Protein AF-0000000085629768 (afdb_homodimer)

InterPro domains:
  IPR001810 F-box domain [PF00646] (14-51)
  IPR006566 FBD domain [PF08387] (340-380)
  IPR032675 Leucine-rich repeat domain superfamily [G3DSA:3.80.10.10] (85-362)
  IPR036047 F-box-like domain superfamily [SSF81383] (11-54)
  IPR055411 F-box/LRR-repeat protein 15/At3g58940/PEG3-like, LRR domain [PF24758] (101-317)

Radius of gyration: 41.65 Å; Cα contacts (8 Å, |Δi|>4): 1794; chains: 2; bounding box: 80×129×80 Å

Secondary structure (DSSP, 8-state):
-----S-TTSGGGTS-S-HHHHHHHHHTS-HHHHHHHHTTHHHHGGGGGG-SEEEEEGGGS-HHHHTTHHHHHHHHHHH--S--SEEEEEESS-S-HHHHHHHHHHHTTTT-SEEEEEE-SSS-EEPPGGGGG-TT-SEEEEESEEE---TT----TT--EEEEES-EE-HHHHHHHHHT-TT--EEEEEEEB--SEEEEE-TT--EEEEEE--SEEEEE-TT--EEEEEE---SSS-----HHHHHHT--TT--EEEE-S-HHHHHHTSS-GGG-----TT--EEEEEEE-TT-HHHHHHHHHHHHH-TT--EEEEEEP-----TTHHHHHHHHHTT-S-----TT--EEEEEEE---HHHHHHHHHHHHT-TT--EEEEEE---TT--HHHHHHHHHTS--S-SS-EEEE----TT-----------------------/-------S----TTT-S-HHHHHHHHHTS-HHHHHHHHTTHHHHGGGGGG-SEEEEEGGGS-HHHHTTHHHHHHHHHHH--S--SEEEEEESS-S-HHHHHHHHHHHTTTT-SEEEEEE-SSS-EEPPGGGGG-TT-SEEEEESEEE---TT----TT--EEEEES-EE-HHHHHHHHHT-TT--EEEEEEEB--SEEEEE-TT--EEEEEE--SEEEEE-TT--EEEEEE---SSS-----HHHHHHT--TT--EEEE-S-HHHHHHTSS-GGG-----TT--EEEEEEE-TT-HHHHHHHHHHHHH-TT--EEEEEEP-----TTHHHHHHHHHTT-S-----TT--EEEEEEE---HHHHHHHHHHHHT-TT--EEEEEE---TT--HHHHHHHHHTS--S-SS-EEEE----TT-----------------------

Structure (mmCIF, N/CA/C/O backbone):
data_AF-0000000085629768-model_v1
#
loop_
_entity.id
_entity.type
_entity.pdbx_description
1 polymer 'F-box domain-containing protein'
#
loop_
_atom_site.group_PDB
_atom_site.id
_atom_site.type_symbol
_atom_site.label_atom_id
_atom_site.label_alt_id
_atom_site.label_comp_id
_atom_site.label_asym_id
_atom_site.label_entity_id
_atom_site.label_seq_id
_atom_site.pdbx_PDB_ins_code
_atom_site.Cartn_x
_atom_site.Cartn_y
_atom_site.Cartn_z
_atom_site.occupancy
_atom_site.B_iso_or_equiv
_atom_site.auth_seq_id
_atom_site.auth_comp_id
_atom_site.auth_asym_id
_atom_site.auth_atom_id
_atom_site.pdbx_PDB_model_num
ATOM 1 N N . MET A 1 1 ? 38.812 2.885 -24.844 1 21.67 1 MET A N 1
ATOM 2 C CA . MET A 1 1 ? 37.688 1.942 -24.672 1 21.67 1 MET A CA 1
ATOM 3 C C . MET A 1 1 ? 37.406 1.711 -23.188 1 21.67 1 MET A C 1
ATOM 5 O O . MET A 1 1 ? 38.125 0.947 -22.531 1 21.67 1 MET A O 1
ATOM 9 N N . GLU A 1 2 ? 37.031 2.654 -22.344 1 24.94 2 GLU A N 1
ATOM 10 C CA . GLU A 1 2 ? 37.094 2.916 -20.922 1 24.94 2 GLU A CA 1
ATOM 11 C C . GLU A 1 2 ? 36.156 2.008 -20.141 1 24.94 2 GLU A C 1
ATOM 13 O O . GLU A 1 2 ? 34.969 1.929 -20.438 1 24.94 2 GLU A O 1
ATOM 18 N N . THR A 1 3 ? 36.562 0.893 -19.438 1 26.8 3 THR A N 1
ATOM 19 C CA . THR A 1 3 ? 36.156 -0.334 -18.781 1 26.8 3 THR A CA 1
ATOM 20 C C . THR A 1 3 ? 35.344 -0.016 -17.531 1 26.8 3 THR A C 1
ATOM 22 O O . THR A 1 3 ? 35.906 0.409 -16.516 1 26.8 3 THR A O 1
ATOM 25 N N . GLY A 1 4 ? 34.188 0.743 -17.641 1 27.94 4 GLY A N 1
ATOM 26 C CA . GLY A 1 4 ? 33.438 1.354 -16.562 1 27.94 4 GLY A CA 1
ATOM 27 C C . GLY A 1 4 ? 33.094 0.384 -15.453 1 27.94 4 GLY A C 1
ATOM 28 O O . GLY A 1 4 ? 32.781 -0.782 -15.711 1 27.94 4 GLY A O 1
ATOM 29 N N . GLY A 1 5 ? 33.531 0.587 -14.148 1 30.45 5 GLY A N 1
ATOM 30 C CA . GLY A 1 5 ? 33.625 -0.192 -12.922 1 30.45 5 GLY A CA 1
ATOM 31 C C . GLY A 1 5 ? 32.281 -0.735 -12.445 1 30.45 5 GLY A C 1
ATOM 32 O O . GLY A 1 5 ? 31.234 -0.248 -12.859 1 30.45 5 GLY A O 1
ATOM 33 N N . PRO A 1 6 ? 32.25 -1.996 -11.93 1 32.75 6 PRO A N 1
ATOM 34 C CA . PRO A 1 6 ? 31.062 -2.758 -11.555 1 32.75 6 PRO A CA 1
ATOM 35 C C . PRO A 1 6 ? 30.156 -1.992 -10.602 1 32.75 6 PRO A C 1
ATOM 37 O O . PRO A 1 6 ? 30.562 -1.638 -9.492 1 32.75 6 PRO A O 1
ATOM 40 N N . SER A 1 7 ? 29.391 -0.903 -10.938 1 28.69 7 SER A N 1
ATOM 41 C CA . SER A 1 7 ? 28.703 0.225 -10.328 1 28.69 7 SER A CA 1
ATOM 42 C C . SER A 1 7 ? 27.859 -0.221 -9.133 1 28.69 7 SER A C 1
ATOM 44 O O . SER A 1 7 ? 27.594 -1.413 -8.961 1 28.69 7 SER A O 1
ATOM 46 N N . SER A 1 8 ? 27.219 0.762 -8.344 1 32.97 8 SER A N 1
ATOM 47 C CA . SER A 1 8 ? 26.391 1.025 -7.176 1 32.97 8 SER A CA 1
ATOM 48 C C . SER A 1 8 ? 25.203 0.069 -7.117 1 32.97 8 SER A C 1
ATOM 50 O O . SER A 1 8 ? 24.344 0.192 -6.242 1 32.97 8 SER A O 1
ATOM 52 N N . ALA A 1 9 ? 24.984 -0.779 -8.078 1 35.06 9 ALA A N 1
ATOM 53 C CA . ALA A 1 9 ? 23.828 -1.654 -8.258 1 35.06 9 ALA A CA 1
ATOM 54 C C . ALA A 1 9 ? 23.906 -2.854 -7.316 1 35.06 9 ALA A C 1
ATOM 56 O O . ALA A 1 9 ? 22.906 -3.564 -7.137 1 35.06 9 ALA A O 1
ATOM 57 N N . THR A 1 10 ? 25.078 -3.256 -6.852 1 34.59 10 THR A N 1
ATOM 58 C CA . THR A 1 10 ? 25.266 -4.5 -6.113 1 34.59 10 THR A CA 1
ATOM 59 C C . THR A 1 10 ? 24.781 -4.352 -4.672 1 34.59 10 THR A C 1
ATOM 61 O O . THR A 1 10 ? 24.266 -5.305 -4.082 1 34.59 10 THR A O 1
ATOM 64 N N . ILE A 1 11 ? 25.266 -3.289 -3.98 1 35.97 11 ILE A N 1
ATOM 65 C CA . ILE A 1 11 ? 25.062 -3.121 -2.545 1 35.97 11 ILE A CA 1
ATOM 66 C C . ILE A 1 11 ? 23.562 -3.07 -2.234 1 35.97 11 ILE A C 1
ATOM 68 O O . ILE A 1 11 ? 23.156 -3.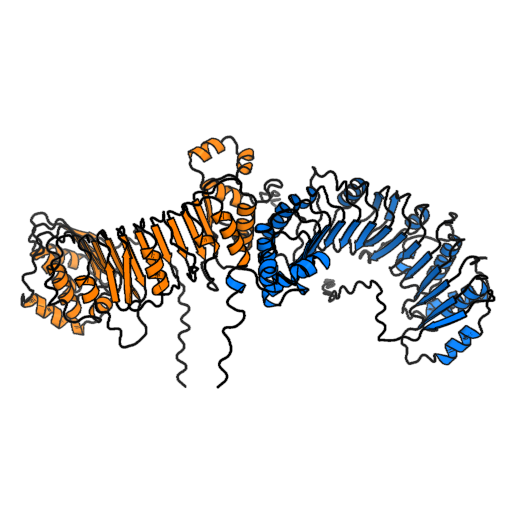344 -1.105 1 35.97 11 ILE A O 1
ATOM 72 N N . ASP A 1 12 ? 22.766 -2.457 -3.047 1 40.16 12 ASP A N 1
ATOM 73 C CA . ASP A 1 12 ? 21.359 -2.139 -2.801 1 40.16 12 ASP A CA 1
ATOM 74 C C . ASP A 1 12 ? 20.531 -3.408 -2.678 1 40.16 12 ASP A C 1
ATOM 76 O O . ASP A 1 12 ? 19.297 -3.342 -2.568 1 40.16 12 ASP A O 1
ATOM 80 N N . ARG A 1 13 ? 21.094 -4.52 -2.881 1 42.75 13 ARG A N 1
ATOM 81 C CA . ARG A 1 13 ? 20.375 -5.793 -2.891 1 42.75 13 ARG A CA 1
ATOM 82 C C . ARG A 1 13 ? 19.984 -6.211 -1.478 1 42.75 13 ARG A C 1
ATOM 84 O O . ARG A 1 13 ? 19.016 -6.957 -1.29 1 42.75 13 ARG A O 1
ATOM 91 N N . LEU A 1 14 ? 20.844 -5.832 -0.467 1 41.31 14 LEU A N 1
ATOM 92 C CA . LEU A 1 14 ? 20.562 -6.305 0.885 1 41.31 14 LEU A CA 1
ATOM 93 C C . LEU A 1 14 ? 19.422 -5.508 1.516 1 41.31 14 LEU A C 1
ATOM 95 O O . LEU A 1 14 ? 18.609 -6.062 2.25 1 41.31 14 LEU A O 1
ATOM 99 N N . SER A 1 15 ? 19.703 -4.105 1.646 1 49.53 15 SER A N 1
ATOM 100 C CA . SER A 1 15 ? 18.797 -3.297 2.447 1 49.53 15 SER A CA 1
ATOM 101 C C . SER A 1 15 ? 17.438 -3.17 1.774 1 49.53 15 SER A C 1
ATOM 103 O O . SER A 1 15 ? 16.453 -2.779 2.412 1 49.53 15 SER A O 1
ATOM 105 N N . SER A 1 16 ? 17.172 -3.863 0.751 1 63.62 16 SER A N 1
ATOM 106 C CA . SER A 1 16 ? 15.984 -3.949 -0.098 1 63.62 16 SER A CA 1
ATOM 107 C C . SER A 1 16 ? 15.375 -2.572 -0.332 1 63.62 16 SER A C 1
ATOM 109 O O . SER A 1 16 ? 14.297 -2.459 -0.917 1 63.62 16 SER A O 1
ATOM 111 N N . LEU A 1 17 ? 16.031 -1.364 0.492 1 73.06 17 LEU A N 1
ATOM 112 C CA . LEU A 1 17 ? 15.516 -0.035 0.178 1 73.06 17 LEU A CA 1
ATOM 113 C C . LEU A 1 17 ? 16.484 0.721 -0.728 1 73.06 17 LEU A C 1
ATOM 115 O O . LEU A 1 17 ? 17.688 0.512 -0.659 1 73.06 17 LEU A O 1
ATOM 119 N N . PRO A 1 18 ? 15.984 1.574 -1.559 1 74.31 18 PRO A N 1
ATOM 120 C CA . PRO A 1 18 ? 16.875 2.414 -2.367 1 74.31 18 PRO A CA 1
ATOM 121 C C . PRO A 1 18 ? 17.766 3.316 -1.519 1 74.31 18 PRO A C 1
ATOM 123 O O . PRO A 1 18 ? 17.344 3.781 -0.455 1 74.31 18 PRO A O 1
ATOM 126 N N . GLY A 1 19 ? 18.953 3.59 -1.929 1 72.12 19 GLY A N 1
ATOM 127 C CA . GLY A 1 19 ? 19.938 4.379 -1.211 1 72.12 19 GLY A CA 1
ATOM 128 C C . GLY A 1 19 ? 19.438 5.758 -0.828 1 72.12 19 GLY A C 1
ATOM 129 O O . GLY A 1 19 ? 19.688 6.227 0.287 1 72.12 19 GLY A O 1
ATOM 130 N N . ASN A 1 20 ? 18.75 6.434 -1.665 1 74.81 20 ASN A N 1
ATOM 131 C CA . ASN A 1 20 ? 18.25 7.773 -1.4 1 74.81 20 ASN A CA 1
ATOM 132 C C . ASN A 1 20 ? 17.266 7.781 -0.234 1 74.81 20 ASN A C 1
ATOM 134 O O . ASN A 1 20 ? 17.219 8.734 0.54 1 74.81 20 ASN A O 1
ATOM 138 N N . VAL A 1 21 ? 16.516 6.801 -0.115 1 78.19 21 VAL A N 1
ATOM 139 C CA . VAL A 1 21 ? 15.555 6.691 0.976 1 78.19 21 VAL A CA 1
ATOM 140 C C . VAL A 1 21 ? 16.297 6.477 2.297 1 78.19 21 VAL A C 1
ATOM 142 O O . VAL A 1 21 ? 15.969 7.109 3.303 1 78.19 21 VAL A O 1
ATOM 145 N N . ILE A 1 22 ? 17.281 5.641 2.186 1 76.75 22 ILE A N 1
ATOM 146 C CA . ILE A 1 22 ? 18.062 5.367 3.385 1 76.75 22 ILE A CA 1
ATOM 147 C C . ILE A 1 22 ? 18.766 6.645 3.846 1 76.75 22 ILE A C 1
ATOM 149 O O . ILE A 1 22 ? 18.781 6.957 5.039 1 76.75 22 ILE A O 1
ATOM 153 N N . ASP A 1 23 ? 19.234 7.344 2.887 1 74.31 23 ASP A N 1
ATOM 154 C CA . ASP A 1 23 ? 19.906 8.602 3.201 1 74.31 23 ASP A CA 1
ATOM 155 C C . ASP A 1 23 ? 18.938 9.578 3.869 1 74.31 23 ASP A C 1
ATOM 157 O O . ASP A 1 23 ? 19.312 10.297 4.801 1 74.31 23 ASP A O 1
ATOM 161 N N . ASN A 1 24 ? 17.781 9.633 3.412 1 75.56 24 ASN A N 1
ATOM 162 C CA . ASN A 1 24 ? 16.766 10.5 3.992 1 75.56 24 ASN A CA 1
ATOM 163 C C . ASN A 1 24 ? 16.438 10.102 5.426 1 75.56 24 ASN A C 1
ATOM 165 O O . ASN A 1 24 ? 16.281 10.961 6.297 1 75.56 24 ASN A O 1
ATOM 169 N N . ILE A 1 25 ? 16.359 8.836 5.656 1 76 25 ILE A N 1
ATOM 170 C CA . ILE A 1 25 ? 16.031 8.328 6.988 1 76 25 ILE A CA 1
ATOM 171 C C . ILE A 1 25 ? 17.172 8.672 7.949 1 76 25 ILE A C 1
ATOM 173 O O . ILE A 1 25 ? 16.938 9.102 9.078 1 76 25 ILE A O 1
ATOM 177 N N . LEU A 1 26 ? 18.344 8.578 7.383 1 72.94 26 LEU A N 1
ATOM 178 C CA . LEU A 1 26 ? 19.516 8.734 8.242 1 72.94 26 LEU A CA 1
ATOM 179 C C . LEU A 1 26 ? 19.859 10.211 8.422 1 72.94 26 LEU A C 1
ATOM 181 O O . LEU A 1 26 ? 20.594 10.578 9.352 1 72.94 26 LEU A O 1
ATOM 185 N N . SER A 1 27 ? 19.391 11.047 7.516 1 69.44 27 SER A N 1
ATOM 186 C CA . SER A 1 27 ? 19.656 12.477 7.609 1 69.44 27 SER A CA 1
ATOM 187 C C . SER A 1 27 ? 19 13.094 8.844 1 69.44 27 SER A C 1
ATOM 189 O O . SER A 1 27 ? 19.391 14.164 9.297 1 69.44 27 SER A O 1
ATOM 191 N N . CYS A 1 28 ? 17.969 12.438 9.273 1 64.25 28 CYS A N 1
ATOM 192 C CA . CYS A 1 28 ? 17.234 12.953 10.422 1 64.25 28 CYS A CA 1
ATOM 193 C C . CYS A 1 28 ? 17.969 12.625 11.727 1 64.25 28 CYS A C 1
ATOM 195 O O . CYS A 1 28 ? 17.547 13.055 12.797 1 64.25 28 CYS A O 1
ATOM 197 N N . LEU A 1 29 ? 19.031 11.852 11.516 1 60.78 29 LEU A N 1
ATOM 198 C CA . LEU A 1 29 ? 19.797 11.469 12.703 1 60.78 29 LEU A CA 1
ATOM 199 C C . LEU A 1 29 ? 20.609 12.648 13.227 1 60.78 29 LEU A C 1
ATOM 201 O O . LEU A 1 29 ? 21.031 13.508 12.453 1 60.78 29 LEU A O 1
ATOM 205 N N . SER A 1 30 ? 20.594 12.914 14.508 1 57.41 30 SER A N 1
ATOM 206 C CA . SER A 1 30 ? 21.422 13.945 15.117 1 57.41 30 SER A CA 1
ATOM 207 C C . SER A 1 30 ? 22.875 13.828 14.664 1 57.41 30 SER A C 1
ATOM 209 O O . SER A 1 30 ? 23.297 12.766 14.211 1 57.41 30 SER A O 1
ATOM 211 N N . THR A 1 31 ? 23.516 15.031 14.469 1 51.47 31 THR A N 1
ATOM 212 C CA . THR A 1 31 ? 24.938 15.117 14.102 1 51.47 31 THR A CA 1
ATOM 213 C C . THR A 1 31 ? 25.75 14.086 14.867 1 51.47 31 THR A C 1
ATOM 215 O O . THR A 1 31 ? 26.672 13.477 14.312 1 51.47 31 THR A O 1
ATOM 218 N N . LYS A 1 32 ? 25.453 13.977 16.047 1 51.62 32 LYS A N 1
ATOM 219 C CA . LYS A 1 32 ? 26.172 13.031 16.875 1 51.62 32 LYS A CA 1
ATOM 220 C C . LYS A 1 32 ? 25.969 11.594 16.391 1 51.62 32 LYS A C 1
ATOM 222 O O . LYS A 1 32 ? 26.906 10.812 16.328 1 51.62 32 LYS A O 1
ATOM 227 N N . GLU A 1 33 ? 24.734 11.32 16.125 1 55.28 33 GLU A N 1
ATOM 228 C CA . GLU A 1 33 ? 24.453 9.969 15.648 1 55.28 33 GLU A CA 1
ATOM 229 C C . GLU A 1 33 ? 25 9.75 14.234 1 55.28 33 GLU A C 1
ATOM 231 O O . GLU A 1 33 ? 25.5 8.672 13.922 1 55.28 33 GLU A O 1
ATOM 236 N N . ALA A 1 34 ? 24.906 10.898 13.484 1 55.19 34 ALA A N 1
ATOM 237 C CA . ALA A 1 34 ? 25.438 10.852 12.125 1 55.19 34 ALA A CA 1
ATOM 238 C C . ALA A 1 34 ? 26.953 10.695 12.133 1 55.19 34 ALA A C 1
ATOM 240 O O . ALA A 1 34 ? 27.516 9.969 11.312 1 55.19 34 ALA A O 1
ATOM 241 N N . ALA A 1 35 ? 27.609 11.602 12.961 1 52.59 35 ALA A N 1
ATOM 242 C CA . ALA A 1 35 ? 29.062 11.516 13.094 1 52.59 35 ALA A CA 1
ATOM 243 C C . ALA A 1 35 ? 29.5 10.102 13.477 1 52.59 35 ALA A C 1
ATOM 245 O O . ALA A 1 35 ? 30.516 9.609 13 1 52.59 35 ALA A O 1
ATOM 246 N N . ARG A 1 36 ? 28.875 9.555 14.336 1 48.56 36 ARG A N 1
ATOM 247 C CA . ARG A 1 36 ? 29.203 8.188 14.742 1 48.56 36 ARG A CA 1
ATOM 248 C C . ARG A 1 36 ? 29.016 7.219 13.578 1 48.56 36 ARG A C 1
ATOM 250 O O . ARG A 1 36 ? 29.688 6.184 13.523 1 48.56 36 ARG A O 1
ATOM 257 N N . THR A 1 37 ? 28.078 7.617 12.805 1 46.41 37 THR A N 1
ATOM 258 C CA . THR A 1 37 ? 27.719 6.762 11.68 1 46.41 37 THR A CA 1
ATOM 259 C C . THR A 1 37 ? 28.578 7.082 10.461 1 46.41 37 THR A C 1
ATOM 261 O O . THR A 1 37 ? 28.562 6.336 9.477 1 46.41 37 THR A O 1
ATOM 264 N N . SER A 1 38 ? 29.047 8.406 10.281 1 44.09 38 SER A N 1
ATOM 265 C CA . SER A 1 38 ? 29.906 8.719 9.141 1 44.09 38 SER A CA 1
ATOM 266 C C . SER A 1 38 ? 30.969 7.645 8.938 1 44.09 38 SER A C 1
ATOM 268 O O . SER A 1 38 ? 31.297 7.301 7.801 1 44.09 38 SER A O 1
ATOM 270 N N . CYS A 1 39 ? 31.953 7.465 9.867 1 42.19 39 CYS A N 1
ATOM 271 C CA . CYS A 1 39 ? 33.031 6.488 9.664 1 42.19 39 CYS A CA 1
ATOM 272 C C . CYS A 1 39 ? 32.469 5.152 9.195 1 42.19 39 CYS A C 1
ATOM 274 O O . CYS A 1 39 ? 33.188 4.328 8.641 1 42.19 39 CYS A O 1
ATOM 276 N N . LEU A 1 40 ? 31.312 4.629 9.602 1 41.88 40 LEU A N 1
ATOM 277 C CA . LEU A 1 40 ? 30.719 3.305 9.461 1 41.88 40 LEU A CA 1
ATOM 278 C C . LEU A 1 40 ? 29.734 3.266 8.297 1 41.88 40 LEU A C 1
ATOM 280 O O . LEU A 1 40 ? 28.812 2.447 8.273 1 41.88 40 LEU A O 1
ATOM 284 N N . SER A 1 41 ? 29.797 3.766 7.254 1 50.72 41 SER A N 1
ATOM 285 C CA . SER A 1 41 ? 28.953 4.051 6.102 1 50.72 41 SER A CA 1
ATOM 286 C C . SER A 1 41 ? 28.109 2.834 5.719 1 50.72 41 SER A C 1
ATOM 288 O O . SER A 1 41 ? 26.891 2.945 5.539 1 50.72 41 SER A O 1
ATOM 290 N N . LYS A 1 42 ? 28.875 1.724 5.355 1 55.66 42 LYS A N 1
ATOM 291 C CA . LYS A 1 42 ? 28.172 0.529 4.906 1 55.66 42 LYS A CA 1
ATOM 292 C C . LYS A 1 42 ? 27.312 -0.052 6.023 1 55.66 42 LYS A C 1
ATOM 294 O O . LYS A 1 42 ? 26.156 -0.439 5.789 1 55.66 42 LYS A O 1
ATOM 299 N N . HIS A 1 43 ? 27.906 0.06 7.289 1 56.16 43 HIS A N 1
ATOM 300 C CA . HIS A 1 43 ? 27.234 -0.548 8.438 1 56.16 43 HIS A CA 1
ATOM 301 C C . HIS A 1 43 ? 26.047 0.282 8.883 1 56.16 43 HIS A C 1
ATOM 303 O O . HIS A 1 43 ? 25.031 -0.267 9.328 1 56.16 43 HIS A O 1
ATOM 309 N N . TRP A 1 44 ? 26.219 1.466 8.633 1 56.06 44 TRP A N 1
ATOM 310 C CA . TRP A 1 44 ? 25.172 2.373 9.086 1 56.06 44 TRP A CA 1
ATOM 311 C C . TRP A 1 44 ? 23.906 2.203 8.258 1 56.06 44 TRP A C 1
ATOM 313 O O . TRP A 1 44 ? 22.797 2.215 8.797 1 56.06 44 TRP A O 1
ATOM 323 N N . LYS A 1 45 ? 24.234 2.084 7.105 1 64.19 45 LYS A N 1
ATOM 324 C CA . LYS A 1 45 ? 23.062 1.889 6.242 1 64.19 45 LYS A CA 1
ATOM 325 C C . LYS A 1 45 ? 22.281 0.642 6.648 1 64.19 45 LYS A C 1
ATOM 327 O O . LYS A 1 45 ? 21.078 0.557 6.414 1 64.19 45 LYS A O 1
ATOM 332 N N . GLU A 1 46 ? 23.016 -0.007 7.574 1 69.62 46 GLU A N 1
ATOM 333 C CA . GLU A 1 46 ? 22.344 -1.237 7.996 1 69.62 46 GLU A CA 1
ATOM 334 C C . GLU A 1 46 ? 21.5 -1.007 9.242 1 69.62 46 GLU A C 1
ATOM 336 O O . GLU A 1 46 ? 20.641 -1.822 9.57 1 69.62 46 GLU A O 1
ATOM 341 N N . LYS A 1 47 ? 21.625 0.234 9.852 1 75.25 47 LYS A N 1
ATOM 342 C CA . LYS A 1 47 ? 20.922 0.456 11.109 1 75.25 47 LYS A CA 1
ATOM 343 C C . LYS A 1 47 ? 19.703 1.341 10.906 1 75.25 47 LYS A C 1
ATOM 345 O O . LYS A 1 47 ? 19.125 1.861 11.867 1 75.25 47 LYS A O 1
ATOM 350 N N . TRP A 1 48 ? 19.297 1.506 9.766 1 79.31 48 TRP A N 1
ATOM 351 C CA . TRP A 1 48 ? 18.172 2.385 9.453 1 79.31 48 TRP A CA 1
ATOM 352 C C . TRP A 1 48 ? 16.906 1.938 10.188 1 79.31 48 TRP A C 1
ATOM 354 O O . TRP A 1 48 ? 16.031 2.756 10.484 1 79.31 48 TRP A O 1
ATOM 364 N N . HIS A 1 49 ? 16.906 0.638 10.594 1 86.62 49 HIS A N 1
ATOM 365 C CA . HIS A 1 49 ? 15.672 0.068 11.133 1 86.62 49 HIS A CA 1
ATOM 366 C C . HIS A 1 49 ? 15.578 0.288 12.641 1 86.62 49 HIS A C 1
ATOM 368 O O . HIS A 1 49 ? 14.641 -0.19 13.281 1 86.62 49 HIS A O 1
ATOM 374 N N . THR A 1 50 ? 16.5 1.049 13.242 1 86.88 50 THR A N 1
ATOM 375 C CA . THR A 1 50 ? 16.469 1.274 14.688 1 86.88 50 THR A CA 1
ATOM 376 C C . THR A 1 50 ? 16.453 2.768 15 1 86.88 50 THR A C 1
ATOM 378 O O . THR A 1 50 ? 16.516 3.164 16.156 1 86.88 50 THR A O 1
ATOM 381 N N . VAL A 1 51 ? 16.312 3.594 14.055 1 85.81 51 VAL A N 1
ATOM 382 C CA . VAL A 1 51 ? 16.359 5.039 14.258 1 85.81 51 VAL A CA 1
ATOM 383 C C . VAL A 1 51 ? 15.125 5.492 15.023 1 85.81 51 VAL A C 1
ATOM 385 O O . VAL A 1 51 ? 14.047 4.922 14.867 1 85.81 51 VAL A O 1
ATOM 388 N N . SER A 1 52 ? 15.312 6.543 15.828 1 90.69 52 SER A N 1
ATOM 389 C CA . SER A 1 52 ? 14.211 7.035 16.641 1 90.69 52 SER A CA 1
ATOM 390 C C . SER A 1 52 ? 13.461 8.164 15.938 1 90.69 52 SER A C 1
ATOM 392 O O . SER A 1 52 ? 12.406 8.594 16.391 1 90.69 52 SER A O 1
ATOM 394 N N . CYS A 1 53 ? 14.055 8.695 14.875 1 90.38 53 CYS A N 1
ATOM 395 C CA . CYS A 1 53 ? 13.43 9.758 14.094 1 90.38 53 CYS A CA 1
ATOM 396 C C . CYS A 1 53 ? 13.242 9.344 12.641 1 90.38 53 CYS A C 1
ATOM 398 O O . CYS A 1 53 ? 14.211 8.992 11.961 1 90.38 53 CYS A O 1
ATOM 400 N N . ILE A 1 54 ? 12.016 9.336 12.195 1 90.81 54 ILE A N 1
ATOM 401 C CA . ILE A 1 54 ? 11.703 8.961 10.82 1 90.81 54 ILE A CA 1
ATOM 402 C C . ILE A 1 54 ? 10.953 10.102 10.141 1 90.81 54 ILE A C 1
ATOM 404 O O . ILE A 1 54 ? 9.875 10.5 10.578 1 90.81 54 ILE A O 1
ATOM 408 N N . VAL A 1 55 ? 11.562 10.734 9.164 1 90.81 55 VAL A N 1
ATOM 409 C CA . VAL A 1 55 ? 10.922 11.773 8.359 1 90.81 55 VAL A CA 1
ATOM 410 C C . VAL A 1 55 ? 10.844 11.32 6.906 1 90.81 55 VAL A C 1
ATOM 412 O O . VAL A 1 55 ? 11.867 11.188 6.234 1 90.81 55 VAL A O 1
ATOM 415 N N . LEU A 1 56 ? 9.633 11.016 6.43 1 90.38 56 LEU A N 1
ATOM 416 C CA . LEU A 1 56 ? 9.414 10.602 5.051 1 90.38 56 LEU A CA 1
ATOM 417 C C . LEU A 1 56 ? 8.391 11.5 4.367 1 90.38 56 LEU A C 1
ATOM 419 O O . LEU A 1 56 ? 7.188 11.359 4.59 1 90.38 56 LEU A O 1
ATOM 423 N N . GLU A 1 57 ? 8.82 12.352 3.541 1 86.69 57 GLU A N 1
ATOM 424 C CA . GLU A 1 57 ? 7.961 13.266 2.795 1 86.69 57 GLU A CA 1
ATOM 425 C C . GLU A 1 57 ? 8.094 13.047 1.291 1 86.69 57 GLU A C 1
ATOM 427 O O . GLU A 1 57 ? 9.203 12.836 0.787 1 86.69 57 GLU A O 1
ATOM 432 N N . GLU A 1 58 ? 6.977 13.055 0.676 1 84.56 58 GLU A N 1
ATOM 433 C CA . GLU A 1 58 ? 6.934 12.766 -0.755 1 84.56 58 GLU A CA 1
ATOM 434 C C . GLU A 1 58 ? 7.887 13.68 -1.527 1 84.56 58 GLU A C 1
ATOM 436 O O . GLU A 1 58 ? 8.578 13.227 -2.443 1 84.56 58 GLU A O 1
ATOM 441 N N . LYS A 1 59 ? 7.965 15.023 -1.192 1 77.56 59 LYS A N 1
ATOM 442 C CA . LYS A 1 59 ? 8.773 16.016 -1.9 1 77.56 59 LYS A CA 1
ATOM 443 C C . LYS A 1 59 ? 10.266 15.695 -1.771 1 77.56 59 LYS A C 1
ATOM 445 O O . LYS A 1 59 ? 11.07 16.172 -2.576 1 77.56 59 LYS A O 1
ATOM 450 N N . MET A 1 60 ? 10.641 14.875 -0.77 1 79 60 MET A N 1
ATOM 451 C CA . MET A 1 60 ? 12.039 14.555 -0.502 1 79 60 MET A CA 1
ATOM 452 C C . MET A 1 60 ? 12.5 13.367 -1.337 1 79 60 MET A C 1
ATOM 454 O O . MET A 1 60 ? 13.688 13.055 -1.386 1 79 60 MET A O 1
ATOM 458 N N . LEU A 1 61 ? 11.531 12.672 -1.998 1 80.94 61 LEU A N 1
ATOM 459 C CA . LEU A 1 61 ? 11.844 11.453 -2.744 1 80.94 61 LEU A CA 1
ATOM 460 C C . LEU A 1 61 ? 11.906 11.734 -4.242 1 80.94 61 LEU A C 1
ATOM 462 O O . LEU A 1 61 ? 11.359 12.742 -4.707 1 80.94 61 LEU A O 1
ATOM 466 N N . SER A 1 62 ? 12.586 10.867 -4.914 1 80.56 62 SER A N 1
ATOM 467 C CA . SER A 1 62 ? 12.602 10.953 -6.371 1 80.56 62 SER A CA 1
ATOM 468 C C . SER A 1 62 ? 11.211 10.719 -6.953 1 80.56 62 SER A C 1
ATOM 470 O O . SER A 1 62 ? 10.344 10.148 -6.289 1 80.56 62 SER A O 1
ATOM 472 N N . GLU A 1 63 ? 11.016 11.188 -8.125 1 80.69 63 GLU A N 1
ATOM 473 C CA . GLU A 1 63 ? 9.719 11.055 -8.773 1 80.69 63 GLU A CA 1
ATOM 474 C C . GLU A 1 63 ? 9.266 9.594 -8.828 1 80.69 63 GLU A C 1
ATOM 476 O O . GLU A 1 63 ? 8.094 9.297 -8.609 1 80.69 63 GLU A O 1
ATOM 481 N N . ARG A 1 64 ? 10.195 8.688 -9.141 1 78.06 64 ARG A N 1
ATOM 482 C CA . ARG A 1 64 ? 9.883 7.266 -9.219 1 78.06 64 ARG A CA 1
ATOM 483 C C . ARG A 1 64 ? 9.484 6.723 -7.848 1 78.06 64 ARG A C 1
ATOM 485 O O . ARG A 1 64 ? 8.578 5.891 -7.742 1 78.06 64 ARG A O 1
ATOM 492 N N . MET A 1 65 ? 10.031 7.254 -6.855 1 83.44 65 MET A N 1
ATOM 493 C CA . MET A 1 65 ? 9.805 6.75 -5.504 1 83.44 65 MET A CA 1
ATOM 494 C C . MET A 1 65 ? 8.547 7.367 -4.902 1 83.44 65 MET A C 1
ATOM 496 O O . MET A 1 65 ? 7.965 6.812 -3.969 1 83.44 65 MET A O 1
ATOM 500 N N . GLN A 1 66 ? 8.18 8.477 -5.457 1 85 66 GLN A N 1
ATOM 501 C CA . GLN A 1 66 ? 6.98 9.125 -4.949 1 85 66 GLN A CA 1
ATOM 502 C C . GLN A 1 66 ? 5.754 8.234 -5.125 1 85 66 GLN A C 1
ATOM 504 O O . GLN A 1 66 ? 4.895 8.172 -4.246 1 85 66 GLN A O 1
ATOM 509 N N . SER A 1 67 ? 5.836 7.52 -6.254 1 85.81 67 SER A N 1
ATOM 510 C CA . SER A 1 67 ? 4.695 6.652 -6.535 1 85.81 67 SER A CA 1
ATOM 511 C C . SER A 1 67 ? 4.688 5.43 -5.621 1 85.81 67 SER A C 1
ATOM 513 O O . SER A 1 67 ? 3.66 4.77 -5.469 1 85.81 67 SER A O 1
ATOM 515 N N . GLN A 1 68 ? 5.832 5.203 -4.965 1 88.5 68 GLN A N 1
ATOM 516 C CA . GLN A 1 68 ? 5.973 4.016 -4.129 1 88.5 68 GLN A CA 1
ATOM 517 C C . GLN A 1 68 ? 6.035 4.395 -2.65 1 88.5 68 GLN A C 1
ATOM 519 O O . GLN A 1 68 ? 6.332 3.549 -1.801 1 88.5 68 GLN A O 1
ATOM 524 N N . ILE A 1 69 ? 5.719 5.59 -2.297 1 90.69 69 ILE A N 1
ATOM 525 C CA . ILE A 1 69 ? 6 6.121 -0.968 1 90.69 69 ILE A CA 1
ATOM 526 C C . ILE A 1 69 ? 5.211 5.336 0.079 1 90.69 69 ILE A C 1
ATOM 528 O O . ILE A 1 69 ? 5.723 5.055 1.165 1 90.69 69 ILE A O 1
ATOM 532 N N . GLU A 1 70 ? 3.973 5.059 -0.172 1 92.5 70 GLU A N 1
ATOM 533 C CA . GLU A 1 70 ? 3.17 4.328 0.805 1 92.5 70 GLU A CA 1
ATOM 534 C C . GLU A 1 70 ? 3.791 2.971 1.124 1 92.5 70 GLU A C 1
ATOM 536 O O . GLU A 1 70 ? 3.855 2.57 2.289 1 92.5 70 GLU A O 1
ATOM 541 N N . GLY A 1 71 ? 4.223 2.299 0.064 1 91.31 71 GLY A N 1
ATOM 542 C CA . GLY A 1 71 ? 4.898 1.028 0.275 1 91.31 71 GLY A CA 1
ATOM 543 C C . GLY A 1 71 ? 6.195 1.164 1.046 1 91.31 71 GLY A C 1
ATOM 544 O O . GLY A 1 71 ? 6.52 0.318 1.884 1 91.31 71 GLY A O 1
ATOM 545 N N . ILE A 1 72 ? 6.91 2.203 0.763 1 91.31 72 ILE A N 1
ATOM 546 C CA . ILE A 1 72 ? 8.18 2.457 1.431 1 91.31 72 ILE A CA 1
ATOM 547 C C . ILE A 1 72 ? 7.941 2.701 2.92 1 91.31 72 ILE A C 1
ATOM 549 O O . ILE A 1 72 ? 8.641 2.145 3.766 1 91.31 72 ILE A O 1
ATOM 553 N N . ILE A 1 73 ? 6.957 3.521 3.209 1 93.31 73 ILE A N 1
ATOM 554 C CA . ILE A 1 73 ? 6.605 3.789 4.602 1 93.31 73 ILE A CA 1
ATOM 555 C C . ILE A 1 73 ? 6.242 2.482 5.301 1 93.31 73 ILE A C 1
ATOM 557 O O . ILE A 1 73 ? 6.746 2.195 6.391 1 93.31 73 ILE A O 1
ATOM 561 N N . THR A 1 74 ? 5.387 1.698 4.664 1 93.88 74 THR A N 1
ATOM 562 C CA . THR A 1 74 ? 4.965 0.42 5.227 1 93.88 74 THR A CA 1
ATOM 563 C C . THR A 1 74 ? 6.176 -0.469 5.512 1 93.88 74 THR A C 1
ATOM 565 O O . THR A 1 74 ? 6.277 -1.064 6.586 1 93.88 74 THR A O 1
ATOM 568 N N . TYR A 1 75 ? 7.078 -0.523 4.559 1 92.88 75 TYR A N 1
ATOM 569 C CA . TYR A 1 75 ? 8.258 -1.37 4.676 1 92.88 75 TYR A CA 1
ATOM 570 C C . TYR A 1 75 ? 9.133 -0.928 5.844 1 92.88 75 TYR A C 1
ATOM 572 O O . TYR A 1 75 ? 9.562 -1.753 6.652 1 92.88 75 TYR A O 1
ATOM 580 N N . ILE A 1 76 ? 9.352 0.32 5.934 1 91.31 76 ILE A N 1
ATOM 581 C CA . ILE A 1 76 ? 10.219 0.879 6.961 1 91.31 76 ILE A CA 1
ATOM 582 C C . ILE A 1 76 ? 9.617 0.623 8.344 1 91.31 76 ILE A C 1
ATOM 584 O O . ILE A 1 76 ? 10.305 0.166 9.258 1 91.31 76 ILE A O 1
ATOM 588 N N . LEU A 1 77 ? 8.328 0.921 8.453 1 94.19 77 LEU A N 1
ATOM 589 C CA . LEU A 1 77 ? 7.684 0.768 9.75 1 94.19 77 LEU A CA 1
ATOM 590 C C . LEU A 1 77 ? 7.578 -0.704 10.141 1 94.19 77 LEU A C 1
ATOM 592 O O . LEU A 1 77 ? 7.648 -1.047 11.32 1 94.19 77 LEU A O 1
ATOM 596 N N . THR A 1 78 ? 7.395 -1.571 9.156 1 92.81 78 THR A N 1
ATOM 597 C CA . THR A 1 78 ? 7.32 -3.006 9.406 1 92.81 78 THR A CA 1
ATOM 598 C C . THR A 1 78 ? 8.648 -3.533 9.938 1 92.81 78 THR A C 1
ATOM 600 O O . THR A 1 78 ? 8.672 -4.328 10.883 1 92.81 78 THR A O 1
ATOM 603 N N . LYS A 1 79 ? 9.727 -3.09 9.383 1 90.38 79 LYS A N 1
ATOM 604 C CA . LYS A 1 79 ? 11.047 -3.633 9.703 1 90.38 79 LYS A CA 1
ATOM 605 C C . LYS A 1 79 ? 11.672 -2.893 10.883 1 90.38 79 LYS A C 1
ATOM 607 O O . LYS A 1 79 ? 12.664 -3.348 11.453 1 90.38 79 LYS A O 1
ATOM 612 N N . HIS A 1 80 ? 11.086 -1.808 11.219 1 92.25 80 HIS A N 1
ATOM 613 C CA . HIS A 1 80 ? 11.672 -0.97 12.258 1 92.25 80 HIS A CA 1
ATOM 614 C C . HIS A 1 80 ? 11.664 -1.681 13.602 1 92.25 80 HIS A C 1
ATOM 616 O O . HIS A 1 80 ? 10.648 -2.27 13.992 1 92.25 80 HIS A O 1
ATOM 622 N N . ALA A 1 81 ? 12.758 -1.607 14.25 1 92.12 81 ALA A N 1
ATOM 623 C CA . ALA A 1 81 ? 12.891 -2.164 15.594 1 92.12 81 ALA A CA 1
ATOM 624 C C . ALA A 1 81 ? 13.07 -1.059 16.625 1 92.12 81 ALA A C 1
ATOM 626 O O . ALA A 1 81 ? 13.719 -0.045 16.359 1 92.12 81 ALA A O 1
ATOM 627 N N . GLY A 1 82 ? 12.453 -1.212 17.828 1 93.12 82 GLY A N 1
ATOM 628 C CA . GLY A 1 82 ? 12.602 -0.245 18.906 1 93.12 82 GLY A CA 1
ATOM 629 C C . GLY A 1 82 ? 11.562 0.86 18.859 1 93.12 82 GLY A C 1
ATOM 630 O O . GLY A 1 82 ? 10.531 0.728 18.203 1 93.12 82 GLY A O 1
ATOM 631 N N . ASP A 1 83 ? 11.844 1.947 19.594 1 95.19 83 ASP A N 1
ATOM 632 C CA . ASP A 1 83 ? 10.898 3.049 19.719 1 95.19 83 ASP A CA 1
ATOM 633 C C . ASP A 1 83 ? 11.141 4.113 18.656 1 95.19 83 ASP A C 1
ATOM 635 O O . ASP A 1 83 ? 12.25 4.215 18.109 1 95.19 83 ASP A O 1
ATOM 639 N N . ILE A 1 84 ? 10.148 4.812 18.344 1 95 84 ILE A N 1
ATOM 640 C CA . ILE A 1 84 ? 10.203 5.953 17.438 1 95 84 ILE A CA 1
ATOM 641 C C . ILE A 1 84 ? 9.734 7.215 18.156 1 95 84 ILE A C 1
ATOM 643 O O . ILE A 1 84 ? 8.555 7.344 18.484 1 95 84 ILE A O 1
ATOM 647 N N . GLU A 1 85 ? 10.555 8.148 18.344 1 95.94 85 GLU A N 1
ATOM 648 C CA . GLU A 1 85 ? 10.219 9.367 19.094 1 95.94 85 GLU A CA 1
ATOM 649 C C . GLU A 1 85 ? 9.539 10.391 18.188 1 95.94 85 GLU A C 1
ATOM 651 O O . GLU A 1 85 ? 8.555 11.023 18.578 1 95.94 85 GLU A O 1
ATOM 656 N N . ILE A 1 86 ? 10.18 10.578 17.031 1 95.62 86 ILE A N 1
ATOM 657 C CA . ILE A 1 86 ? 9.656 11.547 16.078 1 95.62 86 ILE A CA 1
ATOM 658 C C . ILE A 1 86 ? 9.328 10.844 14.766 1 95.62 86 ILE A C 1
ATOM 660 O O . ILE A 1 86 ? 10.18 10.156 14.195 1 95.62 86 ILE A O 1
ATOM 664 N N . CYS A 1 87 ? 8.094 10.938 14.25 1 96.31 87 CYS A N 1
ATOM 665 C CA . CYS A 1 87 ? 7.68 10.383 12.969 1 96.31 87 CYS A CA 1
ATOM 666 C C . CYS A 1 87 ? 6.914 11.414 12.148 1 96.31 87 CYS A C 1
ATOM 668 O O . CYS A 1 87 ? 5.898 11.945 12.602 1 96.31 87 CYS A O 1
ATOM 670 N N . SER A 1 88 ? 7.402 11.789 11 1 95.62 88 SER A N 1
ATOM 671 C CA . SER A 1 88 ? 6.746 12.711 10.078 1 95.62 88 SER A CA 1
ATOM 672 C C . SER A 1 88 ? 6.496 12.055 8.727 1 95.62 88 SER A C 1
ATOM 674 O O . SER A 1 88 ? 7.441 11.734 8 1 95.62 88 SER A O 1
ATOM 676 N N . LEU A 1 89 ? 5.25 11.859 8.422 1 96 89 LEU A N 1
ATOM 677 C CA . LEU A 1 89 ? 4.859 11.219 7.168 1 96 89 LEU A CA 1
ATOM 678 C C . LEU A 1 89 ? 4.016 12.156 6.316 1 96 89 LEU A C 1
ATOM 680 O O . LEU A 1 89 ? 3.045 12.742 6.809 1 96 89 LEU A O 1
ATOM 684 N N . SER A 1 90 ? 4.41 12.406 5.098 1 94 90 SER A N 1
ATOM 685 C CA . SER A 1 90 ? 3.656 13.227 4.156 1 94 90 SER A CA 1
ATOM 686 C C . SER A 1 90 ? 3.477 12.508 2.822 1 94 90 SER A C 1
ATOM 688 O O . SER A 1 90 ? 4.457 12.148 2.168 1 94 90 SER A O 1
ATOM 690 N N . VAL A 1 91 ? 2.23 12.266 2.438 1 94.12 91 VAL A N 1
ATOM 691 C CA . VAL A 1 91 ? 1.946 11.594 1.172 1 94.12 91 VAL A CA 1
ATOM 692 C C . VAL A 1 91 ? 1.091 12.5 0.29 1 94.12 91 VAL A C 1
ATOM 694 O O . VAL A 1 91 ? 0.363 13.359 0.793 1 94.12 91 VAL A O 1
ATOM 697 N N . GLY A 1 92 ? 1.213 12.391 -1.025 1 92.5 92 GLY A N 1
ATOM 698 C CA . GLY A 1 92 ? 0.393 13.172 -1.937 1 92.5 92 GLY A CA 1
ATOM 699 C C . GLY A 1 92 ? -1.078 12.805 -1.878 1 92.5 92 GLY A C 1
ATOM 700 O O . GLY A 1 92 ? -1.926 13.656 -1.607 1 92.5 92 GLY A O 1
ATOM 701 N N . THR A 1 93 ? -1.366 11.586 -2.186 1 92.12 93 THR A N 1
ATOM 702 C CA . THR A 1 93 ? -2.701 11.008 -2.08 1 92.12 93 THR A CA 1
ATOM 703 C C . THR A 1 93 ? -2.65 9.656 -1.371 1 92.12 93 THR A C 1
ATOM 705 O O . THR A 1 93 ? -1.623 8.977 -1.396 1 92.12 93 THR A O 1
ATOM 708 N N . VAL A 1 94 ? -3.729 9.367 -0.75 1 90.62 94 VAL A N 1
ATOM 709 C CA . VAL A 1 94 ? -3.803 8.062 -0.094 1 90.62 94 VAL A CA 1
ATOM 710 C C . VAL A 1 94 ? -4.32 7.016 -1.079 1 90.62 94 VAL A C 1
ATOM 712 O O . VAL A 1 94 ? -5.484 7.055 -1.479 1 90.62 94 VAL A O 1
ATOM 715 N N . LYS A 1 95 ? -3.488 6.125 -1.411 1 88.56 95 LYS A N 1
ATOM 716 C CA . LYS A 1 95 ? -3.889 5.07 -2.336 1 88.56 95 LYS A CA 1
ATOM 717 C C . LYS A 1 95 ? -4.504 3.891 -1.59 1 88.56 95 LYS A C 1
ATOM 719 O O . LYS A 1 95 ? -5.504 3.32 -2.035 1 88.56 95 LYS A O 1
ATOM 724 N N . PHE A 1 96 ? -3.857 3.545 -0.514 1 88.5 96 PHE A N 1
ATOM 725 C CA . PHE A 1 96 ? -4.359 2.451 0.308 1 88.5 96 PHE A CA 1
ATOM 726 C C . PHE A 1 96 ? -4.613 2.918 1.735 1 88.5 96 PHE A C 1
ATOM 728 O O . PHE A 1 96 ? -3.691 2.977 2.551 1 88.5 96 PHE A O 1
ATOM 735 N N . PHE A 1 97 ? -5.855 3.078 2.021 1 91 97 PHE A N 1
ATOM 736 C CA . PHE A 1 97 ? -6.223 3.559 3.348 1 91 97 PHE A CA 1
ATOM 737 C C . PHE A 1 97 ? -5.828 2.549 4.418 1 91 97 PHE A C 1
ATOM 739 O O . PHE A 1 97 ? -5.453 2.93 5.527 1 91 97 PHE A O 1
ATOM 746 N N . TYR A 1 98 ? -5.828 1.272 4.125 1 90.25 98 TYR A N 1
ATOM 747 C CA . TYR A 1 98 ? -5.488 0.231 5.086 1 90.25 98 TYR A CA 1
ATOM 748 C C . TYR A 1 98 ? -3.996 0.244 5.402 1 90.25 98 TYR A C 1
ATOM 750 O O . TYR A 1 98 ? -3.582 -0.15 6.496 1 90.25 98 TYR A O 1
ATOM 758 N N . ASP A 1 99 ? -3.203 0.683 4.453 1 92.19 99 ASP A N 1
ATOM 759 C CA . ASP A 1 99 ? -1.794 0.89 4.773 1 92.19 99 ASP A CA 1
ATOM 760 C C . ASP A 1 99 ? -1.631 1.935 5.875 1 92.19 99 ASP A C 1
ATOM 762 O O . ASP A 1 99 ? -0.862 1.735 6.82 1 92.19 99 ASP A O 1
ATOM 766 N N . MET A 1 100 ? -2.367 2.992 5.715 1 93.75 100 MET A N 1
ATOM 767 C CA . MET A 1 100 ? -2.299 4.051 6.719 1 93.75 100 MET A CA 1
ATOM 768 C C . MET A 1 100 ? -2.742 3.537 8.086 1 93.75 100 MET A C 1
ATOM 770 O O . MET A 1 100 ? -2.154 3.895 9.109 1 93.75 100 MET A O 1
ATOM 774 N N . LYS A 1 101 ? -3.811 2.756 8.094 1 93.25 101 LYS A N 1
ATOM 775 C CA . LYS A 1 101 ? -4.242 2.129 9.344 1 93.25 101 LYS A CA 1
ATOM 776 C C . LYS A 1 101 ? -3.123 1.283 9.945 1 93.25 101 LYS A C 1
ATOM 778 O O . LYS A 1 101 ? -2.91 1.302 11.164 1 93.25 101 LYS A O 1
ATOM 783 N N . SER A 1 102 ? -2.426 0.598 9.07 1 94.38 102 SER A N 1
ATOM 784 C CA . SER A 1 102 ? -1.314 -0.231 9.523 1 94.38 102 SER A CA 1
ATOM 785 C C . SER A 1 102 ? -0.193 0.621 10.109 1 94.38 102 SER A C 1
ATOM 787 O O . SER A 1 102 ? 0.422 0.244 11.109 1 94.38 102 SER A O 1
ATOM 789 N N . TRP A 1 103 ? 0.084 1.774 9.461 1 96.62 103 TRP A N 1
ATOM 790 C CA . TRP A 1 103 ? 1.102 2.684 9.977 1 96.62 103 TRP A CA 1
ATOM 791 C C . TRP A 1 103 ? 0.78 3.102 11.406 1 96.62 103 TRP A C 1
ATOM 793 O O . TRP A 1 103 ? 1.635 3.014 12.297 1 96.62 103 TRP A O 1
ATOM 803 N N . MET A 1 104 ? -0.459 3.48 11.555 1 96.56 104 MET A N 1
ATOM 804 C CA . MET A 1 104 ? -0.859 4.035 12.852 1 96.56 104 MET A CA 1
ATOM 805 C C . MET A 1 104 ? -0.872 2.953 13.922 1 96.56 104 MET A C 1
ATOM 807 O O . MET A 1 104 ? -0.532 3.215 15.078 1 96.56 104 MET A O 1
ATOM 811 N N . TRP A 1 105 ? -1.25 1.786 13.508 1 94.94 105 TRP A N 1
ATOM 812 C CA . TRP A 1 105 ? -1.216 0.67 14.445 1 94.94 105 TRP A CA 1
ATOM 813 C C . TRP A 1 105 ? 0.203 0.424 14.953 1 94.94 105 TRP A C 1
ATOM 815 O O . TRP A 1 105 ? 0.416 0.215 16.141 1 94.94 105 TRP A O 1
ATOM 825 N N . ARG A 1 106 ? 1.142 0.472 14.078 1 95.25 106 ARG A N 1
ATOM 826 C CA . ARG A 1 106 ? 2.533 0.253 14.461 1 95.25 106 ARG A CA 1
ATOM 827 C C . ARG A 1 106 ? 3.057 1.408 15.305 1 95.25 106 ARG A C 1
ATOM 829 O O . ARG A 1 106 ? 3.693 1.189 16.344 1 95.25 106 ARG A O 1
ATOM 836 N N . LEU A 1 107 ? 2.762 2.582 14.883 1 96.94 107 LEU A N 1
ATOM 837 C CA . LEU A 1 107 ? 3.271 3.773 15.555 1 96.94 107 LEU A CA 1
ATOM 838 C C . LEU A 1 107 ? 2.699 3.891 16.953 1 96.94 107 LEU A C 1
ATOM 840 O O . LEU A 1 107 ? 3.377 4.363 17.875 1 96.94 107 LEU A O 1
ATOM 844 N N . SER A 1 108 ? 1.413 3.521 17.141 1 95.75 108 SER A N 1
ATOM 845 C CA . SER A 1 108 ? 0.781 3.598 18.453 1 95.75 108 SER A CA 1
ATOM 846 C C . SER A 1 108 ? 1.484 2.691 19.453 1 95.75 108 SER A C 1
ATOM 848 O O . SER A 1 108 ? 1.304 2.842 20.672 1 95.75 108 SER A O 1
ATOM 850 N N . ARG A 1 109 ? 2.377 1.808 18.984 1 94.75 109 ARG A N 1
ATOM 851 C CA . ARG A 1 109 ? 3.068 0.849 19.844 1 94.75 109 ARG A CA 1
ATOM 852 C C . ARG A 1 109 ? 4.559 1.166 19.922 1 94.75 109 ARG A C 1
ATOM 854 O O . ARG A 1 109 ? 5.34 0.356 20.422 1 94.75 109 ARG A O 1
ATOM 861 N N . LYS A 1 110 ? 4.957 2.301 19.484 1 96.25 110 LYS A N 1
ATOM 862 C CA . LYS A 1 110 ? 6.379 2.635 19.438 1 96.25 110 LYS A CA 1
ATOM 863 C C . LYS A 1 110 ? 6.684 3.879 20.266 1 96.25 110 LYS A C 1
ATOM 865 O O . LYS A 1 110 ? 7.723 4.516 20.078 1 96.25 110 LYS A O 1
ATOM 870 N N . SER A 1 111 ? 5.746 4.332 21.141 1 96.25 111 SER A N 1
ATOM 871 C CA . SER A 1 111 ? 5.918 5.434 22.078 1 96.25 111 SER A CA 1
ATOM 872 C C . SER A 1 111 ? 6.242 6.734 21.344 1 96.25 111 SER A C 1
ATOM 874 O O . SER A 1 111 ? 7.168 7.453 21.734 1 96.25 111 SER A O 1
ATOM 876 N N . VAL A 1 112 ? 5.582 7.004 20.344 1 97.75 112 VAL A N 1
ATOM 877 C CA . VAL A 1 112 ? 5.812 8.195 19.531 1 97.75 112 VAL A CA 1
ATOM 878 C C . VAL A 1 112 ? 5.469 9.445 20.344 1 97.75 112 VAL A C 1
ATOM 880 O O . VAL A 1 112 ? 4.449 9.484 21.031 1 97.75 112 VAL A O 1
ATOM 883 N N . GLN A 1 113 ? 6.312 10.484 20.234 1 98.19 113 GLN A N 1
ATOM 884 C CA . GLN A 1 113 ? 6.102 11.734 20.953 1 98.19 113 GLN A CA 1
ATOM 885 C C . GLN A 1 113 ? 5.707 12.859 20.016 1 98.19 113 GLN A C 1
ATOM 887 O O . GLN A 1 113 ? 4.941 13.75 20.375 1 98.19 113 GLN A O 1
ATOM 892 N N . GLU A 1 114 ? 6.309 12.867 18.844 1 98.31 114 GLU A N 1
ATOM 893 C CA . GLU A 1 114 ? 5.969 13.844 17.812 1 98.31 114 GLU A CA 1
ATOM 894 C C . GLU A 1 114 ? 5.508 13.148 16.531 1 98.31 114 GLU A C 1
ATOM 896 O O . GLU A 1 114 ? 6.27 12.406 15.922 1 98.31 114 GLU A O 1
ATOM 901 N N . LEU A 1 115 ? 4.289 13.414 16.141 1 98.5 115 LEU A N 1
ATOM 902 C CA . LEU A 1 115 ? 3.727 12.75 14.961 1 98.5 115 LEU A CA 1
ATOM 903 C C . LEU A 1 115 ? 3.17 13.773 13.984 1 98.5 115 LEU A C 1
ATOM 905 O O . LEU A 1 115 ? 2.387 14.648 14.367 1 98.5 115 LEU A O 1
ATOM 909 N N . THR A 1 116 ? 3.643 13.789 12.828 1 97.94 116 THR A N 1
ATOM 910 C CA . THR A 1 116 ? 3.1 14.562 11.719 1 97.94 116 THR A CA 1
ATOM 911 C C . THR A 1 116 ? 2.535 13.648 10.641 1 97.94 116 THR A C 1
ATOM 913 O O . THR A 1 116 ? 3.244 12.781 10.125 1 97.94 116 THR A O 1
ATOM 916 N N . LEU A 1 117 ? 1.293 13.719 10.344 1 97.75 117 LEU A N 1
ATOM 917 C CA . LEU A 1 117 ? 0.633 12.992 9.266 1 97.75 117 LEU A CA 1
ATOM 918 C C . LEU A 1 117 ? -0.039 13.953 8.289 1 97.75 117 LEU A C 1
ATOM 920 O O . LEU A 1 117 ? -1.036 14.594 8.633 1 97.75 117 LEU A O 1
ATOM 924 N N . LYS A 1 118 ? 0.492 14.062 7.074 1 96.81 118 LYS A N 1
ATOM 925 C CA . LYS A 1 118 ? -0.014 15.031 6.105 1 96.81 118 LYS A CA 1
ATOM 926 C C . LYS A 1 118 ? -0.41 14.344 4.801 1 96.81 118 LYS A C 1
ATOM 928 O O . LYS A 1 118 ? 0.337 13.516 4.277 1 96.81 118 LYS A O 1
ATOM 933 N N . VAL A 1 119 ? -1.578 14.617 4.32 1 96.12 119 VAL A N 1
ATOM 934 C CA . VAL A 1 119 ? -2.045 14.258 2.982 1 96.12 119 VAL A CA 1
ATOM 935 C C . VAL A 1 119 ? -2.271 15.531 2.162 1 96.12 119 VAL A C 1
ATOM 937 O O . VAL A 1 119 ? -2.885 16.484 2.643 1 96.12 119 VAL A O 1
ATOM 940 N N . GLN A 1 120 ? -1.825 15.531 0.954 1 92.06 120 GLN A N 1
ATOM 941 C CA . GLN A 1 120 ? -1.832 16.766 0.178 1 92.06 120 GLN A CA 1
ATOM 942 C C . GLN A 1 120 ? -3.164 16.953 -0.542 1 92.06 120 GLN A C 1
ATOM 944 O O . GLN A 1 120 ? -3.688 18.078 -0.607 1 92.06 120 GLN A O 1
ATOM 949 N N . ARG A 1 121 ? -3.605 15.906 -1.106 1 91.88 121 ARG A N 1
ATOM 950 C CA . ARG A 1 121 ? -4.809 16.031 -1.92 1 91.88 121 ARG A CA 1
ATOM 951 C C . ARG A 1 121 ? -5.562 14.711 -2.006 1 91.88 121 ARG A C 1
ATOM 953 O O . ARG A 1 121 ? -5.137 13.711 -1.426 1 91.88 121 ARG A O 1
ATOM 960 N N . GLY A 1 122 ? -6.719 14.781 -2.666 1 91.19 122 GLY A N 1
ATOM 961 C CA . GLY A 1 122 ? -7.508 13.578 -2.871 1 91.19 122 GLY A CA 1
ATOM 962 C C . GLY A 1 122 ? -8.703 13.477 -1.939 1 91.19 122 GLY A C 1
ATOM 963 O O . GLY A 1 122 ? -9.242 14.5 -1.504 1 91.19 122 GLY A O 1
ATOM 964 N N . THR A 1 123 ? -9.141 12.219 -1.771 1 90 123 THR A N 1
ATOM 965 C CA . THR A 1 123 ? -10.273 11.969 -0.894 1 90 123 THR A CA 1
ATOM 966 C C . THR A 1 123 ? -9.867 12.078 0.572 1 90 123 THR A C 1
ATOM 968 O O . THR A 1 123 ? -8.797 11.602 0.96 1 90 123 THR A O 1
ATOM 971 N N . ARG A 1 124 ? -10.734 12.758 1.3 1 91.5 124 ARG A N 1
ATOM 972 C CA . ARG A 1 124 ? -10.461 12.867 2.729 1 91.5 124 ARG A CA 1
ATOM 973 C C . ARG A 1 124 ? -10.836 11.578 3.457 1 91.5 124 ARG A C 1
ATOM 975 O O . ARG A 1 124 ? -11.859 10.969 3.154 1 91.5 124 ARG A O 1
ATOM 982 N N . HIS A 1 125 ? -9.969 11.148 4.262 1 92.75 125 HIS A N 1
ATOM 983 C CA . HIS A 1 125 ? -10.211 9.938 5.039 1 92.75 125 HIS A CA 1
ATOM 984 C C . HIS A 1 125 ? -10.281 10.25 6.531 1 92.75 125 HIS A C 1
ATOM 986 O O . HIS A 1 125 ? -9.75 11.266 6.984 1 92.75 125 HIS A O 1
ATOM 992 N N . ASP A 1 126 ? -10.992 9.414 7.25 1 93.88 126 ASP A N 1
ATOM 993 C CA . ASP A 1 126 ? -10.953 9.508 8.703 1 93.88 126 ASP A CA 1
ATOM 994 C C . ASP A 1 126 ? -9.547 9.266 9.234 1 93.88 126 ASP A C 1
ATOM 996 O O . ASP A 1 126 ? -8.805 8.445 8.695 1 93.88 126 ASP A O 1
ATOM 1000 N N . VAL A 1 127 ? -9.25 9.969 10.242 1 95.19 127 VAL A N 1
ATOM 1001 C CA . VAL A 1 127 ? -8.008 9.648 10.945 1 95.19 127 VAL A CA 1
ATOM 1002 C C . VAL A 1 127 ? -8.062 8.211 11.453 1 95.19 127 VAL A C 1
ATOM 1004 O O . VAL A 1 127 ? -9.094 7.766 11.961 1 95.19 127 VAL A O 1
ATOM 1007 N N . PRO A 1 128 ? -6.953 7.434 11.234 1 94 128 PRO A N 1
ATOM 1008 C CA . PRO A 1 128 ? -6.953 6.059 11.742 1 94 128 PRO A CA 1
ATOM 1009 C C . PRO A 1 128 ? -7.203 5.98 13.25 1 94 128 PRO A C 1
ATOM 1011 O O . PRO A 1 128 ? -6.652 6.781 14.008 1 94 128 PRO A O 1
ATOM 1014 N N . LEU A 1 129 ? -7.871 5.012 13.719 1 92.12 129 LEU A N 1
ATOM 1015 C CA . LEU A 1 129 ? -8.336 4.891 15.102 1 92.12 129 LEU A CA 1
ATOM 1016 C C . LEU A 1 129 ? -7.164 4.742 16.062 1 92.12 129 LEU A C 1
ATOM 1018 O O . LEU A 1 129 ? -7.23 5.207 17.203 1 92.12 129 LEU A O 1
ATOM 1022 N N . ASP A 1 130 ? -6.164 4.117 15.602 1 94.5 130 ASP A N 1
ATOM 1023 C CA . ASP A 1 130 ? -5.043 3.814 16.484 1 94.5 130 ASP A CA 1
ATOM 1024 C C . ASP A 1 130 ? -4.301 5.086 16.891 1 94.5 130 ASP A C 1
ATOM 1026 O O . ASP A 1 130 ? -3.52 5.082 17.844 1 94.5 130 ASP A O 1
ATOM 1030 N N . LEU A 1 131 ? -4.562 6.176 16.156 1 96.5 131 LEU A N 1
ATOM 1031 C CA . LEU A 1 131 ? -3.961 7.453 16.531 1 96.5 131 LEU A CA 1
ATOM 1032 C C . LEU A 1 131 ? -4.379 7.859 17.938 1 96.5 131 LEU A C 1
ATOM 1034 O O . LEU A 1 131 ? -3.568 8.383 18.703 1 96.5 131 LEU A O 1
ATOM 1038 N N . PHE A 1 132 ? -5.586 7.562 18.297 1 95.06 132 PHE A N 1
ATOM 1039 C CA . PHE A 1 132 ? -6.164 8.016 19.562 1 95.06 132 PHE A CA 1
ATOM 1040 C C . PHE A 1 132 ? -5.613 7.207 20.734 1 95.06 132 PHE A C 1
ATOM 1042 O O . PHE A 1 132 ? -5.883 7.527 21.891 1 95.06 132 PHE A O 1
ATOM 1049 N N . PHE A 1 133 ? -4.715 6.199 20.422 1 92.69 133 PHE A N 1
ATOM 1050 C CA . PHE A 1 133 ? -4.129 5.367 21.469 1 92.69 133 PHE A CA 1
ATOM 1051 C C . PHE A 1 133 ? -2.648 5.688 21.656 1 92.69 133 PHE A C 1
ATOM 1053 O O . PHE A 1 133 ? -1.941 4.984 22.375 1 92.69 133 PHE A O 1
ATOM 1060 N N . CYS A 1 134 ? -2.229 6.688 20.984 1 95.19 134 CYS A N 1
ATOM 1061 C CA . CYS A 1 134 ? -0.859 7.152 21.172 1 95.19 134 CYS A CA 1
ATOM 1062 C C . CYS A 1 134 ? -0.735 7.969 22.453 1 95.19 134 CYS A C 1
ATOM 1064 O O . CYS A 1 134 ? -0.819 9.195 22.438 1 95.19 134 CYS A O 1
ATOM 1066 N N . GLU A 1 135 ? -0.328 7.434 23.516 1 92.44 135 GLU A N 1
ATOM 1067 C CA . GLU A 1 135 ? -0.422 8 24.859 1 92.44 135 GLU A CA 1
ATOM 1068 C C . GLU A 1 135 ? 0.727 8.969 25.125 1 92.44 135 GLU A C 1
ATOM 1070 O O . GLU A 1 135 ? 0.608 9.859 25.969 1 92.44 135 GLU A O 1
ATOM 1075 N N . GLN A 1 136 ? 1.803 8.82 24.438 1 96.62 136 GLN A N 1
ATOM 1076 C CA . GLN A 1 136 ? 2.98 9.617 24.766 1 96.62 136 GLN A CA 1
ATOM 1077 C C . GLN A 1 136 ? 3.104 10.82 23.828 1 96.62 136 GLN A C 1
ATOM 1079 O O . GLN A 1 136 ? 4.105 11.531 23.859 1 96.62 136 GLN A O 1
ATOM 1084 N N . LEU A 1 137 ? 2.08 11.117 23.094 1 97.88 137 LEU A N 1
ATOM 1085 C CA . LEU A 1 137 ? 2.115 12.172 22.078 1 97.88 137 LEU A CA 1
ATOM 1086 C C . LEU A 1 137 ? 2.236 13.539 22.734 1 97.88 137 LEU A C 1
ATOM 1088 O O . LEU A 1 137 ? 1.451 13.883 23.625 1 97.88 137 LEU A O 1
ATOM 1092 N N . ARG A 1 138 ? 3.207 14.344 22.312 1 98.62 138 ARG A N 1
ATOM 1093 C CA . ARG A 1 138 ? 3.406 15.711 22.781 1 98.62 138 ARG A CA 1
ATOM 1094 C C . ARG A 1 138 ? 3.139 16.719 21.672 1 98.62 138 ARG A C 1
ATOM 1096 O O . ARG A 1 138 ? 2.721 17.844 21.953 1 98.62 138 ARG A O 1
ATOM 1103 N N . HIS A 1 139 ? 3.428 16.312 20.469 1 98.69 139 HIS A N 1
ATOM 1104 C CA . HIS A 1 139 ? 3.195 17.141 19.281 1 98.69 139 HIS A CA 1
ATOM 1105 C C . HIS A 1 139 ? 2.42 16.359 18.219 1 98.69 139 HIS A C 1
ATOM 1107 O O . HIS A 1 139 ? 2.803 15.25 17.859 1 98.69 139 HIS A O 1
ATOM 1113 N N . LEU A 1 140 ? 1.297 16.891 17.75 1 98.69 140 LEU A N 1
ATOM 1114 C CA . LEU A 1 140 ? 0.5 16.25 16.719 1 98.69 140 LEU A CA 1
ATOM 1115 C C . LEU A 1 140 ? 0.18 17.234 15.594 1 98.69 140 LEU A C 1
ATOM 1117 O O . LEU A 1 140 ? -0.337 18.328 15.844 1 98.69 140 LEU A O 1
ATOM 1121 N N . THR A 1 141 ? 0.577 16.984 14.43 1 98.5 141 THR A N 1
ATOM 1122 C CA . THR A 1 141 ? 0.238 17.75 13.234 1 98.5 141 T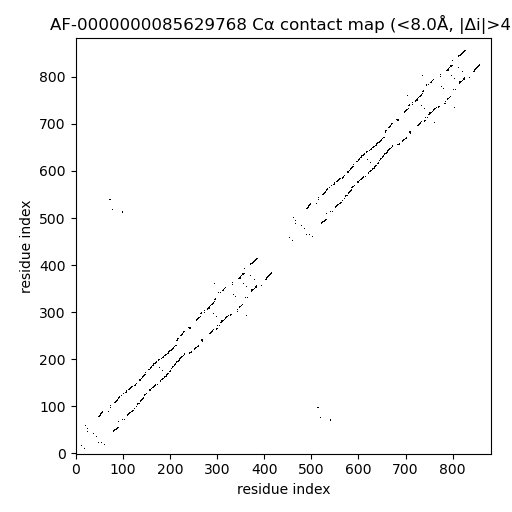HR A CA 1
ATOM 1123 C C . THR A 1 141 ? -0.551 16.891 12.25 1 98.5 141 THR A C 1
ATOM 1125 O O . THR A 1 141 ? -0.085 15.836 11.82 1 98.5 141 THR A O 1
ATOM 1128 N N . LEU A 1 142 ? -1.735 17.297 11.891 1 97.75 142 LEU A N 1
ATOM 1129 C CA . LEU A 1 142 ? -2.572 16.609 10.914 1 97.75 142 LEU A CA 1
ATOM 1130 C C . LEU A 1 142 ? -2.973 17.531 9.773 1 97.75 142 LEU A C 1
ATOM 1132 O O . LEU A 1 142 ? -3.238 18.719 10 1 97.75 142 LEU A O 1
ATOM 1136 N N . ARG A 1 143 ? -3.002 17.078 8.633 1 97 143 ARG A N 1
ATOM 1137 C CA . ARG A 1 143 ? -3.457 17.859 7.48 1 97 143 ARG A CA 1
ATOM 1138 C C . ARG A 1 143 ? -4.387 17.031 6.602 1 97 143 ARG A C 1
ATOM 1140 O O . ARG A 1 143 ? -4.059 15.898 6.227 1 97 143 ARG A O 1
ATOM 1147 N N . TYR A 1 144 ? -5.527 17.516 6.312 1 96 144 TYR A N 1
ATOM 1148 C CA . TYR A 1 144 ? -6.438 17 5.293 1 96 144 TYR A CA 1
ATOM 1149 C C . TYR A 1 144 ? -7.09 15.703 5.742 1 96 144 TYR A C 1
ATOM 1151 O O . TYR A 1 144 ? -7.07 14.711 5.016 1 96 144 TYR A O 1
ATOM 1159 N N . PHE A 1 145 ? -7.656 15.688 6.988 1 95.88 145 PHE A N 1
ATOM 1160 C CA . PHE A 1 145 ? -8.312 14.508 7.547 1 95.88 145 PHE A CA 1
ATOM 1161 C C . PHE A 1 145 ? -9.695 14.852 8.07 1 95.88 145 PHE A C 1
ATOM 1163 O O . PHE A 1 145 ? -10 16.031 8.312 1 95.88 145 PHE A O 1
ATOM 1170 N N . LEU A 1 146 ? -10.562 13.875 8.117 1 94.38 146 LEU A N 1
ATOM 1171 C CA . LEU A 1 146 ? -11.75 13.914 8.961 1 94.38 146 LEU A CA 1
ATOM 1172 C C . LEU A 1 146 ? -11.422 13.469 10.383 1 94.38 146 LEU A C 1
ATOM 1174 O O . LEU A 1 146 ? -10.883 12.375 10.586 1 94.38 146 LEU A O 1
ATOM 1178 N N . PHE A 1 147 ? -11.609 14.32 11.258 1 93.31 147 PHE A N 1
ATOM 1179 C CA . PHE A 1 147 ? -11.273 14.023 12.641 1 93.31 147 PHE A CA 1
ATOM 1180 C C . PHE A 1 147 ? -12.523 13.617 13.422 1 93.31 147 PHE A C 1
ATOM 1182 O O . PHE A 1 147 ? -13.352 14.461 13.766 1 93.31 147 PHE A O 1
ATOM 1189 N N . ARG A 1 148 ? -12.719 12.367 13.766 1 91.81 148 ARG A N 1
ATOM 1190 C CA . ARG A 1 148 ? -13.836 11.781 14.5 1 91.81 148 ARG A CA 1
ATOM 1191 C C . ARG A 1 148 ? -13.344 10.859 15.602 1 91.81 148 ARG A C 1
ATOM 1193 O O . ARG A 1 148 ? -13.203 9.648 15.391 1 91.81 148 ARG A O 1
ATOM 1200 N N . PRO A 1 149 ? -13.125 11.375 16.719 1 92.69 149 PRO A N 1
ATOM 1201 C CA . PRO A 1 149 ? -12.641 10.531 17.812 1 92.69 149 PRO A CA 1
ATOM 1202 C C . PRO A 1 149 ? -13.672 9.492 18.25 1 92.69 149 PRO A C 1
ATOM 1204 O O . PRO A 1 149 ? -14.875 9.758 18.203 1 92.69 149 PRO A O 1
ATOM 1207 N N . PRO A 1 150 ? -13.148 8.297 18.656 1 89.44 150 PRO A N 1
ATOM 1208 C CA . PRO A 1 150 ? -14.078 7.309 19.203 1 89.44 150 PRO A CA 1
ATOM 1209 C C . PRO A 1 150 ? -14.633 7.711 20.562 1 89.44 150 PRO A C 1
ATOM 1211 O O . PRO A 1 150 ? -14.078 8.586 21.234 1 89.44 150 PRO A O 1
ATOM 1214 N N . CYS A 1 151 ? -15.633 7.043 20.953 1 85.81 151 CYS A N 1
ATOM 1215 C CA . CYS A 1 151 ? -16.297 7.355 22.203 1 85.81 151 CYS A CA 1
ATOM 1216 C C . CYS A 1 151 ? -15.398 7.043 23.391 1 85.81 151 CYS A C 1
ATOM 1218 O O . CYS A 1 151 ? -15.547 7.629 24.469 1 85.81 151 CYS A O 1
ATOM 1220 N N . THR A 1 152 ? -14.461 6.109 23.141 1 86.06 152 THR A N 1
ATOM 1221 C CA . THR A 1 152 ? -13.578 5.684 24.219 1 86.06 152 THR A CA 1
ATOM 1222 C C . THR A 1 152 ? -12.398 6.641 24.359 1 86.06 152 THR A C 1
ATOM 1224 O O . THR A 1 152 ? -11.586 6.5 25.266 1 86.06 152 THR A O 1
ATOM 1227 N N . PHE A 1 153 ? -12.352 7.609 23.594 1 90.12 153 PHE A N 1
ATOM 1228 C CA . PHE A 1 153 ? -11.219 8.523 23.578 1 90.12 153 PHE A CA 1
ATOM 1229 C C . PHE A 1 153 ? -11.266 9.477 24.766 1 90.12 153 PHE A C 1
ATOM 1231 O O . PHE A 1 153 ? -12.281 10.133 25 1 90.12 153 PHE A O 1
ATOM 1238 N N . ARG A 1 154 ? -10.188 9.508 25.422 1 90.19 154 ARG A N 1
ATOM 1239 C CA . ARG A 1 154 ? -10.133 10.328 26.641 1 90.19 154 ARG A CA 1
ATOM 1240 C C . ARG A 1 154 ? -9.188 11.508 26.469 1 90.19 154 ARG A C 1
ATOM 1242 O O . ARG A 1 154 ? -8.805 12.156 27.438 1 90.19 154 ARG A O 1
ATOM 1249 N N . GLY A 1 155 ? -8.742 11.75 25.344 1 92.94 155 GLY A N 1
ATOM 1250 C CA . GLY A 1 155 ? -7.848 12.867 25.078 1 92.94 155 GLY A CA 1
ATOM 1251 C C . GLY A 1 155 ? -6.383 12.469 25.062 1 92.94 155 GLY A C 1
ATOM 1252 O O . GLY A 1 155 ? -6.043 11.328 25.359 1 92.94 155 GLY A O 1
ATOM 1253 N N . PHE A 1 156 ? -5.512 13.398 24.625 1 96.56 156 PHE A N 1
ATOM 1254 C CA . PHE A 1 156 ? -4.066 13.227 24.672 1 96.56 156 PHE A CA 1
ATOM 1255 C C . PHE A 1 156 ? -3.488 13.891 25.922 1 96.56 156 PHE A C 1
ATOM 1257 O O . PHE A 1 156 ? -3.23 15.094 25.938 1 96.56 156 PHE A O 1
ATOM 1264 N N . ARG A 1 157 ? -3.143 13.141 26.922 1 95.94 157 ARG A N 1
ATOM 1265 C CA . ARG A 1 157 ? -2.791 13.641 28.25 1 95.94 157 ARG A CA 1
ATOM 1266 C C . ARG A 1 157 ? -1.5 14.453 28.203 1 95.94 157 ARG A C 1
ATOM 1268 O O . ARG A 1 157 ? -1.324 15.391 28.969 1 95.94 157 ARG A O 1
ATOM 1275 N N . ASN A 1 158 ? -0.634 14.07 27.266 1 97.31 158 ASN A N 1
ATOM 1276 C CA . ASN A 1 158 ? 0.686 14.688 27.25 1 97.31 158 ASN A CA 1
ATOM 1277 C C . ASN A 1 158 ? 0.834 15.656 26.078 1 97.31 158 ASN A C 1
ATOM 1279 O O . ASN A 1 158 ? 1.911 16.219 25.859 1 97.31 158 ASN A O 1
ATOM 1283 N N . LEU A 1 159 ? -0.217 15.961 25.375 1 98.31 159 LEU A N 1
ATOM 1284 C CA . LEU A 1 159 ? -0.142 16.781 24.172 1 98.31 159 LEU A CA 1
ATOM 1285 C C . LEU A 1 159 ? 0.102 18.25 24.516 1 98.31 159 LEU A C 1
ATOM 1287 O O . LEU A 1 159 ? -0.639 18.828 25.312 1 98.31 159 LEU A O 1
ATOM 1291 N N . VAL A 1 160 ? 1.106 18.844 23.938 1 98.69 160 VAL A N 1
ATOM 1292 C CA . VAL A 1 160 ? 1.493 20.219 24.203 1 98.69 160 VAL A CA 1
ATOM 1293 C C . VAL A 1 160 ? 1.197 21.094 23 1 98.69 160 VAL A C 1
ATOM 1295 O O . VAL A 1 160 ? 0.781 22.25 23.141 1 98.69 160 VAL A O 1
ATOM 1298 N N . ASN A 1 161 ? 1.384 20.531 21.812 1 98.69 161 ASN A N 1
ATOM 1299 C CA . ASN A 1 161 ? 1.193 21.25 20.562 1 98.69 161 ASN A CA 1
ATOM 1300 C C . ASN A 1 161 ? 0.264 20.516 19.625 1 98.69 161 ASN A C 1
ATOM 1302 O O . ASN A 1 161 ? 0.467 19.328 19.344 1 98.69 161 ASN A O 1
ATOM 1306 N N . LEU A 1 162 ? -0.746 21.172 19.094 1 98.38 162 LEU A N 1
ATOM 1307 C CA . LEU A 1 162 ? -1.693 20.609 18.141 1 98.38 162 LEU A CA 1
ATOM 1308 C C . LEU A 1 162 ? -1.811 21.484 16.906 1 98.38 162 LEU A C 1
ATOM 1310 O O . LEU A 1 162 ? -2.123 22.672 17.016 1 98.38 162 LEU A O 1
ATOM 1314 N N . ASP A 1 163 ? -1.45 21.031 15.797 1 98.12 163 ASP A N 1
ATOM 1315 C CA . ASP A 1 163 ? -1.537 21.719 14.508 1 98.12 163 ASP A CA 1
ATOM 1316 C C . ASP A 1 163 ? -2.521 21.016 13.578 1 98.12 163 ASP A C 1
ATOM 1318 O O . ASP A 1 163 ? -2.26 19.906 13.117 1 98.12 163 ASP A O 1
ATOM 1322 N N . LEU A 1 164 ? -3.627 21.609 13.258 1 96.44 164 LEU A N 1
ATOM 1323 C CA . LEU A 1 164 ? -4.664 21.062 12.398 1 96.44 164 LEU A CA 1
ATOM 1324 C C . LEU A 1 164 ? -4.84 21.906 11.141 1 96.44 164 LEU A C 1
ATOM 1326 O O . LEU A 1 164 ? -5.238 23.078 11.227 1 96.44 164 LEU A O 1
ATOM 1330 N N . LYS A 1 165 ? -4.535 21.359 10.016 1 95.38 165 LYS A N 1
ATOM 1331 C CA . LYS A 1 165 ? -4.66 22.094 8.758 1 95.38 165 LYS A CA 1
ATOM 1332 C C . LYS A 1 165 ? -5.645 21.406 7.816 1 95.38 165 LYS A C 1
ATOM 1334 O O . LYS A 1 165 ? -5.492 20.219 7.508 1 95.38 165 LYS A O 1
ATOM 1339 N N . LYS A 1 166 ? -6.664 22.094 7.32 1 92.75 166 LYS A N 1
ATOM 1340 C CA . LYS A 1 166 ? -7.668 21.562 6.398 1 92.75 166 LYS A CA 1
ATOM 1341 C C . LYS A 1 166 ? -8.344 20.328 6.973 1 92.75 166 LYS A C 1
ATOM 1343 O O . LYS A 1 166 ? -8.453 19.297 6.293 1 92.75 166 LYS A O 1
ATOM 1348 N N . ILE A 1 167 ? -8.664 20.422 8.211 1 92.94 167 ILE A N 1
ATOM 1349 C CA . ILE A 1 167 ? -9.305 19.328 8.922 1 92.94 167 ILE A CA 1
ATOM 1350 C C . ILE A 1 167 ? -10.812 19.562 8.984 1 92.94 167 ILE A C 1
ATOM 1352 O O . ILE A 1 167 ? -11.266 20.703 9.094 1 92.94 167 ILE A O 1
ATOM 1356 N N . THR A 1 168 ? -11.57 18.516 8.773 1 90.31 168 THR A N 1
ATOM 1357 C CA . THR A 1 168 ? -13.008 18.547 9.031 1 90.31 168 THR A CA 1
ATOM 1358 C C . THR A 1 168 ? -13.328 17.922 10.383 1 90.31 168 THR A C 1
ATOM 1360 O O . THR A 1 168 ? -13.023 16.75 10.617 1 90.31 168 THR A O 1
ATOM 1363 N N . ILE A 1 169 ? -13.859 18.656 11.242 1 91.38 169 ILE A N 1
ATOM 1364 C CA . ILE A 1 169 ? -14.164 18.219 12.594 1 91.38 169 ILE A CA 1
ATOM 1365 C C . ILE A 1 169 ? -15.453 18.875 13.078 1 91.38 169 ILE A C 1
ATOM 1367 O O . ILE A 1 169 ? -15.711 20.047 12.773 1 91.38 169 ILE A O 1
ATOM 1371 N N . SER A 1 170 ? -16.281 18.141 13.703 1 88.56 170 SER A N 1
ATOM 1372 C CA . SER A 1 170 ? -17.484 18.719 14.281 1 88.56 170 SER A CA 1
ATOM 1373 C C . SER A 1 170 ? -17.141 19.641 15.445 1 88.56 170 SER A C 1
ATOM 1375 O O . SER A 1 170 ? -16.094 19.5 16.078 1 88.56 170 SER A O 1
ATOM 1377 N N . LYS A 1 171 ? -18.016 20.578 15.711 1 88.12 171 LYS A N 1
ATOM 1378 C CA . LYS A 1 171 ? -17.828 21.5 16.828 1 88.12 171 LYS A CA 1
ATOM 1379 C C . LYS A 1 171 ? -17.656 20.75 18.141 1 88.12 171 LYS A C 1
ATOM 1381 O O . LYS A 1 171 ? -16.719 21.016 18.891 1 88.12 171 LYS A O 1
ATOM 1386 N N . GLU A 1 172 ? -18.516 19.719 18.359 1 89.5 172 GLU A N 1
ATOM 1387 C CA . GLU A 1 172 ? -18.5 18.953 19.594 1 89.5 172 GLU A CA 1
ATOM 1388 C C . GLU A 1 172 ? -17.188 18.188 19.75 1 89.5 172 GLU A C 1
ATOM 1390 O O . GLU A 1 172 ? -16.625 18.125 20.844 1 89.5 172 GLU A O 1
ATOM 1395 N N . ALA A 1 173 ? -16.75 17.672 18.703 1 91.25 173 ALA A N 1
ATOM 1396 C CA . ALA A 1 173 ? -15.516 16.891 18.734 1 91.25 173 ALA A CA 1
ATOM 1397 C C . ALA A 1 173 ? -14.312 17.766 19.031 1 91.25 173 ALA A C 1
ATOM 1399 O O . ALA A 1 173 ? -13.422 17.375 19.797 1 91.25 173 ALA A O 1
ATOM 1400 N N . LEU A 1 174 ? -14.281 18.984 18.453 1 92.12 174 LEU A N 1
ATOM 1401 C CA . LEU A 1 174 ? -13.164 19.906 18.672 1 92.12 174 LEU A CA 1
ATOM 1402 C C . LEU A 1 174 ? -13.141 20.391 20.109 1 92.12 174 LEU A C 1
ATOM 1404 O O . LEU A 1 174 ? -12.094 20.406 20.75 1 92.12 174 LEU A O 1
ATOM 1408 N N . GLU A 1 175 ? -14.297 20.781 20.594 1 91.81 175 GLU A N 1
ATOM 1409 C CA . GLU A 1 175 ? -14.391 21.25 21.984 1 91.81 175 GLU A CA 1
ATOM 1410 C C . GLU A 1 175 ? -13.984 20.172 22.969 1 91.81 175 GLU A C 1
ATOM 1412 O O . GLU A 1 175 ? -13.273 20.438 23.938 1 91.81 175 GLU A O 1
ATOM 1417 N N . SER A 1 176 ? -14.438 18.953 22.688 1 92.25 176 SER A N 1
ATOM 1418 C CA . SER A 1 176 ? -14.094 17.828 23.547 1 92.25 176 SER A CA 1
ATOM 1419 C C . SER A 1 176 ? -12.594 17.531 23.484 1 92.25 176 SER A C 1
ATOM 1421 O O . SER A 1 176 ? -11.984 17.219 24.516 1 92.25 176 SER A O 1
ATOM 1423 N N . LEU A 1 177 ? -12.031 17.594 22.328 1 94.38 177 LEU A N 1
ATOM 1424 C CA . LEU A 1 177 ? -10.609 17.359 22.141 1 94.38 177 LEU A CA 1
ATOM 1425 C C . LEU A 1 177 ? -9.781 18.359 22.953 1 94.38 177 LEU A C 1
ATOM 1427 O O . LEU A 1 177 ? -8.867 17.969 23.688 1 94.38 177 LEU A O 1
ATOM 1431 N N . LEU A 1 178 ? -10.148 19.641 22.891 1 94.31 178 LEU A N 1
ATOM 1432 C CA . LEU A 1 178 ? -9.391 20.688 23.578 1 94.31 178 LEU A CA 1
ATOM 1433 C C . LEU A 1 178 ? -9.547 20.578 25.078 1 94.31 178 LEU A C 1
ATOM 1435 O O . LEU A 1 178 ? -8.586 20.781 25.828 1 94.31 178 LEU A O 1
ATOM 1439 N N . ALA A 1 179 ? -10.703 20.172 25.5 1 92.06 179 ALA A N 1
ATOM 1440 C CA . ALA A 1 179 ? -10.977 20.031 26.922 1 92.06 179 ALA A CA 1
ATOM 1441 C C . ALA A 1 179 ? -10.234 18.828 27.5 1 92.06 179 ALA A C 1
ATOM 1443 O O . ALA A 1 179 ? -9.898 18.812 28.688 1 92.06 179 ALA A O 1
ATOM 1444 N N . SER A 1 180 ? -9.961 17.844 26.625 1 94.25 180 SER A N 1
ATOM 1445 C CA . SER A 1 180 ? -9.367 16.594 27.078 1 94.25 180 SER A CA 1
ATOM 1446 C C . SER A 1 180 ? -7.852 16.609 26.922 1 94.25 180 SER A C 1
ATOM 1448 O O . SER A 1 180 ? -7.199 15.562 27.062 1 94.25 180 SER A O 1
ATOM 1450 N N . CYS A 1 181 ? -7.262 17.719 26.656 1 96.5 181 CYS A N 1
ATOM 1451 C CA . CYS A 1 181 ? -5.816 17.875 26.562 1 96.5 181 CYS A CA 1
ATOM 1452 C C . CYS A 1 181 ? -5.316 18.906 27.562 1 96.5 181 CYS A C 1
ATOM 1454 O O . CYS A 1 181 ? -5.035 20.047 27.188 1 96.5 181 CYS A O 1
ATOM 1456 N N . PRO A 1 182 ? -5.145 18.516 28.797 1 95.81 182 PRO A N 1
ATOM 1457 C CA . PRO A 1 182 ? -4.867 19.469 29.875 1 95.81 182 PRO A CA 1
ATOM 1458 C C . PRO A 1 182 ? -3.514 20.156 29.719 1 95.81 182 PRO A C 1
ATOM 1460 O O . PRO A 1 182 ? -3.305 21.234 30.266 1 95.81 182 PRO A O 1
ATOM 1463 N N . GLN A 1 183 ? -2.582 19.594 28.938 1 97.62 183 GLN A N 1
ATOM 1464 C CA . GLN A 1 183 ? -1.241 20.172 28.844 1 97.62 183 GLN A CA 1
ATOM 1465 C C . GLN A 1 183 ? -1.07 20.969 27.562 1 97.62 183 GLN A C 1
ATOM 1467 O O . GLN A 1 183 ? 0.024 21.469 27.266 1 97.62 183 GLN A O 1
ATOM 1472 N N . LEU A 1 184 ? -2.109 21.188 26.828 1 98.25 184 LEU A N 1
ATOM 1473 C CA . LEU A 1 184 ? -2.045 21.875 25.547 1 98.25 184 LEU A CA 1
ATOM 1474 C C . LEU A 1 184 ? -1.623 23.328 25.719 1 98.25 184 LEU A C 1
ATOM 1476 O O . LEU A 1 184 ? -2.248 24.078 26.469 1 98.25 184 LEU A O 1
ATOM 1480 N N . GLU A 1 185 ? -0.581 23.781 25.031 1 98.56 185 GLU A N 1
ATOM 1481 C CA . GLU A 1 185 ? -0.064 25.141 25.125 1 98.56 185 GLU A CA 1
ATOM 1482 C C . GLU A 1 185 ? -0.211 25.891 23.797 1 98.56 185 GLU A C 1
ATOM 1484 O O . GLU A 1 185 ? -0.325 27.125 23.781 1 98.56 185 GLU A O 1
ATOM 1489 N N . THR A 1 186 ? -0.171 25.141 22.75 1 98.56 186 THR A N 1
ATOM 1490 C CA . THR A 1 186 ? -0.216 25.75 21.422 1 98.56 186 THR A CA 1
ATOM 1491 C C . THR A 1 186 ? -1.25 25.062 20.531 1 98.56 186 THR A C 1
ATOM 1493 O O . THR A 1 186 ? -1.233 23.828 20.391 1 98.56 186 THR A O 1
ATOM 1496 N N . LEU A 1 187 ? -2.143 25.812 19.953 1 97.5 187 LEU A N 1
ATOM 1497 C CA . LEU A 1 187 ? -3.137 25.297 19.016 1 97.5 187 LEU A CA 1
ATOM 1498 C C . LEU A 1 187 ? -3.117 26.109 17.719 1 97.5 187 LEU A C 1
ATOM 1500 O O . LEU A 1 187 ? -3.305 27.328 17.75 1 97.5 187 LEU A O 1
ATOM 1504 N N . ILE A 1 188 ? -2.777 25.5 16.703 1 97.12 188 ILE A N 1
ATOM 1505 C CA . ILE A 1 188 ? -2.799 26.125 15.383 1 97.12 188 ILE A CA 1
ATOM 1506 C C . ILE A 1 188 ? -3.836 25.438 14.5 1 97.12 188 ILE A C 1
ATOM 1508 O O . ILE A 1 188 ? -3.752 24.234 14.258 1 97.12 188 ILE A O 1
ATOM 1512 N N . VAL A 1 189 ? -4.805 26.141 14.055 1 94.06 189 VAL A N 1
ATOM 1513 C CA . VAL A 1 189 ? -5.852 25.625 13.18 1 94.06 189 VAL A CA 1
ATOM 1514 C C . VAL A 1 189 ? -5.906 26.453 11.898 1 94.06 189 VAL A C 1
ATOM 1516 O O . VAL A 1 189 ? -6.012 27.688 11.953 1 94.06 189 VAL A O 1
ATOM 1519 N N . LYS A 1 190 ? -5.75 25.844 10.805 1 92.06 190 LYS A N 1
ATOM 1520 C CA . LYS A 1 190 ? -5.828 26.531 9.523 1 92.06 190 LYS A CA 1
ATOM 1521 C C . LYS A 1 190 ? -6.891 25.906 8.625 1 92.06 190 LYS A C 1
ATOM 1523 O O . LYS A 1 190 ? -6.953 24.688 8.492 1 92.06 190 LYS A O 1
ATOM 1528 N N . LYS A 1 191 ? -7.758 26.719 8.07 1 87.94 191 LYS A N 1
ATOM 1529 C CA . LYS A 1 191 ? -8.773 26.312 7.094 1 87.94 191 LYS A CA 1
ATOM 1530 C C . LYS A 1 191 ? -9.719 25.266 7.676 1 87.94 191 LYS A C 1
ATOM 1532 O O . LYS A 1 191 ? -9.938 24.219 7.07 1 87.94 191 LYS A O 1
ATOM 1537 N N . LEU A 1 192 ? -10.164 25.594 8.875 1 83.5 192 LEU A N 1
ATOM 1538 C CA . LEU A 1 192 ? -11.148 24.719 9.492 1 83.5 192 LEU A CA 1
ATOM 1539 C C . LEU A 1 192 ? -12.539 24.969 8.922 1 83.5 192 LEU A C 1
ATOM 1541 O O . LEU A 1 192 ? -12.938 26.125 8.727 1 83.5 192 LEU A O 1
ATOM 1545 N N . SER A 1 193 ? -13.219 23.984 8.484 1 69.12 193 SER A N 1
ATOM 1546 C CA . SER A 1 193 ? -14.57 24.141 7.945 1 69.12 193 SER A CA 1
ATOM 1547 C C . SER A 1 193 ? -15.625 23.906 9.016 1 69.12 193 SER A C 1
ATOM 1549 O O . SER A 1 193 ? -15.438 23.062 9.898 1 69.12 193 SER A O 1
ATOM 1551 N N . CYS A 1 194 ? -16.688 24.719 9.078 1 58.28 194 CYS A N 1
ATOM 1552 C CA . CYS A 1 194 ? -18 24.328 9.578 1 58.28 194 CYS A CA 1
ATOM 1553 C C . CYS A 1 194 ? -18.109 24.609 11.07 1 58.28 194 CYS A C 1
ATOM 1555 O O . CYS A 1 194 ? -18.734 23.828 11.805 1 58.28 194 CYS A O 1
ATOM 1557 N N . VAL A 1 195 ? -17.5 25.641 11.578 1 64.5 195 VAL A N 1
ATOM 1558 C CA . VAL A 1 195 ? -17.828 25.75 13 1 64.5 195 VAL A CA 1
ATOM 1559 C C . VAL A 1 195 ? -18.562 27.062 13.258 1 64.5 195 VAL A C 1
ATOM 1561 O O . VAL A 1 195 ? -18.078 28.125 12.891 1 64.5 195 VAL A O 1
ATOM 1564 N N . ASP A 1 196 ? -19.844 26.969 13.734 1 71.25 196 ASP A N 1
ATOM 1565 C CA . ASP A 1 196 ? -20.656 28.156 14 1 71.25 196 ASP A CA 1
ATOM 1566 C C . ASP A 1 196 ? -20.219 28.844 15.305 1 71.25 196 ASP A C 1
ATOM 1568 O O . ASP A 1 196 ? -19.562 29.891 15.273 1 71.25 196 ASP A O 1
ATOM 1572 N N . HIS A 1 197 ? -20.562 28.266 16.5 1 77.81 197 HIS A N 1
ATOM 1573 C CA . HIS A 1 197 ? -20.25 28.844 17.812 1 77.81 197 HIS A CA 1
ATOM 1574 C C . HIS A 1 197 ? -19.234 27.984 18.547 1 77.81 197 HIS A C 1
ATOM 1576 O O . HIS A 1 197 ? -19.594 26.969 19.156 1 77.81 197 HIS A O 1
ATOM 1582 N N . LEU A 1 198 ? -17.984 28.453 18.547 1 82 198 LEU A N 1
ATOM 1583 C CA . LEU A 1 198 ? -16.906 27.625 19.094 1 82 198 LEU A CA 1
ATOM 1584 C C . LEU A 1 198 ? -16.547 28.078 20.5 1 82 198 LEU A C 1
ATOM 1586 O O . LEU A 1 198 ? -16.344 29.266 20.75 1 82 198 LEU A O 1
ATOM 1590 N N . HIS A 1 199 ? -16.578 27.156 21.422 1 85.12 199 HIS A N 1
ATOM 1591 C CA . HIS A 1 199 ? -16.109 27.391 22.781 1 85.12 199 HIS A CA 1
ATOM 1592 C C . HIS A 1 199 ? -14.742 26.75 23 1 85.12 199 HIS A C 1
ATOM 1594 O O . HIS A 1 199 ? -14.602 25.531 22.953 1 85.12 199 HIS A O 1
ATOM 1600 N N . ILE A 1 200 ? -13.766 27.531 23.25 1 88.62 200 ILE A N 1
ATOM 1601 C CA . ILE A 1 200 ? -12.414 27.031 23.484 1 88.62 200 ILE A CA 1
ATOM 1602 C C . ILE A 1 200 ? -12.125 26.969 24.984 1 88.62 200 ILE A C 1
ATOM 1604 O O . ILE A 1 200 ? -11.977 28.016 25.625 1 88.62 200 ILE A O 1
ATOM 1608 N N . ASN A 1 201 ? -12.195 25.781 25.5 1 91.44 201 ASN A N 1
ATOM 1609 C CA . ASN A 1 201 ? -11.844 25.531 26.891 1 91.44 201 ASN A CA 1
ATOM 1610 C C . ASN A 1 201 ? -10.5 24.828 27.016 1 91.44 201 ASN A C 1
ATOM 1612 O O . ASN A 1 201 ? -10.414 23.609 26.875 1 91.44 201 ASN A O 1
ATOM 1616 N N . ALA A 1 202 ? -9.43 25.562 27.266 1 93.44 202 ALA A N 1
ATOM 1617 C CA . ALA A 1 202 ? -8.07 25.047 27.422 1 93.44 202 ALA A CA 1
ATOM 1618 C C . ALA A 1 202 ? -7.309 25.844 28.484 1 93.44 202 ALA A C 1
ATOM 1620 O O . ALA A 1 202 ? -6.875 26.969 28.219 1 93.44 202 ALA A O 1
ATOM 1621 N N . SER A 1 203 ? -7.094 25.234 29.625 1 93.56 203 SER A N 1
ATOM 1622 C CA . SER A 1 203 ? -6.602 25.938 30.797 1 93.56 203 SER A CA 1
ATOM 1623 C C . SER A 1 203 ? -5.148 26.375 30.625 1 93.56 203 SER A C 1
ATOM 1625 O O . SER A 1 203 ? -4.723 27.391 31.172 1 93.56 203 SER A O 1
ATOM 1627 N N . ASN A 1 204 ? -4.402 25.625 29.828 1 96.5 204 ASN A N 1
ATOM 1628 C CA . ASN A 1 204 ? -2.973 25.906 29.75 1 96.5 204 ASN A CA 1
ATOM 1629 C C . ASN A 1 204 ? -2.598 26.469 28.375 1 96.5 204 ASN A C 1
ATOM 1631 O O . ASN A 1 204 ? -1.414 26.625 28.062 1 96.5 204 ASN A O 1
ATOM 1635 N N . LEU A 1 205 ? -3.57 26.859 27.578 1 96.75 205 LEU A N 1
ATOM 1636 C CA . LEU A 1 205 ? -3.328 27.359 26.219 1 96.75 205 LEU A CA 1
ATOM 1637 C C . LEU A 1 205 ? -2.654 28.719 26.266 1 96.75 205 LEU A C 1
ATOM 1639 O O . LEU A 1 205 ? -3.127 29.625 26.953 1 96.75 205 LEU A O 1
ATOM 1643 N N . LYS A 1 206 ? -1.553 28.875 25.547 1 97.75 206 LYS A N 1
ATOM 1644 C CA . LYS A 1 206 ? -0.792 30.125 25.547 1 97.75 206 LYS A CA 1
ATOM 1645 C C . LYS A 1 206 ? -0.817 30.781 24.156 1 97.75 206 LYS A C 1
ATOM 1647 O O . LYS A 1 206 ? -0.742 32 24.047 1 97.75 206 LYS A O 1
ATOM 1652 N N . TYR A 1 207 ? -0.882 29.969 23.219 1 97.81 207 TYR A N 1
ATOM 1653 C CA . TYR A 1 207 ? -0.847 30.438 21.844 1 97.81 207 TYR A CA 1
ATOM 1654 C C . TYR A 1 207 ? -1.985 29.844 21.031 1 97.81 207 TYR A C 1
ATOM 1656 O O . TYR A 1 207 ? -2.139 28.609 20.969 1 97.81 207 TYR A O 1
ATOM 1664 N N . LEU A 1 208 ? -2.801 30.656 20.359 1 95.19 208 LEU A N 1
ATOM 1665 C CA . LEU A 1 208 ? -3.898 30.203 19.531 1 95.19 208 LEU A CA 1
ATOM 1666 C C . LEU A 1 208 ? -3.9 30.922 18.188 1 95.19 208 LEU A C 1
ATOM 1668 O O . LEU A 1 208 ? -3.953 32.156 18.141 1 95.19 208 LEU A O 1
ATOM 1672 N N . SER A 1 209 ? -3.65 30.25 17.188 1 94.62 209 SER A N 1
ATOM 1673 C CA . SER A 1 209 ? -3.859 30.734 15.82 1 94.62 209 SER A CA 1
ATOM 1674 C C . SER A 1 209 ? -5.027 30.016 15.156 1 94.62 209 SER A C 1
ATOM 1676 O O . SER A 1 209 ? -4.957 28.812 14.891 1 94.62 209 SER A O 1
ATOM 1678 N N . PHE A 1 210 ? -6.035 30.734 14.883 1 89.25 210 PHE A N 1
ATOM 1679 C CA . PHE A 1 210 ? -7.258 30.109 14.391 1 89.25 210 PHE A CA 1
ATOM 1680 C C . PHE A 1 210 ? -7.637 30.672 13.023 1 89.25 210 PHE A C 1
ATOM 1682 O O . PHE A 1 210 ? -7.816 31.875 12.875 1 89.25 210 PHE A O 1
ATOM 1689 N N . GLY A 1 211 ? -7.641 29.812 12.078 1 86.19 211 GLY A N 1
ATOM 1690 C CA . GLY A 1 211 ? -8.109 30.141 10.742 1 86.19 211 GLY A CA 1
ATOM 1691 C C . GLY A 1 211 ? -9.266 29.281 10.289 1 86.19 211 GLY A C 1
ATOM 1692 O O . GLY A 1 211 ? -9.141 28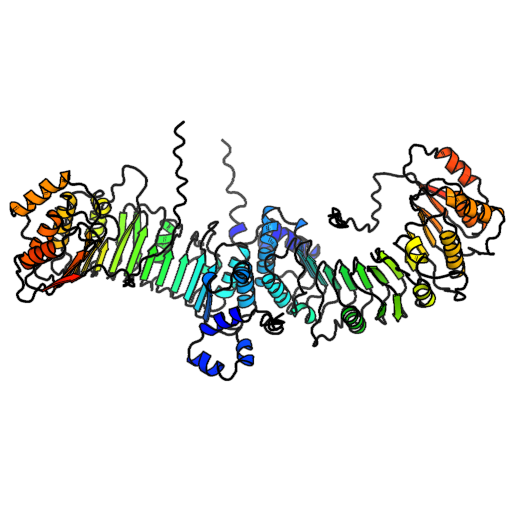.047 10.219 1 86.19 211 GLY A O 1
ATOM 1693 N N . GLY A 1 212 ? -10.398 29.844 10.039 1 81.25 212 GLY A N 1
ATOM 1694 C CA . GLY A 1 212 ? -11.555 29.078 9.602 1 81.25 212 GLY A CA 1
ATOM 1695 C C . GLY A 1 212 ? -12.836 29.875 9.594 1 81.25 212 GLY A C 1
ATOM 1696 O O . GLY A 1 212 ? -12.805 31.109 9.68 1 81.25 212 GLY A O 1
ATOM 1697 N N . GLU A 1 213 ? -13.898 29.078 9.312 1 73.56 213 GLU A N 1
ATOM 1698 C CA . GLU A 1 213 ? -15.227 29.688 9.297 1 73.56 213 GLU A CA 1
ATOM 1699 C C . GLU A 1 213 ? -15.93 29.531 10.641 1 73.56 213 GLU A C 1
ATOM 1701 O O . GLU A 1 213 ? -16.031 28.422 11.164 1 73.56 213 GLU A O 1
ATOM 1706 N N . PHE A 1 214 ? -16.203 30.625 11.266 1 68.75 214 PHE A N 1
ATOM 1707 C CA . PHE A 1 214 ? -16.953 30.562 12.523 1 68.75 214 PHE A CA 1
ATOM 1708 C C . PHE A 1 214 ? -17.797 31.797 12.719 1 68.75 214 PHE A C 1
ATOM 1710 O O . PHE A 1 214 ? -17.5 32.875 12.164 1 68.75 214 PHE A O 1
ATOM 1717 N N . LYS A 1 215 ? -18.891 31.703 13.438 1 70.31 215 LYS A N 1
ATOM 1718 C CA . LYS A 1 215 ? -19.781 32.812 13.742 1 70.31 215 LYS A CA 1
ATOM 1719 C C . LYS A 1 215 ? -19.375 33.5 15.039 1 70.31 215 LYS A C 1
ATOM 1721 O O . LYS A 1 215 ? -19.391 34.75 15.125 1 70.31 215 LYS A O 1
ATOM 1726 N N . SER A 1 216 ? -19.156 32.719 16.062 1 73.25 216 SER A N 1
ATOM 1727 C CA . SER A 1 216 ? -18.719 33.281 17.344 1 73.25 216 SER A CA 1
ATOM 1728 C C . SER A 1 216 ? -17.734 32.344 18.031 1 73.25 216 SER A C 1
ATOM 1730 O O . SER A 1 216 ? -17.703 31.156 17.75 1 73.25 216 SER A O 1
ATOM 1732 N N . MET A 1 217 ? -16.906 33 18.875 1 77.31 217 MET A N 1
ATOM 1733 C CA . MET A 1 217 ? -15.93 32.219 19.641 1 77.31 217 MET A CA 1
ATOM 1734 C C . MET A 1 217 ? -15.883 32.688 21.094 1 77.31 217 MET A C 1
ATOM 1736 O O . MET A 1 217 ? -15.945 33.875 21.359 1 77.31 217 MET A O 1
ATOM 1740 N N . CYS A 1 218 ? -16 31.812 21.938 1 79.38 218 CYS A N 1
ATOM 1741 C CA . CYS A 1 218 ? -15.82 32.094 23.359 1 79.38 218 CYS A CA 1
ATOM 1742 C C . CYS A 1 218 ? -14.547 31.422 23.891 1 79.38 218 CYS A C 1
ATOM 1744 O O . CYS A 1 218 ? -14.258 30.281 23.547 1 79.38 218 CYS A O 1
ATOM 1746 N N . PHE A 1 219 ? -13.805 32.219 24.688 1 83.38 219 PHE A N 1
ATOM 1747 C CA . PHE A 1 219 ? -12.508 31.734 25.156 1 83.38 219 PHE A CA 1
ATOM 1748 C C . PHE A 1 219 ? -12.516 31.531 26.656 1 83.38 219 PHE A C 1
ATOM 1750 O O . PHE A 1 219 ? -12.836 32.469 27.406 1 83.38 219 PHE A O 1
ATOM 1757 N N . ASN A 1 220 ? -12.414 30.391 27.094 1 87.75 220 ASN A N 1
ATOM 1758 C CA . ASN A 1 220 ? -12.016 30.078 28.469 1 87.75 220 ASN A CA 1
ATOM 1759 C C . ASN A 1 220 ? -10.57 29.609 28.531 1 87.75 220 ASN A C 1
ATOM 1761 O O . ASN A 1 220 ? -10.312 28.422 28.734 1 87.75 220 ASN A O 1
ATOM 1765 N N . THR A 1 221 ? -9.68 30.516 28.328 1 92.38 221 THR A N 1
ATOM 1766 C CA . THR A 1 221 ? -8.242 30.312 28.234 1 92.38 221 THR A CA 1
ATOM 1767 C C . THR A 1 221 ? -7.488 31.359 29.047 1 92.38 221 THR A C 1
ATOM 1769 O O . THR A 1 221 ? -6.977 32.344 28.484 1 92.38 221 THR A O 1
ATOM 1772 N N . PRO A 1 222 ? -7.379 31.156 30.375 1 91.81 222 PRO A N 1
ATOM 1773 C CA . PRO A 1 222 ? -6.844 32.188 31.266 1 91.81 222 PRO A CA 1
ATOM 1774 C C . PRO A 1 222 ? -5.387 32.531 30.953 1 91.81 222 PRO A C 1
ATOM 1776 O O . PRO A 1 222 ? -4.938 33.656 31.234 1 91.81 222 PRO A O 1
ATOM 1779 N N . LEU A 1 223 ? -4.648 31.609 30.297 1 94.75 223 LEU A N 1
ATOM 1780 C CA . LEU A 1 223 ? -3.219 31.828 30.109 1 94.75 223 LEU A CA 1
ATOM 1781 C C . LEU A 1 223 ? -2.91 32.219 28.672 1 94.75 223 LEU A C 1
ATOM 1783 O O . LEU A 1 223 ? -1.743 32.375 28.297 1 94.75 223 LEU A O 1
ATOM 1787 N N . LEU A 1 224 ? -3.889 32.469 27.875 1 94.94 224 LEU A N 1
ATOM 1788 C CA . LEU A 1 224 ? -3.689 32.75 26.453 1 94.94 224 LEU A CA 1
ATOM 1789 C C . LEU A 1 224 ? -2.982 34.094 26.281 1 94.94 224 LEU A C 1
ATOM 1791 O O . LEU A 1 224 ? -3.523 35.156 26.641 1 94.94 224 LEU A O 1
ATOM 1795 N N . ALA A 1 225 ? -1.823 34.094 25.703 1 96.25 225 ALA A N 1
ATOM 1796 C CA . ALA A 1 225 ? -0.999 35.281 25.562 1 96.25 225 ALA A CA 1
ATOM 1797 C C . ALA A 1 225 ? -1.037 35.812 24.141 1 96.25 225 ALA A C 1
ATOM 1799 O O . ALA A 1 225 ? -0.964 37.031 23.922 1 96.25 225 ALA A O 1
ATOM 1800 N N . VAL A 1 226 ? -1.141 34.906 23.234 1 96.75 226 VAL A N 1
ATOM 1801 C CA . VAL A 1 226 ? -1.114 35.312 21.828 1 96.75 226 VAL A CA 1
ATOM 1802 C C . VAL A 1 226 ? -2.346 34.75 21.109 1 96.75 226 VAL A C 1
ATOM 1804 O O . VAL A 1 226 ? -2.611 33.531 21.156 1 96.75 226 VAL A O 1
ATOM 1807 N N . LEU A 1 227 ? -3.086 35.594 20.438 1 92.75 227 LEU A N 1
ATOM 1808 C CA . LEU A 1 227 ? -4.273 35.219 19.672 1 92.75 227 LEU A CA 1
ATOM 1809 C C . LEU A 1 227 ? -4.199 35.75 18.25 1 92.75 227 LEU A C 1
ATOM 1811 O O . LEU A 1 227 ? -4.004 36.938 18.031 1 92.75 227 LEU A O 1
ATOM 1815 N N . SER A 1 228 ? -4.156 34.875 17.328 1 92.31 228 SER A N 1
ATOM 1816 C CA . SER A 1 228 ? -4.203 35.219 15.906 1 92.31 228 SER A CA 1
ATOM 1817 C C . SER A 1 228 ? -5.461 34.656 15.242 1 92.31 228 SER A C 1
ATOM 1819 O O . SER A 1 228 ? -5.703 33.469 15.266 1 92.31 228 SER A O 1
ATOM 1821 N N . LEU A 1 229 ? -6.23 35.5 14.625 1 86.31 229 LEU A N 1
ATOM 1822 C CA . LEU A 1 229 ? -7.496 35.094 14.016 1 86.31 229 LEU A CA 1
ATOM 1823 C C . LEU A 1 229 ? -7.488 35.375 12.516 1 86.31 229 LEU A C 1
ATOM 1825 O O . LEU A 1 229 ? -7.062 36.438 12.07 1 86.31 229 LEU A O 1
ATOM 1829 N N . ASN A 1 230 ? -7.738 34.344 11.758 1 83.62 230 ASN A N 1
ATOM 1830 C CA . ASN A 1 230 ? -7.93 34.438 10.312 1 83.62 230 ASN A CA 1
ATOM 1831 C C . ASN A 1 230 ? -9.297 33.906 9.891 1 83.62 230 ASN A C 1
ATOM 1833 O O . ASN A 1 230 ? -9.445 32.719 9.656 1 83.62 230 ASN A O 1
ATOM 1837 N N . MET A 1 231 ? -10.281 34.719 9.672 1 73.75 231 MET A N 1
ATOM 1838 C CA . MET A 1 231 ? -11.648 34.312 9.359 1 73.75 231 MET A CA 1
ATOM 1839 C C . MET A 1 231 ? -11.867 34.281 7.848 1 73.75 231 MET A C 1
ATOM 1841 O O . MET A 1 231 ? -11.3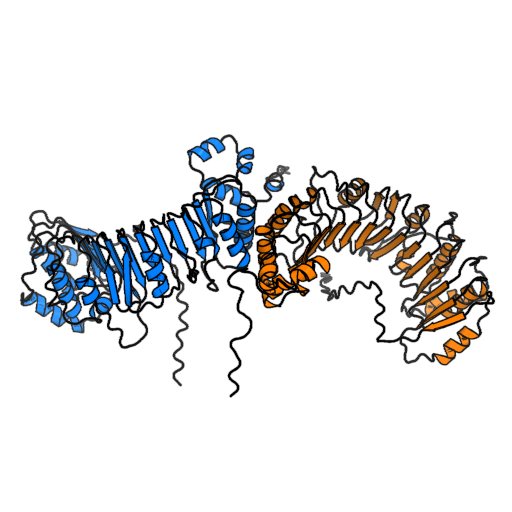98 35.156 7.117 1 73.75 231 MET A O 1
ATOM 1845 N N . TYR A 1 232 ? -12.328 33.094 7.379 1 65.19 232 TYR A N 1
ATOM 1846 C CA . TYR A 1 232 ? -12.625 32.938 5.965 1 65.19 232 TYR A CA 1
ATOM 1847 C C . TYR A 1 232 ? -14.094 33.219 5.68 1 65.19 232 TYR A C 1
ATOM 1849 O O . TYR A 1 232 ? -14.922 33.219 6.594 1 65.19 232 TYR A O 1
ATOM 1857 N N . ARG A 1 233 ? -14.445 33.75 4.328 1 52.88 233 ARG A N 1
ATOM 1858 C CA . ARG A 1 233 ? -15.773 34.188 3.885 1 52.88 233 ARG A CA 1
ATOM 1859 C C . ARG A 1 233 ? -16.812 33.094 4.16 1 52.88 233 ARG A C 1
ATOM 1861 O O . ARG A 1 233 ? -16.578 31.922 3.832 1 52.88 233 ARG A O 1
ATOM 1868 N N . ILE A 1 234 ? -17.625 33.281 5.145 1 50.69 234 ILE A N 1
ATOM 1869 C CA . ILE A 1 234 ? -18.828 32.469 5.184 1 50.69 234 ILE A CA 1
ATOM 1870 C C . ILE A 1 234 ? -19.672 32.75 3.947 1 50.69 234 ILE A C 1
ATOM 1872 O O . ILE A 1 234 ? -19.953 33.906 3.627 1 50.69 234 ILE A O 1
ATOM 1876 N N . VAL A 1 235 ? -19.703 31.984 2.906 1 42.94 235 VAL A N 1
ATOM 1877 C CA . VAL A 1 235 ? -20.531 32.156 1.712 1 42.94 235 VAL A CA 1
ATOM 1878 C C . VAL A 1 235 ? -21.828 32.875 2.066 1 42.94 235 VAL A C 1
ATOM 1880 O O . VAL A 1 235 ? -22.391 33.594 1.233 1 42.94 235 VAL A O 1
ATOM 1883 N N . SER A 1 236 ? -22.688 32.406 3.066 1 42.12 236 SER A N 1
ATOM 1884 C CA . SER A 1 236 ? -24.047 32.938 3.041 1 42.12 236 SER A CA 1
ATOM 1885 C C . SER A 1 236 ? -24.078 34.438 3.393 1 42.12 236 SER A C 1
ATOM 1887 O O . SER A 1 236 ? -23.188 34.906 4.082 1 42.12 236 SER A O 1
ATOM 1889 N N . GLU A 1 237 ? -24.984 35.188 2.775 1 43.09 237 GLU A N 1
ATOM 1890 C CA . GLU A 1 237 ? -25.406 36.594 2.775 1 43.09 237 GLU A CA 1
ATOM 1891 C C . GLU A 1 237 ? -25.188 37.25 4.148 1 43.09 237 GLU A C 1
ATOM 1893 O O . GLU A 1 237 ? -24.844 38.406 4.242 1 43.09 237 GLU A O 1
ATOM 1898 N N . GLN A 1 238 ? -25.953 36.719 5.25 1 41.25 238 GLN A N 1
ATOM 1899 C CA . GLN A 1 238 ? -26.219 37.375 6.52 1 41.25 238 GLN A CA 1
ATOM 1900 C C . GLN A 1 238 ? -25.062 37.188 7.492 1 41.25 238 GLN A C 1
ATOM 1902 O O . GLN A 1 238 ? -25.203 36.562 8.531 1 41.25 238 GLN A O 1
ATOM 1907 N N . ASN A 1 239 ? -23.922 37.062 7.254 1 45.88 239 ASN A N 1
ATOM 1908 C CA . ASN A 1 239 ? -22.641 36.719 7.879 1 45.88 239 ASN A CA 1
ATOM 1909 C C . ASN A 1 239 ? -22.281 37.719 8.977 1 45.88 239 ASN A C 1
ATOM 1911 O O . ASN A 1 239 ? -21.469 38.625 8.758 1 45.88 239 ASN A O 1
ATOM 1915 N N . ASN A 1 240 ? -23.156 37.938 9.766 1 45.94 240 ASN A N 1
ATOM 1916 C CA . ASN A 1 240 ? -22.859 38.906 10.82 1 45.94 240 ASN A CA 1
ATOM 1917 C C . ASN A 1 240 ? -21.875 38.375 11.828 1 45.94 240 ASN A C 1
ATOM 1919 O O . ASN A 1 240 ? -22.172 37.406 12.539 1 45.94 240 ASN A O 1
ATOM 1923 N N . PHE A 1 241 ? -20.578 38.375 11.641 1 49.59 241 PHE A N 1
ATOM 1924 C CA . PHE A 1 241 ? -19.547 38.094 12.633 1 49.59 241 PHE A CA 1
ATOM 1925 C C . PHE A 1 241 ? -19.641 39.062 13.797 1 49.59 241 PHE A C 1
ATOM 1927 O O . PHE A 1 241 ? -19.766 40.281 13.594 1 49.59 241 PHE A O 1
ATOM 1934 N N . ASP A 1 242 ? -20.094 38.656 14.961 1 51.84 242 ASP A N 1
ATOM 1935 C CA . ASP A 1 242 ? -20.125 39.531 16.109 1 51.84 242 ASP A CA 1
ATOM 1936 C C . ASP A 1 242 ? -18.75 39.625 16.766 1 51.84 242 ASP A C 1
ATOM 1938 O O . ASP A 1 242 ? -18.344 38.75 17.516 1 51.84 242 ASP A O 1
ATOM 1942 N N . LEU A 1 243 ? -17.812 40.562 16.375 1 52.56 243 LEU A N 1
ATOM 1943 C CA . LEU A 1 243 ? -16.484 40.812 16.938 1 52.56 243 LEU A CA 1
ATOM 1944 C C . LEU A 1 243 ? -16.594 41.156 18.422 1 52.56 243 LEU A C 1
ATOM 1946 O O . LEU A 1 243 ? -15.625 40.938 19.172 1 52.56 243 LEU A O 1
ATOM 1950 N N . ARG A 1 244 ? -17.672 41.75 18.781 1 54.06 244 ARG A N 1
ATOM 1951 C CA . ARG A 1 244 ? -17.812 42.156 20.172 1 54.06 244 ARG A CA 1
ATOM 1952 C C . ARG A 1 244 ? -17.578 40.969 21.125 1 54.06 244 ARG A C 1
ATOM 1954 O O . ARG A 1 244 ? -16.938 41.125 22.156 1 54.06 244 ARG A O 1
ATOM 1961 N N . PHE A 1 245 ? -18.031 40 20.484 1 55.59 245 PHE A N 1
ATOM 1962 C CA . PHE A 1 245 ? -17.953 38.844 21.359 1 55.59 245 PHE A CA 1
ATOM 1963 C C . PHE A 1 245 ? -16.5 38.406 21.516 1 55.59 245 PHE A C 1
ATOM 1965 O O . PHE A 1 245 ? -16.094 37.969 22.609 1 55.59 245 PHE A O 1
ATOM 1972 N N . ILE A 1 246 ? -15.773 38.719 20.422 1 60.62 246 ILE A N 1
ATOM 1973 C CA . ILE A 1 246 ? -14.391 38.25 20.531 1 60.62 246 ILE A CA 1
ATOM 1974 C C . ILE A 1 246 ? -13.609 39.156 21.469 1 60.62 246 ILE A C 1
ATOM 1976 O O . ILE A 1 246 ? -12.875 38.688 22.344 1 60.62 246 ILE A O 1
ATOM 1980 N N . ILE A 1 247 ? -13.898 40.469 21.344 1 62.12 247 ILE A N 1
ATOM 1981 C CA . ILE A 1 247 ? -13.078 41.406 22.078 1 62.12 247 ILE A CA 1
ATOM 1982 C C . ILE A 1 247 ? -13.539 41.469 23.531 1 62.12 247 ILE A C 1
ATOM 1984 O O . ILE A 1 247 ? -12.711 41.594 24.453 1 62.12 247 ILE A O 1
ATOM 1988 N N . ARG A 1 248 ? -14.906 41.375 23.656 1 64.31 248 ARG A N 1
ATOM 1989 C CA . ARG A 1 248 ? -15.422 41.406 25.016 1 64.31 248 ARG A CA 1
ATOM 1990 C C . ARG A 1 248 ? -15.008 40.188 25.797 1 64.31 248 ARG A C 1
ATOM 1992 O O . ARG A 1 248 ? -14.906 40.219 27.031 1 64.31 248 ARG A O 1
ATOM 1999 N N . GLY A 1 249 ? -14.648 39.219 25.031 1 69.19 249 GLY A N 1
ATOM 2000 C CA . GLY A 1 249 ? -14.375 37.969 25.703 1 69.19 249 GLY A CA 1
ATOM 2001 C C . GLY A 1 249 ? -12.922 37.531 25.594 1 69.19 249 GLY A C 1
ATOM 2002 O O . GLY A 1 249 ? -12.617 36.344 25.719 1 69.19 249 GLY A O 1
ATOM 2003 N N . LEU A 1 250 ? -12.047 38.656 25.438 1 76.75 250 LEU A N 1
ATOM 2004 C CA . LEU A 1 250 ? -10.648 38.281 25.328 1 76.75 250 LEU A CA 1
ATOM 2005 C C . LEU A 1 250 ? -10.094 37.812 26.672 1 76.75 250 LEU A C 1
ATOM 2007 O O . LEU A 1 250 ? -10.5 38.312 27.719 1 76.75 250 LEU A O 1
ATOM 2011 N N . PRO A 1 251 ? -9.297 36.906 26.547 1 81 251 PRO A N 1
ATOM 2012 C CA . PRO A 1 251 ? -8.664 36.438 27.781 1 81 251 PRO A CA 1
ATOM 2013 C C . PRO A 1 251 ? -7.805 37.531 28.438 1 81 251 PRO A C 1
ATOM 2015 O O . PRO A 1 251 ? -7.219 38.344 27.75 1 81 251 PRO A O 1
ATOM 2018 N N . PRO A 1 252 ? -7.777 37.5 29.766 1 81.06 252 PRO A N 1
ATOM 2019 C CA . PRO A 1 252 ? -7.082 38.562 30.5 1 81.06 252 PRO A CA 1
ATOM 2020 C C . PRO A 1 252 ? -5.578 38.562 30.234 1 81.06 252 PRO A C 1
ATOM 2022 O O . PRO A 1 252 ? -4.938 39.625 30.344 1 81.06 252 PRO A O 1
ATOM 2025 N N . ALA A 1 253 ? -5.062 37.469 29.828 1 90.06 253 ALA A N 1
ATOM 2026 C CA . ALA A 1 253 ? -3.609 37.344 29.703 1 90.06 253 ALA A CA 1
ATOM 2027 C C . ALA A 1 253 ? -3.145 37.688 28.297 1 90.06 253 ALA A C 1
ATOM 2029 O O . ALA A 1 253 ? -1.953 37.625 27.984 1 90.06 253 ALA A O 1
ATOM 2030 N N . ILE A 1 254 ? -3.938 38.188 27.469 1 92.25 254 ILE A N 1
ATOM 2031 C CA . ILE A 1 254 ? -3.609 38.438 26.062 1 92.25 254 ILE A CA 1
ATOM 2032 C C . ILE A 1 254 ? -2.568 39.531 25.953 1 92.25 254 ILE A C 1
ATOM 2034 O O . ILE A 1 254 ? -2.697 40.594 26.578 1 92.25 254 ILE A O 1
ATOM 2038 N N . GLU A 1 255 ? -1.538 39.281 25.266 1 96.06 255 GLU A N 1
ATOM 2039 C CA . GLU A 1 255 ? -0.467 40.25 25.031 1 96.06 255 GLU A CA 1
ATOM 2040 C C . GLU A 1 255 ? -0.392 40.656 23.578 1 96.06 255 GLU A C 1
ATOM 2042 O O . GLU A 1 255 ? -0.09 41.812 23.266 1 96.06 255 GLU A O 1
ATOM 2047 N N . GLU A 1 256 ? -0.646 39.719 22.797 1 96.44 256 GLU A N 1
ATOM 2048 C CA . GLU A 1 256 ? -0.577 39.969 21.359 1 96.44 256 GLU A CA 1
ATOM 2049 C C . GLU A 1 256 ? -1.873 39.562 20.656 1 96.44 256 GLU A C 1
ATOM 2051 O O . GLU A 1 256 ? -2.365 38.438 20.859 1 96.44 256 GLU A O 1
ATOM 2056 N N . LEU A 1 257 ? -2.432 40.469 19.875 1 91.75 257 LEU A N 1
ATOM 2057 C CA . LEU A 1 257 ? -3.641 40.188 19.109 1 91.75 257 LEU A CA 1
ATOM 2058 C C . LEU A 1 257 ? -3.404 40.469 17.625 1 91.75 257 LEU A C 1
ATOM 2060 O O . LEU A 1 257 ? -2.926 41.531 17.234 1 91.75 257 LEU A O 1
ATOM 2064 N N . TYR A 1 258 ? -3.697 39.438 16.844 1 91.25 258 TYR A N 1
ATOM 2065 C CA . TYR A 1 258 ? -3.541 39.562 15.406 1 91.25 258 TYR A CA 1
ATOM 2066 C C . TYR A 1 258 ? -4.848 39.25 14.688 1 91.25 258 TYR A C 1
ATOM 2068 O O . TYR A 1 258 ? -5.461 38.219 14.938 1 91.25 258 TYR A O 1
ATOM 2076 N N . VAL A 1 259 ? -5.203 40.125 13.828 1 86.81 259 VAL A N 1
ATOM 2077 C CA . VAL A 1 259 ? -6.332 39.906 12.938 1 86.81 259 VAL A CA 1
ATOM 2078 C C . VAL A 1 259 ? -5.836 39.781 11.492 1 86.81 259 VAL A C 1
ATOM 2080 O O . VAL A 1 259 ? -5.469 40.781 10.875 1 86.81 259 VAL A O 1
ATOM 2083 N N . ARG A 1 260 ? -5.941 38.594 10.992 1 84.88 260 ARG A N 1
ATOM 2084 C CA . ARG A 1 260 ? -5.273 38.281 9.727 1 84.88 260 ARG A CA 1
ATOM 2085 C C . ARG A 1 260 ? -6.281 38.188 8.578 1 84.88 260 ARG A C 1
ATOM 2087 O O . ARG A 1 260 ? -5.938 37.781 7.477 1 84.88 260 ARG A O 1
ATOM 2094 N N . CYS A 1 261 ? -7.457 38.531 8.719 1 79.12 261 CYS A N 1
ATOM 2095 C CA . CYS A 1 261 ? -8.484 38.594 7.695 1 79.12 261 CYS A CA 1
ATOM 2096 C C . CYS A 1 261 ? -8.836 40.031 7.379 1 79.12 261 CYS A C 1
ATOM 2098 O O . CYS A 1 261 ? -8.406 40.969 8.078 1 79.12 261 CYS A O 1
ATOM 2100 N N . PRO A 1 262 ? -9.492 40.156 6.148 1 73.75 262 PRO A N 1
ATOM 2101 C CA . PRO A 1 262 ? -9.945 41.531 5.891 1 73.75 262 PRO A CA 1
ATOM 2102 C C . PRO A 1 262 ? -10.711 42.125 7.07 1 73.75 262 PRO A C 1
ATOM 2104 O O . PRO A 1 262 ? -11.672 41.531 7.555 1 73.75 262 PRO A O 1
ATOM 2107 N N . PHE A 1 263 ? -10.312 43.25 7.512 1 70.62 263 PHE A N 1
ATOM 2108 C CA . PHE A 1 263 ? -10.797 43.875 8.742 1 70.62 263 PHE A CA 1
ATOM 2109 C C . PHE A 1 263 ? -12.281 44.219 8.633 1 70.62 263 PHE A C 1
ATOM 2111 O O . PHE A 1 263 ? -13.008 44.156 9.625 1 70.62 263 PHE A O 1
ATOM 2118 N N . LYS A 1 264 ? -12.672 44.531 7.332 1 66.94 264 LYS A N 1
ATOM 2119 C CA . LYS A 1 264 ? -14.094 44.812 7.113 1 66.94 264 LYS A CA 1
ATOM 2120 C C . LYS A 1 264 ? -14.953 43.625 7.531 1 66.94 264 LYS A C 1
ATOM 2122 O O . LYS A 1 264 ? -16.016 43.812 8.125 1 66.94 264 LYS A O 1
ATOM 2127 N N . LYS A 1 265 ? -14.492 42.531 7.23 1 64.25 265 LYS A N 1
ATOM 2128 C CA . LYS A 1 265 ? -15.195 41.312 7.582 1 64.25 265 LYS A CA 1
ATOM 2129 C C . LYS A 1 265 ? -15.266 41.125 9.094 1 64.25 265 LYS A C 1
ATOM 2131 O O . LYS A 1 265 ? -16.266 40.625 9.617 1 64.25 265 LYS A O 1
ATOM 2136 N N . PHE A 1 266 ? -14.242 41.625 9.57 1 61.38 266 PHE A N 1
ATOM 2137 C CA . PHE A 1 266 ? -14.141 41.5 11.016 1 61.38 266 PHE A CA 1
ATOM 2138 C C . PHE A 1 266 ? -15.148 42.406 11.711 1 61.38 266 PHE A C 1
ATOM 2140 O O . PHE A 1 266 ? -15.719 42.031 12.742 1 61.38 266 PHE A O 1
ATOM 2147 N N . LEU A 1 267 ? -15.516 43.656 11.016 1 60.44 267 LEU A N 1
ATOM 2148 C CA . LEU A 1 267 ? -16.406 44.688 11.578 1 60.44 267 LEU A CA 1
ATOM 2149 C C . LEU A 1 267 ? -17.859 44.344 11.273 1 60.44 267 LEU A C 1
ATOM 2151 O O . LEU A 1 267 ? -18.75 44.656 12.07 1 60.44 267 LEU A O 1
ATOM 2155 N N . ALA A 1 268 ? -18.109 44.188 9.945 1 53.47 268 ALA A N 1
ATOM 2156 C CA . ALA A 1 268 ? -19.484 44 9.484 1 53.47 268 ALA A CA 1
ATOM 2157 C C . ALA A 1 268 ? -20.297 43.188 10.484 1 53.47 268 ALA A C 1
ATOM 2159 O O . ALA A 1 268 ? -21.516 43.312 10.562 1 53.47 268 ALA A O 1
ATOM 2160 N N . ALA A 1 269 ? -19.656 42.344 10.961 1 47.16 269 ALA A N 1
ATOM 2161 C CA . ALA A 1 269 ? -20.438 41.438 11.789 1 47.16 269 ALA A CA 1
ATOM 2162 C C . ALA A 1 269 ? -21.031 42.156 13 1 47.16 269 ALA A C 1
ATOM 2164 O O . ALA A 1 269 ? -22.031 41.688 13.57 1 47.16 269 ALA A O 1
ATOM 2165 N N . GLY A 1 270 ? -20.469 43.156 13.883 1 45.09 270 GLY A N 1
ATOM 2166 C CA . GLY A 1 270 ? -21.031 43.75 15.086 1 45.09 270 GLY A CA 1
ATOM 2167 C C . GLY A 1 270 ? -21.094 45.281 15.023 1 45.09 270 GLY A C 1
ATOM 2168 O O . GLY A 1 270 ? -20.453 45.875 14.172 1 45.09 270 GLY A O 1
ATOM 2169 N N . ASN A 1 271 ? -22.234 45.812 15.633 1 46.5 271 ASN A N 1
ATOM 2170 C CA . ASN A 1 271 ? -22.406 47.25 15.867 1 46.5 271 ASN A CA 1
ATOM 2171 C C . ASN A 1 271 ? -21.109 47.906 16.312 1 46.5 271 ASN A C 1
ATOM 2173 O O . ASN A 1 271 ? -20.156 47.219 16.719 1 46.5 271 ASN A O 1
ATOM 2177 N N . ARG A 1 272 ? -21.156 49.25 16.688 1 47 272 ARG A N 1
ATOM 2178 C CA . ARG A 1 272 ? -20.172 50.281 17 1 47 272 ARG A CA 1
ATOM 2179 C C . ARG A 1 272 ? -19.25 49.844 18.141 1 47 272 ARG A C 1
ATOM 2181 O O . ARG A 1 272 ? -19.719 49.438 19.203 1 47 272 ARG A O 1
ATOM 2188 N N . LEU A 1 273 ? -18.062 49.156 17.891 1 49.44 273 LEU A N 1
ATOM 2189 C CA . LEU A 1 273 ? -16.969 49.094 18.844 1 49.44 273 LEU A CA 1
ATOM 2190 C C . LEU A 1 273 ? -17 50.25 19.812 1 49.44 273 LEU A C 1
ATOM 2192 O O . LEU A 1 273 ? -16.172 50.344 20.719 1 49.44 273 LEU A O 1
ATOM 2196 N N . ALA A 1 274 ? -17.781 51.219 19.5 1 46.09 274 ALA A N 1
ATOM 2197 C CA . ALA A 1 274 ? -17.844 52.5 20.234 1 46.09 274 ALA A CA 1
ATOM 2198 C C . ALA A 1 274 ? -18.078 52.25 21.719 1 46.09 274 ALA A C 1
ATOM 2200 O O . ALA A 1 274 ? -17.812 53.125 22.547 1 46.09 274 ALA A O 1
ATOM 2201 N N . GLN A 1 275 ? -18.609 50.938 22 1 48.22 275 GLN A N 1
ATOM 2202 C CA . GLN A 1 275 ? -19 50.875 23.406 1 48.22 275 GLN A CA 1
ATOM 2203 C C . GLN A 1 275 ? -18.172 49.844 24.172 1 48.22 275 GLN A C 1
ATOM 2205 O O . GLN A 1 275 ? -18.609 49.312 25.188 1 48.22 275 GLN A O 1
ATOM 2210 N N . VAL A 1 276 ? -17.062 49.344 23.609 1 53.38 276 VAL A N 1
ATOM 2211 C CA . VAL A 1 276 ? -16.312 48.406 24.422 1 53.38 276 VAL A CA 1
ATOM 2212 C C . VAL A 1 276 ? -15.633 49.125 25.562 1 53.38 276 VAL A C 1
ATOM 2214 O O . VAL A 1 276 ? -14.758 49.969 25.344 1 53.38 276 VAL A O 1
ATOM 2217 N N . SER A 1 277 ? -16.266 49.219 26.719 1 58.56 277 SER A N 1
ATOM 2218 C CA . SER A 1 277 ? -15.773 49.906 27.906 1 58.56 277 SER A CA 1
ATOM 2219 C C . SER A 1 277 ? -14.656 49.094 28.578 1 58.56 277 SER A C 1
ATOM 2221 O O . SER A 1 277 ? -14 49.594 29.5 1 58.56 277 SER A O 1
ATOM 2223 N N . THR A 1 278 ? -14.297 47.812 28.031 1 70.75 278 THR A N 1
ATOM 2224 C CA . THR A 1 278 ? -13.312 47.031 28.766 1 70.75 278 THR A CA 1
ATOM 2225 C C . THR A 1 278 ? -11.898 47.344 28.266 1 70.75 278 THR A C 1
ATOM 2227 O O . THR A 1 278 ? -11.672 47.438 27.062 1 70.75 278 THR A O 1
ATOM 2230 N N . CYS A 1 279 ? -11 47.719 29.188 1 76.62 279 CYS A N 1
ATOM 2231 C CA . CYS A 1 279 ? -9.594 48 28.891 1 76.62 279 CYS A CA 1
ATOM 2232 C C . CYS A 1 279 ? -8.75 46.75 29.094 1 76.62 279 CYS A C 1
ATOM 2234 O O . CYS A 1 279 ? -8.906 46.031 30.094 1 76.62 279 CYS A O 1
ATOM 2236 N N . TYR A 1 280 ? -8.039 46.375 28.125 1 85.75 280 TYR A N 1
ATOM 2237 C CA . TYR A 1 280 ? -7.082 45.281 28.203 1 85.75 280 TYR A CA 1
ATOM 2238 C C . TYR A 1 280 ? -5.664 45.812 28.359 1 85.75 280 TYR A C 1
ATOM 2240 O O . TYR A 1 280 ? -5.01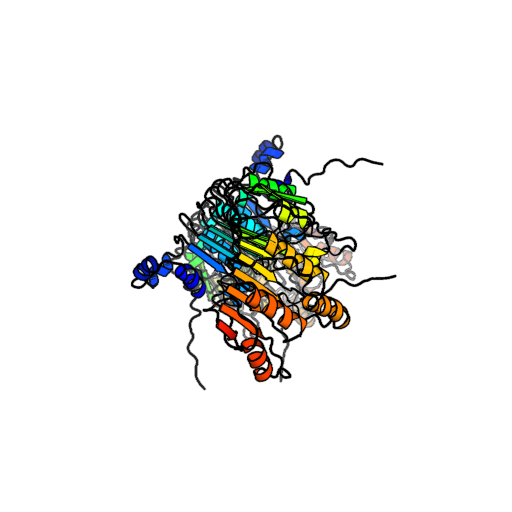6 46.188 27.375 1 85.75 280 TYR A O 1
ATOM 2248 N N . ASN A 1 281 ? -5.227 45.781 29.609 1 88.81 281 ASN A N 1
ATOM 2249 C CA . ASN A 1 281 ? -3.961 46.438 29.938 1 88.81 281 ASN A CA 1
ATOM 2250 C C . ASN A 1 281 ? -2.768 45.562 29.516 1 88.81 281 ASN A C 1
ATOM 2252 O O . ASN A 1 281 ? -1.644 46.062 29.438 1 88.81 281 ASN A O 1
ATOM 2256 N N . ASN A 1 282 ? -3.061 44.375 29.203 1 91.94 282 ASN A N 1
ATOM 2257 C CA . ASN A 1 282 ? -1.934 43.5 28.922 1 91.94 282 ASN A CA 1
ATOM 2258 C C . ASN A 1 282 ? -1.599 43.438 27.438 1 91.94 282 ASN A C 1
ATOM 2260 O O . ASN A 1 282 ? -0.54 42.969 27.047 1 91.94 282 ASN A O 1
ATOM 2264 N N . VAL A 1 283 ? -2.475 43.969 26.656 1 92.81 283 VAL A N 1
ATOM 2265 C CA . VAL A 1 283 ? -2.252 43.938 25.203 1 92.81 283 VAL A CA 1
ATOM 2266 C C . VAL A 1 283 ? -1.168 44.938 24.812 1 92.81 283 VAL A C 1
ATOM 2268 O O . VAL A 1 283 ? -1.316 46.125 25.031 1 92.81 283 VAL A O 1
ATOM 2271 N N . THR A 1 284 ? -0.082 44.438 24.25 1 96.31 284 THR A N 1
ATOM 2272 C CA . THR A 1 284 ? 1.036 45.312 23.875 1 96.31 284 THR A CA 1
ATOM 2273 C C . THR A 1 284 ? 1.225 45.312 22.359 1 96.31 284 THR A C 1
ATOM 2275 O O . THR A 1 284 ? 1.903 46.188 21.812 1 96.31 284 THR A O 1
ATOM 2278 N N . THR A 1 285 ? 0.687 44.312 21.766 1 96.88 285 THR A N 1
ATOM 2279 C CA . THR A 1 285 ? 0.877 44.188 20.328 1 96.88 285 THR A CA 1
ATOM 2280 C C . THR A 1 285 ? -0.461 44.031 19.609 1 96.88 285 THR A C 1
ATOM 2282 O O . THR A 1 285 ? -1.279 43.188 20.016 1 96.88 285 THR A O 1
ATOM 2285 N N . LEU A 1 286 ? -0.672 44.812 18.578 1 93.81 286 LEU A N 1
ATOM 2286 C CA . LEU A 1 286 ? -1.856 44.719 17.734 1 93.81 286 LEU A CA 1
ATOM 2287 C C . LEU A 1 286 ? -1.469 44.656 16.25 1 93.81 286 LEU A C 1
ATOM 2289 O O . LEU A 1 286 ? -0.719 45.531 15.773 1 93.81 286 LEU A O 1
ATOM 2293 N N . GLY A 1 287 ? -1.873 43.625 15.602 1 93.56 287 GLY A N 1
ATOM 2294 C CA . GLY A 1 287 ? -1.646 43.469 14.172 1 93.56 287 GLY A CA 1
ATOM 2295 C C . GLY A 1 287 ? -2.928 43.312 13.383 1 93.56 287 GLY A C 1
ATOM 2296 O O . GLY A 1 287 ? -3.789 42.5 13.742 1 93.56 287 GLY A O 1
ATOM 2297 N N . LEU A 1 288 ? -3.084 44.094 12.266 1 91.81 288 LEU A N 1
ATOM 2298 C CA . LEU A 1 288 ? -4.258 44.031 11.406 1 91.81 288 LEU A CA 1
ATOM 2299 C C . LEU A 1 288 ? -3.85 43.844 9.945 1 91.81 288 LEU A C 1
ATOM 2301 O O . LEU A 1 288 ? -2.924 44.5 9.469 1 91.81 288 LEU A O 1
ATOM 2305 N N . ASP A 1 289 ? -4.586 42.875 9.367 1 87.88 289 ASP A N 1
ATOM 2306 C CA . ASP A 1 289 ? -4.332 42.656 7.945 1 87.88 289 ASP A CA 1
ATOM 2307 C C . ASP A 1 289 ? -5.496 43.188 7.098 1 87.88 289 ASP A C 1
ATOM 2309 O O . ASP A 1 289 ? -6.645 43.188 7.543 1 87.88 289 ASP A O 1
ATOM 2313 N N . GLU A 1 290 ? -5.176 43.688 5.938 1 86.94 290 GLU A N 1
ATOM 2314 C CA . GLU A 1 290 ? -6.129 44.156 4.934 1 86.94 290 GLU A CA 1
ATOM 2315 C C . GLU A 1 290 ? -7.02 45.25 5.488 1 86.94 290 GLU A C 1
ATOM 2317 O O . GLU A 1 290 ? -8.242 45.188 5.41 1 86.94 290 GLU A O 1
ATOM 2322 N N . PHE A 1 291 ? -6.395 46.156 6.105 1 89.94 291 PHE A N 1
ATOM 2323 C CA . PHE A 1 291 ? -7.078 47.312 6.695 1 89.94 291 PHE A CA 1
ATOM 2324 C C . PHE A 1 291 ? -7.289 48.406 5.66 1 89.94 291 PHE A C 1
ATOM 2326 O O . PHE A 1 291 ? -6.359 48.781 4.941 1 89.94 291 PHE A O 1
ATOM 2333 N N . CYS A 1 292 ? -8.539 48.875 5.578 1 88 292 CYS A N 1
ATOM 2334 C CA . CYS A 1 292 ? -8.844 49.938 4.633 1 88 292 CYS A CA 1
ATOM 2335 C C . CYS A 1 292 ? -8.875 51.281 5.336 1 88 292 CYS A C 1
ATOM 2337 O O . CYS A 1 292 ? -9.836 51.594 6.047 1 88 292 CYS A O 1
ATOM 2339 N N . PHE A 1 293 ? -7.98 52.188 5.027 1 91.12 293 PHE A N 1
ATOM 2340 C CA . PHE A 1 293 ? -7.883 53.5 5.648 1 91.12 293 PHE A CA 1
ATOM 2341 C C . PHE A 1 293 ? -8.914 54.469 5.062 1 91.12 293 PHE A C 1
ATOM 2343 O O . PHE A 1 293 ? -9.156 55.531 5.613 1 91.12 293 PHE A O 1
ATOM 2350 N N . LYS A 1 294 ? -9.617 54 3.953 1 89.19 294 LYS A N 1
ATOM 2351 C CA . LYS A 1 294 ? -10.547 54.875 3.244 1 89.19 294 LYS A CA 1
ATOM 2352 C C . LYS A 1 294 ? -11.969 54.719 3.77 1 89.19 294 LYS A C 1
ATOM 2354 O O . LYS A 1 294 ? -12.867 55.469 3.414 1 89.19 294 LYS A O 1
ATOM 2359 N N . GLN A 1 295 ? -12.117 53.812 4.582 1 86.69 295 GLN A N 1
ATOM 2360 C CA . GLN A 1 295 ? -13.453 53.531 5.105 1 86.69 295 GLN A CA 1
ATOM 2361 C C . GLN A 1 295 ? -13.586 54 6.555 1 86.69 295 GLN A C 1
ATOM 2363 O O . GLN A 1 295 ? -12.836 53.562 7.426 1 86.69 295 GLN A O 1
ATOM 2368 N N . MET A 1 296 ? -14.586 54.719 6.805 1 83.31 296 MET A N 1
ATOM 2369 C CA . MET A 1 296 ? -14.75 55.344 8.109 1 83.31 296 MET A CA 1
ATOM 2370 C C . MET A 1 296 ? -15.047 54.312 9.18 1 83.31 296 MET A C 1
ATOM 2372 O O . MET A 1 296 ? -14.602 54.438 10.32 1 83.31 296 MET A O 1
ATOM 2376 N N . ASP A 1 297 ? -15.836 53.375 8.82 1 80.69 297 ASP A N 1
ATOM 2377 C CA . ASP A 1 297 ? -16.203 52.344 9.789 1 80.69 297 ASP A CA 1
ATOM 2378 C C . ASP A 1 297 ? -14.953 51.594 10.289 1 80.69 297 ASP A C 1
ATOM 2380 O O . ASP A 1 297 ? -14.859 51.281 11.477 1 80.69 297 ASP A O 1
ATOM 2384 N N . GLN A 1 298 ? -14.023 51.344 9.469 1 84.69 298 GLN A N 1
ATOM 2385 C CA . GLN A 1 298 ? -12.805 50.625 9.844 1 84.69 298 GLN A CA 1
ATOM 2386 C C . GLN A 1 298 ? -11.898 51.531 10.688 1 84.69 298 GLN A C 1
ATOM 2388 O O . GLN A 1 298 ? -11.359 51.094 11.711 1 84.69 298 GLN A O 1
ATOM 2393 N N . VAL A 1 299 ? -11.82 52.75 10.273 1 86.44 299 VAL A N 1
ATOM 2394 C CA . VAL A 1 299 ? -10.977 53.688 11.008 1 86.44 299 VAL A CA 1
ATOM 2395 C C . VAL A 1 299 ? -11.539 53.906 12.406 1 86.44 299 VAL A C 1
ATOM 2397 O O . VAL A 1 299 ? -10.789 53.906 13.391 1 86.44 299 VAL A O 1
ATOM 2400 N N . SER A 1 300 ? -12.82 54.031 12.477 1 82.44 300 SER A N 1
ATOM 2401 C CA . SER A 1 300 ? -13.461 54.219 13.773 1 82.44 300 SER A CA 1
ATOM 2402 C C . SER A 1 300 ? -13.234 53 14.664 1 82.44 300 SER A C 1
ATOM 2404 O O . SER A 1 300 ? -13.023 53.125 15.867 1 82.44 300 SER A O 1
ATOM 2406 N N . CYS A 1 301 ? -13.281 51.906 14.109 1 82.12 301 CYS A N 1
ATOM 2407 C CA . CYS A 1 301 ? -13.062 50.688 14.844 1 82.12 301 CYS A CA 1
ATOM 2408 C C . CYS A 1 301 ? -11.625 50.594 15.352 1 82.12 301 CYS A C 1
ATOM 2410 O O . CYS A 1 301 ? -11.391 50.188 16.484 1 82.12 301 CYS A O 1
ATOM 2412 N N . LEU A 1 302 ? -10.727 50.844 14.508 1 86.38 302 LEU A N 1
ATOM 2413 C CA . LEU A 1 302 ? -9.312 50.812 14.891 1 86.38 302 LEU A CA 1
ATOM 2414 C C . LEU A 1 302 ? -9.062 51.75 16.078 1 86.38 302 LEU A C 1
ATOM 2416 O O . LEU A 1 302 ? -8.359 51.375 17.016 1 86.38 302 LEU A O 1
ATOM 2420 N N . LEU A 1 303 ? -9.617 52.906 16.031 1 85.56 303 LEU A N 1
ATOM 2421 C CA . LEU A 1 303 ? -9.438 53.844 17.125 1 85.56 303 LEU A CA 1
ATOM 2422 C C . LEU A 1 303 ? -10.047 53.344 18.406 1 85.56 303 LEU A C 1
ATOM 2424 O O . LEU A 1 303 ? -9.477 53.531 19.484 1 85.56 303 LEU A O 1
ATOM 2428 N N . SER A 1 304 ? -11.148 52.719 18.25 1 82.19 304 SER A N 1
ATOM 2429 C CA . SER A 1 304 ? -11.773 52.094 19.422 1 82.19 304 SER A CA 1
ATOM 2430 C C . SER A 1 304 ? -10.898 51 20 1 82.19 304 SER A C 1
ATOM 2432 O O . SER A 1 304 ? -10.805 50.844 21.234 1 82.19 304 SER A O 1
ATOM 2434 N N . LEU A 1 305 ? -10.281 50.219 19.188 1 84.19 305 LEU A N 1
ATOM 2435 C CA . LEU A 1 305 ? -9.383 49.156 19.641 1 84.19 305 LEU A CA 1
ATOM 2436 C C . LEU A 1 305 ? -8.18 49.75 20.375 1 84.19 305 LEU A C 1
ATOM 2438 O O . LEU A 1 305 ? -7.789 49.25 21.422 1 84.19 305 LEU A O 1
ATOM 2442 N N . ILE A 1 306 ? -7.652 50.75 19.781 1 86.75 306 ILE A N 1
ATOM 2443 C CA . ILE A 1 306 ? -6.484 51.406 20.391 1 86.75 306 ILE A CA 1
ATOM 2444 C C . ILE A 1 306 ? -6.844 51.938 21.766 1 86.75 306 ILE A C 1
ATOM 2446 O O . ILE A 1 306 ? -6.035 51.844 22.703 1 86.75 306 ILE A O 1
ATOM 2450 N N . GLN A 1 307 ? -8.062 52.344 21.875 1 83.81 307 GLN A N 1
ATOM 2451 C CA . GLN A 1 307 ? -8.523 52.875 23.156 1 83.81 307 GLN A CA 1
ATOM 2452 C C . GLN A 1 307 ? -8.641 51.75 24.188 1 83.81 307 GLN A C 1
ATOM 2454 O O . GLN A 1 307 ? -8.469 51.969 25.391 1 83.81 307 GLN A O 1
ATOM 2459 N N . CYS A 1 308 ? -8.914 50.625 23.734 1 83.44 308 CYS A N 1
ATOM 2460 C CA . CYS A 1 308 ? -9.07 49.469 24.594 1 83.44 308 CYS A CA 1
ATOM 2461 C C . CYS A 1 308 ? -7.719 48.938 25.031 1 83.44 308 CYS A C 1
ATOM 2463 O O . CYS A 1 308 ? -7.637 48.156 26 1 83.44 308 CYS A O 1
ATOM 2465 N N . PHE A 1 309 ? -6.676 49.375 24.391 1 89.44 309 PHE A N 1
ATOM 2466 C CA . PHE A 1 309 ? -5.34 48.875 24.672 1 89.44 309 PHE A CA 1
ATOM 2467 C C . PHE A 1 309 ? -4.41 50 25.109 1 89.44 309 PHE A C 1
ATOM 2469 O O . PHE A 1 309 ? -3.506 50.375 24.359 1 89.44 309 PHE A O 1
ATOM 2476 N N . PRO A 1 310 ? -4.488 50.406 26.312 1 89.31 310 PRO A N 1
ATOM 2477 C CA . PRO A 1 310 ? -3.717 51.594 26.75 1 89.31 310 PRO A CA 1
ATOM 2478 C C . PRO A 1 310 ? -2.211 51.344 26.734 1 89.31 310 PRO A C 1
ATOM 2480 O O . PRO A 1 310 ? -1.425 52.281 26.625 1 89.31 310 PRO A O 1
ATOM 2483 N N . ASN A 1 311 ? -1.79 50.125 26.859 1 94 311 ASN A N 1
ATOM 2484 C CA . ASN A 1 311 ? -0.364 49.844 26.938 1 94 311 ASN A CA 1
ATOM 2485 C C . ASN A 1 311 ? 0.173 49.312 25.609 1 94 311 ASN A C 1
ATOM 2487 O O . ASN A 1 311 ? 1.191 48.625 25.562 1 94 311 ASN A O 1
ATOM 2491 N N . LEU A 1 312 ? -0.501 49.594 24.531 1 95.38 312 LEU A N 1
ATOM 2492 C CA . LEU A 1 312 ? -0.092 49.156 23.203 1 95.38 312 LEU A CA 1
ATOM 2493 C C . LEU A 1 312 ? 1.306 49.688 22.859 1 95.38 312 LEU A C 1
ATOM 2495 O O . LEU A 1 312 ? 1.575 50.875 22.969 1 95.38 312 LEU A O 1
ATOM 2499 N N . GLN A 1 313 ? 2.209 48.844 22.453 1 97.38 313 GLN A N 1
ATOM 2500 C CA . GLN A 1 313 ? 3.594 49.188 22.172 1 97.38 313 GLN A CA 1
ATOM 2501 C C . GLN A 1 313 ? 3.918 49 20.688 1 97.38 313 GLN A C 1
ATOM 2503 O O . GLN A 1 313 ? 4.766 49.688 20.141 1 97.38 313 GLN A O 1
ATOM 2508 N N . LEU A 1 314 ? 3.305 48 20.203 1 97.88 314 LEU A N 1
ATOM 2509 C CA . LEU A 1 314 ? 3.557 47.688 18.797 1 97.88 314 LEU A CA 1
ATOM 2510 C C . LEU A 1 314 ? 2.254 47.656 18 1 97.88 314 LEU A C 1
ATOM 2512 O O . LEU A 1 314 ? 1.312 46.938 18.375 1 97.88 314 LEU A O 1
ATOM 2516 N N . LEU A 1 315 ? 2.197 48.438 16.938 1 97.12 315 LEU A N 1
ATOM 2517 C CA . LEU A 1 315 ? 1.054 48.469 16.047 1 97.12 315 LEU A CA 1
ATOM 2518 C C . LEU A 1 315 ? 1.479 48.188 14.609 1 97.12 315 LEU A C 1
ATOM 2520 O O . LEU A 1 315 ? 2.32 48.906 14.047 1 97.12 315 LEU A O 1
ATOM 2524 N N . GLU A 1 316 ? 0.938 47.125 14.102 1 96.38 316 GLU A N 1
ATOM 2525 C CA . GLU A 1 316 ? 1.24 46.719 12.727 1 96.38 316 GLU A CA 1
ATOM 2526 C C . GLU A 1 316 ? -0.029 46.656 11.883 1 96.38 316 GLU A C 1
ATOM 2528 O O . GLU A 1 316 ? -0.945 45.906 12.195 1 96.38 316 GLU A O 1
ATOM 2533 N N . ILE A 1 317 ? -0.041 47.406 10.758 1 95.81 317 ILE A N 1
ATOM 2534 C CA . ILE A 1 317 ? -1.222 47.438 9.898 1 95.81 317 ILE A CA 1
ATOM 2535 C C . ILE A 1 317 ? -0.81 47.188 8.453 1 95.81 317 ILE A C 1
ATOM 2537 O O . ILE A 1 317 ? 0.105 47.844 7.941 1 95.81 317 ILE A O 1
ATOM 2541 N N . LYS A 1 318 ? -1.43 46.219 7.883 1 93.25 318 LYS A N 1
ATOM 2542 C CA . LYS A 1 318 ? -1.28 46.031 6.441 1 93.25 318 LYS A CA 1
ATOM 2543 C C . LYS A 1 318 ? -2.473 46.594 5.68 1 93.25 318 LYS A C 1
ATOM 2545 O O . LYS A 1 318 ? -3.607 46.156 5.871 1 93.25 318 LYS A O 1
ATOM 2550 N N . ALA A 1 319 ? -2.199 47.5 4.789 1 91.38 319 ALA A N 1
ATOM 2551 C CA . ALA A 1 319 ? -3.252 48.219 4.07 1 91.38 319 ALA A CA 1
ATOM 2552 C C . ALA A 1 319 ? -3.85 47.375 2.967 1 91.38 319 ALA A C 1
ATOM 2554 O O . ALA A 1 319 ? -3.178 46.469 2.432 1 91.38 319 ALA A O 1
ATOM 2555 N N . CYS A 1 320 ? -5.141 47.594 2.74 1 86.06 320 CYS A N 1
ATOM 2556 C CA . CYS A 1 320 ? -5.805 46.906 1.648 1 86.06 320 CYS A CA 1
ATOM 2557 C C . CYS A 1 320 ? -5.586 47.625 0.323 1 86.06 320 CYS A C 1
ATOM 2559 O O . CYS A 1 320 ? -5.211 48.781 0.304 1 86.06 320 CYS A O 1
ATOM 2561 N N . SER A 1 321 ? -5.816 46.938 -0.746 1 77.81 321 SER A N 1
ATOM 2562 C CA . SER A 1 321 ? -5.625 47.531 -2.066 1 77.81 321 SER A CA 1
ATOM 2563 C C . SER A 1 321 ? -6.941 48.031 -2.643 1 77.81 321 SER A C 1
ATOM 2565 O O . SER A 1 321 ? -7.059 48.25 -3.854 1 77.81 321 SER A O 1
ATOM 2567 N N . CYS A 1 322 ? -7.797 48.375 -1.828 1 75.19 322 CYS A N 1
ATOM 2568 C CA . CYS A 1 322 ? -9.102 48.781 -2.344 1 75.19 322 CYS A CA 1
ATOM 2569 C C . CYS A 1 322 ? -9.055 50.188 -2.914 1 75.19 322 CYS A C 1
ATOM 2571 O O . CYS A 1 322 ? -8.297 51.031 -2.426 1 75.19 322 CYS A O 1
ATOM 2573 N N . ASP A 1 323 ? -9.625 50.406 -4.113 1 69.25 323 ASP A N 1
ATOM 2574 C CA . ASP A 1 323 ? -9.656 51.688 -4.793 1 69.25 323 ASP A CA 1
ATOM 2575 C C . ASP A 1 323 ? -10.977 52.406 -4.523 1 69.25 323 ASP A C 1
ATOM 2577 O O . ASP A 1 323 ? -11.477 53.156 -5.383 1 69.25 323 ASP A O 1
ATOM 2581 N N . ASN A 1 324 ? -11.492 52.312 -3.41 1 66.12 324 ASN A N 1
ATOM 2582 C CA . ASN A 1 324 ? -12.758 53 -3.217 1 66.12 324 ASN A CA 1
ATOM 2583 C C . ASN A 1 324 ? -12.539 54.469 -2.883 1 66.12 324 ASN A C 1
ATOM 2585 O O . ASN A 1 324 ? -12.438 54.844 -1.712 1 66.12 324 ASN A O 1
ATOM 2589 N N . GLU A 1 325 ? -12.461 55.406 -3.77 1 66.81 325 GLU A N 1
ATOM 2590 C CA . GLU A 1 325 ? -12.172 56.812 -3.637 1 66.81 325 GLU A CA 1
ATOM 2591 C C . GLU A 1 325 ? -13.359 57.562 -3.035 1 66.81 325 GLU A C 1
ATOM 2593 O O . GLU A 1 325 ? -13.188 58.562 -2.324 1 66.81 325 GLU A O 1
ATOM 2598 N N . ALA A 1 326 ? -14.547 57.062 -3.287 1 67.19 326 ALA A N 1
ATOM 2599 C CA . ALA A 1 326 ? -15.742 57.781 -2.848 1 67.19 326 ALA A CA 1
ATOM 2600 C C . ALA A 1 326 ? -15.836 57.812 -1.325 1 67.19 326 ALA A C 1
ATOM 2602 O O . ALA A 1 326 ? -16.219 58.812 -0.739 1 67.19 326 ALA A O 1
ATOM 2603 N N . ALA A 1 327 ? -15.414 56.844 -0.711 1 75 327 ALA A N 1
ATOM 2604 C CA . ALA A 1 327 ? -15.578 56.75 0.737 1 75 327 ALA A CA 1
ATOM 2605 C C . ALA A 1 327 ? -14.469 57.5 1.466 1 75 327 ALA A C 1
ATOM 2607 O O . ALA A 1 327 ? -14.609 57.844 2.645 1 75 327 ALA A O 1
ATOM 2608 N N . GLN A 1 328 ? -13.562 58 0.762 1 83.06 328 GLN A N 1
ATOM 2609 C CA . GLN A 1 328 ? -12.375 58.594 1.367 1 83.06 328 GLN A CA 1
ATOM 2610 C C . GLN A 1 328 ? -12.68 59.969 1.91 1 83.06 328 GLN A C 1
ATOM 2612 O O . GLN A 1 328 ? -12.062 60.406 2.883 1 83.06 328 GLN A O 1
ATOM 2617 N N . ALA A 1 329 ? -13.633 60.625 1.361 1 85.69 329 ALA A N 1
ATOM 2618 C CA . ALA A 1 329 ? -13.93 62 1.746 1 85.69 329 ALA A CA 1
ATOM 2619 C C . ALA A 1 329 ? -14.352 62.094 3.211 1 85.69 329 ALA A C 1
ATOM 2621 O O . ALA A 1 329 ? -13.938 63 3.934 1 85.69 329 ALA A O 1
ATOM 2622 N N . ALA A 1 330 ? -15.117 61.219 3.568 1 85.69 330 ALA A N 1
ATOM 2623 C CA . ALA A 1 330 ? -15.609 61.219 4.945 1 85.69 330 ALA A CA 1
ATOM 2624 C C . ALA A 1 330 ? -14.461 61.031 5.934 1 85.69 330 ALA A C 1
ATOM 2626 O O . ALA A 1 330 ? -14.445 61.656 6.996 1 85.69 330 ALA A O 1
ATOM 2627 N N . VAL A 1 331 ? -13.547 60.219 5.609 1 89.69 331 VAL A N 1
ATOM 2628 C CA . VAL A 1 331 ? -12.406 59.938 6.48 1 89.69 331 VAL A CA 1
ATOM 2629 C C . VAL A 1 331 ? -11.492 61.156 6.551 1 89.69 331 VAL A C 1
ATOM 2631 O O . VAL A 1 331 ? -10.992 61.5 7.621 1 89.69 331 VAL A O 1
ATOM 2634 N N . LEU A 1 332 ? -11.359 61.812 5.41 1 89.88 332 LEU A N 1
ATOM 2635 C CA . LEU A 1 332 ? -10.516 63 5.379 1 89.88 332 LEU A CA 1
ATOM 2636 C C . LEU A 1 332 ? -11.117 64.125 6.23 1 89.88 332 LEU A C 1
ATOM 2638 O O . LEU A 1 332 ? -10.398 64.812 6.957 1 89.88 332 LEU A O 1
ATOM 2642 N N . GLU A 1 333 ? -12.398 64.188 6.129 1 88.38 333 GLU A N 1
ATOM 2643 C CA . GLU A 1 333 ? -13.086 65.188 6.949 1 88.38 333 GLU A CA 1
ATOM 2644 C C . GLU A 1 333 ? -12.953 64.875 8.438 1 88.38 333 GLU A C 1
ATOM 2646 O O . GLU A 1 333 ? -12.797 65.75 9.258 1 88.38 333 GLU A O 1
ATOM 2651 N N . PHE A 1 334 ? -13.031 63.688 8.711 1 88.69 334 PHE A N 1
ATOM 2652 C CA . PHE A 1 334 ? -12.914 63.219 10.086 1 88.69 334 PHE A CA 1
ATOM 2653 C C . PHE A 1 334 ? -11.578 63.625 10.688 1 88.69 334 PHE A C 1
ATOM 2655 O O . PHE A 1 334 ? -11.516 64.062 11.82 1 88.69 334 PHE A O 1
ATOM 2662 N N . TRP A 1 335 ? -10.492 63.5 10.008 1 88.94 335 TRP A N 1
ATOM 2663 C CA . TRP A 1 335 ? -9.156 63.781 10.508 1 88.94 335 TRP A CA 1
ATOM 2664 C C . TRP A 1 335 ? -8.922 65.312 10.594 1 88.94 335 TRP A C 1
ATOM 2666 O O . TRP A 1 335 ? -8.164 65.75 11.445 1 88.94 335 TRP A O 1
ATOM 2676 N N . GLU A 1 336 ? -9.617 66.062 9.695 1 84.25 336 GLU A N 1
ATOM 2677 C CA . GLU A 1 336 ? -9.453 67.5 9.664 1 84.25 336 GLU A CA 1
ATOM 2678 C C . GLU A 1 336 ? -10.156 68.125 10.844 1 84.25 336 GLU A C 1
ATOM 2680 O O . GLU A 1 336 ? -9.648 69.125 11.406 1 84.25 336 GLU A O 1
ATOM 2685 N N . GLU A 1 337 ? -11.25 67.688 11.141 1 79.75 337 GLU A N 1
ATOM 2686 C CA . GLU A 1 337 ? -12.039 68.25 12.219 1 79.75 337 GLU A CA 1
ATOM 2687 C C . GLU A 1 337 ? -11.523 67.812 13.586 1 79.75 337 GLU A C 1
ATOM 2689 O O . GLU A 1 337 ? -12.008 68.312 14.617 1 79.75 337 GLU A O 1
ATOM 2694 N N . ASP A 1 338 ? -10.445 67.188 13.664 1 66.25 338 ASP A N 1
ATOM 2695 C CA . ASP A 1 338 ? -9.852 66.688 14.906 1 66.25 338 ASP A CA 1
ATOM 2696 C C . ASP A 1 338 ? -10.906 66 15.797 1 66.25 338 ASP A C 1
ATOM 2698 O O . ASP A 1 338 ? -10.922 66.25 17 1 66.25 338 ASP A O 1
ATOM 2702 N N . LYS A 1 339 ? -11.883 65.438 15.266 1 62.66 339 LYS A N 1
ATOM 2703 C CA . LYS A 1 339 ? -13 64.812 15.969 1 62.66 339 LYS A CA 1
ATOM 2704 C C . LYS A 1 339 ? -12.594 63.469 16.547 1 62.66 339 LYS A C 1
ATOM 2706 O O . LYS A 1 339 ? -13.438 62.719 17.031 1 62.66 339 LYS A O 1
ATOM 2711 N N . HIS A 1 340 ? -11.305 63.188 16.5 1 63.91 340 HIS A N 1
ATOM 2712 C CA . HIS A 1 340 ? -10.961 61.844 17 1 63.91 340 HIS A CA 1
ATOM 2713 C C . HIS A 1 340 ? -10.883 61.844 18.531 1 63.91 340 HIS A C 1
ATOM 2715 O O . HIS A 1 340 ? -10.57 62.875 19.141 1 63.91 340 HIS A O 1
ATOM 2721 N N . PRO A 1 341 ? -11.602 60.906 19.016 1 61.16 341 PRO A N 1
ATOM 2722 C CA . PRO A 1 341 ? -11.508 60.812 20.484 1 61.16 341 PRO A CA 1
ATOM 2723 C C . PRO A 1 341 ? -10.07 60.938 20.984 1 61.16 341 PRO A C 1
ATOM 2725 O O . PRO A 1 341 ? -9.125 60.688 20.234 1 61.16 341 PRO A O 1
ATOM 2728 N N . THR A 1 342 ? -9.844 61.594 22.078 1 62.97 342 THR A N 1
ATOM 2729 C CA . THR A 1 342 ? -8.547 61.75 22.734 1 62.97 342 THR A CA 1
ATOM 2730 C C . THR A 1 342 ? -7.887 60.375 22.938 1 62.97 342 THR A C 1
ATOM 2732 O O . THR A 1 342 ? -8.148 59.688 23.922 1 62.97 342 THR A O 1
ATOM 2735 N N . CYS A 1 343 ? -7.66 59.688 21.781 1 68.12 343 CYS A N 1
ATOM 2736 C CA . CYS A 1 343 ? -6.953 58.406 21.859 1 68.12 343 CYS A CA 1
ATOM 2737 C C . CYS A 1 343 ? -5.465 58.625 22.094 1 68.12 343 CYS A C 1
ATOM 2739 O O . CYS A 1 343 ? -4.812 59.375 21.375 1 68.12 343 CYS A O 1
ATOM 2741 N N . SER A 1 344 ? -5.004 58.344 23.344 1 74.5 344 SER A N 1
ATOM 2742 C CA . SER A 1 344 ? -3.584 58.5 23.609 1 74.5 344 SER A CA 1
ATOM 2743 C C . SER A 1 344 ? -2.803 57.219 23.344 1 74.5 344 SER A C 1
ATOM 2745 O O . SER A 1 344 ? -3.188 56.156 23.797 1 74.5 344 SER A O 1
ATOM 2747 N N . LEU A 1 345 ? -1.946 57.25 22.391 1 90.88 345 LEU A N 1
ATOM 2748 C CA . LEU A 1 345 ? -0.945 56.25 22.094 1 90.88 345 LEU A CA 1
ATOM 2749 C C . LEU A 1 345 ? 0.326 56.469 22.906 1 90.88 345 LEU A C 1
ATOM 2751 O O . LEU A 1 345 ? 1.429 56.469 22.344 1 90.88 345 LEU A O 1
ATOM 2755 N N . ASP A 1 346 ? 0.115 56.562 24.219 1 91.38 346 ASP A N 1
ATOM 2756 C CA . ASP A 1 346 ? 1.177 57.031 25.094 1 91.38 346 ASP A CA 1
ATOM 2757 C C . ASP A 1 346 ? 2.299 56 25.203 1 91.38 346 ASP A C 1
ATOM 2759 O O . ASP A 1 346 ? 3.451 56.344 25.453 1 91.38 346 ASP A O 1
ATOM 2763 N N . GLN A 1 347 ? 1.919 54.781 24.984 1 94.94 347 GLN A N 1
ATOM 2764 C CA . GLN A 1 347 ? 2.916 53.75 25.219 1 94.94 347 GLN A CA 1
ATOM 2765 C C . GLN A 1 347 ? 3.404 53.156 23.891 1 94.94 347 GLN A C 1
ATOM 2767 O O . GLN A 1 347 ? 4.223 52.219 23.875 1 94.94 347 GLN A O 1
ATOM 2772 N N . LEU A 1 348 ? 2.936 53.656 22.781 1 96 348 LEU A N 1
ATOM 2773 C CA . LEU A 1 348 ? 3.289 53.125 21.469 1 96 348 LEU A CA 1
ATOM 2774 C C . LEU A 1 348 ? 4.762 53.344 21.156 1 96 348 LEU A C 1
ATOM 2776 O O . LEU A 1 348 ? 5.234 54.5 21.219 1 96 348 LEU A O 1
ATOM 2780 N N . CYS A 1 349 ? 5.508 52.344 20.859 1 96.44 349 CYS A N 1
ATOM 2781 C CA . CYS A 1 349 ? 6.941 52.438 20.609 1 96.44 349 CYS A CA 1
ATOM 2782 C C . CYS A 1 349 ? 7.242 52.25 19.125 1 96.44 349 CYS A C 1
ATOM 2784 O O . CYS A 1 349 ? 8.109 52.938 18.578 1 96.44 349 CYS A O 1
ATOM 2786 N N . ASN A 1 350 ? 6.566 51.281 18.594 1 97.12 350 ASN A N 1
ATOM 2787 C CA . ASN A 1 350 ? 6.801 51 17.172 1 97.12 350 ASN A CA 1
ATOM 2788 C C . ASN A 1 350 ? 5.492 50.875 16.406 1 97.12 350 ASN A C 1
ATOM 2790 O O . ASN A 1 350 ? 4.531 50.281 16.875 1 97.12 350 ASN A O 1
ATOM 2794 N N . ALA A 1 351 ? 5.453 51.5 15.281 1 96.75 351 ALA A N 1
ATOM 2795 C CA . ALA A 1 351 ? 4.32 51.406 14.367 1 96.75 351 ALA A CA 1
ATOM 2796 C C . ALA A 1 351 ? 4.785 51.094 12.953 1 96.75 351 ALA A C 1
ATOM 2798 O O . ALA A 1 351 ? 5.828 51.594 12.508 1 96.75 351 ALA A O 1
ATOM 2799 N N . ARG A 1 352 ? 4.027 50.188 12.391 1 96.5 352 ARG A N 1
ATOM 2800 C CA . ARG A 1 352 ? 4.383 49.75 11.047 1 96.5 352 ARG A CA 1
ATOM 2801 C C . ARG A 1 352 ? 3.158 49.719 10.133 1 96.5 352 ARG A C 1
ATOM 2803 O O . ARG A 1 352 ? 2.113 49.188 10.516 1 96.5 352 ARG A O 1
ATOM 2810 N N . VAL A 1 353 ? 3.271 50.344 8.977 1 95.25 353 VAL A N 1
ATOM 2811 C CA . VAL A 1 353 ? 2.248 50.312 7.938 1 95.25 353 VAL A CA 1
ATOM 2812 C C . VAL A 1 353 ? 2.814 49.625 6.688 1 95.25 353 VAL A C 1
ATOM 2814 O O . VAL A 1 353 ? 3.764 50.125 6.082 1 95.25 353 VAL A O 1
ATOM 2817 N N . ARG A 1 354 ? 2.162 48.5 6.422 1 93.06 354 ARG A N 1
ATOM 2818 C CA . ARG A 1 354 ? 2.588 47.719 5.258 1 93.06 354 ARG A CA 1
ATOM 2819 C C . ARG A 1 354 ? 1.623 47.938 4.094 1 93.06 354 ARG A C 1
ATOM 2821 O O . ARG A 1 354 ? 0.457 48.281 4.297 1 93.06 354 ARG A O 1
ATOM 2828 N N . SER A 1 355 ? 2.158 47.719 2.812 1 91.12 355 SER A N 1
ATOM 2829 C CA . SER A 1 355 ? 1.388 47.906 1.587 1 91.12 355 SER A CA 1
ATOM 2830 C C . SER A 1 355 ? 0.856 49.344 1.479 1 91.12 355 SER A C 1
ATOM 2832 O O . SER A 1 355 ? -0.326 49.531 1.195 1 91.12 355 SER A O 1
ATOM 2834 N N . PHE A 1 356 ? 1.696 50.25 1.799 1 91.38 356 PHE A N 1
ATOM 2835 C CA . PHE A 1 356 ? 1.378 51.656 1.802 1 91.38 356 PHE A CA 1
ATOM 2836 C C . PHE A 1 356 ? 1.212 52.188 0.379 1 91.38 356 PHE A C 1
ATOM 2838 O O . PHE A 1 356 ? 2.072 51.969 -0.475 1 91.38 356 PHE A O 1
ATOM 2845 N N . HIS A 1 357 ? 0.072 52.875 0.05 1 86.38 357 HIS A N 1
ATOM 2846 C CA . HIS A 1 357 ? -0.237 53.344 -1.296 1 86.38 357 HIS A CA 1
ATOM 2847 C C . HIS A 1 357 ? 0.106 54.812 -1.456 1 86.38 357 HIS A C 1
ATOM 2849 O O . HIS A 1 357 ? 0.193 55.312 -2.578 1 86.38 357 HIS A O 1
ATOM 2855 N N . GLY A 1 358 ? 0.259 55.531 -0.352 1 85 358 GLY A N 1
ATOM 2856 C CA . GLY A 1 358 ? 0.538 56.938 -0.423 1 85 358 GLY A CA 1
ATOM 2857 C C . GLY A 1 358 ? -0.716 57.781 -0.49 1 85 358 GLY A C 1
ATOM 2858 O O . GLY A 1 358 ? -0.648 59 -0.791 1 85 358 GLY A O 1
ATOM 2859 N N . ASP A 1 359 ? -1.808 57.219 -0.209 1 86.25 359 ASP A N 1
ATOM 2860 C CA . ASP A 1 359 ? -3.072 57.969 -0.215 1 86.25 359 ASP A CA 1
ATOM 2861 C C . ASP A 1 359 ? -3.145 58.938 0.953 1 86.25 359 ASP A C 1
ATOM 2863 O O . ASP A 1 359 ? -2.484 58.75 1.976 1 86.25 359 ASP A O 1
ATOM 2867 N N . ASP A 1 360 ? -4.031 59.906 0.766 1 88.81 360 ASP A N 1
ATOM 2868 C CA . ASP A 1 360 ? -4.172 60.938 1.782 1 88.81 360 ASP A CA 1
ATOM 2869 C C . ASP A 1 360 ? -4.68 60.375 3.1 1 88.81 360 ASP A C 1
ATOM 2871 O O . ASP A 1 360 ? -4.258 60.781 4.176 1 88.81 360 ASP A O 1
ATOM 2875 N N . SER A 1 361 ? -5.602 59.5 2.953 1 91.19 361 SER A N 1
ATOM 2876 C CA . SER A 1 361 ? -6.176 58.906 4.16 1 91.19 361 SER A CA 1
ATOM 2877 C C . SER A 1 361 ? -5.113 58.156 4.973 1 91.19 361 SER A C 1
ATOM 2879 O O . SER A 1 361 ? -5.098 58.25 6.203 1 91.19 361 SER A O 1
ATOM 2881 N N . GLU A 1 362 ? -4.223 57.469 4.34 1 92.5 362 GLU A N 1
ATOM 2882 C CA . GLU A 1 362 ? -3.133 56.75 5.012 1 92.5 362 GLU A CA 1
ATOM 2883 C C . GLU A 1 362 ? -2.17 57.75 5.672 1 92.5 362 GLU A C 1
ATOM 2885 O O . GLU A 1 362 ? -1.737 57.531 6.805 1 92.5 362 GLU A O 1
ATOM 2890 N N . MET A 1 363 ? -1.94 58.781 4.855 1 91.31 363 MET A N 1
ATOM 2891 C CA . MET A 1 363 ? -1.024 59.812 5.359 1 91.31 363 MET A CA 1
ATOM 2892 C C . MET A 1 363 ? -1.586 60.469 6.609 1 91.31 363 MET A C 1
ATOM 2894 O O . MET A 1 363 ? -0.843 60.781 7.547 1 91.31 363 MET A O 1
ATOM 2898 N N . ARG A 1 364 ? -2.854 60.656 6.617 1 92.06 364 ARG A N 1
ATOM 2899 C CA . ARG A 1 364 ? -3.488 61.281 7.773 1 92.06 364 ARG A CA 1
ATOM 2900 C C . ARG A 1 364 ? -3.414 60.375 8.992 1 92.06 364 ARG A C 1
ATOM 2902 O O . ARG A 1 364 ? -3.281 60.844 10.125 1 92.06 364 ARG A O 1
ATOM 2909 N N . PHE A 1 365 ? -3.547 59.125 8.773 1 93.44 365 PHE A N 1
ATOM 2910 C CA . PHE A 1 365 ? -3.432 58.188 9.875 1 93.44 365 PHE A CA 1
ATOM 2911 C C . PHE A 1 365 ? -2.021 58.188 10.453 1 93.44 365 PHE A C 1
ATOM 2913 O O . PHE A 1 365 ? -1.844 58.188 11.672 1 93.44 365 PHE A O 1
ATOM 2920 N N . ILE A 1 366 ? -1.045 58.125 9.602 1 94.31 366 ILE A N 1
ATOM 2921 C CA . ILE A 1 366 ? 0.342 58.156 10.055 1 94.31 366 ILE A CA 1
ATOM 2922 C C . ILE A 1 366 ? 0.596 59.438 10.844 1 94.31 366 ILE A C 1
ATOM 2924 O O . ILE A 1 366 ? 1.263 59.438 11.883 1 94.31 366 ILE A O 1
ATOM 2928 N N . LYS A 1 367 ? 0.048 60.531 10.297 1 92.62 367 LYS A N 1
ATOM 2929 C CA . LYS A 1 367 ? 0.157 61.781 11.016 1 92.62 367 LYS A CA 1
ATOM 2930 C C . LYS A 1 367 ? -0.426 61.688 12.422 1 92.62 367 LYS A C 1
ATOM 2932 O O . LYS A 1 367 ? 0.18 62.156 13.391 1 92.62 367 LYS A O 1
ATOM 2937 N N . PHE A 1 368 ? -1.488 61.062 12.492 1 92.56 368 PHE A N 1
ATOM 2938 C CA . PHE A 1 368 ? -2.164 60.844 13.766 1 92.56 368 PHE A CA 1
ATOM 2939 C C . PHE A 1 368 ? -1.288 60.062 14.727 1 92.56 368 PHE A C 1
ATOM 2941 O O . PHE A 1 368 ? -1.126 60.438 15.883 1 92.56 368 PHE A O 1
ATOM 2948 N N . VAL A 1 369 ? -0.789 58.969 14.281 1 93.81 369 VAL A N 1
ATOM 2949 C CA . VAL A 1 369 ? 0.032 58.094 15.102 1 93.81 369 VAL A CA 1
ATOM 2950 C C . VAL A 1 369 ? 1.273 58.844 15.586 1 93.81 369 VAL A C 1
ATOM 2952 O O . VAL A 1 369 ? 1.6 58.812 16.766 1 93.81 369 VAL A O 1
ATOM 2955 N N . MET A 1 370 ? 1.894 59.531 14.68 1 93.06 370 MET A N 1
ATOM 2956 C CA . MET A 1 370 ? 3.135 60.25 15.016 1 93.06 370 MET A CA 1
ATOM 2957 C C . MET A 1 370 ? 2.869 61.406 15.969 1 93.06 370 MET A C 1
ATOM 2959 O O . MET A 1 370 ? 3.678 61.688 16.859 1 93.06 370 MET A O 1
ATOM 2963 N N . ALA A 1 371 ? 1.707 62 15.82 1 90.75 371 ALA A N 1
ATOM 2964 C CA . ALA A 1 371 ? 1.371 63.188 16.625 1 90.75 371 ALA A CA 1
ATOM 2965 C C . ALA A 1 371 ? 0.944 62.781 18.031 1 90.75 371 ALA A C 1
ATOM 2967 O O . ALA A 1 371 ? 1.021 63.562 18.969 1 90.75 371 ALA A O 1
ATOM 2968 N N . ASN A 1 372 ? 0.617 61.562 18.172 1 91.62 372 ASN A N 1
ATOM 2969 C CA . ASN A 1 372 ? 0.023 61.188 19.438 1 91.62 372 ASN A CA 1
ATOM 2970 C C . ASN A 1 372 ? 0.827 60.062 20.109 1 91.62 372 ASN A C 1
ATOM 2972 O O . ASN A 1 372 ? 0.331 59.406 21.031 1 91.62 372 ASN A O 1
ATOM 2976 N N . SER A 1 373 ? 2.006 59.844 19.719 1 94.19 373 SER A N 1
ATOM 2977 C CA . SER A 1 373 ? 2.855 58.812 20.297 1 94.19 373 SER A CA 1
ATOM 2978 C C . SER A 1 373 ? 4.156 59.406 20.828 1 94.19 373 SER A C 1
ATOM 2980 O O . SER A 1 373 ? 5.184 59.375 20.156 1 94.19 373 SER A O 1
ATOM 2982 N N . PRO A 1 374 ? 4.215 59.812 22.047 1 94.06 374 PRO A N 1
ATOM 2983 C CA . PRO A 1 374 ? 5.406 60.469 22.594 1 94.06 374 PRO A CA 1
ATOM 2984 C C . PRO A 1 374 ? 6.582 59.5 22.766 1 94.06 374 PRO A C 1
ATOM 2986 O O . PRO A 1 374 ? 7.734 59.938 22.828 1 94.06 374 PRO A O 1
ATOM 2989 N N . LYS A 1 375 ? 6.297 58.281 22.828 1 95.62 375 LYS A N 1
ATOM 2990 C CA . LYS A 1 375 ? 7.363 57.312 23.062 1 95.62 375 LYS A CA 1
ATOM 2991 C C . LYS A 1 375 ? 7.727 56.594 21.781 1 95.62 375 LYS A C 1
ATOM 2993 O O . LYS A 1 375 ? 8.422 55.562 21.812 1 95.62 375 LYS A O 1
ATOM 2998 N N . LEU A 1 376 ? 7.293 57 20.703 1 95.69 376 LEU A N 1
ATOM 2999 C CA . LEU A 1 376 ? 7.516 56.344 19.422 1 95.69 376 LEU A CA 1
ATOM 3000 C C . LEU A 1 376 ? 9 56.281 19.078 1 95.69 376 LEU A C 1
ATOM 3002 O O . LEU A 1 376 ? 9.672 57.344 19.094 1 95.69 376 LEU A O 1
ATOM 3006 N N . ASN A 1 377 ? 9.531 55.188 18.844 1 95.94 377 ASN A N 1
ATOM 3007 C CA . ASN A 1 377 ? 10.914 55.031 18.422 1 95.94 377 ASN A CA 1
ATOM 3008 C C . ASN A 1 377 ? 11.031 55 16.891 1 95.94 377 ASN A C 1
ATOM 3010 O O . ASN A 1 377 ? 11.961 55.594 16.328 1 95.94 377 ASN A O 1
ATOM 3014 N N . GLU A 1 378 ? 10.086 54.281 16.391 1 95.5 378 GLU A N 1
ATOM 3015 C CA . GLU A 1 378 ? 10.203 54.156 14.945 1 95.5 378 GLU A CA 1
ATOM 3016 C C . GLU A 1 378 ? 8.828 54.031 14.289 1 95.5 378 GLU A C 1
ATOM 3018 O O . GLU A 1 378 ? 7.965 53.281 14.773 1 95.5 378 GLU A O 1
ATOM 3023 N N . MET A 1 379 ? 8.617 54.781 13.203 1 95.44 379 MET A N 1
ATOM 3024 C CA . MET A 1 379 ? 7.496 54.656 12.273 1 95.44 379 MET A CA 1
ATOM 3025 C C . MET A 1 379 ? 7.969 54.094 10.938 1 95.44 379 MET A C 1
ATOM 3027 O O . MET A 1 379 ? 8.633 54.781 10.164 1 95.44 379 MET A O 1
ATOM 3031 N N . THR A 1 380 ? 7.582 52.781 10.758 1 95.31 380 THR A N 1
ATOM 3032 C CA . THR A 1 380 ? 8.039 52.125 9.539 1 95.31 380 THR A CA 1
ATOM 3033 C C . THR A 1 380 ? 6.934 52.125 8.484 1 95.31 380 THR A C 1
ATOM 3035 O O . THR A 1 380 ? 5.789 51.75 8.781 1 95.31 380 THR A O 1
ATOM 3038 N N . VAL A 1 381 ? 7.266 52.531 7.293 1 93.88 381 VAL A N 1
ATOM 3039 C CA . VAL A 1 381 ? 6.336 52.531 6.164 1 93.88 381 VAL A CA 1
ATOM 3040 C C . VAL A 1 381 ? 6.914 51.688 5.027 1 93.88 381 VAL A C 1
ATOM 3042 O O . VAL A 1 381 ? 8.031 51.938 4.574 1 93.88 381 VAL A O 1
ATOM 3045 N N . GLU A 1 382 ? 6.145 50.625 4.66 1 92.5 382 GLU A N 1
ATOM 3046 C CA . GLU A 1 382 ? 6.516 49.781 3.541 1 92.5 382 GLU A CA 1
ATOM 3047 C C . GLU A 1 382 ? 5.574 50 2.355 1 92.5 382 GLU A C 1
ATOM 3049 O O . GLU A 1 382 ? 4.438 49.5 2.367 1 92.5 382 GLU A O 1
ATOM 3054 N N . PRO A 1 383 ? 6.109 50.594 1.257 1 88.88 383 PRO A N 1
ATOM 3055 C CA . PRO A 1 383 ? 5.23 50.938 0.128 1 88.88 383 PRO A CA 1
ATOM 3056 C C . PRO A 1 383 ? 4.992 49.719 -0.791 1 88.88 383 PRO A C 1
ATOM 3058 O O . PRO A 1 383 ? 5.746 48.75 -0.751 1 88.88 383 PRO A O 1
ATOM 3061 N N . ILE A 1 384 ? 3.814 49.781 -1.487 1 84.38 384 ILE A N 1
ATOM 3062 C CA . ILE A 1 384 ? 3.576 48.812 -2.564 1 84.38 384 ILE A CA 1
ATOM 3063 C C . ILE A 1 384 ? 4.352 49.25 -3.811 1 84.38 384 ILE A C 1
ATOM 3065 O O . ILE A 1 384 ? 4.723 50.406 -3.949 1 84.38 384 ILE A O 1
ATOM 3069 N N . ILE A 1 385 ? 4.625 48.312 -4.555 1 71.56 385 ILE A N 1
ATOM 3070 C CA . ILE A 1 385 ? 5.344 48.625 -5.781 1 71.56 385 ILE A CA 1
ATOM 3071 C C . ILE A 1 385 ? 4.426 49.375 -6.746 1 71.56 385 ILE A C 1
ATOM 3073 O O . ILE A 1 385 ? 3.395 48.844 -7.168 1 71.56 385 ILE A O 1
ATOM 3077 N N . ASN A 1 386 ? 4.504 50.625 -6.727 1 68.56 386 ASN A N 1
ATOM 3078 C CA . ASN A 1 386 ? 3.779 51.438 -7.695 1 68.56 386 ASN A CA 1
ATOM 3079 C C . ASN A 1 386 ? 4.723 52.312 -8.492 1 68.56 386 ASN A C 1
ATOM 3081 O O . ASN A 1 386 ? 5.332 53.25 -7.938 1 68.56 386 ASN A O 1
ATOM 3085 N N . PRO A 1 387 ? 4.789 52 -9.664 1 64.56 387 PRO A N 1
ATOM 3086 C CA . PRO A 1 387 ? 5.699 52.781 -10.508 1 64.56 387 PRO A CA 1
ATOM 3087 C C . PRO A 1 387 ? 5.352 54.25 -10.547 1 64.56 387 PRO A C 1
ATOM 3089 O O . PRO A 1 387 ? 6.223 55.094 -10.781 1 64.56 387 PRO A O 1
ATOM 3092 N N . ASP A 1 388 ? 4.074 54.531 -10.484 1 66.44 388 ASP A N 1
ATOM 3093 C CA . ASP A 1 388 ? 3.656 55.906 -10.617 1 66.44 388 ASP A CA 1
ATOM 3094 C C . ASP A 1 388 ? 3.926 56.688 -9.336 1 66.44 388 ASP A C 1
ATOM 3096 O O . ASP A 1 388 ? 3.693 57.906 -9.281 1 66.44 388 ASP A O 1
ATOM 3100 N N . TYR A 1 389 ? 4.531 55.969 -8.422 1 67.5 389 TYR A N 1
ATOM 3101 C CA . TYR A 1 389 ? 4.707 56.5 -7.074 1 67.5 389 TYR A CA 1
ATOM 3102 C C . TYR A 1 389 ? 5.996 57.312 -6.969 1 67.5 389 TYR A C 1
ATOM 3104 O O . TYR A 1 389 ? 7.074 56.812 -7.309 1 67.5 389 TYR A O 1
ATOM 3112 N N . ASN A 1 390 ? 5.785 58.625 -6.93 1 76.06 390 ASN A N 1
ATOM 3113 C CA . ASN A 1 390 ? 6.965 59.406 -6.621 1 76.06 390 ASN A CA 1
ATOM 3114 C C . ASN A 1 390 ? 7.379 59.25 -5.16 1 76.06 390 ASN A C 1
ATOM 3116 O O . ASN A 1 390 ? 6.875 59.969 -4.289 1 76.06 390 ASN A O 1
ATOM 3120 N N . GLU A 1 391 ? 8.266 58.406 -4.871 1 80.56 391 GLU A N 1
ATOM 3121 C CA . GLU A 1 391 ? 8.695 58.031 -3.527 1 80.56 391 GLU A CA 1
ATOM 3122 C C . GLU A 1 391 ? 9.328 59.219 -2.795 1 80.56 391 GLU A C 1
ATOM 3124 O O . GLU A 1 391 ? 9.141 59.375 -1.587 1 80.56 391 GLU A O 1
ATOM 3129 N N . ILE A 1 392 ? 9.93 60 -3.617 1 82.69 392 ILE A N 1
ATOM 3130 C CA . ILE A 1 392 ? 10.648 61.125 -3.01 1 82.69 392 ILE A CA 1
ATOM 3131 C C . ILE A 1 392 ? 9.648 62.094 -2.381 1 82.69 392 ILE A C 1
ATOM 3133 O O . ILE A 1 392 ? 9.875 62.594 -1.278 1 82.69 392 ILE A O 1
ATOM 3137 N N . VAL A 1 393 ? 8.594 62.281 -3.09 1 85.06 393 VAL A N 1
ATOM 3138 C CA . VAL A 1 393 ? 7.582 63.219 -2.604 1 85.06 393 VAL A CA 1
ATOM 3139 C C . VAL A 1 393 ? 6.93 62.656 -1.341 1 85.06 393 VAL A C 1
ATOM 3141 O O . VAL A 1 393 ? 6.691 63.406 -0.38 1 85.06 393 VAL A O 1
ATOM 3144 N N . ILE A 1 394 ? 6.73 61.469 -1.298 1 87.31 394 ILE A N 1
ATOM 3145 C CA . ILE A 1 394 ? 6.059 60.812 -0.175 1 87.31 394 ILE A CA 1
ATOM 3146 C C . ILE A 1 394 ? 6.969 60.844 1.051 1 87.31 394 ILE A C 1
ATOM 3148 O O . ILE A 1 394 ? 6.516 61.125 2.162 1 87.31 394 ILE A O 1
ATOM 3152 N N . ILE A 1 395 ? 8.211 60.531 0.803 1 88.25 395 ILE A N 1
ATOM 3153 C CA . ILE A 1 395 ? 9.172 60.531 1.898 1 88.25 395 ILE A CA 1
ATOM 3154 C C . ILE A 1 395 ? 9.273 61.906 2.51 1 88.25 395 ILE A C 1
ATOM 3156 O O . ILE A 1 395 ? 9.32 62.062 3.732 1 88.25 395 ILE A O 1
ATOM 3160 N N . ALA A 1 396 ? 9.289 62.844 1.615 1 90.06 396 ALA A N 1
ATOM 3161 C CA . ALA A 1 396 ? 9.367 64.25 2.086 1 90.06 396 ALA A CA 1
ATOM 3162 C C . ALA A 1 396 ? 8.148 64.625 2.93 1 90.06 396 ALA A C 1
ATOM 3164 O O . ALA A 1 396 ? 8.273 65.25 3.953 1 90.06 396 ALA A O 1
ATOM 3165 N N . GLN A 1 397 ? 7.051 64.188 2.482 1 90.5 397 GLN A N 1
ATOM 3166 C CA . GLN A 1 397 ? 5.816 64.438 3.221 1 90.5 397 GLN A CA 1
ATOM 3167 C C . GLN A 1 397 ? 5.844 63.75 4.586 1 90.5 397 GLN A C 1
ATOM 3169 O O . GLN A 1 397 ? 5.43 64.312 5.586 1 90.5 397 GLN A O 1
ATOM 3174 N N . LEU A 1 398 ? 6.348 62.562 4.648 1 91.5 398 LEU A N 1
ATOM 3175 C CA . LEU A 1 398 ? 6.414 61.812 5.895 1 91.5 398 LEU A CA 1
ATOM 3176 C C . LEU A 1 398 ? 7.359 62.5 6.883 1 91.5 398 LEU A C 1
ATOM 3178 O O . LEU A 1 398 ? 7.078 62.531 8.086 1 91.5 398 LEU A O 1
ATOM 3182 N N . MET A 1 399 ? 8.414 63.031 6.309 1 89.44 399 MET A N 1
ATOM 3183 C CA . MET A 1 399 ? 9.43 63.656 7.156 1 89.44 399 MET A CA 1
ATOM 3184 C C . MET A 1 399 ? 8.922 64.938 7.73 1 89.44 399 MET A C 1
ATOM 3186 O O . MET A 1 399 ? 9.391 65.438 8.773 1 89.44 399 MET A O 1
ATOM 3190 N N . ASP A 1 400 ? 7.918 65.5 7.043 1 91.25 400 ASP A N 1
ATOM 3191 C CA . ASP A 1 400 ? 7.41 66.812 7.449 1 91.25 400 ASP A CA 1
ATOM 3192 C C . ASP A 1 400 ? 6.262 66.625 8.445 1 91.25 400 ASP A C 1
ATOM 3194 O O . ASP A 1 400 ? 5.766 67.625 8.977 1 91.25 400 ASP A O 1
ATOM 3198 N N . LEU A 1 401 ? 5.902 65.562 8.758 1 91.5 401 LEU A N 1
ATOM 3199 C CA . LEU A 1 401 ? 4.785 65.312 9.672 1 91.5 401 LEU A CA 1
ATOM 3200 C C . LEU A 1 401 ? 5.184 65.625 11.109 1 91.5 401 LEU A C 1
ATOM 3202 O O . LEU A 1 401 ? 6.348 65.5 11.484 1 91.5 401 LEU A O 1
ATOM 3206 N N . PRO A 1 402 ? 4.133 66.125 11.891 1 89.88 402 PRO A N 1
ATOM 3207 C CA . PRO A 1 402 ? 4.434 66.438 13.297 1 89.88 402 PRO A CA 1
ATOM 3208 C C . PRO A 1 402 ? 4.758 65.188 14.094 1 89.88 402 PRO A C 1
ATOM 3210 O O . PRO A 1 402 ? 4.16 64.125 13.859 1 89.88 402 PRO A O 1
ATOM 3213 N N . GLN A 1 403 ? 5.797 65.312 15.008 1 90.12 403 GLN A N 1
ATOM 3214 C CA . GLN A 1 403 ? 6.238 64.125 15.812 1 90.12 403 GLN A CA 1
ATOM 3215 C C . GLN A 1 403 ? 6.156 64.5 17.297 1 90.12 403 GLN A C 1
ATOM 3217 O O . GLN A 1 403 ? 6.664 65.5 17.75 1 90.12 403 GLN A O 1
ATOM 3222 N N . ALA A 1 404 ? 5.473 63.688 17.953 1 89.06 404 ALA A N 1
ATOM 3223 C CA . ALA A 1 404 ? 5.371 63.875 19.406 1 89.06 404 ALA A CA 1
ATOM 3224 C C . ALA A 1 404 ? 6.609 63.312 20.109 1 89.06 404 ALA A C 1
ATOM 3226 O O . ALA A 1 404 ? 6.996 63.812 21.172 1 89.06 404 ALA A O 1
ATOM 3227 N N . SER A 1 405 ? 7.188 62.375 19.547 1 92.25 405 SER A N 1
ATOM 3228 C CA . SER A 1 405 ? 8.367 61.75 20.125 1 92.25 405 SER A CA 1
ATOM 3229 C C . SER A 1 405 ? 9.641 62.5 19.75 1 92.25 405 SER A C 1
ATOM 3231 O O . SER A 1 405 ? 9.805 62.906 18.594 1 92.25 405 SER A O 1
ATOM 3233 N N . GLU A 1 406 ? 10.578 62.625 20.578 1 91.38 406 GLU A N 1
ATOM 3234 C CA . GLU A 1 406 ? 11.859 63.281 20.328 1 91.38 406 GLU A CA 1
ATOM 3235 C C . GLU A 1 406 ? 12.82 62.375 19.594 1 91.38 406 GLU A C 1
ATOM 3237 O O . GLU A 1 406 ? 13.68 62.812 18.844 1 91.38 406 GLU A O 1
ATOM 3242 N N . LYS A 1 407 ? 12.594 61.219 19.828 1 90.62 407 LYS A N 1
ATOM 3243 C CA . LYS A 1 407 ? 13.539 60.25 19.297 1 90.62 407 LYS A CA 1
ATOM 3244 C C . LYS A 1 407 ? 12.945 59.5 18.109 1 90.62 407 LYS A C 1
ATOM 3246 O O . LYS A 1 407 ? 13.586 58.625 17.547 1 90.62 407 LYS A O 1
ATOM 3251 N N . GLY A 1 408 ? 11.828 59.812 17.797 1 91.06 408 GLY A N 1
ATOM 3252 C CA . GLY A 1 408 ? 11.141 59.062 16.766 1 91.06 408 GLY A CA 1
ATOM 3253 C C . GLY A 1 408 ? 11.773 59.188 15.398 1 91.06 408 GLY A C 1
ATOM 3254 O O . GLY A 1 408 ? 12.234 60.281 15.023 1 91.06 408 GLY A O 1
ATOM 3255 N N . LYS A 1 409 ? 11.898 58.031 14.656 1 92.19 409 LYS A N 1
ATOM 3256 C CA . LYS A 1 409 ? 12.422 58.031 13.297 1 92.19 409 LYS A CA 1
ATOM 3257 C C . LYS A 1 409 ? 11.422 57.438 12.312 1 92.19 409 LYS A C 1
ATOM 3259 O O . LYS A 1 409 ? 10.648 56.562 12.68 1 92.19 409 LYS A O 1
ATOM 3264 N N . VAL A 1 410 ? 11.422 57.969 11.172 1 92.19 410 VAL A N 1
ATOM 3265 C CA . VAL A 1 410 ? 10.602 57.438 10.094 1 92.19 410 VAL A CA 1
ATOM 3266 C C . VAL A 1 410 ? 11.461 56.562 9.172 1 92.19 410 VAL A C 1
ATOM 3268 O O . VAL A 1 410 ? 12.492 57.031 8.672 1 92.19 410 VAL A O 1
ATOM 3271 N N . ASN A 1 411 ? 11.109 55.375 9.125 1 92.5 411 ASN A N 1
ATOM 3272 C CA . ASN A 1 411 ? 11.82 54.406 8.273 1 92.5 411 ASN A CA 1
ATOM 3273 C C . ASN A 1 411 ? 10.984 54.031 7.059 1 92.5 411 ASN A C 1
ATOM 3275 O O . ASN A 1 411 ? 9.953 53.375 7.191 1 92.5 411 ASN A O 1
ATOM 3279 N N . TYR A 1 412 ? 11.375 54.469 5.91 1 90.38 412 TYR A N 1
ATOM 3280 C CA . TYR A 1 412 ? 10.734 54.094 4.645 1 90.38 412 TYR A CA 1
ATOM 3281 C C . TYR A 1 412 ? 11.469 52.938 3.973 1 90.38 412 TYR A C 1
ATOM 3283 O O . TYR A 1 412 ? 12.594 53.125 3.498 1 90.38 412 TYR A O 1
ATOM 3291 N N . VAL A 1 413 ? 10.891 51.719 3.979 1 85.44 413 VAL A N 1
ATOM 3292 C CA . VAL A 1 413 ? 11.539 50.5 3.482 1 85.44 413 VAL A CA 1
ATOM 3293 C C . VAL A 1 413 ? 11.117 50.25 2.039 1 85.44 413 VAL A C 1
ATOM 3295 O O . VAL A 1 413 ? 9.953 49.938 1.773 1 85.44 413 VAL A O 1
ATOM 3298 N N . ALA A 1 414 ? 12.031 50.5 1.04 1 72.06 414 ALA A N 1
ATOM 3299 C CA . ALA A 1 414 ? 11.766 50.25 -0.376 1 72.06 414 ALA A CA 1
ATOM 3300 C C . ALA A 1 414 ? 11.586 48.781 -0.661 1 72.06 414 ALA A C 1
ATOM 3302 O O . ALA A 1 414 ? 12.133 47.938 0.053 1 72.06 414 ALA A O 1
ATOM 3303 N N . TYR A 1 415 ? 10.602 48.469 -1.365 1 59.72 415 TYR A N 1
ATOM 3304 C CA . TYR A 1 415 ? 10.32 47.094 -1.756 1 59.72 415 TYR A CA 1
ATOM 3305 C C . TYR A 1 415 ? 11.578 46.406 -2.279 1 59.72 415 TYR A C 1
ATOM 3307 O O . TYR A 1 415 ? 12.305 46.969 -3.102 1 59.72 415 TYR A O 1
ATOM 3315 N N . ASN A 1 416 ? 12.273 45.562 -1.614 1 52.62 416 ASN A N 1
ATOM 3316 C CA . ASN A 1 416 ? 13.281 44.656 -2.188 1 52.62 416 ASN A CA 1
ATOM 3317 C C . ASN A 1 416 ? 12.68 43.344 -2.648 1 52.62 416 ASN A C 1
ATOM 3319 O O . ASN A 1 416 ? 12.18 42.562 -1.834 1 52.62 416 ASN A O 1
ATOM 3323 N N . PRO A 1 417 ? 12.508 43.188 -3.988 1 49.75 417 PRO A N 1
ATOM 3324 C CA . PRO A 1 417 ? 11.961 41.938 -4.477 1 49.75 417 PRO A CA 1
ATOM 3325 C C . PRO A 1 417 ? 12.625 40.719 -3.828 1 49.75 417 PRO A C 1
ATOM 3327 O O . PRO A 1 417 ? 12.039 39.625 -3.793 1 49.75 417 PRO A O 1
ATOM 3330 N N . HIS A 1 418 ? 13.906 40.812 -3.617 1 45.28 418 HIS A N 1
ATOM 3331 C CA . HIS A 1 418 ? 14.641 39.625 -3.18 1 45.28 418 HIS A CA 1
ATOM 3332 C C . HIS A 1 418 ? 14.367 39.312 -1.711 1 45.28 418 HIS A C 1
ATOM 3334 O O . HIS A 1 418 ? 14.875 38.312 -1.178 1 45.28 418 HIS A O 1
ATOM 3340 N N . VAL A 1 419 ? 14.062 40.219 -0.965 1 40.22 419 VAL A N 1
ATOM 3341 C CA . VAL A 1 419 ? 13.953 39.875 0.447 1 40.22 419 VAL A CA 1
ATOM 3342 C C . VAL A 1 419 ? 12.656 39.125 0.69 1 40.22 419 VAL A C 1
ATOM 3344 O O . VAL A 1 419 ? 11.57 39.688 0.589 1 40.22 419 VAL A O 1
ATOM 3347 N N . ASN A 1 420 ? 12.617 37.906 0.189 1 35.28 420 ASN A N 1
ATOM 3348 C CA . ASN A 1 420 ? 11.578 37 0.657 1 35.28 420 ASN A CA 1
ATOM 3349 C C . ASN A 1 420 ? 11.398 37.094 2.17 1 35.28 420 ASN A C 1
ATOM 3351 O O . ASN A 1 420 ? 12.281 36.656 2.926 1 35.28 420 ASN A O 1
ATOM 3355 N N . SER A 1 421 ? 10.969 38.125 2.691 1 33.22 421 SER A N 1
ATOM 3356 C CA . SER A 1 421 ? 10.672 38.031 4.117 1 33.22 421 SER A CA 1
ATOM 3357 C C . SER A 1 421 ? 10.188 36.625 4.484 1 33.22 421 SER A C 1
ATOM 3359 O O . SER A 1 421 ? 9.391 36.031 3.758 1 33.22 421 SER A O 1
ATOM 3361 N N . GLY A 1 422 ? 10.969 35.906 5.184 1 32.91 422 GLY A N 1
ATOM 3362 C CA . GLY A 1 422 ? 10.672 34.688 5.914 1 32.91 422 GLY A CA 1
ATOM 3363 C C . GLY A 1 422 ? 9.305 34.688 6.578 1 32.91 422 GLY A C 1
ATOM 3364 O O . GLY A 1 422 ? 9.078 34 7.559 1 32.91 422 GLY A O 1
ATOM 3365 N N . ASP A 1 423 ? 8.516 35.781 6.293 1 32.62 423 ASP A N 1
ATOM 3366 C CA . ASP A 1 423 ? 7.266 35.562 7.02 1 32.62 423 ASP A CA 1
ATOM 3367 C C . ASP A 1 423 ? 6.691 34.188 6.73 1 32.62 423 ASP A C 1
ATOM 3369 O O . ASP A 1 423 ? 6.922 33.625 5.656 1 32.62 423 ASP A O 1
ATOM 3373 N N . PHE A 1 424 ? 6.242 33.594 7.73 1 33.97 424 PHE A N 1
ATOM 3374 C CA . PHE A 1 424 ? 5.422 32.375 7.77 1 33.97 424 PHE A CA 1
ATOM 3375 C C . PHE A 1 424 ? 4.328 32.438 6.707 1 33.97 424 PHE A C 1
ATOM 3377 O O . PHE A 1 424 ? 3.146 32.562 7.035 1 33.97 424 PHE A O 1
ATOM 3384 N N . SER A 1 425 ? 4.484 33.156 5.598 1 30.02 425 SER A N 1
ATOM 3385 C CA . SER A 1 425 ? 3.4 33 4.633 1 30.02 425 SER A CA 1
ATOM 3386 C C . SER A 1 425 ? 3.205 31.547 4.242 1 30.02 425 SER A C 1
ATOM 3388 O O . SER A 1 425 ? 4.172 30.781 4.156 1 30.02 425 SER A O 1
ATOM 3390 N N . ASP A 1 426 ? 2.031 31.125 4.422 1 33.62 426 ASP A N 1
ATOM 3391 C CA . ASP A 1 426 ? 1.335 29.938 3.963 1 33.62 426 ASP A CA 1
ATOM 3392 C C . ASP A 1 426 ? 1.555 29.703 2.467 1 33.62 426 ASP A C 1
ATOM 3394 O O . ASP A 1 426 ? 0.827 30.25 1.639 1 33.62 426 ASP A O 1
ATOM 3398 N N . GLU A 1 427 ? 2.658 29.859 1.817 1 31.12 427 GLU A N 1
ATOM 3399 C CA . GLU A 1 427 ? 2.656 29.453 0.415 1 31.12 427 GLU A CA 1
ATOM 3400 C C . GLU A 1 427 ? 1.944 28.109 0.228 1 31.12 427 GLU A C 1
ATOM 3402 O O . GLU A 1 427 ? 2.555 27.047 0.373 1 31.12 427 GLU A O 1
ATOM 3407 N N . ASP A 1 428 ? 0.748 27.938 0.785 1 33.41 428 ASP A N 1
ATOM 3408 C CA . ASP A 1 428 ? -0.05 26.922 0.1 1 33.41 428 ASP A CA 1
ATOM 3409 C C . ASP A 1 428 ? -0.213 27.266 -1.38 1 33.41 428 ASP A C 1
ATOM 3411 O O . ASP A 1 428 ? -0.831 28.266 -1.728 1 33.41 428 ASP A O 1
ATOM 3415 N N . GLY A 1 429 ? 0.751 27.312 -2.322 1 30.66 429 GLY A N 1
ATOM 3416 C CA . GLY A 1 429 ? 0.4 27.297 -3.732 1 30.66 429 GLY A CA 1
ATOM 3417 C C . GLY A 1 429 ? -0.858 26.5 -4.023 1 30.66 429 GLY A C 1
ATOM 3418 O O . GLY A 1 429 ? -0.787 25.312 -4.344 1 30.66 429 GLY A O 1
ATOM 3419 N N . ASP A 1 430 ? -2.01 26.797 -3.338 1 30.39 430 ASP A N 1
ATOM 3420 C CA . ASP A 1 430 ? -3.318 26.312 -3.762 1 30.39 430 ASP A CA 1
ATOM 3421 C C . ASP A 1 430 ? -3.668 26.812 -5.16 1 30.39 430 ASP A C 1
ATOM 3423 O O . ASP A 1 430 ? -3.73 28.031 -5.391 1 30.39 430 ASP A O 1
ATOM 3427 N N . SER A 1 431 ? -3.312 26.297 -6.383 1 27.45 431 SER A N 1
ATOM 3428 C CA . SER A 1 431 ? -4.125 26.516 -7.574 1 27.45 431 SER A CA 1
ATOM 3429 C C . SER A 1 431 ? -5.613 26.5 -7.238 1 27.45 431 SER A C 1
ATOM 3431 O O . SER A 1 431 ? -6.074 25.656 -6.473 1 27.45 431 SER A O 1
ATOM 3433 N N . SER A 1 432 ? -6.371 27.688 -7.328 1 25.47 432 SER A N 1
ATOM 3434 C CA . SER A 1 432 ? -7.781 28.062 -7.328 1 25.47 432 SER A CA 1
ATOM 3435 C C . SER A 1 432 ? -8.594 27.156 -8.242 1 25.47 432 SER A C 1
ATOM 3437 O O . SER A 1 432 ? -8.492 27.234 -9.469 1 25.47 432 SER A O 1
ATOM 3439 N N . ASP A 1 433 ? -8.906 25.891 -8.117 1 24.08 433 ASP A N 1
ATOM 3440 C CA . ASP A 1 433 ? -10.086 25.328 -8.766 1 24.08 433 ASP A CA 1
ATOM 3441 C C . ASP A 1 433 ? -11.352 26.062 -8.352 1 24.08 433 ASP A C 1
ATOM 3443 O O . ASP A 1 433 ? -11.742 26.031 -7.18 1 24.08 433 ASP A O 1
ATOM 3447 N N . ASP A 1 434 ? -11.836 27.203 -9.031 1 22.95 434 ASP A N 1
ATOM 3448 C CA . ASP A 1 434 ? -13.07 27.969 -9.164 1 22.95 434 ASP A CA 1
ATOM 3449 C C . ASP A 1 434 ? -14.242 27.078 -9.547 1 22.95 434 ASP A C 1
ATOM 3451 O O . ASP A 1 434 ? -15.258 27.547 -10.047 1 22.95 434 ASP A O 1
ATOM 3455 N N . ALA A 1 435 ? -14.617 25.891 -9.398 1 22.83 435 ALA A N 1
ATOM 3456 C CA . ALA A 1 435 ? -15.906 25.516 -9.969 1 22.83 435 ALA A CA 1
ATOM 3457 C C . ALA A 1 435 ? -17.062 26.094 -9.164 1 22.83 435 ALA A C 1
ATOM 3459 O O . ALA A 1 435 ? -17.578 25.453 -8.258 1 22.83 435 ALA A O 1
ATOM 3460 N N . TYR A 1 436 ? -17.219 27.234 -8.477 1 21.23 436 TYR A N 1
ATOM 3461 C CA . TYR A 1 436 ? -18.547 27.672 -8.062 1 21.23 436 TYR A CA 1
ATOM 3462 C C . TYR A 1 436 ? -19.391 28.094 -9.266 1 21.23 436 TYR A C 1
ATOM 3464 O O . TYR A 1 436 ? -19.266 29.219 -9.75 1 21.23 436 TYR A O 1
ATOM 3472 N N . SER A 1 437 ? -19.719 27.25 -10.516 1 19.72 437 SER A N 1
ATOM 3473 C CA . SER A 1 437 ? -20.734 27.688 -11.461 1 19.72 437 SER A CA 1
ATOM 3474 C C . SER A 1 437 ? -22.078 27.906 -10.766 1 19.72 437 SER A C 1
ATOM 3476 O O . SER A 1 437 ? -22.438 27.156 -9.859 1 19.72 437 SER A O 1
ATOM 3478 N N . SER A 1 438 ? -22.766 29.156 -10.969 1 17.84 438 SER A N 1
ATOM 3479 C CA . SER A 1 438 ? -24.062 29.812 -10.977 1 17.84 438 SER A CA 1
ATOM 3480 C C . SER A 1 438 ? -25.047 29.094 -11.875 1 17.84 438 SER A C 1
ATOM 3482 O O . SER A 1 438 ? -25.141 29.375 -13.07 1 17.84 438 SER A O 1
ATOM 3484 N N . GLU A 1 439 ? -25.453 27.797 -12.047 1 17.98 439 GLU A N 1
ATOM 3485 C CA . GLU A 1 439 ? -26.688 27.594 -12.789 1 17.98 439 GLU A CA 1
ATOM 3486 C C . GLU A 1 439 ? -27.875 28.266 -12.102 1 17.98 439 GLU A C 1
ATOM 3488 O O . GLU A 1 439 ? -28.188 27.938 -10.961 1 17.98 439 GLU A O 1
ATOM 3493 N N . SER A 1 440 ? -28.094 29.641 -12.312 1 16.55 440 SER A N 1
ATOM 3494 C CA . SER A 1 440 ? -29.344 30.375 -12.492 1 16.55 440 SER A CA 1
ATOM 3495 C C . SER A 1 440 ? -30.172 29.766 -13.617 1 16.55 440 SER A C 1
ATOM 3497 O O . SER A 1 440 ? -31.203 30.328 -14 1 16.55 440 SER A O 1
ATOM 3499 N N . GLU A 1 441 ? -30.672 28.562 -14.055 1 18.66 441 GLU A N 1
ATOM 3500 C CA . GLU A 1 441 ? -32.094 28.672 -14.367 1 18.66 441 GLU A CA 1
ATOM 3501 C C . GLU A 1 441 ? -32.938 28.719 -13.094 1 18.66 441 GLU A C 1
ATOM 3503 O O . GLU A 1 441 ? -32.625 28.078 -12.094 1 18.66 441 GLU A O 1
ATOM 3508 N N . MET B 1 1 ? -43.031 5.996 -3.215 1 21.75 1 MET B N 1
ATOM 3509 C CA . MET B 1 1 ? -41.781 6.691 -3.014 1 21.75 1 MET B CA 1
ATOM 3510 C C . MET B 1 1 ? -40.906 5.969 -1.986 1 21.75 1 MET B C 1
ATOM 3512 O O . MET B 1 1 ? -41.125 6.102 -0.78 1 21.75 1 MET B O 1
ATOM 3516 N N . GLU B 1 2 ? -40.469 4.762 -2.107 1 24.59 2 GLU B N 1
ATOM 3517 C CA . GLU B 1 2 ? -40.062 3.65 -1.239 1 24.59 2 GLU B CA 1
ATOM 3518 C C . GLU B 1 2 ? -38.719 3.904 -0.582 1 24.59 2 GLU B C 1
ATOM 3520 O O . GLU B 1 2 ? -37.719 4.141 -1.27 1 24.59 2 GLU B O 1
ATOM 3525 N N . THR B 1 3 ? -38.594 4.512 0.664 1 27.11 3 THR B N 1
ATOM 3526 C CA . THR B 1 3 ? -37.625 5.133 1.545 1 27.11 3 THR B CA 1
ATOM 3527 C C . THR B 1 3 ? -36.531 4.125 1.958 1 27.11 3 THR B C 1
ATOM 3529 O O . THR B 1 3 ? -36.812 3.236 2.771 1 27.11 3 THR B O 1
ATOM 3532 N N . GLY B 1 4 ? -35.812 3.5 1.008 1 27.39 4 GLY B N 1
ATOM 3533 C CA . GLY B 1 4 ? -34.906 2.379 1.155 1 27.39 4 GLY B CA 1
ATOM 3534 C C . GLY B 1 4 ? -33.906 2.574 2.268 1 27.39 4 GLY B C 1
ATOM 3535 O O . GLY B 1 4 ? -33.406 3.684 2.471 1 27.39 4 GLY B O 1
ATOM 3536 N N . GLY B 1 5 ? -33.844 1.708 3.4 1 29.42 5 GLY B N 1
ATOM 3537 C CA . GLY B 1 5 ? -33.281 1.644 4.738 1 29.42 5 GLY B CA 1
ATOM 3538 C C . GLY B 1 5 ? -31.75 1.747 4.75 1 29.42 5 GLY B C 1
ATOM 3539 O O . GLY B 1 5 ? -31.094 1.464 3.746 1 29.42 5 GLY B O 1
ATOM 3540 N N . PRO B 1 6 ? -31.125 2.635 5.574 1 32.34 6 PRO B N 1
ATOM 3541 C CA . PRO B 1 6 ? -29.719 3 5.664 1 32.34 6 PRO B CA 1
ATOM 3542 C C . PRO B 1 6 ? -28.797 1.787 5.824 1 32.34 6 PRO B C 1
ATOM 3544 O O . PRO B 1 6 ? -28.828 1.126 6.867 1 32.34 6 PRO B O 1
ATOM 3547 N N . SER B 1 7 ? -28.719 0.681 4.973 1 28.72 7 SER B N 1
ATOM 3548 C CA . SER B 1 7 ? -28.219 -0.687 5.008 1 28.72 7 SER B CA 1
ATOM 3549 C C . SER B 1 7 ? -26.812 -0.742 5.605 1 28.72 7 SER B C 1
ATOM 3551 O O . SER B 1 7 ? -26.188 0.297 5.832 1 28.72 7 SER B O 1
ATOM 3553 N N . SER B 1 8 ? -25.953 -1.878 5.199 1 32.28 8 SER B N 1
ATOM 3554 C CA . SER B 1 8 ? -24.891 -2.775 5.641 1 32.28 8 SER B CA 1
ATOM 3555 C C . SER B 1 8 ? -23.547 -2.053 5.727 1 32.28 8 SER B C 1
ATOM 3557 O O . SER B 1 8 ? -22.516 -2.678 5.957 1 32.28 8 SER B O 1
ATOM 3559 N N . ALA B 1 9 ? -23.406 -0.969 5.273 1 35.03 9 ALA B N 1
ATOM 3560 C CA . ALA B 1 9 ? -22.062 -0.389 5.207 1 35.03 9 ALA B CA 1
ATOM 3561 C C . ALA B 1 9 ? -21.547 -0.052 6.598 1 35.03 9 ALA B C 1
ATOM 3563 O O . ALA B 1 9 ? -20.844 0.945 6.781 1 35.03 9 ALA B O 1
ATOM 3564 N N . THR B 1 10 ? -22.266 -0.562 7.641 1 33.69 10 THR B N 1
ATOM 3565 C CA . THR B 1 10 ? -21.656 -0.213 8.922 1 33.69 10 THR B CA 1
ATOM 3566 C C . THR B 1 10 ? -20.25 -0.777 9.031 1 33.69 10 THR B C 1
ATOM 3568 O O . THR B 1 10 ? -20.062 -1.994 9.094 1 33.69 10 THR B O 1
ATOM 3571 N N . ILE B 1 11 ? -19.344 -0.359 8.336 1 40.34 11 ILE B N 1
ATOM 3572 C CA . ILE B 1 11 ? -17.953 -0.626 8.641 1 40.34 11 ILE B CA 1
ATOM 3573 C C . ILE B 1 11 ? -17.781 -0.91 10.133 1 40.34 11 ILE B C 1
ATOM 3575 O O . ILE B 1 11 ? -18.172 -0.094 10.969 1 40.34 11 ILE B O 1
ATOM 3579 N N . ASP B 1 12 ? -17.922 -2.092 10.578 1 41.22 12 ASP B N 1
ATOM 3580 C CA . ASP B 1 12 ? -17.703 -2.432 11.984 1 41.22 12 ASP B CA 1
ATOM 3581 C C . ASP B 1 12 ? -16.609 -1.558 12.594 1 41.22 12 ASP B C 1
ATOM 3583 O O . ASP B 1 12 ? -15.445 -1.629 12.188 1 41.22 12 ASP B O 1
ATOM 3587 N N . ARG B 1 13 ? -16.922 -0.497 13.125 1 43.81 13 ARG B N 1
ATOM 3588 C CA . ARG B 1 13 ? -16.141 0.539 13.797 1 43.81 13 ARG B CA 1
ATOM 3589 C C . ARG B 1 13 ? -14.977 -0.066 14.562 1 43.81 13 ARG B C 1
ATOM 3591 O O . ARG B 1 13 ? -13.938 0.581 14.742 1 43.81 13 ARG B O 1
ATOM 3598 N N . LEU B 1 14 ? -15.195 -1.383 15 1 41.81 14 LEU B N 1
ATOM 3599 C CA . LEU B 1 14 ? -14.195 -1.993 15.867 1 41.81 14 LEU B CA 1
ATOM 3600 C C . LEU B 1 14 ? -13.055 -2.59 15.047 1 41.81 14 LEU B C 1
ATOM 3602 O O . LEU B 1 14 ? -11.891 -2.496 15.438 1 41.81 14 LEU B O 1
ATOM 3606 N N . SER B 1 15 ? -13.469 -3.604 14.141 1 50.41 15 SER B N 1
ATOM 3607 C CA . SER B 1 15 ? -12.445 -4.426 13.5 1 50.41 15 SER B CA 1
ATOM 3608 C C . SER B 1 15 ? -11.773 -3.674 12.359 1 50.41 15 SER B C 1
ATOM 3610 O O . SER B 1 15 ? -10.703 -4.078 11.891 1 50.41 15 SER B O 1
ATOM 3612 N N . SER B 1 16 ? -12.016 -2.438 12.117 1 63.47 16 SER B N 1
ATOM 3613 C CA . SER B 1 16 ? -11.508 -1.499 11.117 1 63.47 16 SER B CA 1
ATOM 3614 C C . SER B 1 16 ? -11.484 -2.133 9.734 1 63.47 16 SER B C 1
ATOM 3616 O O . SER B 1 16 ? -10.961 -1.542 8.781 1 63.47 16 SER B O 1
ATOM 3618 N N . LEU B 1 17 ? -11.836 -3.656 9.609 1 73.38 17 LEU B N 1
ATOM 3619 C CA . LEU B 1 17 ? -11.922 -4.238 8.273 1 73.38 17 LEU B CA 1
ATOM 3620 C C . LEU B 1 17 ? -13.375 -4.391 7.836 1 73.38 17 LEU B C 1
ATOM 3622 O O . LEU B 1 17 ? -14.258 -4.586 8.672 1 73.38 17 LEU B O 1
ATOM 3626 N N . PRO B 1 18 ? -13.625 -4.316 6.566 1 73.94 18 PRO B N 1
ATOM 3627 C CA . PRO B 1 18 ? -14.984 -4.578 6.082 1 73.94 18 PRO B CA 1
ATOM 3628 C C . PRO B 1 18 ? -15.461 -5.996 6.391 1 73.94 18 PRO B C 1
ATOM 3630 O O . PRO B 1 18 ? -14.656 -6.934 6.383 1 73.94 18 PRO B O 1
ATOM 3633 N N . GLY B 1 19 ? -16.703 -6.184 6.645 1 72.06 19 GLY B N 1
ATOM 3634 C CA . GLY B 1 19 ? -17.297 -7.461 7.012 1 72.06 19 GLY B CA 1
ATOM 3635 C C . GLY B 1 19 ? -17.016 -8.562 6.004 1 72.06 19 GLY B C 1
ATOM 3636 O O . GLY B 1 19 ? -16.719 -9.695 6.379 1 72.06 19 GLY B O 1
ATOM 3637 N N . ASN B 1 20 ? -17.094 -8.297 4.758 1 74.81 20 ASN B N 1
ATOM 3638 C CA . ASN B 1 20 ? -16.875 -9.289 3.711 1 74.81 20 ASN B CA 1
ATOM 3639 C C . ASN B 1 20 ? -15.445 -9.844 3.752 1 74.81 20 ASN B C 1
ATOM 3641 O O . ASN B 1 20 ? -15.219 -11.023 3.475 1 74.81 20 ASN B O 1
ATOM 3645 N N . VAL B 1 21 ? -14.531 -9.055 4.047 1 78.31 21 VAL B N 1
ATOM 3646 C CA . VAL B 1 21 ? -13.141 -9.477 4.141 1 78.31 21 VAL B CA 1
ATOM 3647 C C . VAL B 1 21 ? -12.961 -10.398 5.348 1 78.31 21 VAL B C 1
ATOM 3649 O O . VAL B 1 21 ? -12.312 -11.438 5.25 1 78.31 21 VAL B O 1
ATOM 3652 N N . ILE B 1 22 ? -13.609 -9.969 6.395 1 76.62 22 ILE B N 1
ATOM 3653 C CA . ILE B 1 22 ? -13.516 -10.773 7.609 1 76.62 22 ILE B CA 1
ATOM 3654 C C . ILE B 1 22 ? -14.141 -12.148 7.363 1 76.62 22 ILE B C 1
ATOM 3656 O O . ILE B 1 22 ? -13.578 -13.172 7.758 1 76.62 22 ILE B O 1
ATOM 3660 N N . ASP B 1 23 ? -15.219 -12.117 6.672 1 74.31 23 ASP B N 1
ATOM 3661 C CA . ASP B 1 23 ? -15.891 -13.367 6.344 1 74.31 23 ASP B CA 1
ATOM 3662 C C . ASP B 1 23 ? -14.992 -14.266 5.492 1 74.31 23 ASP B C 1
ATOM 3664 O O . ASP B 1 23 ? -14.961 -15.484 5.684 1 74.31 23 ASP B O 1
ATOM 3668 N N . ASN B 1 24 ? -14.312 -13.711 4.594 1 75.75 24 ASN B N 1
ATOM 3669 C CA . ASN B 1 24 ? -13.391 -14.461 3.744 1 75.75 24 ASN B CA 1
ATOM 3670 C C . ASN B 1 24 ? -12.25 -15.07 4.551 1 75.75 24 ASN B C 1
ATOM 3672 O O . ASN B 1 24 ? -11.867 -16.219 4.324 1 75.75 24 ASN B O 1
ATOM 3676 N N . ILE B 1 25 ? -11.75 -14.32 5.473 1 76 25 ILE B N 1
ATOM 3677 C CA . ILE B 1 25 ? -10.648 -14.789 6.305 1 76 25 ILE B CA 1
ATOM 3678 C C . ILE B 1 25 ? -11.117 -15.945 7.18 1 76 25 ILE B C 1
ATOM 3680 O O . ILE B 1 25 ? -10.422 -16.953 7.32 1 76 25 ILE B O 1
ATOM 3684 N N . LEU B 1 26 ? -12.344 -15.781 7.602 1 72.81 26 LEU B N 1
ATOM 3685 C CA . LEU B 1 26 ? -12.844 -16.75 8.562 1 72.81 26 LEU B CA 1
ATOM 3686 C C . LEU B 1 26 ? -13.391 -17.984 7.852 1 72.81 26 LEU B C 1
ATOM 3688 O O . LEU B 1 26 ? -13.555 -19.047 8.469 1 72.81 26 LEU B O 1
ATOM 3692 N N . SER B 1 27 ? -13.703 -17.844 6.582 1 69.31 27 SER B N 1
ATOM 3693 C CA . SER B 1 27 ? -14.234 -18.969 5.82 1 69.31 27 SER B CA 1
ATOM 3694 C C . SER B 1 27 ? -13.188 -20.062 5.664 1 69.31 27 SER B C 1
ATOM 3696 O O . SER B 1 27 ? -13.523 -21.219 5.387 1 69.31 27 SER B O 1
ATOM 3698 N N . CYS B 1 28 ? -11.961 -19.672 5.742 1 64.31 28 CYS B N 1
ATOM 3699 C CA . CYS B 1 28 ? -10.883 -20.641 5.57 1 64.31 28 CYS B CA 1
ATOM 3700 C C . CYS B 1 28 ? -10.68 -21.453 6.84 1 64.31 28 CYS B C 1
ATOM 3702 O O . CYS B 1 28 ? -9.867 -22.375 6.859 1 64.31 28 CYS B O 1
ATOM 3704 N N . LEU B 1 29 ? -11.453 -21.016 7.844 1 60.81 29 LEU B N 1
ATOM 3705 C CA . LEU B 1 29 ? -11.32 -21.734 9.109 1 60.81 29 LEU B CA 1
ATOM 3706 C C . LEU B 1 29 ? -11.977 -23.109 9.031 1 60.81 29 LEU B C 1
ATOM 3708 O O . LEU B 1 29 ? -12.953 -23.297 8.297 1 60.81 29 LEU B O 1
ATOM 3712 N N . SER B 1 30 ? -11.32 -24.172 9.469 1 57.19 30 SER B N 1
ATOM 3713 C CA . SER B 1 30 ? -11.906 -25.5 9.539 1 57.19 30 SER B CA 1
ATOM 3714 C C . SER B 1 30 ? -13.281 -25.469 10.211 1 57.19 30 SER B C 1
ATOM 3716 O O . SER B 1 30 ? -13.594 -24.531 10.945 1 57.19 30 SER B O 1
ATOM 3718 N N . THR B 1 31 ? -14.211 -26.328 9.68 1 51.25 31 THR B N 1
ATOM 3719 C CA . THR B 1 31 ? -15.547 -26.484 10.242 1 51.25 31 THR B CA 1
ATOM 3720 C C . THR B 1 31 ? -15.5 -26.484 11.766 1 51.25 31 THR B C 1
ATOM 3722 O O . THR B 1 31 ? -16.375 -25.906 12.422 1 51.25 31 THR B O 1
ATOM 3725 N N . LYS B 1 32 ? -14.578 -27.125 12.234 1 52.38 32 LYS B N 1
ATOM 3726 C CA . LYS B 1 32 ? -14.445 -27.219 13.688 1 52.38 32 LYS B CA 1
ATOM 3727 C C . LYS B 1 32 ? -14.172 -25.844 14.297 1 52.38 32 LYS B C 1
ATOM 3729 O O . LYS B 1 32 ? -14.758 -25.484 15.328 1 52.38 32 LYS B O 1
ATOM 3734 N N . GLU B 1 33 ? -13.305 -25.141 13.664 1 55.44 33 GLU B N 1
ATOM 3735 C CA . GLU B 1 33 ? -12.992 -23.812 14.188 1 55.44 33 GLU B CA 1
ATOM 3736 C C . GLU B 1 33 ? -14.148 -22.844 13.953 1 55.44 33 GLU B C 1
ATOM 3738 O O . GLU B 1 33 ? -14.438 -22 14.805 1 55.44 33 GLU B O 1
ATOM 3743 N N . ALA B 1 34 ? -14.789 -23.125 12.758 1 55.28 34 ALA B N 1
ATOM 3744 C CA . ALA B 1 34 ? -15.953 -22.312 12.43 1 55.28 34 ALA B CA 1
ATOM 3745 C C . ALA B 1 34 ? -17.109 -22.594 13.398 1 55.28 34 ALA B C 1
ATOM 3747 O O . ALA B 1 34 ? -17.828 -21.672 13.789 1 55.28 34 ALA B O 1
ATOM 3748 N N . ALA B 1 35 ? -17.391 -23.938 13.555 1 53 35 ALA B N 1
ATOM 3749 C CA . ALA B 1 35 ? -18.453 -24.328 14.484 1 53 35 ALA B CA 1
ATOM 3750 C C . ALA B 1 35 ? -18.219 -23.703 15.859 1 53 35 ALA B C 1
ATOM 3752 O O . ALA B 1 35 ? -19.172 -23.297 16.531 1 53 35 ALA B O 1
ATOM 3753 N N . ARG B 1 36 ? -17.109 -23.766 16.312 1 48.69 36 ARG B N 1
ATOM 3754 C CA . ARG B 1 36 ? -16.797 -23.172 17.609 1 48.69 36 ARG B CA 1
ATOM 3755 C C . ARG B 1 36 ? -17.047 -21.656 17.594 1 48.69 36 ARG B C 1
ATOM 3757 O O . ARG B 1 36 ? -17.344 -21.062 18.641 1 48.69 36 ARG B O 1
ATOM 3764 N N . THR B 1 37 ? -16.844 -21.203 16.422 1 46.09 37 THR B N 1
ATOM 3765 C CA . THR B 1 37 ? -16.984 -19.75 16.25 1 46.09 37 THR B CA 1
ATOM 3766 C C . THR B 1 37 ? -18.422 -19.391 15.914 1 46.09 37 THR B C 1
ATOM 3768 O O . THR B 1 37 ? -18.766 -18.203 15.859 1 46.09 37 THR B O 1
ATOM 3771 N N . SER B 1 38 ? -19.25 -20.328 15.258 1 43.78 38 SER B N 1
ATOM 3772 C CA . SER B 1 38 ? -20.641 -20 14.961 1 43.78 38 SER B CA 1
ATOM 3773 C C . SER B 1 38 ? -21.312 -19.328 16.141 1 43.78 38 SER B C 1
ATOM 3775 O O . SER B 1 38 ? -22.125 -18.406 15.961 1 43.78 38 SER B O 1
ATOM 3777 N N . CYS B 1 39 ? -21.547 -20.031 17.297 1 41.84 39 CYS B N 1
ATOM 3778 C CA . CYS B 1 39 ? -22.25 -19.422 18.422 1 41.84 39 CYS B CA 1
ATOM 3779 C C . CYS B 1 39 ? -21.703 -18.016 18.688 1 41.84 39 CYS B C 1
ATOM 3781 O O . CYS B 1 39 ? -22.359 -17.219 19.359 1 41.84 39 CYS B O 1
ATOM 3783 N N . LEU B 1 40 ? -20.453 -17.625 18.547 1 42 40 LEU B N 1
ATOM 3784 C CA . LEU B 1 40 ? -19.688 -16.453 18.953 1 42 40 LEU B CA 1
ATOM 3785 C C . LEU B 1 40 ? -19.625 -15.422 17.828 1 42 40 LEU B C 1
ATOM 3787 O O . LEU B 1 40 ? -18.734 -14.562 17.812 1 42 40 LEU B O 1
ATOM 3791 N N . SER B 1 41 ? -20.375 -15.117 17.031 1 50.53 41 SER B N 1
ATOM 3792 C CA . SER B 1 41 ? -20.438 -14.32 15.805 1 50.53 41 SER B CA 1
ATOM 3793 C C . SER B 1 41 ? -19.688 -13.008 15.969 1 50.53 41 SER B C 1
ATOM 3795 O O . SER B 1 41 ? -18.844 -12.656 15.133 1 50.53 41 SER B O 1
ATOM 3797 N N . LYS B 1 42 ? -20.203 -12.203 16.969 1 55.59 42 LYS B N 1
ATOM 3798 C CA . LYS B 1 42 ? -19.594 -10.891 17.172 1 55.59 42 LYS B CA 1
ATOM 3799 C C . LYS B 1 42 ? -18.141 -11.023 17.641 1 55.59 42 LYS B C 1
ATOM 3801 O O . LYS B 1 42 ? -17.266 -10.305 17.156 1 55.59 42 LYS B O 1
ATOM 3806 N N . HIS B 1 43 ? -17.938 -12.117 18.516 1 55.72 43 HIS B N 1
ATOM 3807 C CA . HIS B 1 43 ? -16.625 -12.305 19.125 1 55.72 43 HIS B CA 1
ATOM 3808 C C . HIS B 1 43 ? -15.641 -12.883 18.125 1 55.72 43 HIS B C 1
ATOM 3810 O O . HIS B 1 43 ? -14.453 -12.547 18.156 1 55.72 43 HIS B O 1
ATOM 3816 N N . TRP B 1 44 ? -16.188 -13.602 17.312 1 55.88 44 TRP B N 1
ATOM 3817 C CA . TRP B 1 44 ? -15.328 -14.273 16.328 1 55.88 44 TRP B CA 1
ATOM 3818 C C . TRP B 1 44 ? -14.727 -13.273 15.352 1 55.88 44 TRP B C 1
ATOM 3820 O O . TRP B 1 44 ? -13.547 -13.367 15 1 55.88 44 TRP B O 1
ATOM 3830 N N . LYS B 1 45 ? -15.602 -12.484 15.055 1 64.19 45 LYS B N 1
ATOM 3831 C CA . LYS B 1 45 ? -15.094 -11.477 14.125 1 64.19 45 LYS B CA 1
ATOM 3832 C C . LYS B 1 45 ? -13.938 -10.695 14.742 1 64.19 45 LYS B C 1
ATOM 3834 O O . LYS B 1 45 ? -13.086 -10.172 14.023 1 64.19 45 LYS B O 1
ATOM 3839 N N . GLU B 1 46 ? -13.859 -11.062 16.047 1 69.44 46 GLU B N 1
ATOM 3840 C CA . GLU B 1 46 ? -12.797 -10.328 16.719 1 69.44 46 GLU B CA 1
ATOM 3841 C C . GLU B 1 46 ? -11.492 -11.117 16.719 1 69.44 46 GLU B C 1
ATOM 3843 O O . GLU B 1 46 ? -10.422 -10.562 16.969 1 69.44 46 GLU B O 1
ATOM 3848 N N . LYS B 1 47 ? -11.562 -12.422 16.25 1 75.25 47 LYS B N 1
ATOM 3849 C CA . LYS B 1 47 ? -10.367 -13.258 16.344 1 75.25 47 LYS B CA 1
ATOM 3850 C C . LYS B 1 47 ? -9.719 -13.438 14.969 1 75.25 47 LYS B C 1
ATOM 3852 O O . LYS B 1 47 ? -8.867 -14.312 14.789 1 75.25 47 LYS B O 1
ATOM 3857 N N . TRP B 1 48 ? -10.062 -12.688 14.07 1 79.38 48 TRP B N 1
ATOM 3858 C CA . TRP B 1 48 ? -9.555 -12.82 12.711 1 79.38 48 TRP B CA 1
ATOM 3859 C C . TRP B 1 48 ? -8.031 -12.695 12.68 1 79.38 48 TRP B C 1
ATOM 3861 O O . TRP B 1 48 ? -7.371 -13.25 11.805 1 79.38 48 TRP B O 1
ATOM 3871 N N . HIS B 1 49 ? -7.484 -12.055 13.758 1 86.62 49 HIS B N 1
ATOM 3872 C CA . HIS B 1 49 ? -6.062 -11.727 13.734 1 86.62 49 HIS B CA 1
ATOM 3873 C C . HIS B 1 49 ? -5.219 -12.867 14.289 1 86.62 49 HIS B C 1
ATOM 3875 O O . HIS B 1 49 ? -4 -12.742 14.414 1 86.62 49 HIS B O 1
ATOM 3881 N N . THR B 1 50 ? -5.824 -14.031 14.578 1 86.88 50 THR B N 1
ATOM 3882 C CA . THR B 1 50 ? -5.055 -15.148 15.125 1 86.88 50 THR B CA 1
ATOM 3883 C C . THR B 1 50 ? -5.238 -16.406 14.266 1 86.88 50 THR B C 1
ATOM 3885 O O . THR B 1 50 ? -4.738 -17.469 14.617 1 86.88 50 THR B O 1
ATOM 3888 N N . VAL B 1 51 ? -5.852 -16.312 13.18 1 85.88 51 VAL B N 1
ATOM 3889 C CA . VAL B 1 51 ? -6.137 -17.469 12.328 1 85.88 51 VAL B CA 1
ATOM 3890 C C . VAL B 1 51 ? -4.836 -18 11.727 1 85.88 51 VAL B C 1
ATOM 3892 O O . VAL B 1 51 ? -3.922 -17.234 11.438 1 85.88 51 VAL B O 1
ATOM 3895 N N . SER B 1 52 ? -4.805 -19.312 11.523 1 90.69 52 SER B N 1
ATOM 3896 C CA . SER B 1 52 ? -3.594 -19.938 10.992 1 90.69 52 SER B CA 1
ATOM 3897 C C . SER B 1 52 ? -3.66 -20.062 9.477 1 90.69 52 SER B C 1
ATOM 3899 O O . SER B 1 52 ? -2.666 -20.406 8.836 1 90.69 52 SER B O 1
ATOM 3901 N N . CYS B 1 53 ? -4.852 -19.859 8.914 1 90.44 53 CYS B N 1
ATOM 3902 C CA . CYS B 1 53 ? -5.043 -19.938 7.469 1 90.44 53 CYS B CA 1
ATOM 3903 C C . CYS B 1 53 ? -5.582 -18.609 6.926 1 90.44 53 CYS B C 1
ATOM 3905 O O . CYS B 1 53 ? -6.641 -18.156 7.348 1 90.44 53 CYS B O 1
ATOM 3907 N N . ILE B 1 54 ? -4.836 -18.016 6.031 1 90.75 54 ILE B N 1
ATOM 3908 C CA . ILE B 1 54 ? -5.246 -16.75 5.426 1 90.75 54 ILE B CA 1
ATOM 3909 C C . ILE B 1 54 ? -5.297 -16.906 3.908 1 90.75 54 ILE B C 1
ATOM 3911 O O . ILE B 1 54 ? -4.285 -17.203 3.273 1 90.75 54 ILE B O 1
ATOM 3915 N N . VAL B 1 55 ? -6.477 -16.828 3.332 1 90.81 55 VAL B N 1
ATOM 3916 C CA . VAL B 1 55 ? -6.648 -16.859 1.884 1 90.81 55 VAL B CA 1
ATOM 3917 C C . VAL B 1 55 ? -7.277 -15.547 1.413 1 90.81 55 VAL B C 1
ATOM 3919 O O . VAL B 1 55 ? -8.43 -15.258 1.729 1 90.81 55 VAL B O 1
ATOM 3922 N N . LEU B 1 56 ? -6.488 -14.719 0.726 1 90.5 56 LEU B N 1
ATOM 3923 C CA . LEU B 1 56 ? -6.969 -13.445 0.197 1 90.5 56 LEU B CA 1
ATOM 3924 C C . LEU B 1 56 ? -6.738 -13.367 -1.309 1 90.5 56 LEU B C 1
ATOM 3926 O O . LEU B 1 56 ? -5.621 -13.117 -1.758 1 90.5 56 LEU B O 1
ATOM 3930 N N . GLU B 1 57 ? -7.738 -13.508 -2.061 1 86.75 57 GLU B N 1
ATOM 3931 C CA . GLU B 1 57 ? -7.68 -13.438 -3.518 1 86.75 57 GLU B CA 1
ATOM 3932 C C . GLU B 1 57 ? -8.555 -12.305 -4.051 1 86.75 57 GLU B C 1
ATOM 3934 O O . GLU B 1 57 ? -9.664 -12.086 -3.557 1 86.75 57 GLU B O 1
ATOM 3939 N N . GLU B 1 58 ? -7.988 -11.625 -4.973 1 84.38 58 GLU B N 1
ATOM 3940 C CA . GLU B 1 58 ? -8.672 -10.453 -5.52 1 84.38 58 GLU B CA 1
ATOM 3941 C C . GLU B 1 58 ? -10.078 -10.805 -6 1 84.38 58 GLU B C 1
ATOM 3943 O O . GLU B 1 58 ? -11.023 -10.047 -5.773 1 84.38 58 GLU B O 1
ATOM 3948 N N . LYS B 1 59 ? -10.281 -11.992 -6.699 1 77.75 59 LYS B N 1
ATOM 3949 C CA . LYS B 1 59 ? -11.562 -12.398 -7.277 1 77.75 59 LYS B CA 1
ATOM 3950 C C . LYS B 1 59 ? -12.609 -12.633 -6.191 1 77.75 59 LYS B C 1
ATOM 3952 O O . LYS B 1 59 ? -13.805 -12.617 -6.465 1 77.75 59 LYS B O 1
ATOM 3957 N N . MET B 1 60 ? -12.156 -12.805 -4.926 1 78.81 60 MET B N 1
ATOM 3958 C CA . MET B 1 60 ? -13.062 -13.109 -3.818 1 78.81 60 MET B CA 1
ATOM 3959 C C . MET B 1 60 ? -13.594 -11.828 -3.188 1 78.81 60 MET B C 1
ATOM 3961 O O . MET B 1 60 ? -14.5 -11.867 -2.354 1 78.81 60 MET B O 1
ATOM 3965 N N . LEU B 1 61 ? -13 -10.672 -3.572 1 80.88 61 LEU B N 1
ATOM 3966 C CA . LEU B 1 61 ? -13.359 -9.398 -2.959 1 80.88 61 LEU B CA 1
ATOM 3967 C C . LEU B 1 61 ? -14.289 -8.602 -3.869 1 80.88 61 LEU B C 1
ATOM 3969 O O . LEU B 1 61 ? -14.352 -8.852 -5.074 1 80.88 61 LEU B O 1
ATOM 3973 N N . SER B 1 62 ? -14.992 -7.711 -3.25 1 80.62 62 SER B N 1
ATOM 3974 C CA . SER B 1 62 ? -15.82 -6.797 -4.031 1 80.62 62 SER B CA 1
ATOM 3975 C C . SER B 1 62 ? -14.961 -5.895 -4.914 1 80.62 62 SER B C 1
ATOM 3977 O O . SER B 1 62 ? -13.766 -5.734 -4.672 1 80.62 62 SER B O 1
ATOM 3979 N N . GLU B 1 63 ? -15.555 -5.395 -5.922 1 80.62 63 GLU B N 1
ATOM 3980 C CA . GLU B 1 63 ? -14.828 -4.543 -6.863 1 80.62 63 GLU B CA 1
ATOM 3981 C C . GLU B 1 63 ? -14.148 -3.383 -6.148 1 80.62 63 GLU B C 1
ATOM 3983 O O . GLU B 1 63 ? -13.016 -3.025 -6.48 1 80.62 63 GLU B O 1
ATOM 3988 N N . ARG B 1 64 ? -14.844 -2.754 -5.195 1 77.94 64 ARG B N 1
ATOM 3989 C CA . ARG B 1 64 ? -14.289 -1.637 -4.438 1 77.94 64 ARG B CA 1
ATOM 3990 C C . ARG B 1 64 ? -13.094 -2.082 -3.605 1 77.94 64 ARG B C 1
ATOM 3992 O O . ARG B 1 64 ? -12.109 -1.352 -3.484 1 77.94 64 ARG B O 1
ATOM 3999 N N . MET B 1 65 ? -13.125 -3.25 -3.172 1 83.25 65 MET B N 1
ATOM 4000 C CA . MET B 1 65 ? -12.086 -3.754 -2.281 1 83.25 65 MET B CA 1
ATOM 4001 C C . MET B 1 65 ? -10.891 -4.281 -3.08 1 83.25 65 MET B C 1
ATOM 4003 O O . MET B 1 65 ? -9.781 -4.379 -2.555 1 83.25 65 MET B O 1
ATOM 4007 N N . GLN B 1 66 ? -11.172 -4.602 -4.305 1 85.06 66 GLN B N 1
ATOM 4008 C CA . GLN B 1 66 ? -10.086 -5.098 -5.141 1 85.06 66 GLN B CA 1
ATOM 4009 C C . GLN B 1 66 ? -8.984 -4.051 -5.293 1 85.06 66 GLN B C 1
ATOM 4011 O O . GLN B 1 66 ? -7.801 -4.383 -5.277 1 85.06 66 GLN B O 1
ATOM 4016 N N . SER B 1 67 ? -9.5 -2.812 -5.332 1 85.94 67 SER B N 1
ATOM 4017 C CA . SER B 1 67 ? -8.531 -1.735 -5.504 1 85.94 67 SER B CA 1
ATOM 4018 C C . SER B 1 67 ? -7.73 -1.497 -4.23 1 85.94 67 SER B C 1
ATOM 4020 O O 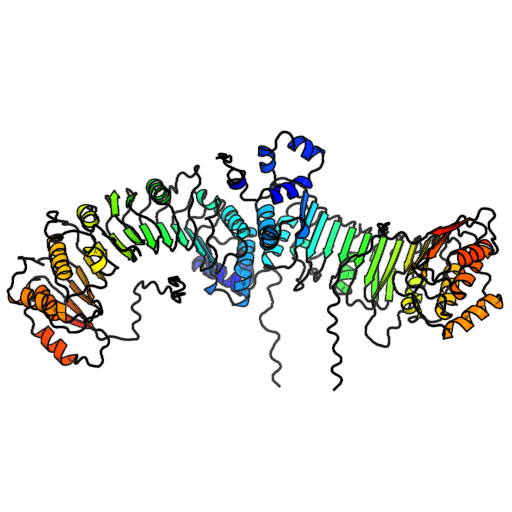. SER B 1 67 ? -6.664 -0.877 -4.262 1 85.94 67 SER B O 1
ATOM 4022 N N . GLN B 1 68 ? -8.227 -2.066 -3.129 1 88.5 68 GLN B N 1
ATOM 4023 C CA . GLN B 1 68 ? -7.594 -1.838 -1.834 1 88.5 68 GLN B CA 1
ATOM 4024 C C . GLN B 1 68 ? -6.926 -3.109 -1.314 1 88.5 68 GLN B C 1
ATOM 4026 O O . GLN B 1 68 ? -6.496 -3.162 -0.161 1 88.5 68 GLN B O 1
ATOM 4031 N N . ILE B 1 69 ? -6.77 -4.094 -2.115 1 90.75 69 ILE B N 1
ATOM 4032 C CA . ILE B 1 69 ? -6.402 -5.43 -1.654 1 90.75 69 ILE B CA 1
ATOM 4033 C C . ILE B 1 69 ? -5.008 -5.395 -1.031 1 90.75 69 ILE B C 1
ATOM 4035 O O . ILE B 1 69 ? -4.754 -6.055 -0.02 1 90.75 69 ILE B O 1
ATOM 4039 N N . GLU B 1 70 ? -4.074 -4.73 -1.648 1 92.56 70 GLU B N 1
ATOM 4040 C CA . GLU B 1 70 ? -2.719 -4.684 -1.104 1 92.56 70 GLU B CA 1
ATOM 4041 C C . GLU B 1 70 ? -2.715 -4.102 0.309 1 92.56 70 GLU B C 1
ATOM 4043 O O . GLU B 1 70 ? -2.035 -4.625 1.196 1 92.56 70 GLU B O 1
ATOM 4048 N N . GLY B 1 71 ? -3.475 -3.025 0.467 1 91.31 71 GLY B N 1
ATOM 4049 C CA . GLY B 1 71 ? -3.592 -2.447 1.795 1 91.31 71 GLY B CA 1
ATOM 4050 C C . GLY B 1 71 ? -4.246 -3.379 2.797 1 91.31 71 GLY B C 1
ATOM 4051 O O . GLY B 1 71 ? -3.844 -3.43 3.961 1 91.31 71 GLY B O 1
ATOM 4052 N N . ILE B 1 72 ? -5.23 -4.094 2.342 1 91.31 72 ILE B N 1
ATOM 4053 C CA . ILE B 1 72 ? -5.949 -5.031 3.195 1 91.31 72 ILE B CA 1
ATOM 4054 C C . ILE B 1 72 ? -5.004 -6.145 3.645 1 91.31 72 ILE B C 1
ATOM 4056 O O . ILE B 1 72 ? -4.969 -6.5 4.824 1 91.31 72 ILE B O 1
ATOM 4060 N N . ILE B 1 73 ? -4.254 -6.668 2.709 1 93.31 73 ILE B N 1
ATOM 4061 C CA . ILE B 1 73 ? -3.281 -7.707 3.033 1 93.31 73 ILE B CA 1
ATOM 4062 C C . ILE B 1 73 ? -2.287 -7.18 4.066 1 93.31 73 ILE B C 1
ATOM 4064 O O . ILE B 1 73 ? -2.025 -7.836 5.078 1 93.31 73 ILE B O 1
ATOM 4068 N N . THR B 1 74 ? -1.749 -5.984 3.805 1 93.94 74 THR B N 1
ATOM 4069 C CA . THR B 1 74 ? -0.795 -5.367 4.719 1 93.94 74 THR B CA 1
ATOM 4070 C C . THR B 1 74 ? -1.394 -5.234 6.117 1 93.94 74 THR B C 1
ATOM 4072 O O . THR B 1 74 ? -0.745 -5.566 7.109 1 93.94 74 THR B O 1
ATOM 4075 N N . TYR B 1 75 ? -2.631 -4.785 6.168 1 92.81 75 TYR B N 1
ATOM 4076 C CA . TYR B 1 75 ? -3.309 -4.562 7.441 1 92.81 75 TYR B CA 1
ATOM 4077 C C . TYR B 1 75 ? -3.48 -5.871 8.203 1 92.81 75 TYR B C 1
ATOM 4079 O O . TYR B 1 75 ? -3.178 -5.945 9.398 1 92.81 75 TYR B O 1
ATOM 4087 N N . ILE B 1 76 ? -3.904 -6.852 7.523 1 91.38 76 ILE B N 1
ATOM 4088 C CA . ILE B 1 76 ? -4.176 -8.148 8.133 1 91.38 76 ILE B CA 1
ATOM 4089 C C . ILE B 1 76 ? -2.875 -8.75 8.664 1 91.38 76 ILE B C 1
ATOM 4091 O O . ILE B 1 76 ? -2.82 -9.219 9.805 1 91.38 76 ILE B O 1
ATOM 4095 N N . LEU B 1 77 ? -1.855 -8.719 7.824 1 94.19 77 LEU B N 1
ATOM 4096 C CA . LEU B 1 77 ? -0.592 -9.328 8.227 1 94.19 77 LEU B CA 1
ATOM 4097 C C . LEU B 1 77 ? 0.061 -8.531 9.352 1 94.19 77 LEU B C 1
ATOM 4099 O O . LEU B 1 77 ? 0.73 -9.109 10.211 1 94.19 77 LEU B O 1
ATOM 4103 N N . THR B 1 78 ? -0.121 -7.219 9.344 1 92.81 78 THR B N 1
ATOM 4104 C CA . THR B 1 78 ? 0.427 -6.367 10.391 1 92.81 78 THR B CA 1
ATOM 4105 C C . THR B 1 78 ? -0.215 -6.691 11.742 1 92.81 78 THR B C 1
ATOM 4107 O O . THR B 1 78 ? 0.477 -6.781 12.758 1 92.81 78 THR B O 1
ATOM 4110 N N . LYS B 1 79 ? -1.49 -6.891 11.75 1 90.38 79 LYS B N 1
ATOM 4111 C CA . LYS B 1 79 ? -2.236 -7.051 12.992 1 90.38 79 LYS B CA 1
ATOM 4112 C C . LYS B 1 79 ? -2.273 -8.516 13.43 1 90.38 79 LYS B C 1
ATOM 4114 O O . LYS B 1 79 ? -2.652 -8.82 14.562 1 90.38 79 LYS B O 1
ATOM 4119 N N . HIS B 1 80 ? -1.891 -9.352 12.547 1 92.19 80 HIS B N 1
ATOM 4120 C CA . HIS B 1 80 ? -1.993 -10.781 12.82 1 92.19 80 HIS B CA 1
ATOM 4121 C C . HIS B 1 80 ? -1.073 -11.188 13.969 1 92.19 80 HIS B C 1
ATOM 4123 O O . HIS B 1 80 ? 0.095 -10.797 14 1 92.19 80 HIS B O 1
ATOM 4129 N N . ALA B 1 81 ? -1.608 -11.938 14.836 1 92 81 ALA B N 1
ATOM 4130 C CA . ALA B 1 81 ? -0.848 -12.484 15.961 1 92 81 ALA B CA 1
ATOM 4131 C C . ALA B 1 81 ? -0.694 -14 15.828 1 92 81 ALA B C 1
ATOM 4133 O O . ALA B 1 81 ? -1.612 -14.688 15.375 1 92 81 ALA B O 1
ATOM 4134 N N . GLY B 1 82 ? 0.491 -14.547 16.188 1 93.19 82 GLY B N 1
ATOM 4135 C CA . GLY B 1 82 ? 0.725 -15.984 16.156 1 93.19 82 GLY B CA 1
ATOM 4136 C C . GLY B 1 82 ? 1.255 -16.469 14.82 1 93.19 82 GLY B C 1
ATOM 4137 O O . GLY B 1 82 ? 1.741 -15.68 14.008 1 93.19 82 GLY B O 1
ATOM 4138 N N . ASP B 1 83 ? 1.151 -17.781 14.602 1 95.12 83 ASP B N 1
ATOM 4139 C CA . ASP B 1 83 ? 1.712 -18.406 13.406 1 95.12 83 ASP B CA 1
ATOM 4140 C C . ASP B 1 83 ? 0.671 -18.5 12.289 1 95.12 83 ASP B C 1
ATOM 4142 O O . ASP B 1 83 ? -0.533 -18.469 12.555 1 95.12 83 ASP B O 1
ATOM 4146 N N . ILE B 1 84 ? 1.123 -18.531 11.133 1 94.94 84 ILE B N 1
ATOM 4147 C CA . ILE B 1 84 ? 0.304 -18.734 9.938 1 94.94 84 ILE B CA 1
ATOM 4148 C C . ILE B 1 84 ? 0.765 -19.984 9.195 1 94.94 84 ILE B C 1
ATOM 4150 O O . ILE B 1 84 ? 1.86 -20.016 8.633 1 94.94 84 ILE B O 1
ATOM 4154 N N . GLU B 1 85 ? -0.017 -20.969 9.109 1 95.94 85 GLU B N 1
ATOM 4155 C CA . GLU B 1 85 ? 0.348 -22.234 8.477 1 95.94 85 GLU B CA 1
ATOM 4156 C C . GLU B 1 85 ? 0.157 -22.172 6.969 1 95.94 85 GLU B C 1
ATOM 4158 O O . GLU B 1 85 ? 1.008 -22.641 6.207 1 95.94 85 GLU B O 1
ATOM 4163 N N . ILE B 1 86 ? -1.024 -21.688 6.617 1 95.69 86 ILE B N 1
ATOM 4164 C CA . ILE B 1 86 ? -1.364 -21.578 5.203 1 95.69 86 ILE B CA 1
ATOM 4165 C C . ILE B 1 86 ? -1.648 -20.125 4.84 1 95.69 86 ILE B C 1
ATOM 4167 O O . ILE B 1 86 ? -2.471 -19.469 5.484 1 95.69 86 ILE B O 1
ATOM 4171 N N . CYS B 1 87 ? -0.96 -19.547 3.838 1 96.38 87 CYS B N 1
ATOM 4172 C CA . CYS B 1 87 ? -1.196 -18.188 3.348 1 96.38 87 CYS B CA 1
ATOM 4173 C C . CYS B 1 87 ? -1.281 -18.172 1.826 1 96.38 87 CYS B C 1
ATOM 4175 O O . CYS B 1 87 ? -0.35 -18.594 1.143 1 96.38 87 CYS B O 1
ATOM 4177 N N . SER B 1 88 ? -2.391 -17.781 1.273 1 95.69 88 SER B N 1
ATOM 4178 C CA . SER B 1 88 ? -2.592 -17.641 -0.166 1 95.69 88 SER B CA 1
ATOM 4179 C C . SER B 1 88 ? -2.969 -16.219 -0.535 1 95.69 88 SER B C 1
ATOM 4181 O O . SER B 1 88 ? -4.043 -15.734 -0.163 1 95.69 88 SER B O 1
ATOM 4183 N N . LEU B 1 89 ? -2.092 -15.562 -1.233 1 96 89 LEU B N 1
ATOM 4184 C CA . LEU B 1 89 ? -2.305 -14.18 -1.639 1 96 89 LEU B CA 1
ATOM 4185 C C . LEU B 1 89 ? -2.32 -14.055 -3.158 1 96 89 LEU B C 1
ATOM 4187 O O . LEU B 1 89 ? -1.424 -14.555 -3.838 1 96 89 LEU B O 1
ATOM 4191 N N . SER B 1 90 ? -3.365 -13.5 -3.721 1 94 90 SER B N 1
ATOM 4192 C CA . SER B 1 90 ? -3.479 -13.25 -5.152 1 94 90 SER B CA 1
ATOM 4193 C C . SER B 1 90 ? -3.881 -11.805 -5.434 1 94 90 SER B C 1
ATOM 4195 O O . SER B 1 90 ? -4.934 -11.352 -4.98 1 94 90 SER B O 1
ATOM 4197 N N . VAL B 1 91 ? -3.027 -11.086 -6.148 1 94.06 91 VAL B N 1
ATOM 4198 C CA . VAL B 1 91 ? -3.324 -9.695 -6.484 1 94.06 91 VAL B CA 1
ATOM 4199 C C . VAL B 1 91 ? -3.34 -9.523 -8 1 94.06 91 VAL B C 1
ATOM 4201 O O . VAL B 1 91 ? -2.689 -10.281 -8.727 1 94.06 91 VAL B O 1
ATOM 4204 N N . GLY B 1 92 ? -4.129 -8.594 -8.516 1 92.56 92 GLY B N 1
ATOM 4205 C CA . GLY B 1 92 ? -4.156 -8.32 -9.938 1 92.56 92 GLY B CA 1
ATOM 4206 C C . GLY B 1 92 ? -2.855 -7.742 -10.461 1 92.56 92 GLY B C 1
ATOM 4207 O O . GLY B 1 92 ? -2.232 -8.312 -11.359 1 92.56 92 GLY B O 1
ATOM 4208 N N . THR B 1 93 ? -2.506 -6.617 -9.953 1 92.06 93 THR B N 1
ATOM 4209 C CA . THR B 1 93 ? -1.239 -5.953 -10.234 1 92.06 93 THR B CA 1
ATOM 4210 C C . THR B 1 93 ? -0.562 -5.5 -8.945 1 92.06 93 THR B C 1
ATOM 4212 O O . THR B 1 93 ? -1.232 -5.262 -7.938 1 92.06 93 THR B O 1
ATOM 4215 N N . VAL B 1 94 ? 0.72 -5.441 -9.023 1 90.75 94 VAL B N 1
ATOM 4216 C CA . VAL B 1 94 ? 1.458 -4.961 -7.863 1 90.75 94 VAL B CA 1
ATOM 4217 C C . VAL B 1 94 ? 1.596 -3.441 -7.93 1 90.75 94 VAL B C 1
ATOM 4219 O O . VAL B 1 94 ? 2.309 -2.914 -8.789 1 90.75 94 VAL B O 1
ATOM 4222 N N . LYS B 1 95 ? 0.966 -2.805 -7.039 1 88.5 95 LYS B N 1
ATOM 4223 C CA . LYS B 1 95 ? 1.045 -1.348 -7.012 1 88.5 95 LYS B CA 1
ATOM 4224 C C . LYS B 1 95 ? 2.232 -0.878 -6.176 1 88.5 95 LYS B C 1
ATOM 4226 O O . LYS B 1 95 ? 2.932 0.064 -6.555 1 88.5 95 LYS B O 1
ATOM 4231 N N . PHE B 1 96 ? 2.387 -1.52 -5.055 1 88.44 96 PHE B N 1
ATOM 4232 C CA . PHE B 1 96 ? 3.504 -1.186 -4.18 1 88.44 96 PHE B CA 1
ATOM 4233 C C . PHE B 1 96 ? 4.375 -2.41 -3.924 1 88.44 96 PHE B C 1
ATOM 4235 O O . PHE B 1 96 ? 4.066 -3.229 -3.055 1 88.44 96 PHE B O 1
ATOM 4242 N N . PHE B 1 97 ? 5.484 -2.406 -4.566 1 91.19 97 PHE B N 1
ATOM 4243 C CA . PHE B 1 97 ? 6.387 -3.543 -4.43 1 91.19 97 PHE B CA 1
ATOM 4244 C C . PHE B 1 97 ? 6.902 -3.66 -3.002 1 91.19 97 PHE B C 1
ATOM 4246 O O . PHE B 1 97 ? 7.109 -4.766 -2.5 1 91.19 97 PHE B O 1
ATOM 4253 N N . TYR B 1 98 ? 7.047 -2.568 -2.279 1 90.25 98 TYR B N 1
ATOM 4254 C CA . TYR B 1 98 ? 7.555 -2.574 -0.912 1 90.25 98 TYR B CA 1
ATOM 4255 C C . TYR B 1 98 ? 6.527 -3.162 0.047 1 90.25 98 TYR B C 1
ATOM 4257 O O . TYR B 1 98 ? 6.887 -3.717 1.088 1 90.25 98 TYR B O 1
ATOM 4265 N N . ASP B 1 99 ? 5.262 -3.031 -0.302 1 92.25 99 ASP B N 1
ATOM 4266 C CA . ASP B 1 99 ? 4.258 -3.736 0.487 1 92.25 99 ASP B CA 1
ATOM 4267 C C . ASP B 1 99 ? 4.469 -5.246 0.426 1 92.25 99 ASP B C 1
ATOM 4269 O O . ASP B 1 99 ? 4.418 -5.93 1.451 1 92.25 99 ASP B O 1
ATOM 4273 N N . MET B 1 100 ? 4.715 -5.691 -0.76 1 93.75 100 MET B N 1
ATOM 4274 C CA . MET B 1 100 ? 4.945 -7.121 -0.934 1 93.75 100 MET B CA 1
ATOM 4275 C C . MET B 1 100 ? 6.172 -7.574 -0.147 1 93.75 100 MET B C 1
ATOM 4277 O O . MET B 1 100 ? 6.168 -8.648 0.451 1 93.75 100 MET B O 1
ATOM 4281 N N . LYS B 1 101 ? 7.238 -6.777 -0.205 1 93.25 101 LYS B N 1
ATOM 4282 C CA . LYS B 1 101 ? 8.414 -7.074 0.605 1 93.25 101 LYS B CA 1
ATOM 4283 C C . LYS B 1 101 ? 8.055 -7.164 2.086 1 93.25 101 LYS B C 1
ATOM 4285 O O . LYS B 1 101 ? 8.547 -8.039 2.797 1 93.25 101 LYS B O 1
ATOM 4290 N N . SER B 1 102 ? 7.18 -6.262 2.492 1 94.44 102 SER B N 1
ATOM 4291 C CA . SER B 1 102 ? 6.738 -6.262 3.883 1 94.44 102 SER B CA 1
ATOM 4292 C C . SER B 1 102 ? 5.949 -7.523 4.215 1 94.44 102 SER B C 1
ATOM 4294 O O . SER B 1 102 ? 6.094 -8.086 5.301 1 94.44 102 SER B O 1
ATOM 4296 N N . TRP B 1 103 ? 5.09 -7.961 3.268 1 96.62 103 TRP B N 1
ATOM 4297 C CA . TRP B 1 103 ? 4.336 -9.195 3.471 1 96.62 103 TRP B CA 1
ATOM 4298 C C . TRP B 1 103 ? 5.27 -10.367 3.725 1 96.62 103 TRP B C 1
ATOM 4300 O O . TRP B 1 103 ? 5.09 -11.117 4.688 1 96.62 103 TRP B O 1
ATOM 4310 N N . MET B 1 104 ? 6.258 -10.43 2.863 1 96.56 104 MET B N 1
ATOM 4311 C CA . MET B 1 104 ? 7.148 -11.586 2.916 1 96.56 104 MET B CA 1
ATOM 4312 C C . MET B 1 104 ? 8.008 -11.555 4.176 1 96.56 104 MET B C 1
ATOM 4314 O O . MET B 1 104 ? 8.297 -12.594 4.758 1 96.56 104 MET B O 1
ATOM 4318 N N . TRP B 1 105 ? 8.375 -10.367 4.551 1 94.94 105 TRP B N 1
ATOM 4319 C CA . TRP B 1 105 ? 9.125 -10.227 5.789 1 94.94 105 TRP B CA 1
ATOM 4320 C C . TRP B 1 105 ? 8.328 -10.75 6.98 1 94.94 105 TRP B C 1
ATOM 4322 O O . TRP B 1 105 ? 8.859 -11.461 7.836 1 94.94 105 TRP B O 1
ATOM 4332 N N . ARG B 1 106 ? 7.078 -10.414 7.012 1 95.19 106 ARG B N 1
ATOM 4333 C CA . ARG B 1 106 ? 6.227 -10.859 8.109 1 95.19 106 ARG B CA 1
ATOM 4334 C C . ARG B 1 106 ? 5.988 -12.359 8.039 1 95.19 106 ARG B C 1
ATOM 4336 O O . ARG B 1 106 ? 6.094 -13.062 9.055 1 95.19 106 ARG B O 1
ATOM 4343 N N . LEU B 1 107 ? 5.699 -12.828 6.883 1 96.94 107 LEU B N 1
ATOM 4344 C CA . LEU B 1 107 ? 5.367 -14.234 6.695 1 96.94 107 LEU B CA 1
ATOM 4345 C C . LEU B 1 107 ? 6.566 -15.125 7.004 1 96.94 107 LEU B C 1
ATOM 4347 O O . LEU B 1 107 ? 6.406 -16.234 7.512 1 96.94 107 LEU B O 1
ATOM 4351 N N . SER B 1 108 ? 7.793 -14.664 6.629 1 95.75 108 SER B N 1
ATOM 4352 C CA . SER B 1 108 ? 9 -15.445 6.887 1 95.75 108 SER B CA 1
ATOM 4353 C C . SER B 1 108 ? 9.203 -15.672 8.383 1 95.75 108 SER B C 1
ATOM 4355 O O . SER B 1 108 ? 9.977 -16.547 8.789 1 95.75 108 SER B O 1
ATOM 4357 N N . ARG B 1 109 ? 8.453 -14.961 9.227 1 94.62 109 ARG B N 1
ATOM 4358 C CA . ARG B 1 109 ? 8.602 -15.031 10.68 1 94.62 109 ARG B CA 1
ATOM 4359 C C . ARG B 1 109 ? 7.379 -15.672 11.32 1 94.62 109 ARG B C 1
ATOM 4361 O O . ARG B 1 109 ? 7.223 -15.633 12.547 1 94.62 109 ARG B O 1
ATOM 4368 N N . LYS B 1 110 ? 6.539 -16.266 10.562 1 96.19 110 LYS B N 1
ATOM 4369 C CA . LYS B 1 110 ? 5.289 -16.812 11.086 1 96.19 110 LYS B CA 1
ATOM 4370 C C . LYS B 1 110 ? 5.195 -18.312 10.828 1 96.19 110 LYS B C 1
ATOM 4372 O O . LYS B 1 110 ? 4.105 -18.891 10.875 1 96.19 110 LYS B O 1
ATOM 4377 N N . SER B 1 111 ? 6.312 -19 10.445 1 96.25 111 SER B N 1
ATOM 4378 C CA . SER B 1 111 ? 6.414 -20.453 10.273 1 96.25 111 SER B CA 1
ATOM 4379 C C . SER B 1 111 ? 5.438 -20.938 9.211 1 96.25 111 SER B C 1
ATOM 4381 O O . SER B 1 111 ? 4.73 -21.938 9.422 1 96.25 111 SER B O 1
ATOM 4383 N N . VAL B 1 112 ? 5.352 -20.281 8.156 1 97.75 112 VAL B N 1
ATOM 4384 C CA . VAL B 1 112 ? 4.43 -20.625 7.082 1 97.75 112 VAL B CA 1
ATOM 4385 C C . VAL B 1 112 ? 4.836 -21.953 6.457 1 97.75 112 VAL B C 1
ATOM 4387 O O . VAL B 1 112 ? 6.02 -22.203 6.211 1 97.75 112 VAL B O 1
ATOM 4390 N N . GLN B 1 113 ? 3.84 -22.812 6.164 1 98.19 113 GLN B N 1
ATOM 4391 C CA . GLN B 1 113 ? 4.098 -24.125 5.57 1 98.19 113 GLN B CA 1
ATOM 4392 C C . GLN B 1 113 ? 3.623 -24.172 4.121 1 98.19 113 GLN B C 1
ATOM 4394 O O . GLN B 1 113 ? 4.227 -24.844 3.289 1 98.19 113 GLN B O 1
ATOM 4399 N N . GLU B 1 114 ? 2.502 -23.547 3.869 1 98.31 114 GLU B N 1
ATOM 4400 C CA . GLU B 1 114 ? 1.974 -23.453 2.51 1 98.31 114 GLU B CA 1
ATOM 4401 C C . GLU B 1 114 ? 1.817 -21.984 2.086 1 98.31 114 GLU B C 1
ATOM 4403 O O . GLU B 1 114 ? 1.054 -21.234 2.695 1 98.31 114 GLU B O 1
ATOM 4408 N N . LEU B 1 115 ? 2.512 -21.594 1.04 1 98.5 115 LEU B N 1
ATOM 4409 C CA . LEU B 1 115 ? 2.484 -20.219 0.592 1 98.5 115 LEU B CA 1
ATOM 4410 C C . LEU B 1 115 ? 2.146 -20.125 -0.892 1 98.5 115 LEU B C 1
ATOM 4412 O O . LEU B 1 115 ? 2.771 -20.797 -1.716 1 98.5 115 LEU B O 1
ATOM 4416 N N . THR B 1 116 ? 1.137 -19.484 -1.21 1 97.94 116 THR B N 1
ATOM 4417 C CA . THR B 1 116 ? 0.776 -19.141 -2.582 1 97.94 116 THR B CA 1
ATOM 4418 C C . THR B 1 116 ? 0.868 -17.625 -2.809 1 97.94 116 THR B C 1
ATOM 4420 O O . THR B 1 116 ? 0.23 -16.859 -2.098 1 97.94 116 THR B O 1
ATOM 4423 N N . LEU B 1 117 ? 1.679 -17.188 -3.689 1 97.75 117 LEU B N 1
ATOM 4424 C CA . LEU B 1 117 ? 1.798 -15.789 -4.102 1 97.75 117 LEU B CA 1
ATOM 4425 C C . LEU B 1 117 ? 1.565 -15.641 -5.598 1 97.75 117 LEU B C 1
ATOM 4427 O O . LEU B 1 117 ? 2.391 -16.078 -6.406 1 97.75 117 LEU B O 1
ATOM 4431 N N . LYS B 1 118 ? 0.446 -15.031 -5.988 1 96.88 118 LYS B N 1
ATOM 4432 C CA . LYS B 1 118 ? 0.082 -14.93 -7.398 1 96.88 118 LYS B CA 1
ATOM 4433 C C . LYS B 1 118 ? -0.143 -13.477 -7.805 1 96.88 118 LYS B C 1
ATOM 4435 O O . LYS B 1 118 ? -0.822 -12.727 -7.098 1 96.88 118 LYS B O 1
ATOM 4440 N N . VAL B 1 119 ? 0.471 -13.055 -8.859 1 96.06 119 VAL B N 1
ATOM 4441 C CA . VAL B 1 119 ? 0.204 -11.789 -9.547 1 96.06 119 VAL B CA 1
ATOM 4442 C C . VAL B 1 119 ? -0.374 -12.062 -10.93 1 96.06 119 VAL B C 1
ATOM 4444 O O . VAL B 1 119 ? 0.138 -12.906 -11.664 1 96.06 119 VAL B O 1
ATOM 4447 N N . GLN B 1 120 ? -1.393 -11.359 -11.297 1 92 120 GLN B N 1
ATOM 4448 C CA . GLN B 1 120 ? -2.113 -11.695 -12.516 1 92 120 GLN B CA 1
ATOM 4449 C C . GLN B 1 120 ? -1.484 -11.016 -13.727 1 92 120 GLN B C 1
ATOM 4451 O O . GLN B 1 120 ? -1.372 -11.617 -14.797 1 92 120 GLN B O 1
ATOM 4456 N N . ARG B 1 121 ? -1.178 -9.797 -13.539 1 91.88 121 ARG B N 1
ATOM 4457 C CA . ARG B 1 121 ? -0.687 -9.047 -14.688 1 91.88 121 ARG B CA 1
ATOM 4458 C C . ARG B 1 121 ? 0.195 -7.879 -14.25 1 91.88 121 ARG B C 1
ATOM 4460 O O . ARG B 1 121 ? 0.417 -7.684 -13.047 1 91.88 121 ARG B O 1
ATOM 4467 N N . GLY B 1 122 ? 0.745 -7.199 -15.25 1 91.12 122 GLY B N 1
ATOM 4468 C CA . GLY B 1 122 ? 1.562 -6.031 -14.969 1 91.12 122 GLY B CA 1
ATOM 4469 C C . GLY B 1 122 ? 3.051 -6.301 -15.086 1 91.12 122 GLY B C 1
ATOM 4470 O O . GLY B 1 122 ? 3.469 -7.172 -15.852 1 91.12 122 GLY B O 1
ATOM 4471 N N . THR B 1 123 ? 3.807 -5.434 -14.391 1 89.88 123 THR B N 1
ATOM 4472 C CA . THR B 1 123 ? 5.258 -5.574 -14.406 1 89.88 123 THR B CA 1
ATOM 4473 C C . THR B 1 123 ? 5.695 -6.742 -13.531 1 89.88 123 THR B C 1
ATOM 4475 O O . THR B 1 123 ? 5.164 -6.938 -12.438 1 89.88 123 THR B O 1
ATOM 4478 N N . ARG B 1 124 ? 6.609 -7.496 -14.094 1 91.5 124 ARG B N 1
ATOM 4479 C CA . ARG B 1 124 ? 7.145 -8.602 -13.305 1 91.5 124 ARG B CA 1
ATOM 4480 C C . ARG B 1 124 ? 8.156 -8.102 -12.281 1 91.5 124 ARG B C 1
ATOM 4482 O O . ARG B 1 124 ? 8.969 -7.227 -12.578 1 91.5 124 ARG B O 1
ATOM 4489 N N . HIS B 1 125 ? 8.008 -8.555 -11.125 1 92.69 125 HIS B N 1
ATOM 4490 C CA . HIS B 1 125 ? 8.922 -8.18 -10.055 1 92.69 125 HIS B CA 1
ATOM 4491 C C . HIS B 1 125 ? 9.711 -9.383 -9.555 1 92.69 125 HIS B C 1
ATOM 4493 O O . HIS B 1 125 ? 9.289 -10.523 -9.727 1 92.69 125 HIS B O 1
ATOM 4499 N N . ASP B 1 126 ? 10.875 -9.102 -9.023 1 93.88 126 ASP B N 1
ATOM 4500 C CA . ASP B 1 126 ? 11.625 -10.156 -8.336 1 93.88 126 ASP B CA 1
ATOM 4501 C C . ASP B 1 126 ? 10.844 -10.695 -7.145 1 93.88 126 ASP B C 1
ATOM 4503 O O . ASP B 1 126 ? 10.148 -9.938 -6.457 1 93.88 126 ASP B O 1
ATOM 4507 N N . VAL B 1 127 ? 10.984 -11.938 -6.949 1 95.19 127 VAL B N 1
ATOM 4508 C CA . VAL B 1 127 ? 10.453 -12.492 -5.707 1 95.19 127 VAL B CA 1
ATOM 4509 C C . VAL B 1 127 ? 11.125 -11.82 -4.516 1 95.19 127 VAL B C 1
ATOM 4511 O O . VAL B 1 127 ? 12.336 -11.594 -4.52 1 95.19 127 VAL B O 1
ATOM 4514 N N . PRO B 1 128 ? 10.312 -11.391 -3.498 1 94 128 PRO B N 1
ATOM 4515 C CA . PRO B 1 128 ? 10.922 -10.773 -2.32 1 94 128 PRO B CA 1
ATOM 4516 C C . PRO B 1 128 ? 11.961 -11.672 -1.654 1 94 128 PRO B C 1
ATOM 4518 O O . PRO B 1 128 ? 11.742 -12.875 -1.513 1 94 128 PRO B O 1
ATOM 4521 N N . LEU B 1 129 ? 13 -11.141 -1.136 1 92.12 129 LEU B N 1
ATOM 4522 C CA . LEU B 1 129 ? 14.156 -11.867 -0.625 1 92.12 129 LEU B CA 1
ATOM 4523 C C . LEU B 1 129 ? 13.781 -12.695 0.597 1 92.12 129 LEU B C 1
ATOM 4525 O O . LEU B 1 129 ? 14.344 -13.773 0.819 1 92.12 129 LEU B O 1
ATOM 4529 N N . ASP B 1 130 ? 12.883 -12.195 1.334 1 94.5 130 ASP B N 1
ATOM 4530 C CA . ASP B 1 130 ? 12.539 -12.859 2.592 1 94.5 130 ASP B CA 1
ATOM 4531 C C . ASP B 1 130 ? 11.852 -14.195 2.342 1 94.5 130 ASP B C 1
ATOM 4533 O O . ASP B 1 130 ? 11.75 -15.023 3.246 1 94.5 130 ASP B O 1
ATOM 4537 N N . LEU B 1 131 ? 11.391 -14.398 1.102 1 96.44 131 LEU B N 1
ATOM 4538 C CA . LEU B 1 131 ? 10.797 -15.688 0.76 1 96.44 131 LEU B CA 1
ATOM 4539 C C . LEU B 1 131 ? 11.805 -16.812 0.961 1 96.44 131 LEU B C 1
ATOM 4541 O O . LEU B 1 131 ? 11.445 -17.891 1.432 1 96.44 131 LEU B O 1
ATOM 4545 N N . PHE B 1 132 ? 13.039 -16.562 0.68 1 95.06 132 PHE B N 1
ATOM 4546 C CA . PHE B 1 132 ? 14.086 -17.578 0.687 1 95.06 132 PHE B CA 1
ATOM 4547 C C . PHE B 1 132 ? 14.477 -17.938 2.115 1 95.06 132 PHE B C 1
ATOM 4549 O O . PHE B 1 132 ? 15.25 -18.875 2.332 1 95.06 132 PHE B O 1
ATOM 4556 N N . PHE B 1 133 ? 13.844 -17.25 3.125 1 92.69 133 PHE B N 1
ATOM 4557 C CA . PHE B 1 133 ? 14.148 -17.516 4.523 1 92.69 133 PHE B CA 1
ATOM 4558 C C . PHE B 1 133 ? 12.984 -18.234 5.207 1 92.69 133 PHE B C 1
ATOM 4560 O O . PHE B 1 133 ? 12.984 -18.406 6.43 1 92.69 133 PHE B O 1
ATOM 4567 N N . CYS B 1 134 ? 12.039 -18.594 4.426 1 95.25 134 CYS B N 1
ATOM 4568 C CA . CYS B 1 134 ? 10.93 -19.375 4.961 1 95.25 134 CYS B CA 1
ATOM 4569 C C . CYS B 1 134 ? 11.328 -20.844 5.121 1 95.25 134 CYS B C 1
ATOM 4571 O O . CYS B 1 134 ? 11.086 -21.656 4.234 1 95.25 134 CYS B O 1
ATOM 4573 N N . GLU B 1 135 ? 11.711 -21.266 6.23 1 92.31 135 GLU B N 1
ATOM 4574 C CA . GLU B 1 135 ? 12.375 -22.531 6.469 1 92.31 135 GLU B CA 1
ATOM 4575 C C . GLU B 1 135 ? 11.367 -23.672 6.582 1 92.31 135 GLU B C 1
ATOM 4577 O O . GLU B 1 135 ? 11.703 -24.828 6.328 1 92.31 135 GLU B O 1
ATOM 4582 N N . GLN B 1 136 ? 10.156 -23.375 6.914 1 96.62 136 GLN B N 1
ATOM 4583 C CA . GLN B 1 136 ? 9.195 -24.438 7.18 1 96.62 136 GLN B CA 1
ATOM 4584 C C . GLN B 1 136 ? 8.289 -24.672 5.973 1 96.62 136 GLN B C 1
ATOM 4586 O O . GLN B 1 136 ? 7.324 -25.438 6.055 1 96.62 136 GLN B O 1
ATOM 4591 N N . LEU B 1 137 ? 8.641 -24.141 4.848 1 97.88 137 LEU B N 1
ATOM 4592 C CA . LEU B 1 137 ? 7.801 -24.203 3.656 1 97.88 137 LEU B CA 1
ATOM 4593 C C . LEU B 1 137 ? 7.719 -25.641 3.123 1 97.88 137 LEU B C 1
ATOM 4595 O O . LEU B 1 137 ? 8.75 -26.281 2.906 1 97.88 137 LEU B O 1
ATOM 4599 N N . ARG B 1 138 ? 6.516 -26.141 2.91 1 98.62 138 ARG B N 1
ATOM 4600 C CA . ARG B 1 138 ? 6.281 -27.453 2.34 1 98.62 138 ARG B CA 1
ATOM 4601 C C . ARG B 1 138 ? 5.645 -27.359 0.958 1 98.62 138 ARG B C 1
ATOM 4603 O O . ARG B 1 138 ? 5.852 -28.219 0.108 1 98.62 138 ARG B O 1
ATOM 4610 N N . HIS B 1 139 ? 4.848 -26.344 0.784 1 98.69 139 HIS B N 1
ATOM 4611 C CA . HIS B 1 139 ? 4.188 -26.062 -0.487 1 98.69 139 HIS B CA 1
ATOM 4612 C C . HIS B 1 139 ? 4.418 -24.609 -0.919 1 98.69 139 HIS B C 1
ATOM 4614 O O . HIS B 1 139 ? 4.18 -23.688 -0.144 1 98.69 139 HIS B O 1
ATOM 4620 N N . LEU B 1 140 ? 4.93 -24.391 -2.123 1 98.69 140 LEU B N 1
ATOM 4621 C CA . LEU B 1 140 ? 5.16 -23.047 -2.643 1 98.69 140 LEU B CA 1
ATOM 4622 C C . LEU B 1 140 ? 4.562 -22.891 -4.035 1 98.69 140 LEU B C 1
ATOM 4624 O O . LEU B 1 140 ? 4.844 -23.703 -4.93 1 98.69 140 LEU B O 1
ATOM 4628 N N . THR B 1 141 ? 3.672 -22.031 -4.234 1 98.5 141 THR B N 1
ATOM 4629 C CA . THR B 1 141 ? 3.104 -21.688 -5.531 1 98.5 141 THR B CA 1
ATOM 4630 C C . THR B 1 141 ? 3.408 -20.234 -5.879 1 98.5 141 THR B C 1
ATOM 4632 O O . THR B 1 141 ? 3.062 -19.312 -5.121 1 98.5 141 THR B O 1
ATOM 4635 N N . LEU B 1 142 ? 4.062 -19.984 -6.973 1 97.69 142 LEU B N 1
ATOM 4636 C CA . LEU B 1 142 ? 4.375 -18.641 -7.445 1 97.69 142 LEU B CA 1
ATOM 4637 C C . LEU B 1 142 ? 3.846 -18.422 -8.859 1 97.69 142 LEU B C 1
ATOM 4639 O O . LEU B 1 142 ? 3.893 -19.328 -9.688 1 97.69 142 LEU B O 1
ATOM 4643 N N . ARG B 1 143 ? 3.354 -17.328 -9.141 1 97 143 ARG B N 1
ATOM 4644 C CA . ARG B 1 143 ? 2.902 -16.984 -10.484 1 97 143 ARG B CA 1
ATOM 4645 C C . ARG B 1 143 ? 3.369 -15.578 -10.875 1 97 143 ARG B C 1
ATOM 4647 O O . ARG B 1 143 ? 3.178 -14.625 -10.117 1 97 143 ARG B O 1
ATOM 4654 N N . TYR B 1 144 ? 4.016 -15.445 -11.969 1 95.94 144 TYR B N 1
ATOM 4655 C CA . TYR B 1 144 ? 4.316 -14.18 -12.633 1 95.94 144 TYR B CA 1
ATOM 4656 C C . TYR B 1 144 ? 5.402 -13.422 -11.891 1 95.94 144 TYR B C 1
ATOM 4658 O O . TYR B 1 144 ? 5.23 -12.242 -11.562 1 95.94 144 TYR B O 1
ATOM 4666 N N . PHE B 1 145 ? 6.531 -14.109 -11.562 1 95.81 145 PHE B N 1
ATOM 4667 C CA . PHE B 1 145 ? 7.648 -13.508 -10.852 1 95.81 145 PHE B CA 1
ATOM 4668 C C . PHE B 1 145 ? 8.961 -13.758 -11.578 1 95.81 145 PHE B C 1
ATOM 4670 O O . PHE B 1 145 ? 9.047 -14.656 -12.422 1 95.81 145 PHE B O 1
ATOM 4677 N N . LEU B 1 146 ? 9.938 -12.891 -11.359 1 94.31 146 LEU B N 1
ATOM 4678 C CA . LEU B 1 146 ? 11.336 -13.195 -11.617 1 94.31 146 LEU B CA 1
ATOM 4679 C C . LEU B 1 146 ? 11.953 -13.93 -10.43 1 94.31 146 LEU B C 1
ATOM 4681 O O . LEU B 1 146 ? 11.898 -13.438 -9.297 1 94.31 146 LEU B O 1
ATOM 4685 N N . PHE B 1 147 ? 12.375 -15.07 -10.68 1 93.19 147 PHE B N 1
ATOM 4686 C CA . PHE B 1 147 ? 12.938 -15.875 -9.602 1 93.19 147 PHE B CA 1
ATOM 4687 C C . PHE B 1 147 ? 14.461 -15.812 -9.617 1 93.19 147 PHE B C 1
ATOM 4689 O O . PHE B 1 147 ? 15.102 -16.438 -10.469 1 93.19 147 PHE B O 1
ATOM 4696 N N . ARG B 1 148 ? 15.109 -15.125 -8.719 1 91.44 148 ARG B N 1
ATOM 4697 C CA . ARG B 1 148 ? 16.547 -14.938 -8.562 1 91.44 148 ARG B CA 1
ATOM 4698 C C . ARG B 1 148 ? 16.984 -15.156 -7.121 1 91.44 148 ARG B C 1
ATOM 4700 O O . ARG B 1 148 ? 17.047 -14.211 -6.332 1 91.44 148 ARG B O 1
ATOM 4707 N N . PRO B 1 149 ? 17.281 -16.328 -6.785 1 92.5 149 PRO B N 1
ATOM 4708 C CA . PRO B 1 149 ? 17.703 -16.594 -5.406 1 92.5 149 PRO B CA 1
ATOM 4709 C C . PRO B 1 149 ? 19.016 -15.922 -5.051 1 92.5 149 PRO B C 1
ATOM 4711 O O . PRO B 1 149 ? 19.891 -15.773 -5.906 1 92.5 149 PRO B O 1
ATOM 4714 N N . PRO B 1 150 ? 19.109 -15.477 -3.756 1 89.25 150 PRO B N 1
ATOM 4715 C CA . PRO B 1 150 ? 20.391 -14.93 -3.32 1 89.25 150 PRO B CA 1
ATOM 4716 C C . PRO B 1 150 ? 21.484 -15.992 -3.209 1 89.25 150 PRO B C 1
ATOM 4718 O O . PRO B 1 150 ? 21.188 -17.188 -3.168 1 89.25 150 PRO B O 1
ATOM 4721 N N . CYS B 1 151 ? 22.656 -15.531 -3.123 1 85.56 151 CYS B N 1
ATOM 4722 C CA . CYS B 1 151 ? 23.797 -16.438 -3.062 1 85.56 151 CYS B CA 1
ATOM 4723 C C . CYS B 1 151 ? 23.797 -17.234 -1.764 1 85.56 151 CYS B C 1
ATOM 4725 O O . CYS B 1 151 ? 24.359 -18.328 -1.701 1 85.56 151 CYS B O 1
ATOM 4727 N N . THR B 1 152 ? 23.141 -16.625 -0.764 1 86 152 THR B N 1
ATOM 4728 C CA . THR B 1 152 ? 23.109 -17.266 0.544 1 86 152 THR B CA 1
ATOM 4729 C C . THR B 1 152 ? 22.016 -18.328 0.615 1 86 152 THR B C 1
ATOM 4731 O O . THR B 1 152 ? 21.891 -19.031 1.612 1 86 152 THR B O 1
ATOM 4734 N N . PHE B 1 153 ? 21.312 -18.5 -0.391 1 90.12 153 PHE B N 1
ATOM 4735 C CA . PHE B 1 153 ? 20.172 -19.406 -0.399 1 90.12 153 PHE B CA 1
ATOM 4736 C C . PHE B 1 153 ? 20.641 -20.859 -0.465 1 90.12 153 PHE B C 1
ATOM 4738 O O . PHE B 1 153 ? 21.422 -21.219 -1.347 1 90.12 153 PHE B O 1
ATOM 4745 N N . ARG B 1 154 ? 20.125 -21.594 0.433 1 90.19 154 ARG B N 1
ATOM 4746 C CA . ARG B 1 154 ? 20.547 -22.984 0.519 1 90.19 154 ARG B CA 1
ATOM 4747 C C . ARG B 1 154 ? 19.406 -23.922 0.147 1 90.19 154 ARG B C 1
ATOM 4749 O O . ARG B 1 154 ? 19.484 -25.125 0.405 1 90.19 154 ARG B O 1
ATOM 4756 N N . GLY B 1 155 ? 18.375 -23.469 -0.321 1 92.94 155 GLY B N 1
ATOM 4757 C CA . GLY B 1 155 ? 17.25 -24.281 -0.725 1 92.94 155 GLY B CA 1
ATOM 4758 C C . GLY B 1 155 ? 16.156 -24.344 0.329 1 92.94 155 GLY B C 1
ATOM 4759 O O . GLY B 1 155 ? 16.312 -23.844 1.438 1 92.94 155 GLY B O 1
ATOM 4760 N N . PHE B 1 156 ? 15 -24.906 -0.048 1 96.5 156 PHE B N 1
ATOM 4761 C CA . PHE B 1 156 ? 13.906 -25.188 0.88 1 96.5 156 PHE B CA 1
ATOM 4762 C C . PHE B 1 156 ? 13.953 -26.625 1.37 1 96.5 156 PHE B C 1
ATOM 4764 O O . PHE B 1 156 ? 13.453 -27.531 0.702 1 96.5 156 PHE B O 1
ATOM 4771 N N . ARG B 1 157 ? 14.406 -26.859 2.557 1 95.94 157 ARG B N 1
ATOM 4772 C CA . ARG B 1 157 ? 14.727 -28.188 3.07 1 95.94 157 ARG B CA 1
ATOM 4773 C C . ARG B 1 157 ? 13.469 -29.031 3.207 1 95.94 157 ARG B C 1
ATOM 4775 O O . ARG B 1 157 ? 13.516 -30.25 3.059 1 95.94 157 ARG B O 1
ATOM 4782 N N . ASN B 1 158 ? 12.359 -28.359 3.461 1 97.31 158 ASN B N 1
ATOM 4783 C CA . ASN B 1 158 ? 11.141 -29.109 3.754 1 97.31 158 ASN B CA 1
ATOM 4784 C C . ASN B 1 158 ? 10.148 -29.031 2.6 1 97.31 158 ASN B C 1
ATOM 4786 O O . ASN B 1 158 ? 9.023 -29.531 2.705 1 97.31 158 ASN B O 1
ATOM 4790 N N . LEU B 1 159 ? 10.531 -28.5 1.474 1 98.31 159 LEU B N 1
ATOM 4791 C CA . LEU B 1 159 ? 9.609 -28.281 0.363 1 98.31 159 LEU B CA 1
ATOM 4792 C C . LEU B 1 159 ? 9.242 -29.594 -0.319 1 98.31 159 LEU B C 1
ATOM 4794 O O . LEU B 1 159 ? 10.125 -30.359 -0.723 1 98.31 159 LEU B O 1
ATOM 4798 N N . VAL B 1 160 ? 7.973 -29.859 -0.469 1 98.69 160 VAL B N 1
ATOM 4799 C CA . VAL B 1 160 ? 7.477 -31.094 -1.048 1 98.69 160 VAL B CA 1
ATOM 4800 C C . VAL B 1 160 ? 6.836 -30.812 -2.406 1 98.69 160 VAL B C 1
ATOM 4802 O O . VAL B 1 160 ? 6.965 -31.609 -3.338 1 98.69 160 VAL B O 1
ATOM 4805 N N . ASN B 1 161 ? 6.191 -29.688 -2.508 1 98.69 161 ASN B N 1
ATOM 4806 C CA . ASN B 1 161 ? 5.48 -29.297 -3.727 1 98.69 161 ASN B CA 1
ATOM 4807 C C . ASN B 1 161 ? 5.891 -27.906 -4.203 1 98.69 161 ASN B C 1
ATOM 4809 O O . ASN B 1 161 ? 5.883 -26.953 -3.426 1 98.69 161 ASN B O 1
ATOM 4813 N N . LEU B 1 162 ? 6.246 -27.781 -5.461 1 98.31 162 LEU B N 1
ATOM 4814 C CA . LEU B 1 162 ? 6.625 -26.5 -6.066 1 98.31 162 LEU B CA 1
ATOM 4815 C C . LEU B 1 162 ? 5.828 -26.25 -7.344 1 98.31 162 LEU B C 1
ATOM 4817 O O . LEU B 1 162 ? 5.848 -27.078 -8.266 1 98.31 162 LEU B O 1
ATOM 4821 N N . ASP B 1 163 ? 5.047 -25.281 -7.391 1 98.12 163 ASP B N 1
ATOM 4822 C CA . ASP B 1 163 ? 4.25 -24.875 -8.547 1 98.12 163 ASP B CA 1
ATOM 4823 C C . ASP B 1 163 ? 4.707 -23.516 -9.078 1 98.12 163 ASP B C 1
ATOM 4825 O O . ASP B 1 163 ? 4.516 -22.484 -8.414 1 98.12 163 ASP B O 1
ATOM 4829 N N . LEU B 1 164 ? 5.266 -23.438 -10.234 1 96.31 164 LEU B N 1
ATOM 4830 C CA . LEU B 1 164 ? 5.766 -22.219 -10.852 1 96.31 164 LEU B CA 1
ATOM 4831 C C . LEU B 1 164 ? 5.012 -21.922 -12.148 1 96.31 164 LEU B C 1
ATOM 4833 O O . LEU B 1 164 ? 5.094 -22.688 -13.109 1 96.31 164 LEU B O 1
ATOM 4837 N N . LYS B 1 165 ? 4.289 -20.859 -12.164 1 95.19 165 LYS B N 1
ATOM 4838 C CA . LYS B 1 165 ? 3.523 -20.484 -13.352 1 95.19 165 LYS B CA 1
ATOM 4839 C C . LYS B 1 165 ? 3.969 -19.141 -13.898 1 95.19 165 LYS B C 1
ATOM 4841 O O . LYS B 1 165 ? 3.969 -18.141 -13.18 1 95.19 165 LYS B O 1
ATOM 4846 N N . LYS B 1 166 ? 4.352 -19.031 -15.172 1 92.62 166 LYS B N 1
ATOM 4847 C CA . LYS B 1 166 ? 4.785 -17.797 -15.828 1 92.62 166 LYS B CA 1
ATOM 4848 C C . LYS B 1 166 ? 5.945 -17.156 -15.07 1 92.62 166 LYS B C 1
ATOM 4850 O O . LYS B 1 166 ? 5.91 -15.961 -14.781 1 92.62 166 LYS B O 1
ATOM 4855 N N . ILE B 1 167 ? 6.844 -17.984 -14.688 1 92.81 167 ILE B N 1
ATOM 4856 C CA . ILE B 1 167 ? 8.016 -17.547 -13.945 1 92.81 167 ILE B CA 1
ATOM 4857 C C . ILE B 1 167 ? 9.203 -17.375 -14.898 1 92.81 167 ILE B C 1
ATOM 4859 O O . ILE B 1 167 ? 9.344 -18.141 -15.859 1 92.81 167 ILE B O 1
ATOM 4863 N N . THR B 1 168 ? 9.938 -16.312 -14.711 1 90.12 168 THR B N 1
ATOM 4864 C CA . THR B 1 168 ? 11.219 -16.156 -15.391 1 90.12 168 THR B CA 1
ATOM 4865 C C . THR B 1 168 ? 12.367 -16.547 -14.469 1 90.12 168 THR B C 1
ATOM 4867 O O . THR B 1 168 ? 12.539 -15.969 -13.391 1 90.12 168 THR B O 1
ATOM 4870 N N . ILE B 1 169 ? 13.086 -17.516 -14.828 1 91.31 169 ILE B N 1
ATOM 4871 C CA . ILE B 1 169 ? 14.172 -18.047 -14.016 1 91.31 169 ILE B CA 1
ATOM 4872 C C . ILE B 1 169 ? 15.312 -18.516 -14.922 1 91.31 169 ILE B C 1
ATOM 4874 O O . ILE B 1 169 ? 15.062 -19.047 -16 1 91.31 169 ILE B O 1
ATOM 4878 N N . SER B 1 170 ? 16.5 -18.219 -14.562 1 88.44 170 SER B N 1
ATOM 4879 C CA . SER B 1 170 ? 17.641 -18.719 -15.32 1 88.44 170 SER B CA 1
ATOM 4880 C C . SER B 1 170 ? 17.781 -20.234 -15.18 1 88.44 170 SER B C 1
ATOM 4882 O O . SER B 1 170 ? 17.297 -20.812 -14.195 1 88.44 170 SER B O 1
ATOM 4884 N N . LYS B 1 171 ? 18.375 -20.844 -16.141 1 87.94 171 LYS B N 1
ATOM 4885 C CA . LYS B 1 171 ? 18.625 -22.281 -16.109 1 87.94 171 LYS B CA 1
ATOM 4886 C C . LYS B 1 171 ? 19.375 -22.688 -14.852 1 87.94 171 LYS B C 1
ATOM 4888 O O . LYS B 1 171 ? 18.969 -23.625 -14.148 1 87.94 171 LYS B O 1
ATOM 4893 N N . GLU B 1 172 ? 20.453 -21.906 -14.531 1 89.31 172 GLU B N 1
ATOM 4894 C CA . GLU B 1 172 ? 21.297 -22.219 -13.383 1 89.31 172 GLU B CA 1
ATOM 4895 C C . GLU B 1 172 ? 20.516 -22.109 -12.07 1 89.31 172 GLU B C 1
ATOM 4897 O O . GLU B 1 172 ? 20.672 -22.938 -11.172 1 89.31 172 GLU B O 1
ATOM 4902 N N . ALA B 1 173 ? 19.703 -21.156 -12.008 1 91.06 173 ALA B N 1
ATOM 4903 C CA . ALA B 1 173 ? 18.938 -20.922 -10.797 1 91.06 173 ALA B CA 1
ATOM 4904 C C . ALA B 1 173 ? 17.922 -22.047 -10.578 1 91.06 173 ALA B C 1
ATOM 4906 O O . ALA B 1 173 ? 17.719 -22.5 -9.453 1 91.06 173 ALA B O 1
ATOM 4907 N N . LEU B 1 174 ? 17.266 -22.5 -11.68 1 91.94 174 LEU B N 1
ATOM 4908 C CA . LEU B 1 174 ? 16.266 -23.562 -11.578 1 91.94 174 LEU B CA 1
ATOM 4909 C C . LEU B 1 174 ? 16.922 -24.875 -11.172 1 91.94 174 LEU B C 1
ATOM 4911 O O . LEU B 1 174 ? 16.422 -25.578 -10.281 1 91.94 174 LEU B O 1
ATOM 4915 N N . GLU B 1 175 ? 18.016 -25.203 -11.82 1 91.62 175 GLU B N 1
ATOM 4916 C CA . GLU B 1 175 ? 18.734 -26.438 -11.5 1 91.62 175 GLU B CA 1
ATOM 4917 C C . GLU B 1 175 ? 19.203 -26.438 -10.047 1 91.62 175 GLU B C 1
ATOM 4919 O O . GLU B 1 175 ? 19.094 -27.453 -9.359 1 91.62 175 GLU B O 1
ATOM 4924 N N . SER B 1 176 ? 19.703 -25.281 -9.625 1 92 176 SER B N 1
ATOM 4925 C CA . SER B 1 176 ? 20.172 -25.156 -8.242 1 92 176 SER B CA 1
ATOM 4926 C C . SER B 1 176 ? 19.031 -25.281 -7.254 1 92 176 SER B C 1
ATOM 4928 O O . SER B 1 176 ? 19.172 -25.906 -6.203 1 92 176 SER B O 1
ATOM 4930 N N . LEU B 1 177 ? 17.922 -24.703 -7.582 1 94.25 177 LEU B N 1
ATOM 4931 C CA . LEU B 1 177 ? 16.734 -24.75 -6.738 1 94.25 177 LEU B CA 1
ATOM 4932 C C . LEU B 1 177 ? 16.281 -26.203 -6.551 1 94.25 177 LEU B C 1
ATOM 4934 O O . LEU B 1 177 ? 16.031 -26.641 -5.426 1 94.25 177 LEU B O 1
ATOM 4938 N N . LEU B 1 178 ? 16.219 -26.953 -7.637 1 94.19 178 LEU B N 1
ATOM 4939 C CA . LEU B 1 178 ? 15.734 -28.312 -7.59 1 94.19 178 LEU B CA 1
ATOM 4940 C C . LEU B 1 178 ? 16.703 -29.219 -6.848 1 94.19 178 LEU B C 1
ATOM 4942 O O . LEU B 1 178 ? 16.297 -30.094 -6.086 1 94.19 178 LEU B O 1
ATOM 4946 N N . ALA B 1 179 ? 17.969 -28.953 -7.012 1 91.81 179 ALA B N 1
ATOM 4947 C CA . ALA B 1 179 ? 19 -29.734 -6.348 1 91.81 179 ALA B CA 1
ATOM 4948 C C . ALA B 1 179 ? 19.016 -29.469 -4.844 1 91.81 179 ALA B C 1
ATOM 4950 O O . ALA B 1 179 ? 19.391 -30.344 -4.059 1 91.81 179 ALA B O 1
ATOM 4951 N N . SER B 1 180 ? 18.547 -28.266 -4.48 1 94.06 180 SER B N 1
ATOM 4952 C CA . SER B 1 180 ? 18.641 -27.844 -3.086 1 94.06 180 SER B CA 1
ATOM 4953 C C . SER B 1 180 ? 17.328 -28.125 -2.348 1 94.06 180 SER B C 1
ATOM 4955 O O . SER B 1 180 ? 17.141 -27.656 -1.224 1 94.06 180 SER B O 1
ATOM 4957 N N . CYS B 1 181 ? 16.438 -28.859 -2.908 1 96.44 181 CYS B N 1
ATOM 4958 C CA . CYS B 1 181 ? 15.188 -29.25 -2.277 1 96.44 181 CYS B CA 1
ATOM 4959 C C . CYS B 1 181 ? 15.078 -30.781 -2.207 1 96.44 181 CYS B C 1
ATOM 4961 O O . CYS B 1 181 ? 14.367 -31.391 -3.006 1 96.44 181 CYS B O 1
ATOM 4963 N N . PRO B 1 182 ? 15.719 -31.375 -1.226 1 95.75 182 PRO B N 1
ATOM 4964 C CA . PRO B 1 182 ? 15.852 -32.812 -1.176 1 95.75 182 PRO B CA 1
ATOM 4965 C C . PRO B 1 182 ? 14.516 -33.531 -0.983 1 95.75 182 PRO B C 1
ATOM 4967 O O . PRO B 1 182 ? 14.383 -34.719 -1.33 1 95.75 182 PRO B O 1
ATOM 4970 N N . GLN B 1 183 ? 13.484 -32.875 -0.495 1 97.62 183 GLN B N 1
ATOM 4971 C CA . GLN B 1 183 ? 12.219 -33.531 -0.191 1 97.62 183 GLN B CA 1
ATOM 4972 C C . GLN B 1 183 ? 11.18 -33.25 -1.281 1 97.62 183 GLN B C 1
ATOM 4974 O O . GLN B 1 183 ? 10.023 -33.688 -1.157 1 97.62 183 GLN B O 1
ATOM 4979 N N . LEU B 1 184 ? 11.555 -32.656 -2.361 1 98.25 184 LEU B N 1
ATOM 4980 C CA . LEU B 1 184 ? 10.633 -32.281 -3.424 1 98.25 184 LEU B CA 1
ATOM 4981 C C . LEU B 1 184 ? 10.031 -33.531 -4.09 1 98.25 184 LEU B C 1
ATOM 4983 O O . LEU B 1 184 ? 10.758 -34.406 -4.555 1 98.25 184 LEU B O 1
ATOM 4987 N N . GLU B 1 185 ? 8.703 -33.625 -4.172 1 98.56 185 GLU B N 1
ATOM 4988 C CA . GLU B 1 185 ? 8.016 -34.75 -4.754 1 98.56 185 GLU B CA 1
ATOM 4989 C C . GLU B 1 185 ? 7.223 -34.344 -5.996 1 98.56 185 GLU B C 1
ATOM 4991 O O . GLU B 1 185 ? 7 -35.188 -6.891 1 98.56 185 GLU B O 1
ATOM 4996 N N . THR B 1 186 ? 6.805 -33.125 -5.996 1 98.56 186 THR B N 1
ATOM 4997 C CA . THR B 1 186 ? 5.969 -32.656 -7.09 1 98.56 186 THR B CA 1
ATOM 4998 C C . THR B 1 186 ? 6.488 -31.328 -7.625 1 98.56 186 THR B C 1
ATOM 5000 O O . THR B 1 186 ? 6.703 -30.375 -6.859 1 98.56 186 THR B O 1
ATOM 5003 N N . LEU B 1 187 ? 6.703 -31.234 -8.906 1 97.44 187 LEU B N 1
ATOM 5004 C CA . LEU B 1 187 ? 7.113 -30 -9.578 1 97.44 187 LEU B CA 1
ATOM 5005 C C . LEU B 1 187 ? 6.195 -29.703 -10.758 1 97.44 187 LEU B C 1
ATOM 5007 O O . LEU B 1 187 ? 6.062 -30.516 -11.672 1 97.44 187 LEU B O 1
ATOM 5011 N N . ILE B 1 188 ? 5.512 -28.672 -10.672 1 97.06 188 ILE B N 1
ATOM 5012 C CA . ILE B 1 188 ? 4.66 -28.219 -11.766 1 97.06 188 ILE B CA 1
ATOM 5013 C C . ILE B 1 188 ? 5.18 -26.891 -12.305 1 97.06 188 ILE B C 1
ATOM 5015 O O . ILE B 1 188 ? 5.273 -25.906 -11.57 1 97.06 188 ILE B O 1
ATOM 5019 N N . VAL B 1 189 ? 5.543 -26.844 -13.523 1 93.81 189 VAL B N 1
ATOM 5020 C CA . VAL B 1 189 ? 6.031 -25.641 -14.188 1 93.81 189 VAL B CA 1
ATOM 5021 C C . VAL B 1 189 ? 5.172 -25.344 -15.414 1 93.81 189 VAL B C 1
ATOM 5023 O O . VAL B 1 189 ? 4.988 -26.203 -16.281 1 93.81 189 VAL B O 1
ATOM 5026 N N . LYS B 1 190 ? 4.586 -24.219 -15.461 1 91.94 190 LYS B N 1
ATOM 5027 C CA . LYS B 1 190 ? 3.779 -23.812 -16.609 1 91.94 190 LYS B CA 1
ATOM 5028 C C . LYS B 1 190 ? 4.297 -22.516 -17.219 1 91.94 190 LYS B C 1
ATOM 5030 O O . LYS B 1 190 ? 4.578 -21.562 -16.484 1 91.94 190 LYS B O 1
ATOM 5035 N N . LYS B 1 191 ? 4.496 -22.5 -18.5 1 87.75 191 LYS B N 1
ATOM 5036 C CA . LYS B 1 191 ? 4.871 -21.328 -19.281 1 87.75 191 LYS B CA 1
ATOM 5037 C C . LYS B 1 191 ? 6.207 -20.75 -18.797 1 87.75 191 LYS B C 1
ATOM 5039 O O . LYS B 1 191 ? 6.316 -19.562 -18.516 1 87.75 191 LYS B O 1
ATOM 5044 N N . LEU B 1 192 ? 7.133 -21.672 -18.672 1 83.44 192 LEU B N 1
ATOM 5045 C CA . LEU B 1 192 ? 8.484 -21.234 -18.312 1 83.44 192 LEU B CA 1
ATOM 5046 C C . LEU B 1 192 ? 9.211 -20.703 -19.531 1 83.44 192 LEU B C 1
ATOM 5048 O O . LEU B 1 192 ? 9.133 -21.281 -20.625 1 83.44 192 LEU B O 1
ATOM 5052 N N . SER B 1 193 ? 9.758 -19.562 -19.469 1 68.56 193 SER B N 1
ATOM 5053 C CA . SER B 1 193 ? 10.5 -18.969 -20.594 1 68.56 193 SER B CA 1
ATOM 5054 C C . SER B 1 193 ? 11.992 -19.266 -20.484 1 68.56 193 SER B C 1
ATOM 5056 O O . SER B 1 193 ? 12.539 -19.297 -19.375 1 68.56 193 SER B O 1
ATOM 5058 N N . CYS B 1 194 ? 12.664 -19.609 -21.594 1 57.94 194 CYS B N 1
ATOM 5059 C CA . CYS B 1 194 ? 14.086 -19.359 -21.828 1 57.94 194 CYS B CA 1
ATOM 5060 C C . CYS B 1 194 ? 14.938 -20.516 -21.312 1 57.94 194 CYS B C 1
ATOM 5062 O O . CYS B 1 194 ? 16.031 -20.297 -20.797 1 57.94 194 CYS B O 1
ATOM 5064 N N . VAL B 1 195 ? 14.469 -21.734 -21.359 1 64.56 195 VAL B N 1
ATOM 5065 C CA . VAL B 1 195 ? 15.492 -22.672 -20.891 1 64.56 195 VAL B CA 1
ATOM 5066 C C . VAL B 1 195 ? 15.914 -23.594 -22.031 1 64.56 195 VAL B C 1
ATOM 5068 O O . VAL B 1 195 ? 15.07 -24.219 -22.672 1 64.56 195 VAL B O 1
ATOM 5071 N N . ASP B 1 196 ? 17.203 -23.531 -22.453 1 70.94 196 ASP B N 1
ATOM 5072 C CA . ASP B 1 196 ? 17.734 -24.328 -23.562 1 70.94 196 ASP B CA 1
ATOM 5073 C C . ASP B 1 196 ? 17.906 -25.781 -23.125 1 70.94 196 ASP B C 1
ATOM 5075 O O . ASP B 1 196 ? 17.125 -26.656 -23.5 1 70.94 196 ASP B O 1
ATOM 5079 N N . HIS B 1 197 ? 18.984 -26.125 -22.328 1 77.5 197 HIS B N 1
ATOM 5080 C CA . HIS B 1 197 ? 19.297 -27.484 -21.891 1 77.5 197 HIS B CA 1
ATOM 5081 C C . HIS B 1 197 ? 19.078 -27.625 -20.375 1 77.5 197 HIS B C 1
ATOM 5083 O O . HIS B 1 197 ? 19.922 -27.203 -19.594 1 77.5 197 HIS B O 1
ATOM 5089 N N . LEU B 1 198 ? 17.953 -28.266 -20.031 1 81.44 198 LEU B N 1
ATOM 5090 C CA . LEU B 1 198 ? 17.594 -28.328 -18.625 1 81.44 198 LEU B CA 1
ATOM 5091 C C . LEU B 1 198 ? 17.953 -29.672 -18.031 1 81.44 198 LEU B C 1
ATOM 5093 O O . LEU B 1 198 ? 17.641 -30.719 -18.594 1 81.44 198 LEU B O 1
ATOM 5097 N N . HIS B 1 199 ? 18.719 -29.641 -16.969 1 84.56 199 HIS B N 1
ATOM 5098 C CA . HIS B 1 199 ? 19.031 -30.828 -16.172 1 84.56 199 HIS B CA 1
ATOM 5099 C C . HIS B 1 199 ? 18.203 -30.859 -14.898 1 84.56 199 HIS B C 1
ATOM 5101 O O . HIS B 1 199 ? 18.344 -30 -14.031 1 84.56 199 HIS B O 1
ATOM 5107 N N . ILE B 1 200 ? 17.359 -31.812 -14.758 1 88.38 200 ILE B N 1
ATOM 5108 C CA . ILE B 1 200 ? 16.531 -31.938 -13.57 1 88.38 200 ILE B CA 1
ATOM 5109 C C . ILE B 1 200 ? 17.125 -33 -12.625 1 88.38 200 ILE B C 1
ATOM 5111 O O . ILE B 1 200 ? 17.094 -34.188 -12.922 1 88.38 200 ILE B O 1
ATOM 5115 N N . ASN B 1 201 ? 17.766 -32.469 -11.625 1 91.25 201 ASN B N 1
ATOM 5116 C CA . ASN B 1 201 ? 18.312 -33.344 -10.57 1 91.25 201 ASN B CA 1
ATOM 5117 C C . ASN B 1 201 ? 17.469 -33.25 -9.297 1 91.25 201 ASN B C 1
ATOM 5119 O O . ASN B 1 201 ? 17.625 -32.344 -8.5 1 91.25 201 ASN B O 1
ATOM 5123 N N . ALA B 1 202 ? 16.578 -34.188 -9.078 1 93.31 202 ALA B N 1
ATOM 5124 C CA . ALA B 1 202 ? 15.703 -34.281 -7.918 1 93.31 202 ALA B CA 1
ATOM 5125 C C . ALA B 1 202 ? 15.469 -35.719 -7.508 1 93.31 202 ALA B C 1
ATOM 5127 O O . ALA B 1 202 ? 14.695 -36.438 -8.156 1 93.31 202 ALA B O 1
ATOM 5128 N N . SER B 1 203 ? 16.078 -36.125 -6.414 1 93.44 203 SER B N 1
ATOM 5129 C CA . SER B 1 203 ? 16.156 -37.531 -6.039 1 93.44 203 SER B CA 1
ATOM 5130 C C . SER B 1 203 ? 14.789 -38.062 -5.617 1 93.44 203 SER B C 1
ATOM 5132 O O . SER B 1 203 ? 14.5 -39.25 -5.797 1 93.44 203 SER B O 1
ATOM 5134 N N . ASN B 1 204 ? 13.938 -37.188 -5.109 1 96.44 204 ASN B N 1
ATOM 5135 C CA . ASN B 1 204 ? 12.68 -37.688 -4.562 1 96.44 204 ASN B CA 1
ATOM 5136 C C . ASN B 1 204 ? 11.492 -37.25 -5.418 1 96.44 204 ASN B C 1
ATOM 5138 O O . ASN B 1 204 ? 10.336 -37.438 -5.027 1 96.44 204 ASN B O 1
ATOM 5142 N N . LEU B 1 205 ? 11.734 -36.75 -6.602 1 96.62 205 LEU B N 1
ATOM 5143 C CA . LEU B 1 205 ? 10.68 -36.25 -7.477 1 96.62 205 LEU B CA 1
ATOM 5144 C C . LEU B 1 205 ? 9.828 -37.375 -8.008 1 96.62 205 LEU B C 1
ATOM 5146 O O . LEU B 1 205 ? 10.359 -38.375 -8.547 1 96.62 205 LEU B O 1
ATOM 5150 N N . LYS B 1 206 ? 8.516 -37.281 -7.863 1 97.75 206 LYS B N 1
ATOM 5151 C CA . LYS B 1 206 ? 7.602 -38.344 -8.297 1 97.75 206 LYS B CA 1
ATOM 5152 C C . LYS B 1 206 ? 6.707 -37.844 -9.43 1 97.75 206 LYS B C 1
ATOM 5154 O O . LYS B 1 206 ? 6.281 -38.656 -10.273 1 97.75 206 LYS B O 1
ATOM 5159 N N . TYR B 1 207 ? 6.453 -36.656 -9.391 1 97.81 207 TYR B N 1
ATOM 5160 C CA . TYR B 1 207 ? 5.555 -36.062 -10.375 1 97.81 207 TYR B CA 1
ATOM 5161 C C . TYR B 1 207 ? 6.172 -34.812 -11 1 97.81 207 TYR B C 1
ATOM 5163 O O . TYR B 1 207 ? 6.559 -33.875 -10.281 1 97.81 207 TYR B O 1
ATOM 5171 N N . LEU B 1 208 ? 6.25 -34.719 -12.328 1 95.06 208 LEU B N 1
ATOM 5172 C CA . LEU B 1 208 ? 6.785 -33.562 -13.039 1 95.06 208 LEU B CA 1
ATOM 5173 C C . LEU B 1 208 ? 5.875 -33.156 -14.195 1 95.06 208 LEU B C 1
ATOM 5175 O O . LEU B 1 208 ? 5.598 -33.969 -15.078 1 95.06 208 LEU B O 1
ATOM 5179 N N . SER B 1 209 ? 5.289 -32.094 -14.094 1 94.56 209 SER B N 1
ATOM 5180 C CA . SER B 1 209 ? 4.598 -31.469 -15.211 1 94.56 209 SER B CA 1
ATOM 5181 C C . SER B 1 209 ? 5.348 -30.234 -15.703 1 94.56 209 SER B C 1
ATOM 5183 O O . SER B 1 209 ? 5.445 -29.234 -14.992 1 94.56 209 SER B O 1
ATOM 5185 N N . PHE B 1 210 ? 5.832 -30.297 -16.875 1 89.12 210 PHE B N 1
ATOM 5186 C CA . PHE B 1 210 ? 6.691 -29.234 -17.359 1 89.12 210 PHE B CA 1
ATOM 5187 C C . PHE B 1 210 ? 6.109 -28.609 -18.625 1 89.12 210 PHE B C 1
ATOM 5189 O O . PHE B 1 210 ? 5.867 -29.312 -19.609 1 89.12 210 PHE B O 1
ATOM 5196 N N . GLY B 1 211 ? 5.824 -27.375 -18.516 1 86.12 211 GLY B N 1
ATOM 5197 C CA . GLY B 1 211 ? 5.387 -26.594 -19.656 1 86.12 211 GLY B CA 1
ATOM 5198 C C . GLY B 1 211 ? 6.281 -25.406 -19.938 1 86.12 211 GLY B C 1
ATOM 5199 O O . GLY B 1 211 ? 6.441 -24.531 -19.094 1 86.12 211 GLY B O 1
ATOM 5200 N N . GLY B 1 212 ? 6.914 -25.375 -21.047 1 80.94 212 GLY B N 1
ATOM 5201 C CA . GLY B 1 212 ? 7.797 -24.266 -21.391 1 80.94 212 GLY B CA 1
ATOM 5202 C C . GLY B 1 212 ? 8.617 -24.5 -22.641 1 80.94 212 GLY B C 1
ATOM 5203 O O . GLY B 1 212 ? 8.344 -25.438 -23.391 1 80.94 212 GLY B O 1
ATOM 5204 N N . GLU B 1 213 ? 9.5 -23.5 -22.828 1 73.06 213 GLU B N 1
ATOM 5205 C CA . GLU B 1 213 ? 10.391 -23.578 -23.969 1 73.06 213 GLU B CA 1
ATOM 5206 C C . GLU B 1 213 ? 11.734 -24.203 -23.578 1 73.06 213 GLU B C 1
ATOM 5208 O O . GLU B 1 213 ? 12.375 -23.75 -22.625 1 73.06 213 GLU B O 1
ATOM 5213 N N . PHE B 1 214 ? 12.031 -25.312 -24.172 1 68.19 214 PHE B N 1
ATOM 5214 C CA . PHE B 1 214 ? 13.328 -25.922 -23.906 1 68.19 214 PHE B CA 1
ATOM 5215 C C . PHE B 1 214 ? 13.812 -26.719 -25.109 1 68.19 214 PHE B C 1
ATOM 5217 O O . PHE B 1 214 ? 13.016 -27.141 -25.938 1 68.19 214 PHE B O 1
ATOM 5224 N N . LYS B 1 215 ? 15.102 -26.859 -25.281 1 69.69 215 LYS B N 1
ATOM 5225 C CA . LYS B 1 215 ? 15.711 -27.625 -26.359 1 69.69 215 LYS B CA 1
ATOM 5226 C C . LYS B 1 215 ? 15.914 -29.078 -25.953 1 69.69 215 LYS B C 1
ATOM 5228 O O . LYS B 1 215 ? 15.656 -29.984 -26.75 1 69.69 215 LYS B O 1
ATOM 5233 N N . SER B 1 216 ? 16.484 -29.281 -24.797 1 72.69 216 SER B N 1
ATOM 5234 C CA . SER B 1 216 ? 16.688 -30.641 -24.297 1 72.69 216 SER B CA 1
ATOM 5235 C C . SER B 1 216 ? 16.516 -30.703 -22.781 1 72.69 216 SER B C 1
ATOM 5237 O O . SER B 1 216 ? 16.641 -29.688 -22.094 1 72.69 216 SER B O 1
ATOM 5239 N N . MET B 1 217 ? 16.156 -31.906 -22.344 1 77.06 217 MET B N 1
ATOM 5240 C CA . MET B 1 217 ? 15.984 -32.125 -20.922 1 77.06 217 MET B CA 1
ATOM 5241 C C . MET B 1 217 ? 16.625 -33.438 -20.484 1 77.06 217 MET B C 1
ATOM 5243 O O . MET B 1 217 ? 16.531 -34.438 -21.188 1 77.06 217 MET B O 1
ATOM 5247 N N . CYS B 1 218 ? 17.375 -33.375 -19.531 1 79.06 218 CYS B N 1
ATOM 5248 C CA . CYS B 1 218 ? 17.938 -34.562 -18.906 1 79.06 218 CYS B CA 1
ATOM 5249 C C . CYS B 1 218 ? 17.375 -34.75 -17.516 1 79.06 218 CYS B C 1
ATOM 5251 O O . CYS B 1 218 ? 17.234 -33.812 -16.75 1 79.06 218 CYS B O 1
ATOM 5253 N N . PHE B 1 219 ? 17 -36.031 -17.25 1 82.94 219 PHE B N 1
ATOM 5254 C CA . PHE B 1 219 ? 16.344 -36.312 -15.984 1 82.94 219 PHE B CA 1
ATOM 5255 C C . PHE B 1 219 ? 17.219 -37.188 -15.102 1 82.94 219 PHE B C 1
ATOM 5257 O O . PHE B 1 219 ? 17.656 -38.281 -15.523 1 82.94 219 PHE B O 1
ATOM 5264 N N . ASN B 1 220 ? 17.672 -36.719 -14.07 1 87.62 220 ASN B N 1
ATOM 5265 C CA . ASN B 1 220 ? 18.188 -37.5 -12.961 1 87.62 220 ASN B CA 1
ATOM 5266 C C . ASN B 1 220 ? 17.188 -37.594 -11.812 1 87.62 220 ASN B C 1
ATOM 5268 O O . ASN B 1 220 ? 17.391 -36.969 -10.766 1 87.62 220 ASN B O 1
ATOM 5272 N N . THR B 1 221 ? 16.125 -38.281 -12.039 1 92.31 221 THR B N 1
ATOM 5273 C CA . THR B 1 221 ? 14.984 -38.438 -11.148 1 92.31 221 THR B CA 1
ATOM 5274 C C . THR B 1 221 ? 14.562 -39.906 -11.047 1 92.31 221 THR B C 1
ATOM 5276 O O . THR B 1 221 ? 13.602 -40.344 -11.695 1 92.31 221 THR B O 1
ATOM 5279 N N . PRO B 1 222 ? 15.258 -40.688 -10.188 1 91.69 222 PRO B N 1
ATOM 5280 C CA . PRO B 1 222 ? 15.055 -42.156 -10.164 1 91.69 222 PRO B CA 1
ATOM 5281 C C . PRO B 1 222 ? 13.641 -42.531 -9.75 1 91.69 222 PRO B C 1
ATOM 5283 O O . PRO B 1 222 ? 13.156 -43.625 -10.117 1 91.69 222 PRO B O 1
ATOM 5286 N N . LEU B 1 223 ? 12.922 -41.625 -9.047 1 94.62 223 LEU B N 1
ATOM 5287 C CA . LEU B 1 223 ? 11.625 -42 -8.508 1 94.62 223 LEU B CA 1
ATOM 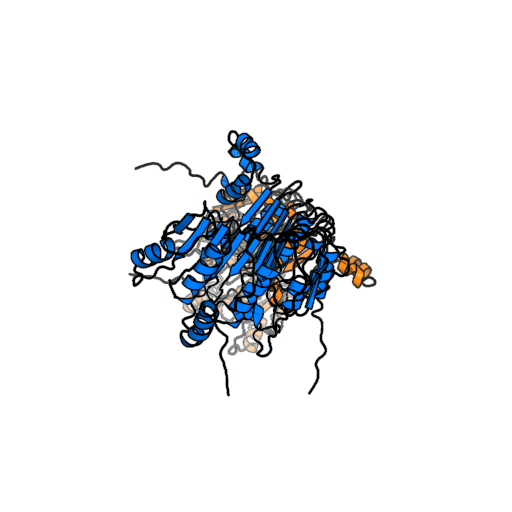5288 C C . LEU B 1 223 ? 10.492 -41.406 -9.32 1 94.62 223 LEU B C 1
ATOM 5290 O O . LEU B 1 223 ? 9.312 -41.531 -8.969 1 94.62 223 LEU B O 1
ATOM 5294 N N . LEU B 1 224 ? 10.773 -40.75 -10.398 1 94.81 224 LEU B N 1
ATOM 5295 C CA . LEU B 1 224 ? 9.766 -40.062 -11.195 1 94.81 224 LEU B CA 1
ATOM 5296 C C . LEU B 1 224 ? 8.766 -41.062 -11.797 1 94.81 224 LEU B C 1
ATOM 5298 O O . LEU B 1 224 ? 9.141 -41.906 -12.617 1 94.81 224 LEU B O 1
ATOM 5302 N N . ALA B 1 225 ? 7.531 -40.938 -11.43 1 96.19 225 ALA B N 1
ATOM 5303 C CA . ALA B 1 225 ? 6.5 -41.875 -11.852 1 96.19 225 ALA B CA 1
ATOM 5304 C C . ALA B 1 225 ? 5.617 -41.281 -12.945 1 96.19 225 ALA B C 1
ATOM 5306 O O . ALA B 1 225 ? 5.137 -42 -13.828 1 96.19 225 ALA B O 1
ATOM 5307 N N . VAL B 1 226 ? 5.438 -40.031 -12.844 1 96.69 226 VAL B N 1
ATOM 5308 C CA . VAL B 1 226 ? 4.551 -39.375 -13.797 1 96.69 226 VAL B CA 1
ATOM 5309 C C . VAL B 1 226 ? 5.281 -38.188 -14.453 1 96.69 226 VAL B C 1
ATOM 5311 O O . VAL B 1 226 ? 5.82 -37.312 -13.773 1 96.69 226 VAL B O 1
ATOM 5314 N N . LEU B 1 227 ? 5.297 -38.125 -15.766 1 92.62 227 LEU B N 1
ATOM 5315 C CA . LEU B 1 227 ? 5.93 -37.062 -16.531 1 92.62 227 LEU B CA 1
ATOM 5316 C C . LEU B 1 227 ? 4.961 -36.5 -17.562 1 92.62 227 LEU B C 1
ATOM 5318 O O . LEU B 1 227 ? 4.395 -37.219 -18.375 1 92.62 227 LEU B O 1
ATOM 5322 N N . SER B 1 228 ? 4.629 -35.281 -17.391 1 92.19 228 SER B N 1
ATOM 5323 C CA . SER B 1 228 ? 3.809 -34.562 -18.359 1 92.19 228 SER B CA 1
ATOM 5324 C C . SER B 1 228 ? 4.594 -33.406 -19.016 1 92.19 228 SER B C 1
ATOM 5326 O O . SER B 1 228 ? 5.098 -32.531 -18.328 1 92.19 228 SER B O 1
ATOM 5328 N N . LEU B 1 229 ? 4.656 -33.406 -20.312 1 86.06 229 LEU B N 1
ATOM 5329 C CA . LEU B 1 229 ? 5.441 -32.406 -21.031 1 86.06 229 LEU B CA 1
ATOM 5330 C C . LEU B 1 229 ? 4.551 -31.562 -21.953 1 86.06 229 LEU B C 1
ATOM 5332 O O . LEU B 1 229 ? 3.709 -32.125 -22.672 1 86.06 229 LEU B O 1
ATOM 5336 N N . ASN B 1 230 ? 4.59 -30.297 -21.781 1 83.44 230 ASN B N 1
ATOM 5337 C CA . ASN B 1 230 ? 3.932 -29.344 -22.672 1 83.44 230 ASN B CA 1
ATOM 5338 C C . ASN B 1 230 ? 4.93 -28.359 -23.266 1 83.44 230 ASN B C 1
ATOM 5340 O O . ASN B 1 230 ? 5.223 -27.312 -22.672 1 83.44 230 ASN B O 1
ATOM 5344 N N . MET B 1 231 ? 5.395 -28.531 -24.453 1 73.5 231 MET B N 1
ATOM 5345 C CA . MET B 1 231 ? 6.422 -27.719 -25.094 1 73.5 231 MET B CA 1
ATOM 5346 C C . MET B 1 231 ? 5.793 -26.625 -25.938 1 73.5 231 MET B C 1
ATOM 5348 O O . MET B 1 231 ? 4.797 -26.859 -26.625 1 73.5 231 MET B O 1
ATOM 5352 N N . TYR B 1 232 ? 6.172 -25.375 -25.641 1 64.62 232 TYR B N 1
ATOM 5353 C CA . TYR B 1 232 ? 5.684 -24.234 -26.406 1 64.62 232 TYR B CA 1
ATOM 5354 C C . TYR B 1 232 ? 6.629 -23.906 -27.547 1 64.62 232 TYR B C 1
ATOM 5356 O O . TYR B 1 232 ? 7.793 -24.312 -27.547 1 64.62 232 TYR B O 1
ATOM 5364 N N . ARG B 1 233 ? 6.051 -23.25 -28.766 1 52.41 233 ARG B N 1
ATOM 5365 C CA . ARG B 1 233 ? 6.762 -22.906 -30 1 52.41 233 ARG B CA 1
ATOM 5366 C C . ARG B 1 233 ? 8.031 -22.125 -29.703 1 52.41 233 ARG B C 1
ATOM 5368 O O . ARG B 1 233 ? 8 -21.141 -28.953 1 52.41 233 ARG B O 1
ATOM 5375 N N . ILE B 1 234 ? 9.141 -22.766 -29.781 1 50.34 234 ILE B N 1
ATOM 5376 C CA . ILE B 1 234 ? 10.352 -21.969 -29.891 1 50.34 234 ILE B CA 1
ATOM 5377 C C . ILE B 1 234 ? 10.273 -21.094 -31.141 1 50.34 234 ILE B C 1
ATOM 5379 O O . ILE B 1 234 ? 10.008 -21.594 -32.25 1 50.34 234 ILE B O 1
ATOM 5383 N N . VAL B 1 235 ? 9.938 -19.859 -31.141 1 42.75 235 VAL B N 1
ATOM 5384 C CA . VAL B 1 235 ? 9.914 -18.938 -32.281 1 42.75 235 VAL B CA 1
ATOM 5385 C C . VAL B 1 235 ? 10.945 -19.375 -33.312 1 42.75 235 VAL B C 1
ATOM 5387 O O . VAL B 1 235 ? 10.75 -19.172 -34.531 1 42.75 235 VAL B O 1
ATOM 5390 N N . SER B 1 236 ? 12.32 -19.5 -33 1 41.56 236 SER B N 1
ATOM 5391 C CA . SER B 1 236 ? 13.25 -19.516 -34.125 1 41.56 236 SER B CA 1
ATOM 5392 C C . SER B 1 236 ? 13.086 -20.781 -34.969 1 41.56 236 SER B C 1
ATOM 5394 O O . SER B 1 236 ? 12.625 -21.812 -34.438 1 41.56 236 SER B O 1
ATOM 5396 N N . GLU B 1 237 ? 13.289 -20.688 -36.281 1 42.75 237 GLU B N 1
ATOM 5397 C CA . GLU B 1 237 ? 13.273 -21.562 -37.438 1 42.75 237 GLU B CA 1
ATOM 5398 C C . GLU B 1 237 ? 13.703 -22.984 -37.062 1 42.75 237 GLU B C 1
ATOM 5400 O O . GLU B 1 237 ? 13.195 -23.953 -37.625 1 42.75 237 GLU B O 1
ATOM 5405 N N . GLN B 1 238 ? 15.055 -23.172 -36.625 1 40.94 238 GLN B N 1
ATOM 5406 C CA . GLN B 1 238 ? 15.797 -24.422 -36.594 1 40.94 238 GLN B CA 1
ATOM 5407 C C . GLN B 1 238 ? 15.438 -25.25 -35.344 1 40.94 238 GLN B C 1
ATOM 5409 O O . GLN B 1 238 ? 16.234 -25.328 -34.406 1 40.94 238 GLN B O 1
ATOM 5414 N N . ASN B 1 239 ? 14.406 -25.312 -34.781 1 45.62 239 ASN B N 1
ATOM 5415 C CA . ASN B 1 239 ? 13.781 -25.828 -33.562 1 45.62 239 ASN B CA 1
ATOM 5416 C C . ASN B 1 239 ? 13.938 -27.344 -33.469 1 45.62 239 ASN B C 1
ATOM 5418 O O . ASN B 1 239 ? 13.023 -28.094 -33.812 1 45.62 239 ASN B O 1
ATOM 5422 N N . ASN B 1 240 ? 15.07 -27.766 -33.625 1 45.47 240 ASN B N 1
ATOM 5423 C CA . ASN B 1 240 ? 15.258 -29.219 -33.594 1 45.47 240 ASN B CA 1
ATOM 5424 C C . ASN B 1 240 ? 15.086 -29.75 -32.188 1 45.47 240 ASN B C 1
ATOM 5426 O O . ASN B 1 240 ? 15.922 -29.5 -31.297 1 45.47 240 ASN B O 1
ATOM 5430 N N . PHE B 1 241 ? 13.898 -29.906 -31.609 1 49.19 241 PHE B N 1
ATOM 5431 C CA . PHE B 1 241 ? 13.648 -30.641 -30.359 1 49.19 241 PHE B CA 1
ATOM 5432 C C . PHE B 1 241 ? 14.07 -32.094 -30.5 1 49.19 241 PHE B C 1
ATOM 5434 O O . PHE B 1 241 ? 13.75 -32.75 -31.5 1 49.19 241 PHE B O 1
ATOM 5441 N N . ASP B 1 242 ? 15.141 -32.531 -29.875 1 51.19 242 ASP B N 1
ATOM 5442 C CA . ASP B 1 242 ? 15.539 -33.938 -29.922 1 51.19 242 ASP B CA 1
ATOM 5443 C C . ASP B 1 242 ? 14.766 -34.75 -28.891 1 51.19 242 ASP B C 1
ATOM 5445 O O . ASP B 1 242 ? 15.078 -34.719 -27.703 1 51.19 242 ASP B O 1
ATOM 5449 N N . LEU B 1 243 ? 13.547 -35.312 -29.188 1 52.47 243 LEU B N 1
ATOM 5450 C CA . LEU B 1 243 ? 12.734 -36.219 -28.359 1 52.47 243 LEU B CA 1
ATOM 5451 C C . LEU B 1 243 ? 13.547 -37.406 -27.891 1 52.47 243 LEU B C 1
ATOM 5453 O O . LEU B 1 243 ? 13.242 -38 -26.844 1 52.47 243 LEU B O 1
ATOM 5457 N N . ARG B 1 244 ? 14.469 -37.844 -28.688 1 54.03 244 ARG B N 1
ATOM 5458 C CA . ARG B 1 244 ? 15.234 -39.031 -28.312 1 54.03 244 ARG B CA 1
ATOM 5459 C C . ARG B 1 244 ? 15.859 -38.875 -26.922 1 54.03 244 ARG B C 1
ATOM 5461 O O . ARG B 1 244 ? 15.891 -39.812 -26.141 1 54.03 244 ARG B O 1
ATOM 5468 N N . PHE B 1 245 ? 16.109 -37.625 -26.891 1 55.94 245 PHE B N 1
ATOM 5469 C CA . PHE B 1 245 ? 16.812 -37.406 -25.641 1 55.94 245 PHE B CA 1
ATOM 5470 C C . PHE B 1 245 ? 15.867 -37.562 -24.453 1 55.94 245 PHE B C 1
ATOM 5472 O O . PHE B 1 245 ? 16.25 -38.062 -23.391 1 55.94 245 PHE B O 1
ATOM 5479 N N . ILE B 1 246 ? 14.594 -37.25 -24.828 1 60.38 246 ILE B N 1
ATOM 5480 C CA . ILE B 1 246 ? 13.664 -37.312 -23.703 1 60.38 246 ILE B CA 1
ATOM 5481 C C . ILE B 1 246 ? 13.328 -38.781 -23.406 1 60.38 246 ILE B C 1
ATOM 5483 O O . ILE B 1 246 ? 13.352 -39.188 -22.25 1 60.38 246 ILE B O 1
ATOM 5487 N N . ILE B 1 247 ? 13.195 -39.562 -24.484 1 62.19 247 ILE B N 1
ATOM 5488 C CA . ILE B 1 247 ? 12.703 -40.906 -24.281 1 62.19 247 ILE B CA 1
ATOM 5489 C C . ILE B 1 247 ? 13.859 -41.812 -23.859 1 62.19 247 ILE B C 1
ATOM 5491 O O . ILE B 1 247 ? 13.68 -42.719 -23.031 1 62.19 247 ILE B O 1
ATOM 5495 N N . ARG B 1 248 ? 15.047 -41.469 -24.484 1 64.12 248 ARG B N 1
ATOM 5496 C CA . ARG B 1 248 ? 16.203 -42.281 -24.125 1 64.12 248 ARG B CA 1
ATOM 5497 C C . ARG B 1 248 ? 16.609 -42.031 -22.672 1 64.12 248 ARG B C 1
ATOM 5499 O O . ARG B 1 248 ? 17.203 -42.906 -22.031 1 64.12 248 ARG B O 1
ATOM 5506 N N . GLY B 1 249 ? 16.125 -40.969 -22.219 1 68.5 249 GLY B N 1
ATOM 5507 C CA . GLY B 1 249 ? 16.578 -40.594 -20.891 1 68.5 249 GLY B CA 1
ATOM 5508 C C . GLY B 1 249 ? 15.469 -40.562 -19.859 1 68.5 249 GLY B C 1
ATOM 5509 O O . GLY B 1 249 ? 15.578 -39.875 -18.844 1 68.5 249 GLY B O 1
ATOM 5510 N N . LEU B 1 250 ? 14.414 -41.469 -20.203 1 76.31 250 LEU B N 1
ATOM 5511 C CA . LEU B 1 250 ? 13.328 -41.469 -19.234 1 76.31 250 LEU B CA 1
ATOM 5512 C C . LEU B 1 250 ? 13.734 -42.188 -17.969 1 76.31 250 LEU B C 1
ATOM 5514 O O . LEU B 1 250 ? 14.508 -43.156 -18 1 76.31 250 LEU B O 1
ATOM 5518 N N . PRO B 1 251 ? 13.266 -41.656 -16.969 1 80.44 251 PRO B N 1
ATOM 5519 C CA . PRO B 1 251 ? 13.547 -42.312 -15.695 1 80.44 251 PRO B CA 1
ATOM 5520 C C . PRO B 1 251 ? 12.953 -43.719 -15.625 1 80.44 251 PRO B C 1
ATOM 5522 O O . PRO B 1 251 ? 11.898 -44 -16.203 1 80.44 251 PRO B O 1
ATOM 5525 N N . PRO B 1 252 ? 13.656 -44.625 -14.938 1 81.06 252 PRO B N 1
ATOM 5526 C CA . PRO B 1 252 ? 13.234 -46.031 -14.906 1 81.06 252 PRO B CA 1
ATOM 5527 C C . PRO B 1 252 ? 11.883 -46.219 -14.234 1 81.06 252 PRO B C 1
ATOM 5529 O O . PRO B 1 252 ? 11.18 -47.188 -14.531 1 81.06 252 PRO B O 1
ATOM 5532 N N . ALA B 1 253 ? 11.523 -45.281 -13.414 1 90 253 ALA B N 1
ATOM 5533 C CA . ALA B 1 253 ? 10.32 -45.5 -12.609 1 90 253 ALA B CA 1
ATOM 5534 C C . ALA B 1 253 ? 9.094 -44.906 -13.297 1 90 253 ALA B C 1
ATOM 5536 O O . ALA B 1 253 ? 7.992 -44.938 -12.742 1 90 253 ALA B O 1
ATOM 5537 N N . ILE B 1 254 ? 9.156 -44.5 -14.477 1 92.12 254 ILE B N 1
ATOM 5538 C CA . ILE B 1 254 ? 8.078 -43.781 -15.141 1 92.12 254 ILE B CA 1
ATOM 5539 C C . ILE B 1 254 ? 6.902 -44.719 -15.391 1 92.12 254 ILE B C 1
ATOM 5541 O O . ILE B 1 254 ? 7.09 -45.844 -15.859 1 92.12 254 ILE B O 1
ATOM 5545 N N . GLU B 1 255 ? 5.758 -44.344 -15.008 1 95.94 255 GLU B N 1
ATOM 5546 C CA . GLU B 1 255 ? 4.539 -45.125 -15.188 1 95.94 255 GLU B CA 1
ATOM 5547 C C . GLU B 1 255 ? 3.58 -44.438 -16.156 1 95.94 255 GLU B C 1
ATOM 5549 O O . GLU B 1 255 ? 2.885 -45.125 -16.922 1 95.94 255 GLU B O 1
ATOM 5554 N N . GLU B 1 256 ? 3.594 -43.219 -16.031 1 96.38 256 GLU B N 1
ATOM 5555 C CA . GLU B 1 256 ? 2.693 -42.438 -16.891 1 96.38 256 GLU B CA 1
ATOM 5556 C C . GLU B 1 256 ? 3.455 -41.375 -17.672 1 96.38 256 GLU B C 1
ATOM 5558 O O . GLU B 1 256 ? 4.23 -40.594 -17.078 1 96.38 256 GLU B O 1
ATOM 5563 N N . LEU B 1 257 ? 3.258 -41.312 -18.953 1 91.5 257 LEU B N 1
ATOM 5564 C CA . LEU B 1 257 ? 3.871 -40.312 -19.828 1 91.5 257 LEU B CA 1
ATOM 5565 C C . LEU B 1 257 ? 2.809 -39.562 -20.609 1 91.5 257 LEU B C 1
ATOM 5567 O O . LEU B 1 257 ? 1.952 -40.156 -21.25 1 91.5 257 LEU B O 1
ATOM 5571 N N . TYR B 1 258 ? 2.871 -38.25 -20.453 1 91.19 258 TYR B N 1
ATOM 5572 C CA . TYR B 1 258 ? 1.929 -37.406 -21.172 1 91.19 258 TYR B CA 1
ATOM 5573 C C . TYR B 1 258 ? 2.662 -36.375 -22.031 1 91.19 258 TYR B C 1
ATOM 5575 O O . TYR B 1 258 ? 3.547 -35.656 -21.547 1 91.19 258 TYR B O 1
ATOM 5583 N N . VAL B 1 259 ? 2.26 -36.344 -23.25 1 86.75 259 VAL B N 1
ATOM 5584 C CA . VAL B 1 259 ? 2.734 -35.281 -24.156 1 86.75 259 VAL B CA 1
ATOM 5585 C C . VAL B 1 259 ? 1.581 -34.375 -24.531 1 86.75 259 VAL B C 1
ATOM 5587 O O . VAL B 1 259 ? 0.695 -34.75 -25.297 1 86.75 259 VAL B O 1
ATOM 5590 N N . ARG B 1 260 ? 1.689 -33.156 -24.016 1 84.88 260 ARG B N 1
ATOM 5591 C CA . ARG B 1 260 ? 0.542 -32.25 -24.078 1 84.88 260 ARG B CA 1
ATOM 5592 C C . ARG B 1 260 ? 0.75 -31.172 -25.125 1 84.88 260 ARG B C 1
ATOM 5594 O O . ARG B 1 260 ? 0.004 -30.188 -25.172 1 84.88 260 ARG B O 1
ATOM 5601 N N . CYS B 1 261 ? 1.658 -31.219 -25.953 1 78.94 261 CYS B N 1
ATOM 5602 C CA . CYS B 1 261 ? 1.905 -30.328 -27.062 1 78.94 261 CYS B CA 1
ATOM 5603 C C . CYS B 1 261 ? 1.653 -31.031 -28.391 1 78.94 261 CYS B C 1
ATOM 5605 O O . CYS B 1 261 ? 1.461 -32.25 -28.438 1 78.94 261 CYS B O 1
ATOM 5607 N N . PRO B 1 262 ? 1.473 -30.125 -29.422 1 73.75 262 PRO B N 1
ATOM 5608 C CA . PRO B 1 262 ? 1.354 -30.781 -30.719 1 73.75 262 PRO B CA 1
ATOM 5609 C C . PRO B 1 262 ? 2.461 -31.812 -30.969 1 73.75 262 PRO B C 1
ATOM 5611 O O . PRO B 1 262 ? 3.645 -31.484 -30.859 1 73.75 262 PRO B O 1
ATOM 5614 N N . PHE B 1 263 ? 2.127 -33 -31.281 1 70.56 263 PHE B N 1
ATOM 5615 C CA . PHE B 1 263 ? 3.031 -34.125 -31.344 1 70.56 263 PHE B CA 1
ATOM 5616 C C . PHE B 1 263 ? 4.082 -33.938 -32.438 1 70.56 263 PHE B C 1
ATOM 5618 O O . PHE B 1 263 ? 5.223 -34.375 -32.281 1 70.56 263 PHE B O 1
ATOM 5625 N N . LYS B 1 264 ? 3.6 -33.188 -33.5 1 67.38 264 LYS B N 1
ATOM 5626 C CA . LYS B 1 264 ? 4.551 -32.875 -34.562 1 67.38 264 LYS B CA 1
ATOM 5627 C C . LYS B 1 264 ? 5.773 -32.156 -34.031 1 67.38 264 LYS B C 1
ATOM 5629 O O . LYS B 1 264 ? 6.902 -32.406 -34.469 1 67.38 264 LYS B O 1
ATOM 5634 N N . LYS B 1 265 ? 5.508 -31.312 -33.188 1 64.75 265 LYS B N 1
ATOM 5635 C CA . LYS B 1 265 ? 6.578 -30.531 -32.562 1 64.75 265 LYS B CA 1
ATOM 5636 C C . LYS B 1 265 ? 7.492 -31.438 -31.734 1 64.75 265 LYS B C 1
ATOM 5638 O O . LYS B 1 265 ? 8.703 -31.203 -31.656 1 64.75 265 LYS B O 1
ATOM 5643 N N . PHE B 1 266 ? 6.793 -32.344 -31.25 1 61.41 266 PHE B N 1
ATOM 5644 C CA . PHE B 1 266 ? 7.516 -33.281 -30.406 1 61.41 266 PHE B CA 1
ATOM 5645 C C . PHE B 1 266 ? 8.477 -34.125 -31.234 1 61.41 266 PHE B C 1
ATOM 5647 O O . PHE B 1 266 ? 9.594 -34.438 -30.797 1 61.41 266 PHE B O 1
ATOM 5654 N N . LEU B 1 267 ? 8.094 -34.438 -32.625 1 60.12 267 LEU B N 1
ATOM 5655 C CA . LEU B 1 267 ? 8.859 -35.312 -33.531 1 60.12 267 LEU B CA 1
ATOM 5656 C C . LEU B 1 267 ? 9.953 -34.531 -34.25 1 60.12 267 LEU B C 1
ATOM 5658 O O . LEU B 1 267 ? 11.016 -35.062 -34.562 1 60.12 267 LEU B O 1
ATOM 5662 N N . ALA B 1 268 ? 9.492 -33.438 -34.875 1 53.84 268 ALA B N 1
ATOM 5663 C CA . ALA B 1 268 ? 10.398 -32.656 -35.719 1 53.84 268 ALA B CA 1
ATOM 5664 C C . ALA B 1 268 ? 11.797 -32.594 -35.094 1 53.84 268 ALA B C 1
ATOM 5666 O O . ALA B 1 268 ? 12.789 -32.438 -35.812 1 53.84 268 ALA B O 1
ATOM 5667 N N . ALA B 1 269 ? 11.758 -32.531 -33.969 1 46.91 269 ALA B N 1
ATOM 5668 C CA . ALA B 1 269 ? 13.062 -32.281 -33.344 1 46.91 269 ALA B CA 1
ATOM 5669 C C . ALA B 1 269 ? 13.984 -33.5 -33.562 1 46.91 269 ALA B C 1
ATOM 5671 O O . ALA B 1 269 ? 15.211 -33.344 -33.5 1 46.91 269 ALA B O 1
ATOM 5672 N N . GLY B 1 270 ? 13.664 -34.906 -33.438 1 44.41 270 GLY B N 1
ATOM 5673 C CA . GLY B 1 270 ? 14.586 -36.031 -33.469 1 44.41 270 GLY B CA 1
ATOM 5674 C C . GLY B 1 270 ? 14.383 -36.938 -34.656 1 44.41 270 GLY B C 1
ATOM 5675 O O . GLY B 1 270 ? 13.359 -36.844 -35.344 1 44.41 270 GLY B O 1
ATOM 5676 N N . ASN B 1 271 ? 15.562 -37.438 -35.188 1 46.31 271 ASN B N 1
ATOM 5677 C CA . ASN B 1 271 ? 15.586 -38.594 -36.094 1 46.31 271 ASN B CA 1
ATOM 5678 C C . ASN B 1 271 ? 14.555 -39.625 -35.719 1 46.31 271 ASN B C 1
ATOM 5680 O O . ASN B 1 271 ? 14.117 -39.688 -34.562 1 46.31 271 ASN B O 1
ATOM 5684 N N . ARG B 1 272 ? 14.281 -40.625 -36.594 1 47.5 272 ARG B N 1
ATOM 5685 C CA . ARG B 1 272 ? 13.336 -41.719 -36.594 1 47.5 272 ARG B CA 1
ATOM 5686 C C . ARG B 1 272 ? 13.367 -42.469 -35.25 1 47.5 272 ARG B C 1
ATOM 5688 O O . ARG B 1 272 ? 14.438 -42.844 -34.781 1 47.5 272 ARG B O 1
ATOM 5695 N N . LEU B 1 273 ? 12.445 -42.156 -34.25 1 49.41 273 LEU B N 1
ATOM 5696 C CA . LEU B 1 273 ? 12.109 -43.062 -33.125 1 49.41 273 LEU B CA 1
ATOM 5697 C C . LEU B 1 273 ? 12.383 -44.5 -33.469 1 49.41 273 LEU B C 1
ATOM 5699 O O . LEU B 1 273 ? 12.211 -45.406 -32.656 1 49.41 273 LEU B O 1
ATOM 5703 N N . ALA B 1 274 ? 12.609 -44.75 -34.75 1 46.31 274 ALA B N 1
ATOM 5704 C CA . ALA B 1 274 ? 12.742 -46.094 -35.281 1 46.31 274 ALA B CA 1
ATOM 5705 C C . ALA B 1 274 ? 13.812 -46.875 -34.5 1 46.31 274 ALA B C 1
ATOM 5707 O O . ALA B 1 274 ? 13.836 -48.125 -34.531 1 46.31 274 ALA B O 1
ATOM 5708 N N . GLN B 1 275 ? 14.719 -46.062 -33.812 1 48.09 275 GLN B N 1
ATOM 5709 C CA . GLN B 1 275 ? 15.828 -46.844 -33.281 1 48.09 275 GLN B CA 1
ATOM 5710 C C . GLN B 1 275 ? 15.828 -46.875 -31.766 1 48.09 275 GLN B C 1
ATOM 5712 O O . GLN B 1 275 ? 16.859 -47.156 -31.141 1 48.09 275 GLN B O 1
ATOM 5717 N N . VAL B 1 276 ? 14.766 -46.406 -31.109 1 53.19 276 VAL B N 1
ATOM 5718 C CA . VAL B 1 276 ? 14.844 -46.469 -29.641 1 53.19 276 VAL B CA 1
ATOM 5719 C C . VAL B 1 276 ? 14.719 -47.938 -29.203 1 53.19 276 VAL B C 1
ATOM 5721 O O . VAL B 1 276 ? 13.68 -48.562 -29.406 1 53.19 276 VAL B O 1
ATOM 5724 N N . SER B 1 277 ? 15.844 -48.625 -29.047 1 58.38 277 SER B N 1
ATOM 5725 C CA . SER B 1 277 ? 15.906 -50.031 -28.672 1 58.38 277 SER B CA 1
ATOM 5726 C C . SER B 1 277 ? 15.586 -50.219 -27.188 1 58.38 277 SER B C 1
ATOM 5728 O O . SER B 1 277 ? 15.43 -51.344 -26.719 1 58.38 277 SER B O 1
ATOM 5730 N N . THR B 1 278 ? 15.336 -49.062 -26.391 1 70 278 THR B N 1
ATOM 5731 C CA . THR B 1 278 ? 15.148 -49.25 -24.953 1 70 278 THR B CA 1
ATOM 5732 C C . THR B 1 278 ? 13.68 -49.438 -24.625 1 70 278 THR B C 1
ATOM 5734 O O . THR B 1 278 ? 12.805 -48.781 -25.172 1 70 278 THR B O 1
ATOM 5737 N N . CYS B 1 279 ? 13.359 -50.562 -23.953 1 76.31 279 CYS B N 1
ATOM 5738 C CA . CYS B 1 279 ? 12.016 -50.906 -23.5 1 76.31 279 CYS B CA 1
ATOM 5739 C C . CYS B 1 279 ? 11.766 -50.375 -22.094 1 76.31 279 CYS B C 1
ATOM 5741 O O . CYS B 1 279 ? 12.609 -50.5 -21.203 1 76.31 279 CYS B O 1
ATOM 5743 N N . TYR B 1 280 ? 10.75 -49.625 -21.953 1 85.5 280 TYR B N 1
ATOM 5744 C CA . TYR B 1 280 ? 10.305 -49.156 -20.641 1 85.5 280 TYR B CA 1
ATOM 5745 C C . TYR B 1 280 ? 9.125 -49.969 -20.141 1 85.5 280 TYR B C 1
ATOM 5747 O O . TYR B 1 280 ? 7.977 -49.719 -20.516 1 85.5 280 TYR B O 1
ATOM 5755 N N . ASN B 1 281 ? 9.461 -50.906 -19.281 1 88.75 281 ASN B N 1
ATOM 5756 C CA . ASN B 1 281 ? 8.469 -51.875 -18.859 1 88.75 281 ASN B CA 1
ATOM 5757 C C . ASN B 1 281 ? 7.5 -51.312 -17.828 1 88.75 281 ASN B C 1
ATOM 5759 O O . ASN B 1 281 ? 6.426 -51.844 -17.594 1 88.75 281 ASN B O 1
ATOM 5763 N N . ASN B 1 282 ? 7.859 -50.188 -17.328 1 92 282 ASN B N 1
ATOM 5764 C CA . ASN B 1 282 ? 7.031 -49.656 -16.25 1 92 282 ASN B CA 1
ATOM 5765 C C . ASN B 1 282 ? 5.961 -48.688 -16.781 1 92 282 ASN B C 1
ATOM 5767 O O . ASN B 1 282 ? 5.023 -48.344 -16.062 1 92 282 ASN B O 1
ATOM 5771 N N . VAL B 1 283 ? 6.105 -48.312 -18 1 92.69 283 VAL B N 1
ATOM 5772 C CA . VAL B 1 283 ? 5.156 -47.375 -18.547 1 92.69 283 VAL B CA 1
ATOM 5773 C C . VAL B 1 283 ? 3.824 -48.062 -18.828 1 92.69 283 VAL B C 1
ATOM 5775 O O . VAL B 1 283 ? 3.764 -49 -19.609 1 92.69 283 VAL B O 1
ATOM 5778 N N . THR B 1 284 ? 2.777 -47.594 -18.203 1 96.31 284 THR B N 1
ATOM 5779 C CA . THR B 1 284 ? 1.465 -48.219 -18.344 1 96.31 284 THR B CA 1
ATOM 5780 C C . THR B 1 284 ? 0.484 -47.25 -19 1 96.31 284 THR B C 1
ATOM 5782 O O . THR B 1 284 ? -0.575 -47.656 -19.484 1 96.31 284 THR B O 1
ATOM 5785 N N . THR B 1 285 ? 0.847 -46.031 -18.906 1 96.88 285 THR B N 1
ATOM 5786 C CA . THR B 1 285 ? -0.067 -45.031 -19.438 1 96.88 285 THR B CA 1
ATOM 5787 C C . THR B 1 285 ? 0.656 -44.094 -20.406 1 96.88 285 THR B C 1
ATOM 5789 O O . THR B 1 285 ? 1.734 -43.594 -20.109 1 96.88 285 THR B O 1
ATOM 5792 N N . LEU B 1 286 ? 0.05 -43.906 -21.578 1 93.75 286 LEU B N 1
ATOM 5793 C CA . LEU B 1 286 ? 0.561 -42.969 -22.578 1 93.75 286 LEU B CA 1
ATOM 5794 C C . LEU B 1 286 ? -0.542 -42.031 -23.062 1 93.75 286 LEU B C 1
ATOM 5796 O O . LEU B 1 286 ? -1.614 -42.469 -23.469 1 93.75 286 LEU B O 1
ATOM 5800 N N . GLY B 1 287 ? -0.314 -40.75 -22.875 1 93.5 287 GLY B N 1
ATOM 5801 C CA . GLY B 1 287 ? -1.24 -39.75 -23.359 1 93.5 287 GLY B CA 1
ATOM 5802 C C . GLY B 1 287 ? -0.607 -38.781 -24.344 1 93.5 287 GLY B C 1
ATOM 5803 O O . GLY B 1 287 ? 0.483 -38.25 -24.109 1 93.5 287 GLY B O 1
ATOM 5804 N N . LEU B 1 288 ? -1.287 -38.531 -25.516 1 91.75 288 LEU B N 1
ATOM 5805 C CA . LEU B 1 288 ? -0.802 -37.625 -26.547 1 91.75 288 LEU B CA 1
ATOM 5806 C C . LEU B 1 288 ? -1.877 -36.625 -26.922 1 91.75 288 LEU B C 1
ATOM 5808 O O . LEU B 1 288 ? -3.043 -36.969 -27.094 1 91.75 288 LEU B O 1
ATOM 5812 N N . ASP B 1 289 ? -1.367 -35.375 -26.969 1 87.62 289 ASP B N 1
ATOM 5813 C CA . ASP B 1 289 ? -2.293 -34.344 -27.391 1 87.62 289 ASP B CA 1
ATOM 5814 C C . ASP B 1 289 ? -1.946 -33.812 -28.781 1 87.62 289 ASP B C 1
ATOM 5816 O O . ASP B 1 289 ? -0.782 -33.844 -29.188 1 87.62 289 ASP B O 1
ATOM 5820 N N . GLU B 1 290 ? -2.967 -33.469 -29.516 1 86.94 290 GLU B N 1
ATOM 5821 C CA . GLU B 1 290 ? -2.861 -32.875 -30.844 1 86.94 290 GLU B CA 1
ATOM 5822 C C . GLU B 1 290 ? -2.127 -33.812 -31.812 1 86.94 290 GLU B C 1
ATOM 5824 O O . GLU B 1 290 ? -1.162 -33.375 -32.469 1 86.94 290 GLU B O 1
ATOM 5829 N N . PHE B 1 291 ? -2.52 -35 -31.781 1 89.81 291 PHE B N 1
ATOM 5830 C CA . PHE B 1 291 ? -1.937 -36.031 -32.625 1 89.81 291 PHE B CA 1
ATOM 5831 C C . PHE B 1 291 ? -2.607 -36.031 -34 1 89.81 291 PHE B C 1
ATOM 5833 O O . PHE B 1 291 ? -3.836 -36.031 -34.094 1 89.81 291 PHE B O 1
ATOM 5840 N N . CYS B 1 292 ? -1.773 -36 -35.031 1 87.94 292 CYS B N 1
ATOM 5841 C CA . CYS B 1 292 ? -2.314 -36.031 -36.406 1 87.94 292 CYS B CA 1
ATOM 5842 C C . CYS B 1 292 ? -2.246 -37.438 -36.969 1 87.94 292 CYS B C 1
ATOM 5844 O O . CYS B 1 292 ? -1.171 -37.906 -37.344 1 87.94 292 CYS B O 1
ATOM 5846 N N . PHE B 1 293 ? -3.363 -38.062 -37.25 1 91.19 293 PHE B N 1
ATOM 5847 C CA . PHE B 1 293 ? -3.434 -39.438 -37.781 1 91.19 293 PHE B CA 1
ATOM 5848 C C . PHE B 1 293 ? -3.164 -39.438 -39.281 1 91.19 293 PHE B C 1
ATOM 5850 O O . PHE B 1 293 ? -2.951 -40.5 -39.875 1 91.19 293 PHE B O 1
ATOM 5857 N N . LYS B 1 294 ? -3.086 -38.219 -39.906 1 89.12 294 LYS B N 1
ATOM 5858 C CA . LYS B 1 294 ? -2.949 -38.094 -41.344 1 89.12 294 LYS B CA 1
ATOM 5859 C C . LYS B 1 294 ? -1.482 -38 -41.75 1 89.12 294 LYS B C 1
ATOM 5861 O O . LYS B 1 294 ? -1.156 -38.062 -42.938 1 89.12 294 LYS B O 1
ATOM 5866 N N . GLN B 1 295 ? -0.701 -37.906 -40.844 1 86.5 295 GLN B N 1
ATOM 5867 C CA . GLN B 1 295 ? 0.721 -37.75 -41.125 1 86.5 295 GLN B CA 1
ATOM 5868 C C . GLN B 1 295 ? 1.497 -39 -40.812 1 86.5 295 GLN B C 1
ATOM 5870 O O . GLN B 1 295 ? 1.49 -39.469 -39.656 1 86.5 295 GLN B O 1
ATOM 5875 N N . MET B 1 296 ? 2.244 -39.438 -41.719 1 83.25 296 MET B N 1
ATOM 5876 C CA . MET B 1 296 ? 2.938 -40.719 -41.594 1 83.25 296 MET B CA 1
ATOM 5877 C C . MET B 1 296 ? 4.02 -40.625 -40.5 1 83.25 296 MET B C 1
ATOM 5879 O O . MET B 1 296 ? 4.246 -41.594 -39.781 1 83.25 296 MET B O 1
ATOM 5883 N N . ASP B 1 297 ? 4.688 -39.531 -40.469 1 80.44 297 ASP B N 1
ATOM 5884 C CA . ASP B 1 297 ? 5.762 -39.406 -39.5 1 80.44 297 ASP B CA 1
ATOM 5885 C C . ASP B 1 297 ? 5.227 -39.531 -38.062 1 80.44 297 ASP B C 1
ATOM 5887 O O . ASP B 1 297 ? 5.875 -40.125 -37.219 1 80.44 297 ASP B O 1
ATOM 5891 N N . GLN B 1 298 ? 4.105 -39.031 -37.812 1 84.44 298 GLN B N 1
ATOM 5892 C CA . GLN B 1 298 ? 3.51 -39.094 -36.469 1 84.44 298 GLN B CA 1
ATOM 5893 C C . GLN B 1 298 ? 3.018 -40.5 -36.156 1 84.44 298 GLN B C 1
ATOM 5895 O O . GLN B 1 298 ? 3.254 -41 -35.062 1 84.44 298 GLN B O 1
ATOM 5900 N N . VAL B 1 299 ? 2.428 -41.062 -37.125 1 86 299 VAL B N 1
ATOM 5901 C CA . VAL B 1 299 ? 1.916 -42.438 -36.938 1 86 299 VAL B CA 1
ATOM 5902 C C . VAL B 1 299 ? 3.076 -43.375 -36.688 1 86 299 VAL B C 1
ATOM 5904 O O . VAL B 1 299 ? 3.008 -44.219 -35.812 1 86 299 VAL B O 1
ATOM 5907 N N . SER B 1 300 ? 4.094 -43.219 -37.469 1 82.31 300 SER B N 1
ATOM 5908 C CA . SER B 1 300 ? 5.273 -44.062 -37.281 1 82.31 300 SER B CA 1
ATOM 5909 C C . SER B 1 300 ? 5.883 -43.875 -35.906 1 82.31 300 SER B C 1
ATOM 5911 O O . SER B 1 300 ? 6.332 -44.844 -35.281 1 82.31 300 SER B O 1
ATOM 5913 N N . CYS B 1 301 ? 5.891 -42.719 -35.469 1 81.94 301 CYS B N 1
ATOM 5914 C CA . CYS B 1 301 ? 6.43 -42.438 -34.156 1 81.94 301 CYS B CA 1
ATOM 5915 C C . CYS B 1 301 ? 5.578 -43.062 -33.062 1 81.94 301 CYS B C 1
ATOM 5917 O O . CYS B 1 301 ? 6.113 -43.594 -32.094 1 81.94 301 CYS B O 1
ATOM 5919 N N . LEU B 1 302 ? 4.336 -42.875 -33.156 1 86.06 302 LEU B N 1
ATOM 5920 C CA . LEU B 1 302 ? 3.428 -43.469 -32.188 1 86.06 302 LEU B CA 1
ATOM 5921 C C . LEU B 1 302 ? 3.637 -44.969 -32.094 1 86.06 302 LEU B C 1
ATOM 5923 O O . LEU B 1 302 ? 3.689 -45.531 -30.969 1 86.06 302 LEU B O 1
ATOM 5927 N N . LEU B 1 303 ? 3.771 -45.594 -33.188 1 85.38 303 LEU B N 1
ATOM 5928 C CA . LEU B 1 303 ? 3.979 -47.062 -33.188 1 85.38 303 LEU B CA 1
ATOM 5929 C C . LEU B 1 303 ? 5.305 -47.406 -32.531 1 85.38 303 LEU B C 1
ATOM 5931 O O . LEU B 1 303 ? 5.391 -48.406 -31.812 1 85.38 303 LEU B O 1
ATOM 5935 N N . SER B 1 304 ? 6.25 -46.594 -32.781 1 82.06 304 SER B N 1
ATOM 5936 C CA . SER B 1 304 ? 7.543 -46.812 -32.156 1 82.06 304 SER B CA 1
ATOM 5937 C C . SER B 1 304 ? 7.438 -46.656 -30.625 1 82.06 304 SER B C 1
ATOM 5939 O O . SER B 1 304 ? 8.062 -47.406 -29.891 1 82.06 304 SER B O 1
ATOM 5941 N N . LEU B 1 305 ? 6.695 -45.719 -30.188 1 84.06 305 LEU B N 1
ATOM 5942 C CA . LEU B 1 305 ? 6.484 -45.5 -28.766 1 84.06 305 LEU B CA 1
ATOM 5943 C C . LEU B 1 305 ? 5.777 -46.719 -28.125 1 84.06 305 LEU B C 1
ATOM 5945 O O . LEU B 1 305 ? 6.168 -47.156 -27.062 1 84.06 305 LEU B O 1
ATOM 5949 N N . ILE B 1 306 ? 4.781 -47.125 -28.812 1 86.56 306 ILE B N 1
ATOM 5950 C CA . ILE B 1 306 ? 4.016 -48.281 -28.312 1 86.56 306 ILE B CA 1
ATOM 5951 C C . ILE B 1 306 ? 4.922 -49.5 -28.172 1 86.56 306 ILE B C 1
ATOM 5953 O O . ILE B 1 306 ? 4.801 -50.281 -27.219 1 86.56 306 ILE B O 1
ATOM 5957 N N . GLN B 1 307 ? 5.852 -49.562 -29.094 1 83.69 307 GLN B N 1
ATOM 5958 C CA . GLN B 1 307 ? 6.797 -50.656 -29.047 1 83.69 307 GLN B CA 1
ATOM 5959 C C . GLN B 1 307 ? 7.73 -50.562 -27.844 1 83.69 307 GLN B C 1
ATOM 5961 O O . GLN B 1 307 ? 8.188 -51.562 -27.312 1 83.69 307 GLN B O 1
ATOM 5966 N N . CYS B 1 308 ? 7.969 -49.406 -27.469 1 83.31 308 CYS B N 1
ATOM 5967 C CA . CYS B 1 308 ? 8.859 -49.156 -26.344 1 83.31 308 CYS B CA 1
ATOM 5968 C C . CYS B 1 308 ? 8.156 -49.375 -25.016 1 83.31 308 CYS B C 1
ATOM 5970 O O . CYS B 1 308 ? 8.805 -49.531 -23.984 1 83.31 308 CYS B O 1
ATOM 5972 N N . PHE B 1 309 ? 6.863 -49.531 -25.062 1 89.38 309 PHE B N 1
ATOM 5973 C CA . PHE B 1 309 ? 6.078 -49.688 -23.844 1 89.38 309 PHE B CA 1
ATOM 5974 C C . PHE B 1 309 ? 5.289 -51 -23.891 1 89.38 309 PHE B C 1
ATOM 5976 O O . PHE B 1 309 ? 4.062 -50.969 -24.016 1 89.38 309 PHE B O 1
ATOM 5983 N N . PRO B 1 310 ? 5.91 -52.062 -23.609 1 89.25 310 PRO B N 1
ATOM 5984 C CA . PRO B 1 310 ? 5.238 -53.375 -23.766 1 89.25 310 PRO B CA 1
ATOM 5985 C C . PRO B 1 310 ? 4.094 -53.562 -22.766 1 89.25 310 PRO B C 1
ATOM 5987 O O . PRO B 1 310 ? 3.162 -54.312 -23.031 1 89.25 310 PRO B O 1
ATOM 5990 N N . ASN B 1 311 ? 4.125 -52.906 -21.672 1 93.94 311 ASN B N 1
ATOM 5991 C CA . ASN B 1 311 ? 3.104 -53.094 -20.656 1 93.94 311 ASN B CA 1
ATOM 5992 C C . ASN B 1 311 ? 2.074 -51.969 -20.672 1 93.94 311 ASN B C 1
ATOM 5994 O O . ASN B 1 311 ? 1.409 -51.719 -19.672 1 93.94 311 ASN B O 1
ATOM 5998 N N . LEU B 1 312 ? 1.956 -51.281 -21.766 1 95.38 312 LEU B N 1
ATOM 5999 C CA . LEU B 1 312 ? 1.011 -50.188 -21.906 1 95.38 312 LEU B CA 1
ATOM 6000 C C . LEU B 1 312 ? -0.416 -50.656 -21.656 1 95.38 312 LEU B C 1
ATOM 6002 O O . LEU B 1 312 ? -0.876 -51.625 -22.266 1 95.38 312 LEU B O 1
ATOM 6006 N N . GLN B 1 313 ? -1.146 -50 -20.781 1 97.38 313 GLN B N 1
ATOM 6007 C CA . GLN B 1 313 ? -2.5 -50.406 -20.406 1 97.38 313 GLN B CA 1
ATOM 6008 C C . GLN B 1 313 ? -3.516 -49.344 -20.828 1 97.38 313 GLN B C 1
ATOM 6010 O O . GLN B 1 313 ? -4.672 -49.656 -21.094 1 97.38 313 GLN B O 1
ATOM 6015 N N . LEU B 1 314 ? -3.045 -48.156 -20.719 1 97.88 314 LEU B N 1
ATOM 6016 C CA . LEU B 1 314 ? -3.934 -47.062 -21.078 1 97.88 314 LEU B CA 1
ATOM 6017 C C . LEU B 1 314 ? -3.316 -46.188 -22.172 1 97.88 314 LEU B C 1
ATOM 6019 O O . LEU B 1 314 ? -2.186 -45.719 -22.031 1 97.88 314 LEU B O 1
ATOM 6023 N N . LEU B 1 315 ? -4.043 -46 -23.25 1 97.19 315 LEU B N 1
ATOM 6024 C CA . LEU B 1 315 ? -3.631 -45.125 -24.359 1 97.19 315 LEU B CA 1
ATOM 6025 C C . LEU B 1 315 ? -4.68 -44.062 -24.625 1 97.19 315 LEU B C 1
ATOM 6027 O O . LEU B 1 315 ? -5.836 -44.375 -24.922 1 97.19 315 LEU B O 1
ATOM 6031 N N . GLU B 1 316 ? -4.262 -42.844 -24.453 1 96.44 316 GLU B N 1
ATOM 6032 C CA . GLU B 1 316 ? -5.16 -41.719 -24.703 1 96.44 316 GLU B CA 1
ATOM 6033 C C . GLU B 1 316 ? -4.586 -40.812 -25.766 1 96.44 316 GLU B C 1
ATOM 6035 O O . GLU B 1 316 ? -3.494 -40.25 -25.609 1 96.44 316 GLU B O 1
ATOM 6040 N N . ILE B 1 317 ? -5.375 -40.562 -26.844 1 95.75 317 ILE B N 1
ATOM 6041 C CA . ILE B 1 317 ? -4.906 -39.688 -27.922 1 95.75 317 ILE B CA 1
ATOM 6042 C C . ILE B 1 317 ? -5.965 -38.656 -28.266 1 95.75 317 ILE B C 1
ATOM 6044 O O . ILE B 1 317 ? -7.137 -39 -28.453 1 95.75 317 ILE B O 1
ATOM 6048 N N . LYS B 1 318 ? -5.539 -37.469 -28.234 1 93.31 318 LYS B N 1
ATOM 6049 C CA . LYS B 1 318 ? -6.391 -36.375 -28.719 1 93.31 318 LYS B CA 1
ATOM 6050 C C . LYS B 1 318 ? -5.992 -35.969 -30.141 1 93.31 318 LYS B C 1
ATOM 6052 O O . LYS B 1 318 ? -4.871 -35.5 -30.359 1 93.31 318 LYS B O 1
ATOM 6057 N N . ALA B 1 319 ? -6.926 -36.062 -31.047 1 91.38 319 ALA B N 1
ATOM 6058 C CA . ALA B 1 319 ? -6.652 -35.812 -32.469 1 91.38 319 ALA B CA 1
ATOM 6059 C C . ALA B 1 319 ? -6.559 -34.312 -32.75 1 91.38 319 ALA B C 1
ATOM 6061 O O . ALA B 1 319 ? -7.16 -33.5 -32.062 1 91.38 319 ALA B O 1
ATOM 6062 N N . CYS B 1 320 ? -5.711 -34 -33.719 1 86.12 320 CYS B N 1
ATOM 6063 C CA . CYS B 1 320 ? -5.602 -32.625 -34.156 1 86.12 320 CYS B CA 1
ATOM 6064 C C . CYS B 1 320 ? -6.68 -32.281 -35.188 1 86.12 320 CYS B C 1
ATOM 6066 O O . CYS B 1 320 ? -7.285 -33.156 -35.781 1 86.12 320 CYS B O 1
ATOM 6068 N N . SER B 1 321 ? -6.891 -31.031 -35.375 1 77.75 321 SER B N 1
ATOM 6069 C CA . SER B 1 321 ? -7.918 -30.594 -36.312 1 77.75 321 SER B CA 1
ATOM 6070 C C . SER B 1 321 ? -7.312 -30.234 -37.688 1 77.75 321 SER B C 1
ATOM 6072 O O . SER B 1 321 ? -7.922 -29.516 -38.469 1 77.75 321 SER B O 1
ATOM 6074 N N . CYS B 1 322 ? -6.277 -30.828 -37.969 1 75.44 322 CYS B N 1
ATOM 6075 C CA . CYS B 1 322 ? -5.617 -30.438 -39.219 1 75.44 322 CYS B CA 1
ATOM 6076 C C . CYS B 1 322 ? -6.328 -31.047 -40.406 1 75.44 322 CYS B C 1
ATOM 6078 O O . CYS B 1 322 ? -6.887 -32.125 -40.344 1 75.44 322 CYS B O 1
ATOM 6080 N N . ASP B 1 323 ? -6.57 -30.25 -41.469 1 69.44 323 ASP B N 1
ATOM 6081 C CA . ASP B 1 323 ? -7.238 -30.672 -42.688 1 69.44 323 ASP B CA 1
ATOM 6082 C C . ASP B 1 323 ? -6.223 -31.047 -43.781 1 69.44 323 ASP B C 1
ATOM 6084 O O . ASP B 1 323 ? -6.48 -30.859 -44.969 1 69.44 323 ASP B O 1
ATOM 6088 N N . ASN B 1 324 ? -5.176 -31.578 -43.438 1 66.12 324 ASN B N 1
ATOM 6089 C CA . ASN B 1 324 ? -4.23 -31.891 -44.5 1 66.12 324 ASN B CA 1
ATOM 6090 C C . ASN B 1 324 ? -4.594 -33.188 -45.219 1 66.12 324 ASN B C 1
ATOM 6092 O O . ASN B 1 324 ? -4.125 -34.25 -44.812 1 66.12 324 ASN B O 1
ATOM 6096 N N . GLU B 1 325 ? -5.375 -33.25 -46.219 1 66.5 325 GLU B N 1
ATOM 6097 C CA . GLU B 1 325 ? -5.891 -34.406 -46.938 1 66.5 325 GLU B CA 1
ATOM 6098 C C . GLU B 1 325 ? -4.801 -35.031 -47.812 1 66.5 325 GLU B C 1
ATOM 6100 O O . GLU B 1 325 ? -4.809 -36.25 -48.031 1 66.5 325 GLU B O 1
ATOM 6105 N N . ALA B 1 326 ? -3.857 -34.219 -48.25 1 66.94 326 ALA B N 1
ATOM 6106 C CA . ALA B 1 326 ? -2.844 -34.719 -49.156 1 66.94 326 ALA B CA 1
ATOM 6107 C C . ALA B 1 326 ? -1.949 -35.75 -48.5 1 66.94 326 ALA B C 1
ATOM 6109 O O . ALA B 1 326 ? -1.59 -36.75 -49.094 1 66.94 326 ALA B O 1
ATOM 6110 N N . ALA B 1 327 ? -1.716 -35.625 -47.312 1 74.81 327 ALA B N 1
ATOM 6111 C CA . ALA B 1 327 ? -0.772 -36.5 -46.625 1 74.81 327 ALA B CA 1
ATOM 6112 C C . ALA B 1 327 ? -1.454 -37.781 -46.156 1 74.81 327 ALA B C 1
ATOM 6114 O O . ALA B 1 327 ? -0.785 -38.781 -45.875 1 74.81 327 ALA B O 1
ATOM 6115 N N . GLN B 1 328 ? -2.676 -37.844 -46.344 1 82.75 328 GLN B N 1
ATOM 6116 C CA . GLN B 1 328 ? -3.447 -38.969 -45.781 1 82.75 328 GLN B CA 1
ATOM 6117 C C . GLN B 1 328 ? -3.268 -40.219 -46.625 1 82.75 328 GLN B C 1
ATOM 6119 O O . GLN B 1 328 ? -3.348 -41.344 -46.094 1 82.75 328 GLN B O 1
ATOM 6124 N N . ALA B 1 329 ? -2.961 -40.062 -47.844 1 85.75 329 ALA B N 1
ATOM 6125 C CA . ALA B 1 329 ? -2.863 -41.219 -48.75 1 85.75 329 ALA B CA 1
ATOM 6126 C C . ALA B 1 329 ? -1.751 -42.156 -48.312 1 85.75 329 ALA B C 1
ATOM 6128 O O . ALA B 1 329 ? -1.922 -43.375 -48.344 1 85.75 329 ALA B O 1
ATOM 6129 N N . ALA B 1 330 ? -0.736 -41.625 -47.969 1 85.75 330 ALA B N 1
ATOM 6130 C CA . ALA B 1 330 ? 0.407 -42.438 -47.562 1 85.75 330 ALA B CA 1
ATOM 6131 C C . ALA B 1 330 ? 0.075 -43.25 -46.312 1 85.75 330 ALA B C 1
ATOM 6133 O O . ALA B 1 330 ? 0.481 -44.406 -46.219 1 85.75 330 ALA B O 1
ATOM 6134 N N . VAL B 1 331 ? -0.614 -42.688 -45.438 1 89.75 331 VAL B N 1
ATOM 6135 C CA . VAL B 1 331 ? -0.98 -43.344 -44.188 1 89.75 331 VAL B CA 1
ATOM 6136 C C . VAL B 1 331 ? -1.979 -44.469 -44.469 1 89.75 331 VAL B C 1
ATOM 6138 O O . VAL B 1 331 ? -1.887 -45.562 -43.906 1 89.75 331 VAL B O 1
ATOM 6141 N N . LEU B 1 332 ? -2.879 -44.188 -45.406 1 90 332 LEU B N 1
ATOM 6142 C CA . LEU B 1 332 ? -3.869 -45.188 -45.75 1 90 332 LEU B CA 1
ATOM 6143 C C . LEU B 1 332 ? -3.207 -46.406 -46.406 1 90 332 LEU B C 1
ATOM 6145 O O . LEU B 1 332 ? -3.559 -47.531 -46.125 1 90 332 LEU B O 1
ATOM 6149 N N . GLU B 1 333 ? -2.264 -46.062 -47.219 1 88.38 333 GLU B N 1
ATOM 6150 C CA . GLU B 1 333 ? -1.514 -47.156 -47.844 1 88.38 333 GLU B CA 1
ATOM 6151 C C . GLU B 1 333 ? -0.731 -47.969 -46.812 1 88.38 333 GLU B C 1
ATOM 6153 O O . GLU B 1 333 ? -0.639 -49.188 -46.938 1 88.38 333 GLU B O 1
ATOM 6158 N N . PHE B 1 334 ? -0.213 -47.312 -45.938 1 88.69 334 PHE B N 1
ATOM 6159 C CA . PHE B 1 334 ? 0.567 -47.938 -44.875 1 88.69 334 PHE B CA 1
ATOM 6160 C C . PHE B 1 334 ? -0.277 -48.938 -44.125 1 88.69 334 PHE B C 1
ATOM 6162 O O . PHE B 1 334 ? 0.172 -50.062 -43.844 1 88.69 334 PHE B O 1
ATOM 6169 N N . TRP B 1 335 ? -1.486 -48.656 -43.781 1 89 335 TRP B N 1
ATOM 6170 C CA . TRP B 1 335 ? -2.355 -49.531 -43 1 89 335 TRP B CA 1
ATOM 6171 C C . TRP B 1 335 ? -2.881 -50.688 -43.844 1 89 335 TRP B C 1
ATOM 6173 O O . TRP B 1 335 ? -3.135 -51.781 -43.312 1 89 335 TRP B O 1
ATOM 6183 N N . GLU B 1 336 ? -3.002 -50.438 -45.156 1 84.19 336 GLU B N 1
ATOM 6184 C CA . GLU B 1 336 ? -3.523 -51.438 -46.062 1 84.19 336 GLU B CA 1
ATOM 6185 C C . GLU B 1 336 ? -2.492 -52.562 -46.312 1 84.19 336 GLU B C 1
ATOM 6187 O O . GLU B 1 336 ? -2.842 -53.719 -46.406 1 84.19 336 GLU B O 1
ATOM 6192 N N . GLU B 1 337 ? -1.328 -52.156 -46.438 1 80 337 GLU B N 1
ATOM 6193 C CA . GLU B 1 337 ? -0.278 -53.125 -46.75 1 80 337 GLU B CA 1
ATOM 6194 C C . GLU B 1 337 ? 0.182 -53.844 -45.5 1 80 337 GLU B C 1
ATOM 6196 O O . GLU B 1 337 ? 1.013 -54.75 -45.562 1 80 337 GLU B O 1
ATOM 6201 N N . ASP B 1 338 ? -0.446 -53.688 -44.406 1 66.19 338 ASP B N 1
ATOM 6202 C CA . ASP B 1 338 ? -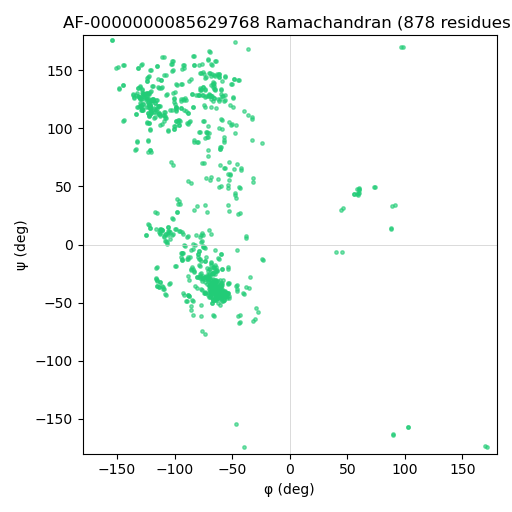0.116 -54.312 -43.125 1 66.19 338 ASP B CA 1
ATOM 6203 C C . ASP B 1 338 ? 1.378 -54.188 -42.844 1 66.19 338 ASP B C 1
ATOM 6205 O O . ASP B 1 338 ? 2.002 -55.156 -42.406 1 66.19 338 ASP B O 1
ATOM 6209 N N . LYS B 1 339 ? 2.004 -53.188 -43.281 1 62.53 339 LYS B N 1
ATOM 6210 C CA . LYS B 1 339 ? 3.436 -52.969 -43.125 1 62.53 339 LYS B CA 1
ATOM 6211 C C . LYS B 1 339 ? 3.779 -52.531 -41.688 1 62.53 339 LYS B C 1
ATOM 6213 O O . LYS B 1 339 ? 4.914 -52.125 -41.438 1 62.53 339 LYS B O 1
ATOM 6218 N N . HIS B 1 340 ? 2.791 -52.594 -40.812 1 64 340 HIS B N 1
ATOM 6219 C CA . HIS B 1 340 ? 3.135 -52.125 -39.469 1 64 340 HIS B CA 1
ATOM 6220 C C . HIS B 1 340 ? 3.908 -53.156 -38.688 1 64 340 HIS B C 1
ATOM 6222 O O . HIS B 1 340 ? 3.736 -54.375 -38.906 1 64 340 HIS B O 1
ATOM 6228 N N . PRO B 1 341 ? 4.992 -52.656 -38.188 1 61.41 341 PRO B N 1
ATOM 6229 C CA . PRO B 1 341 ? 5.738 -53.594 -37.375 1 61.41 341 PRO B CA 1
ATOM 6230 C C . PRO B 1 341 ? 4.836 -54.375 -36.406 1 61.41 341 PRO B C 1
ATOM 6232 O O . PRO B 1 341 ? 3.725 -53.938 -36.094 1 61.41 341 PRO B O 1
ATOM 6235 N N . THR B 1 342 ? 5.086 -55.656 -36.188 1 63 342 THR B N 1
ATOM 6236 C CA . THR B 1 342 ? 4.371 -56.5 -35.281 1 63 342 THR B CA 1
ATOM 6237 C C . THR B 1 342 ? 4.289 -55.875 -33.875 1 63 342 THR B C 1
ATOM 6239 O O . THR B 1 342 ? 5.215 -56 -33.094 1 63 342 THR B O 1
ATOM 6242 N N . CYS B 1 343 ? 3.635 -54.656 -33.844 1 68.31 343 CYS B N 1
ATOM 6243 C CA . CYS B 1 343 ? 3.42 -54 -32.562 1 68.31 343 CYS B CA 1
ATOM 6244 C C . CYS B 1 343 ? 2.309 -54.688 -31.781 1 68.31 343 CYS B C 1
ATOM 6246 O O . CYS B 1 343 ? 1.204 -54.875 -32.281 1 68.31 343 CYS B O 1
ATOM 6248 N N . SER B 1 344 ? 2.686 -55.438 -30.719 1 75.06 344 SER B N 1
ATOM 6249 C CA . SER B 1 344 ? 1.652 -56.094 -29.922 1 75.06 344 SER B CA 1
ATOM 6250 C C . SER B 1 344 ? 1.204 -55.219 -28.766 1 75.06 344 SER B C 1
ATOM 6252 O O . SER B 1 344 ? 2.035 -54.688 -28.031 1 75.06 344 SER B O 1
ATOM 6254 N N . LEU B 1 345 ? 0.001 -54.812 -28.766 1 91.12 345 LEU B N 1
ATOM 6255 C CA . LEU B 1 345 ? -0.697 -54.125 -27.672 1 91.12 345 LEU B CA 1
ATOM 6256 C C . LEU B 1 345 ? -1.334 -55.156 -26.734 1 91.12 345 LEU B C 1
ATOM 6258 O O . LEU B 1 345 ? -2.514 -55.031 -26.391 1 91.12 345 LEU B O 1
ATOM 6262 N N . ASP B 1 346 ? -0.468 -56.062 -26.266 1 91.5 346 ASP B N 1
ATOM 6263 C CA . ASP B 1 346 ? -0.953 -57.219 -25.562 1 91.5 346 ASP B CA 1
ATOM 6264 C C . ASP B 1 346 ? -1.531 -56.844 -24.203 1 91.5 346 ASP B C 1
ATOM 6266 O O . ASP B 1 346 ? -2.402 -57.562 -23.672 1 91.5 346 ASP B O 1
ATOM 6270 N N . GLN B 1 347 ? -1.033 -55.781 -23.703 1 95 347 GLN B N 1
ATOM 6271 C CA . GLN B 1 347 ? -1.445 -55.438 -22.344 1 95 347 GLN B CA 1
ATOM 6272 C C . GLN B 1 347 ? -2.412 -54.25 -22.328 1 95 347 GLN B C 1
ATOM 6274 O O . GLN B 1 347 ? -2.836 -53.812 -21.266 1 95 347 GLN B O 1
ATOM 6279 N N . LEU B 1 348 ? -2.77 -53.75 -23.484 1 96 348 LEU B N 1
ATOM 6280 C CA . LEU B 1 348 ? -3.625 -52.562 -23.562 1 96 348 LEU B CA 1
ATOM 6281 C C . LEU B 1 348 ? -5.035 -52.875 -23.062 1 96 348 LEU B C 1
ATOM 6283 O O . LEU B 1 348 ? -5.672 -53.812 -23.547 1 96 348 LEU B O 1
ATOM 6287 N N . CYS B 1 349 ? -5.535 -52.156 -22.125 1 96.5 349 CYS B N 1
ATOM 6288 C CA . CYS B 1 349 ? -6.844 -52.406 -21.531 1 96.5 349 CYS B CA 1
ATOM 6289 C C . CYS B 1 349 ? -7.852 -51.344 -21.969 1 96.5 349 CYS B C 1
ATOM 6291 O O . CYS B 1 349 ? -9.016 -51.656 -22.234 1 96.5 349 CYS B O 1
ATOM 6293 N N . ASN B 1 350 ? -7.359 -50.156 -21.953 1 97.12 350 ASN B N 1
ATOM 6294 C CA . ASN B 1 350 ? -8.25 -49.062 -22.328 1 97.12 350 ASN B CA 1
ATOM 6295 C C . ASN B 1 350 ? -7.598 -48.125 -23.359 1 97.12 350 ASN B C 1
ATOM 6297 O O . ASN B 1 350 ? -6.414 -47.812 -23.25 1 97.12 350 ASN B O 1
ATOM 6301 N N . ALA B 1 351 ? -8.32 -47.781 -24.359 1 96.81 351 ALA B N 1
ATOM 6302 C CA . ALA B 1 351 ? -7.887 -46.844 -25.375 1 96.81 351 ALA B CA 1
ATOM 6303 C C . ALA B 1 351 ? -8.953 -45.781 -25.594 1 96.81 351 ALA B C 1
ATOM 6305 O O . ALA B 1 351 ? -10.148 -46.062 -25.578 1 96.81 351 ALA B O 1
ATOM 6306 N N . ARG B 1 352 ? -8.422 -44.562 -25.672 1 96.56 352 ARG B N 1
ATOM 6307 C CA . ARG B 1 352 ? -9.336 -43.438 -25.859 1 96.56 352 ARG B CA 1
ATOM 6308 C C . ARG B 1 352 ? -8.852 -42.531 -26.953 1 96.56 352 ARG B C 1
ATOM 6310 O O . ARG B 1 352 ? -7.676 -42.156 -26.984 1 96.56 352 ARG B O 1
ATOM 6317 N N . VAL B 1 353 ? -9.734 -42.188 -27.891 1 95.25 353 VAL B N 1
ATOM 6318 C CA . VAL B 1 353 ? -9.469 -41.219 -28.938 1 95.25 353 VAL B CA 1
ATOM 6319 C C . VAL B 1 353 ? -10.438 -40.031 -28.781 1 95.25 353 VAL B C 1
ATOM 6321 O O . VAL B 1 353 ? -11.648 -40.219 -28.906 1 95.25 353 VAL B O 1
ATOM 6324 N N . ARG B 1 354 ? -9.773 -38.906 -28.516 1 93.12 354 ARG B N 1
ATOM 6325 C CA . ARG B 1 354 ? -10.555 -37.688 -28.344 1 93.12 354 ARG B CA 1
ATOM 6326 C C . ARG B 1 354 ? -10.469 -36.812 -29.578 1 93.12 354 ARG B C 1
ATOM 6328 O O . ARG B 1 354 ? -9.508 -36.906 -30.344 1 93.12 354 ARG B O 1
ATOM 6335 N N . SER B 1 355 ? -11.539 -35.938 -29.781 1 91.06 355 SER B N 1
ATOM 6336 C CA . SER B 1 355 ? -11.641 -35.031 -30.938 1 91.06 355 SER B CA 1
ATOM 6337 C C . SER B 1 355 ? -11.633 -35.812 -32.25 1 91.06 355 SER B C 1
ATOM 6339 O O . SER B 1 355 ? -10.898 -35.5 -33.188 1 91.06 355 SER B O 1
ATOM 6341 N N . PHE B 1 356 ? -12.367 -36.875 -32.219 1 91.31 356 PHE B N 1
ATOM 6342 C CA . PHE B 1 356 ? -12.469 -37.781 -33.375 1 91.31 356 PHE B CA 1
ATOM 6343 C C . PHE B 1 356 ? -13.242 -37.125 -34.5 1 91.31 356 PHE B C 1
ATOM 6345 O O . PHE B 1 356 ? -14.336 -36.625 -34.312 1 91.31 356 PHE B O 1
ATOM 6352 N N . HIS B 1 357 ? -12.68 -37.125 -35.75 1 86.31 357 HIS B N 1
ATOM 6353 C CA . HIS B 1 357 ? -13.281 -36.469 -36.906 1 86.31 357 HIS B CA 1
ATOM 6354 C C . HIS B 1 357 ? -14.008 -37.469 -37.781 1 86.31 357 HIS B C 1
ATOM 6356 O O . HIS B 1 357 ? -14.82 -37.062 -38.625 1 86.31 357 HIS B O 1
ATOM 6362 N N . GLY B 1 358 ? -13.695 -38.75 -37.625 1 84.94 358 GLY B N 1
ATOM 6363 C CA . GLY B 1 358 ? -14.32 -39.75 -38.469 1 84.94 358 GLY B CA 1
ATOM 6364 C C . GLY B 1 358 ? -13.57 -40 -39.781 1 84.94 358 GLY B C 1
ATOM 6365 O O . GLY B 1 358 ? -14.086 -40.625 -40.688 1 84.94 358 GLY B O 1
ATOM 6366 N N . ASP B 1 359 ? -12.406 -39.531 -39.844 1 86.31 359 ASP B N 1
ATOM 6367 C CA . ASP B 1 359 ? -11.586 -39.719 -41.031 1 86.31 359 ASP B CA 1
ATOM 6368 C C . ASP B 1 359 ? -11.133 -41.156 -41.156 1 86.31 359 ASP B C 1
ATOM 6370 O O . ASP B 1 359 ? -11.047 -41.875 -40.156 1 86.31 359 ASP B O 1
ATOM 6374 N N . ASP B 1 360 ? -10.773 -41.5 -42.406 1 88.81 360 ASP B N 1
ATOM 6375 C CA . ASP B 1 360 ? -10.367 -42.875 -42.688 1 88.81 360 ASP B CA 1
ATOM 6376 C C . ASP B 1 360 ? -9.102 -43.25 -41.906 1 88.81 360 ASP B C 1
ATOM 6378 O O . ASP B 1 360 ? -8.961 -44.375 -41.438 1 88.81 360 ASP B O 1
ATOM 6382 N N . SER B 1 361 ? -8.219 -42.312 -41.906 1 91.19 361 SER B N 1
ATOM 6383 C CA . SER B 1 361 ? -6.953 -42.594 -41.219 1 91.19 361 SER B CA 1
ATOM 6384 C C . SER B 1 361 ? -7.172 -42.875 -39.719 1 91.19 361 SER B C 1
ATOM 6386 O O . SER B 1 361 ? -6.539 -43.781 -39.156 1 91.19 361 SER B O 1
ATOM 6388 N N . GLU B 1 362 ? -8.055 -42.188 -39.094 1 92.5 362 GLU B N 1
ATOM 6389 C CA . GLU B 1 362 ? -8.383 -42.406 -37.688 1 92.5 362 GLU B CA 1
ATOM 6390 C C . GLU B 1 362 ? -9.047 -43.781 -37.469 1 92.5 362 GLU B C 1
ATOM 6392 O O . GLU B 1 362 ? -8.719 -44.5 -36.531 1 92.5 362 GLU B O 1
ATOM 6397 N N . MET B 1 363 ? -9.93 -44 -38.469 1 91.38 363 MET B N 1
ATOM 6398 C CA . MET B 1 363 ? -10.648 -45.281 -38.406 1 91.38 363 MET B CA 1
ATOM 6399 C C . MET B 1 363 ? -9.688 -46.438 -38.531 1 91.38 363 MET B C 1
ATOM 6401 O O . MET B 1 363 ? -9.844 -47.469 -37.875 1 91.38 363 MET B O 1
ATOM 6405 N N . ARG B 1 364 ? -8.719 -46.281 -39.375 1 92.12 364 ARG B N 1
ATOM 6406 C CA . ARG B 1 364 ? -7.738 -47.344 -39.562 1 92.12 364 ARG B CA 1
ATOM 6407 C C . ARG B 1 364 ? -6.902 -47.562 -38.312 1 92.12 364 ARG B C 1
ATOM 6409 O O . ARG B 1 364 ? -6.516 -48.688 -38 1 92.12 364 ARG B O 1
ATOM 6416 N N . PHE B 1 365 ? -6.602 -46.5 -37.625 1 93.5 365 PHE B N 1
ATOM 6417 C CA . PHE B 1 365 ? -5.855 -46.594 -36.406 1 93.5 365 PHE B CA 1
ATOM 6418 C C . PHE B 1 365 ? -6.672 -47.344 -35.344 1 93.5 365 PHE B C 1
ATOM 6420 O O . PHE B 1 365 ? -6.152 -48.219 -34.656 1 93.5 365 PHE B O 1
ATOM 6427 N N . ILE B 1 366 ? -7.895 -46.969 -35.188 1 94.31 366 ILE B N 1
ATOM 6428 C CA . ILE B 1 366 ? -8.766 -47.656 -34.219 1 94.31 366 ILE B CA 1
ATOM 6429 C C . ILE B 1 366 ? -8.867 -49.125 -34.562 1 94.31 366 ILE B C 1
ATOM 6431 O O . ILE B 1 366 ? -8.828 -49.969 -33.656 1 94.31 366 ILE B O 1
ATOM 6435 N N . LYS B 1 367 ? -9.008 -49.375 -35.875 1 92.69 367 LYS B N 1
ATOM 6436 C CA . LYS B 1 367 ? -9.023 -50.75 -36.312 1 92.69 367 LYS B CA 1
ATOM 6437 C C . LYS B 1 367 ? -7.762 -51.5 -35.844 1 92.69 367 LYS B C 1
ATOM 6439 O O . LYS B 1 367 ? -7.836 -52.625 -35.344 1 92.69 367 LYS B O 1
ATOM 6444 N N . PHE B 1 368 ? -6.715 -50.844 -35.969 1 92.62 368 PHE B N 1
ATOM 6445 C CA . PHE B 1 368 ? -5.43 -51.406 -35.594 1 92.62 368 PHE B CA 1
ATOM 6446 C C . PHE B 1 368 ? -5.402 -51.719 -34.094 1 92.62 368 PHE B C 1
ATOM 6448 O O . PHE B 1 368 ? -4.992 -52.812 -33.688 1 92.62 368 PHE B O 1
ATOM 6455 N N . VAL B 1 369 ? -5.773 -50.781 -33.312 1 93.88 369 VAL B N 1
ATOM 6456 C CA . VAL B 1 369 ? -5.754 -50.938 -31.859 1 93.88 369 VAL B CA 1
ATOM 6457 C C . VAL B 1 369 ? -6.672 -52.062 -31.438 1 93.88 369 VAL B C 1
ATOM 6459 O O . VAL B 1 369 ? -6.277 -52.938 -30.656 1 93.88 369 VAL B O 1
ATOM 6462 N N . MET B 1 370 ? -7.836 -52.094 -32.031 1 93.06 370 MET B N 1
ATOM 6463 C CA . MET B 1 370 ? -8.82 -53.125 -31.641 1 93.06 370 MET B CA 1
ATOM 6464 C C . MET B 1 370 ? -8.383 -54.5 -32.094 1 93.06 370 MET B C 1
ATOM 6466 O O . MET B 1 370 ? -8.609 -55.5 -31.406 1 93.06 370 MET B O 1
ATOM 6470 N N . ALA B 1 371 ? -7.691 -54.531 -33.219 1 90.81 371 ALA B N 1
ATOM 6471 C CA . ALA B 1 371 ? -7.277 -55.812 -33.812 1 90.81 371 ALA B CA 1
ATOM 6472 C C . ALA B 1 371 ? -6.062 -56.375 -33.062 1 90.81 371 ALA B C 1
ATOM 6474 O O . ALA B 1 371 ? -5.816 -57.594 -33.094 1 90.81 371 ALA B O 1
ATOM 6475 N N . ASN B 1 372 ? -5.43 -55.562 -32.375 1 91.69 372 ASN B N 1
ATOM 6476 C CA . ASN B 1 372 ? -4.16 -56 -31.797 1 91.69 372 ASN B CA 1
ATOM 6477 C C . ASN B 1 372 ? -4.156 -55.875 -30.281 1 91.69 372 ASN B C 1
ATOM 6479 O O . ASN B 1 372 ? -3.096 -55.906 -29.656 1 91.69 372 ASN B O 1
ATOM 6483 N N . SER B 1 373 ? -5.254 -55.75 -29.672 1 94.25 373 SER B N 1
ATOM 6484 C CA . SER B 1 373 ? -5.355 -55.625 -28.234 1 94.25 373 SER B CA 1
ATOM 6485 C C . SER B 1 373 ? -6.254 -56.719 -27.641 1 94.25 373 SER B C 1
ATOM 6487 O O . SER B 1 373 ? -7.434 -56.469 -27.391 1 94.25 373 SER B O 1
ATOM 6489 N N . PRO B 1 374 ? -5.742 -57.844 -27.297 1 94.12 374 PRO B N 1
ATOM 6490 C CA . PRO B 1 374 ? -6.559 -58.969 -26.812 1 94.12 374 PRO B CA 1
ATOM 6491 C C . PRO B 1 374 ? -7.16 -58.688 -25.438 1 94.12 374 PRO B C 1
ATOM 6493 O O . PRO B 1 374 ? -8.164 -59.312 -25.062 1 94.12 374 PRO B O 1
ATOM 6496 N N . LYS B 1 375 ? -6.605 -57.812 -24.734 1 95.62 375 LYS B N 1
ATOM 6497 C CA . LYS B 1 375 ? -7.086 -57.562 -23.391 1 95.62 375 LYS B CA 1
ATOM 6498 C C . LYS B 1 375 ? -7.887 -56.281 -23.328 1 95.62 375 LYS B C 1
ATOM 6500 O O . LYS B 1 375 ? -8.164 -55.75 -22.234 1 95.62 375 LYS B O 1
ATOM 6505 N N . LEU B 1 376 ? -8.234 -55.719 -24.375 1 95.69 376 LEU B N 1
ATOM 6506 C CA . LEU B 1 376 ? -8.945 -54.438 -24.438 1 95.69 376 LEU B CA 1
ATOM 6507 C C . LEU B 1 376 ? -10.305 -54.562 -23.766 1 95.69 376 LEU B C 1
ATOM 6509 O O . LEU B 1 376 ? -11.102 -55.438 -24.094 1 95.69 376 LEU B O 1
ATOM 6513 N N . ASN B 1 377 ? -10.57 -53.75 -22.844 1 96 377 ASN B N 1
ATOM 6514 C CA . ASN B 1 377 ? -11.867 -53.688 -22.188 1 96 377 ASN B CA 1
ATOM 6515 C C . ASN B 1 377 ? -12.789 -52.688 -22.859 1 96 377 ASN B C 1
ATOM 6517 O O . ASN B 1 377 ? -13.984 -52.938 -23.016 1 96 377 ASN B O 1
ATOM 6521 N N . GLU B 1 378 ? -12.133 -51.594 -23.141 1 95.5 378 GLU B N 1
ATOM 6522 C CA . GLU B 1 378 ? -12.977 -50.562 -23.703 1 95.5 378 GLU B CA 1
ATOM 6523 C C . GLU B 1 378 ? -12.203 -49.688 -24.703 1 95.5 378 GLU B C 1
ATOM 6525 O O . GLU B 1 378 ? -11.07 -49.281 -24.438 1 95.5 378 GLU B O 1
ATOM 6530 N N . MET B 1 379 ? -12.828 -49.438 -25.875 1 95.44 379 MET B N 1
ATOM 6531 C CA . MET B 1 379 ? -12.398 -48.438 -26.844 1 95.44 379 MET B CA 1
ATOM 6532 C C . MET B 1 379 ? -13.367 -47.25 -26.859 1 95.44 379 MET B C 1
ATOM 6534 O O . MET B 1 379 ? -14.492 -47.375 -27.344 1 95.44 379 MET B O 1
ATOM 6538 N N . THR B 1 380 ? -12.82 -46.125 -26.297 1 95.31 380 THR B N 1
ATOM 6539 C CA . THR B 1 380 ? -13.68 -44.969 -26.203 1 95.31 380 THR B CA 1
ATOM 6540 C C . THR B 1 380 ? -13.367 -43.969 -27.312 1 95.31 380 THR B C 1
ATOM 6542 O O . THR B 1 380 ? -12.203 -43.656 -27.562 1 95.31 380 THR B O 1
ATOM 6545 N N . VAL B 1 381 ? -14.398 -43.531 -28 1 93.88 381 VAL B N 1
ATOM 6546 C CA . VAL B 1 381 ? -14.258 -42.531 -29.062 1 93.88 381 VAL B CA 1
ATOM 6547 C C . VAL B 1 381 ? -15.133 -41.312 -28.734 1 93.88 381 VAL B C 1
ATOM 6549 O O . VAL B 1 381 ? -16.344 -41.469 -28.516 1 93.88 381 VAL B O 1
ATOM 6552 N N . GLU B 1 382 ? -14.461 -40.188 -28.641 1 92.56 382 GLU B N 1
ATOM 6553 C CA . GLU B 1 382 ? -15.156 -38.906 -28.406 1 92.56 382 GLU B CA 1
ATOM 6554 C C . GLU B 1 382 ? -15.102 -38.031 -29.641 1 92.56 382 GLU B C 1
ATOM 6556 O O . GLU B 1 382 ? -14.07 -37.406 -29.938 1 92.56 382 GLU B O 1
ATOM 6561 N N . PRO B 1 383 ? -16.281 -37.812 -30.312 1 88.88 383 PRO B N 1
ATOM 6562 C CA . PRO B 1 383 ? -16.266 -37.062 -31.562 1 88.88 383 PRO B CA 1
ATOM 6563 C C . PRO B 1 383 ? -16.281 -35.562 -31.344 1 88.88 383 PRO B C 1
ATOM 6565 O O . PRO B 1 383 ? -16.625 -35.094 -30.25 1 88.88 383 PRO B O 1
ATOM 6568 N N . ILE B 1 384 ? -15.734 -34.812 -32.344 1 84.38 384 ILE B N 1
ATOM 6569 C CA . ILE B 1 384 ? -15.898 -33.375 -32.375 1 84.38 384 ILE B CA 1
ATOM 6570 C C . ILE B 1 384 ? -17.297 -33 -32.844 1 84.38 384 ILE B C 1
ATOM 6572 O O . ILE B 1 384 ? -17.969 -33.812 -33.5 1 84.38 384 ILE B O 1
ATOM 6576 N N . ILE B 1 385 ? -17.672 -31.922 -32.469 1 71.62 385 ILE B N 1
ATOM 6577 C CA . ILE B 1 385 ? -19 -31.484 -32.906 1 71.62 385 ILE B CA 1
ATOM 6578 C C . ILE B 1 385 ? -18.969 -31.125 -34.406 1 71.62 385 ILE B C 1
ATOM 6580 O O . ILE B 1 385 ? -18.25 -30.219 -34.812 1 71.62 385 ILE B O 1
ATOM 6584 N N . ASN B 1 386 ? -19.344 -32.031 -35.156 1 68.69 386 ASN B N 1
ATOM 6585 C CA . ASN B 1 386 ? -19.484 -31.766 -36.594 1 68.69 386 ASN B CA 1
ATOM 6586 C C . ASN B 1 386 ? -20.906 -32.062 -37.062 1 68.69 386 ASN B C 1
ATOM 6588 O O . ASN B 1 386 ? -21.328 -33.219 -37.094 1 68.69 386 ASN B O 1
ATOM 6592 N N . PRO B 1 387 ? -21.516 -31.047 -37.375 1 65 387 PRO B N 1
ATOM 6593 C CA . PRO B 1 387 ? -22.906 -31.234 -37.812 1 65 387 PRO B CA 1
ATOM 6594 C C . PRO B 1 387 ? -23.016 -32.156 -39.031 1 65 387 PRO B C 1
ATOM 6596 O O . PRO B 1 387 ? -24.062 -32.781 -39.219 1 65 387 PRO B O 1
ATOM 6599 N N . ASP B 1 388 ? -22.016 -32.094 -39.875 1 66.94 388 ASP B N 1
ATOM 6600 C CA . ASP B 1 388 ? -22.109 -32.844 -41.094 1 66.94 388 ASP B CA 1
ATOM 6601 C C . ASP B 1 388 ? -21.828 -34.344 -40.844 1 66.94 388 ASP B C 1
ATOM 6603 O O . ASP B 1 388 ? -21.922 -35.156 -41.75 1 66.94 388 ASP B O 1
ATOM 6607 N N . TYR B 1 389 ? -21.609 -34.594 -39.562 1 67.81 389 TYR B N 1
ATOM 6608 C CA . TYR B 1 389 ? -21.156 -35.906 -39.156 1 67.81 389 TYR B CA 1
ATOM 6609 C C . TYR B 1 389 ? -22.328 -36.844 -38.938 1 67.81 389 TYR B C 1
ATOM 6611 O O . TYR B 1 389 ? -23.25 -36.531 -38.188 1 67.81 389 TYR B O 1
ATOM 6619 N N . ASN B 1 390 ? -22.469 -37.75 -39.906 1 76.44 390 ASN B N 1
ATOM 6620 C CA . ASN B 1 390 ? -23.453 -38.781 -39.656 1 76.44 390 ASN B CA 1
ATOM 6621 C C . ASN B 1 390 ? -22.953 -39.781 -38.594 1 76.44 390 ASN B C 1
ATOM 6623 O O . ASN B 1 390 ? -22.25 -40.719 -38.938 1 76.44 390 ASN B O 1
ATOM 6627 N N . GLU B 1 391 ? -23.312 -39.625 -37.406 1 80.81 391 GLU B N 1
ATOM 6628 C CA . GLU B 1 391 ? -22.828 -40.375 -36.25 1 80.81 391 GLU B CA 1
ATOM 6629 C C . GLU B 1 391 ? -23.219 -41.844 -36.344 1 80.81 391 GLU B C 1
ATOM 6631 O O . GLU B 1 391 ? -22.453 -42.719 -35.969 1 80.81 391 GLU B O 1
ATOM 6636 N N . ILE B 1 392 ? -24.359 -41.969 -36.969 1 82.94 392 ILE B N 1
ATOM 6637 C CA . ILE B 1 392 ? -24.875 -43.312 -37.031 1 82.94 392 ILE B CA 1
ATOM 6638 C C . ILE B 1 392 ? -23.984 -44.188 -37.906 1 82.94 392 ILE B C 1
ATOM 6640 O O . ILE B 1 392 ? -23.688 -45.344 -37.594 1 82.94 392 ILE B O 1
ATOM 6644 N N . VAL B 1 393 ? -23.578 -43.594 -38.969 1 85.19 393 VAL B N 1
ATOM 6645 C CA . VAL B 1 393 ? -22.734 -44.312 -39.906 1 85.19 393 VAL B CA 1
ATOM 6646 C C . VAL B 1 393 ? -21.391 -44.625 -39.281 1 85.19 393 VAL B C 1
ATOM 6648 O O . VAL B 1 393 ? -20.859 -45.719 -39.438 1 85.19 393 VAL B O 1
ATOM 6651 N N . ILE B 1 394 ? -20.906 -43.781 -38.562 1 87.25 394 ILE B N 1
ATOM 6652 C CA . ILE B 1 394 ? -19.594 -43.906 -37.938 1 87.25 394 ILE B CA 1
ATOM 6653 C C . ILE B 1 394 ? -19.656 -44.969 -36.844 1 87.25 394 ILE B C 1
ATOM 6655 O O . ILE B 1 394 ? -18.75 -45.812 -36.75 1 87.25 394 ILE B O 1
ATOM 6659 N N . ILE B 1 395 ? -20.703 -44.906 -36.094 1 88.44 395 ILE B N 1
ATOM 6660 C CA . ILE B 1 395 ? -20.875 -45.875 -35 1 88.44 395 ILE B CA 1
ATOM 6661 C C . ILE B 1 395 ? -20.969 -47.281 -35.594 1 88.44 395 ILE B C 1
ATOM 6663 O O . ILE B 1 395 ? -20.359 -48.219 -35.062 1 88.44 395 ILE B O 1
ATOM 6667 N N . ALA B 1 396 ? -21.703 -47.344 -36.656 1 90.12 396 ALA B N 1
ATOM 6668 C CA . ALA B 1 396 ? -21.859 -48.656 -37.312 1 90.12 396 ALA B CA 1
ATOM 6669 C C . ALA B 1 396 ? -20.516 -49.156 -37.812 1 90.12 396 ALA B C 1
ATOM 6671 O O . ALA B 1 396 ? -20.219 -50.375 -37.688 1 90.12 396 ALA B O 1
ATOM 6672 N N . GLN B 1 397 ? -19.781 -48.312 -38.344 1 90.56 397 GLN B N 1
ATOM 6673 C CA . GLN B 1 397 ? -18.453 -48.688 -38.844 1 90.56 397 GLN B CA 1
ATOM 6674 C C . GLN B 1 397 ? -17.562 -49.156 -37.688 1 90.56 397 GLN B C 1
ATOM 6676 O O . GLN B 1 397 ? -16.828 -50.125 -37.812 1 90.56 397 GLN B O 1
ATOM 6681 N N . LEU B 1 398 ? -17.625 -48.469 -36.594 1 91.56 398 LEU B N 1
ATOM 6682 C CA . LEU B 1 398 ? -16.812 -48.812 -35.438 1 91.56 398 LEU B CA 1
ATOM 6683 C C . LEU B 1 398 ? -17.188 -50.188 -34.844 1 91.56 398 LEU B C 1
ATOM 6685 O O . LEU B 1 398 ? -16.328 -50.938 -34.438 1 91.56 398 LEU B O 1
ATOM 6689 N N . MET B 1 399 ? -18.484 -50.406 -34.906 1 89.62 399 MET B N 1
ATOM 6690 C CA . MET B 1 399 ? -18.984 -51.656 -34.344 1 89.62 399 MET B CA 1
ATOM 6691 C C . MET B 1 399 ? -18.609 -52.844 -35.219 1 89.62 399 MET B C 1
ATOM 6693 O O . MET B 1 399 ? -18.531 -53.969 -34.75 1 89.62 399 MET B O 1
ATOM 6697 N N . ASP B 1 400 ? -18.312 -52.5 -36.469 1 91.31 400 ASP B N 1
ATOM 6698 C CA . ASP B 1 400 ? -18.016 -53.562 -37.406 1 91.31 400 ASP B CA 1
ATOM 6699 C C . ASP B 1 400 ? -16.516 -53.875 -37.469 1 91.31 400 ASP B C 1
ATOM 6701 O O . ASP B 1 400 ? -16.094 -54.812 -38.156 1 91.31 400 ASP B O 1
ATOM 6705 N N . LEU B 1 401 ? -15.781 -53.25 -36.781 1 91.56 401 LEU B N 1
ATOM 6706 C CA . LEU B 1 401 ? -14.336 -53.438 -36.812 1 91.56 401 LEU B CA 1
ATOM 6707 C C . LEU B 1 401 ? -13.953 -54.719 -36.094 1 91.56 401 LEU B C 1
ATOM 6709 O O . LEU B 1 401 ? -14.633 -55.156 -35.156 1 91.56 401 LEU B O 1
ATOM 6713 N N . PRO B 1 402 ? -12.812 -55.344 -36.625 1 89.94 402 PRO B N 1
ATOM 6714 C CA . PRO B 1 402 ? -12.352 -56.562 -35.938 1 89.94 402 PRO B CA 1
ATOM 6715 C C . PRO B 1 402 ? -11.852 -56.312 -34.531 1 89.94 402 PRO B C 1
ATOM 6717 O O . PRO B 1 402 ? -11.227 -55.281 -34.25 1 89.94 402 PRO B O 1
ATOM 6720 N N . GLN B 1 403 ? -12.234 -57.25 -33.594 1 90.19 403 GLN B N 1
ATOM 6721 C CA . GLN B 1 403 ? -11.852 -57.125 -32.188 1 90.19 403 GLN B CA 1
ATOM 6722 C C . GLN B 1 403 ? -11.047 -58.312 -31.703 1 90.19 403 GLN B C 1
ATOM 6724 O O . GLN B 1 403 ? -11.469 -59.469 -31.906 1 90.19 403 GLN B O 1
ATOM 6729 N N . ALA B 1 404 ? -9.953 -58.062 -31.25 1 89 404 ALA B N 1
ATOM 6730 C CA . ALA B 1 404 ? -9.125 -59.125 -30.703 1 89 404 ALA B CA 1
ATOM 6731 C C . ALA B 1 404 ? -9.594 -59.531 -29.297 1 89 404 ALA B C 1
ATOM 6733 O O . ALA B 1 404 ? -9.445 -60.688 -28.891 1 89 404 ALA B O 1
ATOM 6734 N N . SER B 1 405 ? -10.141 -58.625 -28.641 1 92.25 405 SER B N 1
ATOM 6735 C CA . SER B 1 405 ? -10.602 -58.875 -27.266 1 92.25 405 SER B CA 1
ATOM 6736 C C . SER B 1 405 ? -12.023 -59.438 -27.266 1 92.25 405 SER B C 1
ATOM 6738 O O . SER B 1 405 ? -12.883 -59 -28.016 1 92.25 405 SER B O 1
ATOM 6740 N N . GLU B 1 406 ? -12.352 -60.344 -26.453 1 91.38 406 GLU B N 1
ATOM 6741 C CA . GLU B 1 406 ? -13.68 -60.938 -26.312 1 91.38 406 GLU B CA 1
ATOM 6742 C C . GLU B 1 406 ? -14.609 -60.031 -25.516 1 91.38 406 GLU B C 1
ATOM 6744 O O . GLU B 1 406 ? -15.82 -60.031 -25.734 1 91.38 406 GLU B O 1
ATOM 6749 N N . LYS B 1 407 ? -14.008 -59.344 -24.75 1 90.62 407 LYS B N 1
ATOM 6750 C CA . LYS B 1 407 ? -14.812 -58.562 -23.844 1 90.62 407 LYS B CA 1
ATOM 6751 C C . LYS B 1 407 ? -14.781 -57.062 -24.234 1 90.62 407 LYS B C 1
ATOM 6753 O O . LYS B 1 407 ? -15.383 -56.25 -23.562 1 90.62 407 LYS B O 1
ATOM 6758 N N . GLY B 1 408 ? -14.156 -56.812 -25.234 1 90.94 408 GLY B N 1
ATOM 6759 C CA . GLY B 1 408 ? -13.977 -55.406 -25.609 1 90.94 408 GLY B CA 1
ATOM 6760 C C . GLY B 1 408 ? -15.266 -54.75 -26.031 1 90.94 408 GLY B C 1
ATOM 6761 O O . GLY B 1 408 ? -16.125 -55.344 -26.672 1 90.94 408 GLY B O 1
ATOM 6762 N N . LYS B 1 409 ? -15.477 -53.469 -25.547 1 92.19 409 LYS B N 1
ATOM 6763 C CA . LYS B 1 409 ? -16.641 -52.688 -25.922 1 92.19 409 LYS B CA 1
ATOM 6764 C C . LYS B 1 409 ? -16.219 -51.344 -26.547 1 92.19 409 LYS B C 1
ATOM 6766 O O . LYS B 1 409 ? -15.188 -50.781 -26.188 1 92.19 409 LYS B O 1
ATOM 6771 N N . VAL B 1 410 ? -16.984 -50.969 -27.484 1 92.25 410 VAL B N 1
ATOM 6772 C CA . VAL B 1 410 ? -16.781 -49.656 -28.109 1 92.25 410 VAL B CA 1
ATOM 6773 C C . VAL B 1 410 ? -17.75 -48.625 -27.516 1 92.25 410 VAL B C 1
ATOM 6775 O O . VAL B 1 410 ? -18.953 -48.844 -27.5 1 92.25 410 VAL B O 1
ATOM 6778 N N . ASN B 1 411 ? -17.188 -47.656 -26.906 1 92.5 411 ASN B N 1
ATOM 6779 C CA . ASN B 1 411 ? -17.984 -46.625 -26.297 1 92.5 411 ASN B CA 1
ATOM 6780 C C . ASN B 1 411 ? -17.875 -45.312 -27.078 1 92.5 411 ASN B C 1
ATOM 6782 O O . ASN B 1 411 ? -16.812 -44.688 -27.125 1 92.5 411 ASN B O 1
ATOM 6786 N N . TYR B 1 412 ? -18.922 -44.906 -27.734 1 90.31 412 TYR B N 1
ATOM 6787 C CA . TYR B 1 412 ? -19 -43.656 -28.469 1 90.31 412 TYR B CA 1
ATOM 6788 C C . TYR B 1 412 ? -19.656 -42.594 -27.625 1 90.31 412 TYR B C 1
ATOM 6790 O O . TYR B 1 412 ? -20.859 -42.656 -27.344 1 90.31 412 TYR B O 1
ATOM 6798 N N . VAL B 1 413 ? -18.891 -41.594 -27.109 1 85.69 413 VAL B N 1
ATOM 6799 C CA . VAL B 1 413 ? -19.375 -40.594 -26.172 1 85.69 413 VAL B CA 1
ATOM 6800 C C . VAL B 1 413 ? -19.766 -39.312 -26.938 1 85.69 413 VAL B C 1
ATOM 6802 O O . VAL B 1 413 ? -18.891 -38.625 -27.484 1 85.69 413 VAL B O 1
ATOM 6805 N N . ALA B 1 414 ? -21.109 -39.031 -27.109 1 72.19 414 ALA B N 1
ATOM 6806 C CA . ALA B 1 414 ? -21.594 -37.844 -27.797 1 72.19 414 ALA B CA 1
ATOM 6807 C C . ALA B 1 414 ? -21.25 -36.594 -27.016 1 72.19 414 ALA B C 1
ATOM 6809 O O . ALA B 1 414 ? -21.094 -36.625 -25.797 1 72.19 414 ALA B O 1
ATOM 6810 N N . TYR B 1 415 ? -20.797 -35.625 -27.688 1 59.97 415 TYR B N 1
ATOM 6811 C CA . TYR B 1 415 ? -20.453 -34.344 -27.094 1 59.97 415 TYR B CA 1
ATOM 6812 C C . TYR B 1 415 ? -21.578 -33.812 -26.219 1 59.97 415 TYR B C 1
ATOM 6814 O O . TYR B 1 415 ? -22.75 -33.844 -26.609 1 59.97 415 TYR B O 1
ATOM 6822 N N . ASN B 1 416 ? -21.578 -33.844 -24.922 1 52.88 416 ASN B N 1
ATOM 6823 C CA . ASN B 1 416 ? -22.5 -33.094 -24.062 1 52.88 416 ASN B CA 1
ATOM 6824 C C . ASN B 1 416 ? -21.953 -31.719 -23.734 1 52.88 416 ASN B C 1
ATOM 6826 O O . ASN B 1 416 ? -20.906 -31.594 -23.078 1 52.88 416 ASN B O 1
ATOM 6830 N N . PRO B 1 417 ? -22.516 -30.656 -24.391 1 49.91 417 PRO B N 1
ATOM 6831 C CA . PRO B 1 417 ? -22.031 -29.312 -24.078 1 49.91 417 PRO B CA 1
ATOM 6832 C C . PRO B 1 417 ? -21.906 -29.078 -22.578 1 49.91 417 PRO B C 1
ATOM 6834 O O . PRO B 1 417 ? -21.156 -28.203 -22.141 1 49.91 417 PRO B O 1
ATOM 6837 N N . HIS B 1 418 ? -22.859 -29.578 -21.844 1 45.59 418 HIS B N 1
ATOM 6838 C CA . HIS B 1 418 ? -22.922 -29.234 -20.422 1 45.59 418 HIS B CA 1
ATOM 6839 C C . HIS B 1 418 ? -21.828 -29.953 -19.641 1 45.59 418 HIS B C 1
ATOM 6841 O O . HIS B 1 418 ? -21.688 -29.75 -18.422 1 45.59 418 HIS B O 1
ATOM 6847 N N . VAL B 1 419 ? -21.406 -31.016 -20.031 1 39.97 419 VAL B N 1
ATOM 6848 C CA . VAL B 1 419 ? -20.469 -31.703 -19.172 1 39.97 419 VAL B CA 1
ATOM 6849 C C . VAL B 1 419 ? -19.094 -31.016 -19.234 1 39.97 419 VAL B C 1
ATOM 6851 O O . VAL B 1 419 ? -18.422 -31.062 -20.266 1 39.97 419 VAL B O 1
ATOM 6854 N N . ASN B 1 420 ? -19.047 -29.844 -18.672 1 35.44 420 ASN B N 1
ATOM 6855 C CA . ASN B 1 420 ? -17.734 -29.266 -18.391 1 35.44 420 ASN B CA 1
ATOM 6856 C C . ASN B 1 420 ? -16.781 -30.297 -17.828 1 35.44 420 ASN B C 1
ATOM 6858 O O . ASN B 1 420 ? -16.953 -30.75 -16.688 1 35.44 420 ASN B O 1
ATOM 6862 N N . SER B 1 421 ? -16.438 -31.266 -18.516 1 33.47 421 SER B N 1
ATOM 6863 C CA . SER B 1 421 ? -15.391 -32.094 -17.922 1 33.47 421 SER B CA 1
ATOM 6864 C C . SER B 1 421 ? -14.43 -31.25 -17.094 1 33.47 421 SER B C 1
ATOM 6866 O O . SER B 1 421 ? -14.031 -30.156 -17.5 1 33.47 421 SER B O 1
ATOM 6868 N N . GLY B 1 422 ? -14.492 -31.375 -15.82 1 32.88 422 GLY B N 1
ATOM 6869 C CA . GLY B 1 422 ? -13.531 -30.938 -14.82 1 32.88 422 GLY B CA 1
ATOM 6870 C C . GLY B 1 422 ? -12.086 -31.109 -15.266 1 32.88 422 GLY B C 1
ATOM 6871 O O . GLY B 1 422 ? -11.188 -31.25 -14.438 1 32.88 422 GLY B O 1
ATOM 6872 N N . ASP B 1 423 ? -11.883 -31.484 -16.562 1 32.72 423 ASP B N 1
ATOM 6873 C CA . ASP B 1 423 ? -10.438 -31.547 -16.766 1 32.72 423 ASP B CA 1
ATOM 6874 C C . ASP B 1 423 ? -9.766 -30.266 -16.281 1 32.72 423 ASP B C 1
ATOM 6876 O O . ASP B 1 423 ? -10.367 -29.188 -16.297 1 32.72 423 ASP B O 1
ATOM 6880 N N . PHE B 1 424 ? -8.703 -30.453 -15.664 1 33.94 424 PHE B N 1
ATOM 6881 C CA . PHE B 1 424 ? -7.711 -29.453 -15.281 1 33.94 424 PHE B CA 1
ATOM 6882 C C . PHE B 1 424 ? -7.422 -28.5 -16.438 1 33.94 424 PHE B C 1
ATOM 6884 O O . PHE B 1 424 ? -6.332 -28.531 -17.016 1 33.94 424 PHE B O 1
ATOM 6891 N N . SER B 1 425 ? -8.312 -28.266 -17.391 1 30.17 425 SER B N 1
ATOM 6892 C CA . SER B 1 425 ? -7.926 -27.234 -18.344 1 30.17 425 SER B CA 1
ATOM 6893 C C . SER B 1 425 ? -7.629 -25.922 -17.641 1 30.17 425 SER B C 1
ATOM 6895 O O . SER B 1 425 ? -8.289 -25.578 -16.656 1 30.17 425 SER B O 1
ATOM 6897 N N . ASP B 1 426 ? -6.484 -25.453 -17.859 1 33.59 426 ASP B N 1
ATOM 6898 C CA . ASP B 1 426 ? -5.887 -24.141 -17.625 1 33.59 426 ASP B CA 1
ATOM 6899 C C . ASP B 1 426 ? -6.805 -23.031 -18.125 1 33.59 426 ASP B C 1
ATOM 6901 O O . ASP B 1 426 ? -6.777 -22.688 -19.312 1 33.59 426 ASP B O 1
ATOM 6905 N N . GLU B 1 427 ? -8.07 -22.922 -17.969 1 31.31 427 GLU B N 1
ATOM 6906 C CA . GLU B 1 427 ? -8.734 -21.703 -18.406 1 31.31 427 GLU B CA 1
ATOM 6907 C C . GLU B 1 427 ? -7.926 -20.469 -17.984 1 31.31 427 GLU B C 1
ATOM 6909 O O . GLU B 1 427 ? -8.078 -19.969 -16.875 1 31.31 427 GLU B O 1
ATOM 6914 N N . ASP B 1 428 ? -6.617 -20.422 -18.25 1 33.66 428 ASP B N 1
ATOM 6915 C CA . ASP B 1 428 ? -6.105 -19.047 -18.359 1 33.66 428 ASP B CA 1
ATOM 6916 C C . ASP B 1 428 ? -6.867 -18.266 -19.422 1 33.66 428 ASP B C 1
ATOM 6918 O O . ASP B 1 428 ? -6.809 -18.594 -20.609 1 33.66 428 ASP B O 1
ATOM 6922 N N . GLY B 1 429 ? -8.164 -17.891 -19.422 1 30.88 429 GLY B N 1
ATOM 6923 C CA . GLY B 1 429 ? -8.648 -16.844 -20.312 1 30.88 429 GLY B CA 1
ATOM 6924 C C . GLY B 1 429 ? -7.613 -15.773 -20.609 1 30.88 429 GLY B C 1
ATOM 6925 O O . GLY B 1 429 ? -7.535 -14.766 -19.906 1 30.88 429 GLY B O 1
ATOM 6926 N N . ASP B 1 430 ? -6.398 -16.141 -21.172 1 30.41 430 ASP B N 1
ATOM 6927 C CA . ASP B 1 430 ? -5.445 -15.219 -21.766 1 30.41 430 ASP B CA 1
ATOM 6928 C C . ASP B 1 430 ? -6.066 -14.469 -22.938 1 30.41 430 ASP B C 1
ATOM 6930 O O . ASP B 1 430 ? -6.488 -15.078 -23.922 1 30.41 430 ASP B O 1
ATOM 6934 N N . SER B 1 431 ? -6.867 -13.352 -22.938 1 27.75 431 SER B N 1
ATOM 6935 C CA . SER B 1 431 ? -6.922 -12.461 -24.094 1 27.75 431 SER B CA 1
ATOM 6936 C C . SER B 1 431 ? -5.539 -12.266 -24.719 1 27.75 431 SER B C 1
ATOM 6938 O O . SER B 1 431 ? -4.551 -12.102 -24 1 27.75 431 SER B O 1
ATOM 6940 N N . SER B 1 432 ? -5.273 -12.727 -26.031 1 25.56 432 SER B N 1
ATOM 6941 C CA . SER B 1 432 ? -4.238 -12.625 -27.047 1 25.56 432 SER B CA 1
ATOM 6942 C C . SER B 1 432 ? -3.805 -11.18 -27.266 1 25.56 432 SER B C 1
ATOM 6944 O O . SER B 1 432 ? -4.539 -10.383 -27.844 1 25.56 432 SER B O 1
ATOM 6946 N N . ASP B 1 433 ? -3.209 -10.305 -26.5 1 24.2 433 ASP B N 1
ATOM 6947 C CA . ASP B 1 433 ? -2.447 -9.18 -27.047 1 24.2 433 ASP B CA 1
ATOM 6948 C C . ASP B 1 433 ? -1.333 -9.672 -27.969 1 24.2 433 ASP B C 1
ATOM 6950 O O . ASP B 1 433 ? -0.41 -10.359 -27.531 1 24.2 433 ASP B O 1
ATOM 6954 N N . ASP B 1 434 ? -1.507 -9.82 -29.375 1 22.58 434 ASP B N 1
ATOM 6955 C CA . ASP B 1 434 ? -0.703 -9.938 -30.594 1 22.58 434 ASP B CA 1
ATOM 6956 C C . ASP B 1 434 ? 0.295 -8.789 -30.703 1 22.58 434 ASP B C 1
ATOM 6958 O O . ASP B 1 434 ? 0.731 -8.438 -31.797 1 22.58 434 ASP B O 1
ATOM 6962 N N . ALA B 1 435 ? 0.996 -8.07 -29.984 1 23.61 435 ALA B N 1
ATOM 6963 C CA . ALA B 1 435 ? 1.863 -7.051 -30.578 1 23.61 435 ALA B CA 1
ATOM 6964 C C . ALA B 1 435 ? 3.053 -7.691 -31.281 1 23.61 435 ALA B C 1
ATOM 6966 O O . ALA B 1 435 ? 4.184 -7.629 -30.797 1 23.61 435 ALA B O 1
ATOM 6967 N N . TYR B 1 436 ? 3.26 -8.922 -31.891 1 21.19 436 TYR B N 1
ATOM 6968 C CA . TYR B 1 436 ? 4.449 -9.156 -32.688 1 21.19 436 TYR B CA 1
ATOM 6969 C C . TYR B 1 436 ? 4.363 -8.398 -34.031 1 21.19 436 TYR B C 1
ATOM 6971 O O . TYR B 1 436 ? 3.76 -8.883 -34.969 1 21.19 436 TYR B O 1
ATOM 6979 N N . SER B 1 437 ? 4.176 -6.926 -34.188 1 19.47 437 SER B N 1
ATOM 6980 C CA . SER B 1 437 ? 4.391 -6.285 -35.5 1 19.47 437 SER B CA 1
ATOM 6981 C C . SER B 1 437 ? 5.816 -6.5 -35.969 1 19.47 437 SER B C 1
ATOM 6983 O O . SER B 1 437 ? 6.766 -6.438 -35.188 1 19.47 437 SER B O 1
ATOM 6985 N N . SER B 1 438 ? 6.035 -7.102 -37.281 1 17.88 438 SER B N 1
ATOM 6986 C CA . SER B 1 438 ? 6.996 -7.141 -38.375 1 17.88 438 SER B CA 1
ATOM 6987 C C . SER B 1 438 ? 7.328 -5.734 -38.844 1 17.88 438 SER B C 1
ATOM 6989 O O . SER B 1 438 ? 6.465 -5.043 -39.406 1 17.88 438 SER B O 1
ATOM 6991 N N . GLU B 1 439 ? 7.875 -4.629 -38.281 1 17.88 439 GLU B N 1
ATOM 6992 C CA . GLU B 1 439 ? 8.484 -3.621 -39.156 1 17.88 439 GLU B CA 1
ATOM 6993 C C . GLU B 1 439 ? 9.625 -4.215 -39.969 1 17.88 439 GLU B C 1
ATOM 6995 O O . GLU B 1 439 ? 10.586 -4.742 -39.406 1 17.88 439 GLU B O 1
ATOM 7000 N N . SER B 1 440 ? 9.328 -4.895 -41.156 1 16.44 440 SER B N 1
ATOM 7001 C CA . SER B 1 440 ? 9.977 -4.824 -42.469 1 16.44 440 SER B CA 1
ATOM 7002 C C . SER B 1 440 ? 10.188 -3.381 -42.906 1 16.44 440 SER B C 1
ATOM 7004 O O . SER B 1 440 ? 10.789 -3.125 -43.969 1 16.44 440 SER B O 1
ATOM 7006 N N . GLU B 1 441 ? 10.555 -2.168 -42.531 1 19.3 441 GLU B N 1
ATOM 7007 C CA . GLU B 1 441 ? 11.531 -1.585 -43.469 1 19.3 441 GLU B CA 1
ATOM 7008 C C . GLU B 1 441 ? 12.93 -2.152 -43.219 1 19.3 441 GLU B C 1
ATOM 7010 O O . GLU B 1 441 ? 13.305 -2.42 -42.062 1 19.3 441 GLU B O 1
#

Solvent-accessible surface area (backbone atoms only — not comparable to full-atom values): 46300 Å² total; per-residue (Å²): 138,84,82,78,71,94,61,86,75,65,71,49,65,74,73,73,48,61,67,70,58,52,49,46,37,51,63,59,42,51,66,67,59,34,57,67,30,57,87,38,53,78,61,39,67,66,48,66,39,53,51,39,39,44,56,48,44,40,89,81,45,54,77,79,45,42,75,33,41,71,16,46,52,48,29,49,62,67,62,40,42,77,50,31,41,36,40,36,43,34,41,56,57,82,76,37,67,37,40,54,40,38,50,32,50,53,45,38,71,19,62,30,27,32,42,34,47,36,41,71,47,78,82,73,43,67,60,52,72,38,56,75,57,33,66,53,25,29,33,43,34,43,28,42,29,32,56,74,80,59,91,83,57,73,47,42,66,49,22,30,36,40,37,38,32,46,32,42,45,50,56,67,56,50,37,50,46,43,55,29,17,68,48,26,29,35,41,38,35,36,56,32,51,73,32,53,77,45,56,46,44,28,70,46,22,30,36,39,35,44,22,25,34,59,43,40,55,44,56,51,23,66,47,22,27,34,42,33,40,29,61,49,87,62,83,63,90,85,62,51,26,40,40,57,47,45,65,75,37,50,41,78,42,28,28,33,43,34,37,63,22,53,41,60,62,49,42,70,18,35,80,74,54,82,66,66,83,65,69,41,70,48,24,28,32,43,34,40,25,38,35,49,59,34,36,51,72,53,48,54,40,52,52,38,50,48,58,22,22,57,42,28,26,35,42,38,37,27,41,40,86,74,80,60,66,78,47,29,55,61,34,48,50,43,65,71,66,61,69,61,71,94,62,63,37,60,44,23,29,37,38,35,37,32,49,37,84,79,44,66,47,52,50,51,49,53,37,49,52,33,49,36,10,52,49,23,47,37,42,37,40,27,48,50,95,48,88,88,55,61,59,67,60,52,50,52,52,61,70,66,44,60,64,46,18,89,67,47,40,79,43,77,47,74,77,54,90,79,62,66,68,79,62,84,65,74,77,66,84,66,81,81,84,70,82,79,82,79,83,75,126,134,84,83,78,74,92,70,84,75,66,54,45,82,80,73,78,48,51,63,69,58,51,49,47,37,51,63,60,42,52,65,69,59,36,57,68,29,57,88,35,54,79,58,39,64,66,47,67,40,53,52,40,40,42,57,48,42,41,90,79,44,54,76,77,45,43,73,32,41,70,18,47,52,49,28,50,63,66,63,40,43,80,51,30,40,35,40,36,42,35,42,56,56,80,77,35,66,38,41,53,40,38,50,32,50,53,46,38,72,20,63,31,26,31,42,34,47,37,42,71,46,78,80,72,42,68,60,51,72,38,56,73,57,32,66,52,26,28,32,42,34,43,27,41,30,32,56,74,82,60,90,84,54,73,47,41,65,48,21,30,36,42,36,40,32,45,32,43,45,51,59,68,56,50,37,50,45,42,55,29,18,68,48,26,29,35,42,38,36,35,55,33,52,74,32,52,77,44,57,44,46,30,72,46,23,30,36,39,36,43,22,26,34,60,43,40,56,44,58,51,21,64,47,22,27,35,43,33,40,30,61,48,86,62,82,64,88,86,59,54,26,41,39,55,47,47,65,75,38,52,42,78,42,27,28,34,43,32,38,62,23,52,40,60,63,48,44,68,18,32,77,75,55,81,66,66,82,65,68,40,70,48,25,28,32,43,36,39,25,40,35,49,58,33,36,51,69,54,46,54,38,50,53,37,50,48,57,22,22,59,43,29,27,35,40,36,38,26,41,41,87,75,80,61,67,78,48,29,55,60,35,47,49,43,64,71,67,62,69,61,71,92,62,64,37,59,44,22,30,37,36,36,37,33,49,38,82,79,46,67,46,52,51,51,49,51,38,49,52,34,51,35,11,52,50,23,47,36,43,36,39,28,48,48,96,45,87,88,54,61,58,67,61,52,50,52,53,62,71,65,44,60,64,45,18,89,67,46,41,78,43,77,48,73,77,52,88,79,60,68,67,78,62,86,68,76,77,66,83,68,81,82,85,69,83,79,80,80,80,74,125

Sequence (882 aa):
METGGPSSATIDRLSSLPGNVIDNILSCLSTKEAARTSCLSKHWKEKWHTVSCIVLEEKMLSERMQSQIEGIITYILTKHAGDIEICSLSVGTVKFFYDMKSWMWRLSRKSVQELTLKVQRGTRHDVPLDLFFCEQLRHLTLRYFLFRPPCTFRGFRNLVNLDLKKITISKEALESLLASCPQLETLIVKKLSCVDHLHINASNLKYLSFGGEFKSMCFNTPLLAVLSLNMYRIVSEQNNFDLRFIIRGLPPAIEELYVRCPFKKFLAAGNRLAQVSTCYNNVTTLGLDEFCFKQMDQVSCLLSLIQCFPNLQLLEIKACSCDNEAAQAAVLEFWEEDKHPTCSLDQLCNARVRSFHGDDSEMRFIKFVMANSPKLNEMTVEPIINPDYNEIVIIAQLMDLPQASEKGKVNYVAYNPHVNSGDFSDEDGDSSDDAYSSESEMETGGPSSATIDRLSSLPGNVIDNILSCLSTKEAARTSCLSKHWKEKWHTVSCIVLEEKMLSERMQSQIEGIITYILTKHAGDIEICSLSVGTVKFFYDMKSWMWRLSRKSVQELTLKVQRGTRHDVPLDLFFCEQLRHLTLRYFLFRPPCTFRGFRNLVNLDLKKITISKEALESLLASCPQLETLIVKKLSCVDHLHINASNLKYLSFGGEFKSMCFNTPLLAVLSLNMYRIVSEQNNFDLRFIIRGLPPAIEELYVRCPFKKFLAAGNRLAQVSTCYNNVTTLGLDEFCFKQMDQVSCLLSLIQCFPNLQLLEIKACSCDNEAAQAAVLEFWEEDKHPTCSLDQLCNARVRSFHGDDSEMRFIKFVMANSPKLNEMTVEPIINPDYNEIVIIAQLMDLPQASEKGKVNYVAYNPHVNSGDFSDEDGDSSDDAYSSESE

pLDDT: mean 79.04, std 20.79, range [16.44, 98.69]

Organism: NCBI:txid586396

Nearest PDB structures (foldseek):
  7zgu-assembly1_A  TM=4.224E-01  e=8.683E-04  Homo sapiens
  8r4c-assembly1_A  TM=2.931E-01  e=1.194E-02  Chlorobaculum tepidum
  8r4b-assembly1_A  TM=2.931E-01  e=1.194E-02  Chlorobaculum tepidum
  1m9s-assembly1_A  TM=4.727E-01  e=3.242E-01  Listeria monocytogenes
  6kkh-assembly2_L  TM=3.350E-01  e=9.698E+00  Roseiflexus castenholzii DSM 13941

Foldseek 3Di:
DDPDDPDPVPLCVPLVDDPLQLCQLCVPPPPVVVVVCVVVPSVSSVQSQADQAGAQALVSDDPVCLVVRLVVLLVSLVSHDAAHAHYAYEHAADPDVVSQLVNLQSNLVRLYAAYHYYYNDDDAEARHQSVLSNANYAHYAYERHEYDHDPPRQERANHAEYHYYNYEYELVRVQNRQQSHQNHAEYHYAAYEDEEEHEHAHARHAYYADHYAYQYYAYPYQNHAEYAYHHDDPPDDLNQRALCRVVVRDHLNYAEYEYAYQVCSSQNNHPQLPPSPAARARHAYYYYEAQALLAPSRVSNVLSVLQSYQQHAEEEYEHHPDPPNPSNVVLVVCLVVVVRPLRALANHAEYEYEQDALDPSVLSVLLVCQQRYQNYQEYEYEHDDDPVDPVVVSVVSSVPRDGNYPNYDYHYDYDDVPCPPPPPPPPPVPPPPPPPDDPPD/DDPPDPDDQPCVPPLVDRPQQLCQLCVPPPPVVVVVCVVVVVVSSVQSQADQAGAQALVSDDPVCLVVRLVVLLVSLVSHDAAHAHHADEHAADPDVVSQLVNLQSNLVRLYAAYHYYYNDDDAEARHQSVLSNANYAHYAYERHEYDHDPPRQERANHAYYHYYNYEYELVRVQNRQQSHQNHAEYHYAAYEDEEEHEHAHARHAYYAYHYAYQYYAYPYQNHAEYAYHHDDPPDDLNQRALCRVVVRDHLNYAEYEYAYQVCSSQNNHDQLVPSPAARARHAYYYYEQQALLAPSRVSNVLSVLQSHQQHAEEEYEHHPDPPNPSNVVLLVCLVVVVRDLRALANHAEYEYEQDALDPSVLSVLLVCQQRYQNYQEYEYEHDDDPVDPVVVSVVSSVPRDGNYPNYDYHYDYDDVPCPPPPPPPPPVPPDPPPPDPPPD